Protein AF-A0A225B120-F1 (afdb_monomer)

Nearest PDB structures (foldseek):
  5og1-assembly1_A  TM=7.139E-01  e=1.860E-59  Escherichia coli K-12
  8xoo-assembly1_S  TM=7.677E-01  e=6.630E-49  Streptomyces hawaiiensis
  5wbw-assembly1_A  TM=6.117E-01  e=3.444E-29  Saccharomyces cerevisiae
  5wbw-assembly3_D  TM=5.210E-01  e=9.408E-29  Saccharomyces cerevisiae
  2p65-assembly1_A  TM=9.330E-01  e=2.669E-18  Plasmodium falciparum

Mean predicted aligned error: 21.47 Å

Foldseek 3Di:
DPPDAFAFPVLVLLVVQLQVLCQVLLAQARALLSSVLCQQPNPPDPDDDPDDDPDDPDDDPDGRPLCQLCVQLVFDSVLLNVLSVVVVNPGDHDPPRDPGHHHDPNNVQLVVQLRVVLVVLVAPHRYPLSSSLSSCPDPSSCVSSVSRVNNDSVSSVVSSCVVCPNDGHHDSCSPDPDQPPLLVQFKDFLLVCLLQVVQADQAPCVVLLVVLLVLCPDPWQNAEEEADDPALCSVSSLSVNSNCLLVVVGPPLSVQETEIEGHPVSLPPPDPDLVSSLVSVVSNLVSLLPDPHHYEYEYEACLLCQFDPPDDDDGSPVVVVVLVCLVVVSYHYYYYHYPVSCVVGQVVDPSNVRRHDYRYRYFDDLVRLLVVCVSCQLVLCLVLLFHADSQLSSLLSVLCVPQVVVHTPPRSSVVLSNVLSNVQSVQLVDDQPVLVVLVVLLVVLVVLLVVLVVDDDPVSVVVNVVSVVVSVVSVVVNVVSVVVSVVLVVLSVVLSVLSVVLSSLVSVLSSCVSVVVPPSNCCSVPPVNVVSVVVNVVSVVVSVVVLVVVDVVQPPPDDDSGDRYRHSQSSLVVSCVVRVPDSVVSPDDPVVLLVCQLVQLCLQQFPQSVQSVLVSVQVVCVVVVVDDLQAAAFEEEEAFAANCQVVSQLSVCCSPVVDSVLEDEDEQLCALDPVCVCQAQNAAPPDPRNVPGHPPQVSCQVRLQGEYEYEANLSHDPVVLVQVLVCRPRQWGQGNHRDIRGNSNYHYYYYHHFLNVLQLDCPDPSQDDDPVSVVSSVVRCCVRDPPSSVVSHNDYGYGTADDLVRLLVVLVVLLVVVVVVCVVVVFQEAEDEDPVRSSVLSVVCADSRNGNVSSVVVCCVQPVVQVVVLVVQVLAGGNYYWYWYDDPNGIHTDGPDDHDDDDDDDDDDPDDDPDDDDDDDDDDDDDDDDDDDDDDDDDDDDPAAEEEEEPCLDQLNVLLVLVCVVVPHQYEYEDQDPVSVVLSCLDVSSVVCVVVNSYHYDHDNDLLDPVVLVSCPRHAEYEYPDAQALDDDPDLCVRHQCCLQSSLVSVVVSLLVYPNYAEYEYEAALLLVDQPLDDDDDGSVSSNSSSRNNNVVSVVVCCVPVVGNHFYEYEYFAQEFADRPSLVSDLPHALVNLLDGSNVQQCCQQQHQDDHRPDAGDWAHFYSNVSSLCSSLCSDCVQAPGPYYAYGHADDPFTDLRLVVLVVLCCVPVVVCVVVSVRVRHHHHHHDDDDDDRPVVCVRSVDHTDDPSVRSVRSVVNSSVRNVSPDD

Structure (mmCIF, N/CA/C/O backbone):
data_AF-A0A225B120-F1
#
_entry.id   AF-A0A225B120-F1
#
loop_
_atom_site.group_PDB
_atom_site.id
_atom_site.type_symbol
_atom_site.label_atom_id
_atom_site.label_alt_id
_atom_site.label_comp_id
_atom_site.label_asym_id
_atom_site.label_entity_id
_atom_site.label_seq_id
_atom_site.pdbx_PDB_ins_code
_atom_site.Cartn_x
_atom_site.Cartn_y
_atom_site.Cartn_z
_atom_site.occupancy
_atom_site.B_iso_or_equiv
_atom_site.auth_seq_id
_atom_site.auth_comp_id
_atom_site.auth_asym_id
_atom_site.auth_atom_id
_atom_site.pdbx_PDB_model_num
ATOM 1 N N . MET A 1 1 ? -42.690 25.949 25.745 1.00 43.59 1 MET A N 1
ATOM 2 C CA . MET A 1 1 ? -41.476 26.321 26.508 1.00 43.59 1 MET A CA 1
ATOM 3 C C . MET A 1 1 ? -40.733 27.385 25.709 1.00 43.59 1 MET A C 1
ATOM 5 O O . MET A 1 1 ? -40.813 27.330 24.489 1.00 43.59 1 MET A O 1
ATOM 9 N N . ASN A 1 2 ? -40.087 28.374 26.338 1.00 36.16 2 ASN A N 1
ATOM 10 C CA . ASN A 1 2 ? -39.270 29.346 25.594 1.00 36.16 2 ASN A CA 1
ATOM 11 C C . ASN A 1 2 ? -38.156 28.595 24.850 1.00 36.16 2 ASN A C 1
ATOM 13 O O . ASN A 1 2 ? -37.475 27.773 25.453 1.00 36.16 2 ASN A O 1
ATOM 17 N N . SER A 1 3 ? -37.956 28.888 23.568 1.00 44.22 3 SER A N 1
ATOM 18 C CA . SER A 1 3 ? -37.056 28.168 22.654 1.00 44.22 3 SER A CA 1
ATOM 19 C C . SER A 1 3 ? -35.552 28.373 22.914 1.00 44.22 3 SER A C 1
ATOM 21 O O . SER A 1 3 ? -34.753 28.113 22.025 1.00 44.22 3 SER A O 1
ATOM 23 N N . ASN A 1 4 ? -35.155 28.866 24.095 1.00 57.62 4 ASN A N 1
ATOM 24 C CA . ASN A 1 4 ? -33.793 29.350 24.362 1.00 57.62 4 ASN A CA 1
ATOM 25 C C . ASN A 1 4 ? -33.161 28.843 25.677 1.00 57.62 4 ASN A C 1
ATOM 27 O O . ASN A 1 4 ? -32.098 29.328 26.058 1.00 57.62 4 ASN A O 1
ATOM 31 N N . THR A 1 5 ? -33.789 27.906 26.398 1.00 74.94 5 THR A N 1
ATOM 32 C CA . THR A 1 5 ? -33.199 27.310 27.615 1.00 74.94 5 THR A CA 1
ATOM 33 C C . THR A 1 5 ? -32.486 26.003 27.265 1.00 74.94 5 THR A C 1
ATOM 35 O O . THR A 1 5 ? -33.111 25.106 26.706 1.00 74.94 5 THR A O 1
ATOM 38 N N . GLN A 1 6 ? -31.198 25.889 27.600 1.00 85.06 6 GLN A N 1
ATOM 39 C CA . GLN A 1 6 ? -30.400 24.676 27.385 1.00 85.06 6 GLN A CA 1
ATOM 40 C C . GLN A 1 6 ? -30.319 23.850 28.680 1.00 85.06 6 GLN A C 1
ATOM 42 O O . GLN A 1 6 ? -29.990 24.383 29.742 1.00 85.06 6 GLN A O 1
ATOM 47 N N . PHE A 1 7 ? -30.629 22.556 28.590 1.00 87.62 7 PHE A N 1
ATOM 48 C CA . PHE A 1 7 ? -30.597 21.590 29.696 1.00 87.62 7 PHE A CA 1
ATOM 49 C C . PHE A 1 7 ? -29.433 20.609 29.511 1.00 87.62 7 PHE A C 1
ATOM 51 O O . PHE A 1 7 ? -28.989 20.403 28.379 1.00 87.62 7 PHE A O 1
ATOM 58 N N . THR A 1 8 ? -28.957 20.002 30.600 1.00 87.25 8 THR A N 1
ATOM 59 C CA . THR A 1 8 ? -28.105 18.803 30.512 1.00 87.25 8 THR A CA 1
ATOM 60 C C . THR A 1 8 ? -28.913 17.613 29.995 1.00 87.25 8 THR A C 1
ATOM 62 O O . THR A 1 8 ? -30.147 17.614 30.065 1.00 87.25 8 THR A O 1
ATOM 65 N N . ASP A 1 9 ? -28.240 16.579 29.490 1.00 80.94 9 ASP A N 1
ATOM 66 C CA . ASP A 1 9 ? -28.917 15.424 28.889 1.00 80.94 9 ASP A CA 1
ATOM 67 C C . ASP A 1 9 ? -29.799 14.691 29.912 1.00 80.94 9 ASP A C 1
ATOM 69 O O . ASP A 1 9 ? -30.935 14.324 29.605 1.00 80.94 9 ASP A O 1
ATOM 73 N N . ARG A 1 10 ? -29.346 14.573 31.168 1.00 80.75 10 ARG A N 1
ATOM 74 C CA . ARG A 1 10 ? -30.150 13.982 32.247 1.00 80.75 10 ARG A CA 1
ATOM 75 C C . ARG A 1 10 ? -31.300 14.883 32.708 1.00 80.75 10 ARG A C 1
ATOM 77 O O . ARG A 1 10 ? -32.381 14.370 32.985 1.00 80.75 10 ARG A O 1
ATOM 84 N N . ALA A 1 11 ? -31.113 16.204 32.774 1.00 86.19 11 ALA A N 1
ATOM 85 C CA . ALA A 1 11 ? -32.199 17.130 33.108 1.00 86.19 11 ALA A CA 1
ATOM 86 C C . ALA A 1 11 ? -33.284 17.147 32.019 1.00 86.19 11 ALA A C 1
ATOM 88 O O . ALA A 1 11 ? -34.475 17.194 32.330 1.00 86.19 11 ALA A O 1
ATOM 89 N N . ASN A 1 12 ? -32.879 17.059 30.750 1.00 88.50 12 ASN A N 1
ATOM 90 C CA . ASN A 1 12 ? -33.796 16.936 29.623 1.00 88.50 12 ASN A CA 1
ATOM 91 C C . ASN A 1 12 ? -34.538 15.591 29.655 1.00 88.50 12 ASN A C 1
ATOM 93 O O . ASN A 1 12 ? -35.760 15.563 29.531 1.00 88.50 12 ASN A O 1
ATOM 97 N N . LYS A 1 13 ? -33.819 14.491 29.916 1.00 85.00 13 LYS A N 1
ATOM 98 C CA . LYS A 1 13 ? -34.416 13.162 30.094 1.00 85.00 13 LYS A CA 1
ATOM 99 C C . LYS A 1 13 ? -35.437 13.144 31.234 1.00 85.00 13 LYS A C 1
ATOM 101 O O . LYS A 1 13 ? -36.561 12.726 31.016 1.00 85.00 13 LYS A O 1
ATOM 106 N N . ALA A 1 14 ? -35.122 13.716 32.396 1.00 87.00 14 ALA A N 1
ATOM 107 C CA . ALA A 1 14 ? -36.058 13.783 33.522 1.00 87.00 14 ALA A CA 1
ATOM 108 C C . ALA A 1 14 ? -37.351 14.565 33.208 1.00 87.00 14 ALA A C 1
ATOM 110 O O . ALA A 1 14 ? -38.410 14.260 33.764 1.00 87.00 14 ALA A O 1
ATOM 111 N N . LEU A 1 15 ? -37.276 15.575 32.330 1.00 89.69 15 LEU A N 1
ATOM 112 C CA . LEU A 1 15 ? -38.445 16.309 31.836 1.00 89.69 15 LEU A CA 1
ATOM 113 C C . LEU A 1 15 ? -39.268 15.474 30.845 1.00 89.69 15 LEU A C 1
ATOM 115 O O . LEU A 1 15 ? -40.495 15.504 30.936 1.00 89.69 15 LEU A O 1
ATOM 119 N N . LEU A 1 16 ? -38.622 14.717 29.953 1.00 88.88 16 LEU A N 1
ATOM 120 C CA . LEU A 1 16 ? -39.295 13.765 29.061 1.00 88.88 16 LEU A CA 1
ATOM 121 C C . LEU A 1 16 ? -39.974 12.647 29.859 1.00 88.88 16 LEU A C 1
ATOM 123 O O . LEU A 1 16 ? -41.176 12.460 29.725 1.00 88.88 16 LEU A O 1
ATOM 127 N N . ASP A 1 17 ? -39.263 12.034 30.804 1.00 87.94 17 ASP A N 1
ATOM 128 C CA . ASP A 1 17 ? -39.808 11.005 31.693 1.00 87.94 17 ASP A CA 1
ATOM 129 C C . ASP A 1 17 ? -41.018 11.536 32.487 1.00 87.94 17 ASP A C 1
ATOM 131 O O . ASP A 1 17 ? -41.975 10.814 32.753 1.00 87.94 17 ASP A O 1
ATOM 135 N N . SER A 1 18 ? -41.016 12.825 32.858 1.00 90.56 18 SER A N 1
ATOM 136 C CA . SER A 1 18 ? -42.164 13.451 33.529 1.00 90.56 18 SER A CA 1
ATOM 137 C C . SER A 1 18 ? -43.382 13.633 32.614 1.00 90.56 18 SER A C 1
ATOM 139 O O . SER A 1 18 ? -44.512 13.622 33.107 1.00 90.56 18 SER A O 1
ATOM 141 N N . ASN A 1 19 ? -43.164 13.798 31.304 1.00 89.25 19 ASN A N 1
ATOM 142 C CA . ASN A 1 19 ? -44.228 13.817 30.303 1.00 89.25 19 ASN A CA 1
ATOM 143 C C . ASN A 1 19 ? -44.813 12.414 30.129 1.00 89.25 19 ASN A C 1
ATOM 145 O O . ASN A 1 19 ? -46.023 12.246 30.259 1.00 89.25 19 ASN A O 1
ATOM 149 N N . ASP A 1 20 ? -43.950 11.414 29.961 1.00 87.12 20 ASP A N 1
ATOM 150 C CA . ASP A 1 20 ? -44.355 10.016 29.807 1.00 87.12 20 ASP A CA 1
ATOM 151 C C . ASP A 1 20 ? -45.149 9.542 31.032 1.00 87.12 20 ASP A C 1
ATOM 153 O O . ASP A 1 20 ? -46.180 8.884 30.910 1.00 87.12 20 ASP A O 1
ATOM 157 N N . LEU A 1 21 ? -44.739 9.953 32.236 1.00 88.88 21 LEU A N 1
ATOM 158 C CA . LEU A 1 21 ? -45.455 9.631 33.469 1.00 88.88 21 LEU A CA 1
ATOM 159 C C . LEU A 1 21 ? -46.815 10.347 33.561 1.00 88.88 21 LEU A C 1
ATOM 161 O O . LEU A 1 21 ? -47.761 9.803 34.124 1.00 88.88 21 LEU A O 1
ATOM 165 N N . ALA A 1 22 ? -46.960 11.549 32.999 1.00 88.81 22 ALA A N 1
ATOM 166 C CA . ALA A 1 22 ? -48.261 12.216 32.921 1.00 88.81 22 ALA A CA 1
ATOM 167 C C . ALA A 1 22 ? -49.204 11.529 31.914 1.00 88.81 22 ALA A C 1
ATOM 169 O O . ALA A 1 22 ? -50.404 11.424 32.182 1.00 88.81 22 ALA A O 1
ATOM 170 N N . GLU A 1 23 ? -48.664 11.021 30.802 1.00 86.38 23 GLU A N 1
ATOM 171 C CA . GLU A 1 23 ? -49.398 10.236 29.802 1.00 86.38 23 GLU A CA 1
ATOM 172 C C . GLU A 1 23 ? -49.841 8.877 30.360 1.00 86.38 23 GLU A C 1
ATOM 174 O O . GLU A 1 23 ? -51.016 8.525 30.250 1.00 86.38 23 GLU A O 1
ATOM 179 N N . GLN A 1 24 ? -48.947 8.154 31.045 1.00 86.81 24 GLN A N 1
ATOM 180 C CA . GLN A 1 24 ? -49.232 6.846 31.654 1.00 86.81 24 GLN A CA 1
ATOM 181 C C . GLN A 1 24 ? -50.372 6.893 32.679 1.00 86.81 24 GLN A C 1
ATOM 183 O O . GLN A 1 24 ? -51.196 5.982 32.732 1.00 86.81 24 GLN A O 1
ATOM 188 N N . TYR A 1 25 ? -50.443 7.955 33.487 1.00 88.81 25 TYR A N 1
ATOM 189 C CA . TYR A 1 25 ? -51.522 8.154 34.464 1.00 88.81 25 TYR A CA 1
ATOM 190 C C . TYR A 1 25 ? -52.733 8.912 33.888 1.00 88.81 25 TYR A C 1
ATOM 192 O O . TYR A 1 25 ? -53.681 9.215 34.615 1.00 88.81 25 TYR A O 1
ATOM 200 N N . ALA A 1 26 ? -52.718 9.209 32.584 1.00 88.31 26 ALA A N 1
ATOM 201 C CA . ALA A 1 26 ? -53.760 9.928 31.861 1.00 88.31 26 ALA A CA 1
ATOM 202 C C . ALA A 1 26 ? -54.160 11.264 32.518 1.00 88.31 26 ALA A C 1
ATOM 204 O O . ALA A 1 26 ? -55.336 11.637 32.561 1.00 88.31 26 ALA A O 1
ATOM 205 N N . HIS A 1 27 ? -53.184 12.001 33.050 1.00 91.44 27 HIS A N 1
ATOM 206 C CA . HIS A 1 27 ? -53.409 13.315 33.645 1.00 91.44 27 HIS A CA 1
ATOM 207 C C . HIS A 1 27 ? -53.504 14.403 32.566 1.00 91.44 27 HIS A C 1
ATOM 209 O O . HIS A 1 27 ? -52.834 14.362 31.538 1.00 91.44 27 HIS A O 1
ATOM 215 N N . SER A 1 28 ? -54.320 15.434 32.803 1.00 87.88 28 SER A N 1
ATOM 216 C CA . SER A 1 28 ? -54.565 16.492 31.808 1.00 87.88 28 SER A CA 1
ATOM 217 C C . SER A 1 28 ? -53.396 17.471 31.615 1.00 87.88 28 SER A C 1
ATOM 219 O O . SER A 1 28 ? -53.385 18.236 30.651 1.00 87.88 28 SER A O 1
ATOM 221 N N . GLN A 1 29 ? -52.443 17.510 32.553 1.00 90.81 29 GLN A N 1
ATOM 222 C CA . GLN A 1 29 ? -51.300 18.427 32.537 1.00 90.81 29 GLN A CA 1
ATOM 223 C C . GLN A 1 29 ? -50.088 17.859 33.289 1.00 90.81 29 GLN A C 1
ATOM 225 O O . GLN A 1 29 ? -50.238 17.172 34.302 1.00 90.81 29 GLN A O 1
ATOM 230 N N . ILE A 1 30 ? -48.880 18.244 32.869 1.00 91.94 30 ILE A N 1
ATOM 231 C CA . ILE A 1 30 ? -47.634 17.884 33.553 1.00 91.94 30 ILE A CA 1
ATOM 232 C C . ILE A 1 30 ? -47.472 18.775 34.792 1.00 91.94 30 ILE A C 1
ATOM 234 O O . ILE A 1 30 ? -47.202 19.979 34.708 1.00 91.94 30 ILE A O 1
ATOM 238 N N . LEU A 1 31 ? -47.684 18.183 35.963 1.00 92.94 31 LEU A N 1
ATOM 239 C CA . LEU A 1 31 ? -47.506 18.796 37.287 1.00 92.94 31 LEU A CA 1
ATOM 240 C C . LEU A 1 31 ? -46.079 18.611 37.838 1.00 92.94 31 LEU A C 1
ATOM 242 O O . LEU A 1 31 ? -45.438 17.621 37.487 1.00 92.94 31 LEU A O 1
ATOM 246 N N . PRO A 1 32 ? -45.623 19.467 38.779 1.00 93.38 32 PRO A N 1
ATOM 247 C CA . PRO A 1 32 ? -44.362 19.278 39.510 1.00 93.38 32 PRO A CA 1
ATOM 248 C C . PRO A 1 32 ? -44.205 17.890 40.149 1.00 93.38 32 PRO A C 1
ATOM 250 O O . PRO A 1 32 ? -43.095 17.381 40.234 1.00 93.38 32 PRO A O 1
ATOM 253 N N . LEU A 1 33 ? -45.310 17.245 40.541 1.00 91.88 33 LEU A N 1
ATOM 254 C CA . LEU A 1 33 ? -45.301 15.884 41.085 1.00 91.88 33 LEU A CA 1
ATOM 255 C C . LEU A 1 33 ? -44.723 14.846 40.110 1.00 91.88 33 LEU A C 1
ATOM 257 O O . LEU A 1 33 ? -44.005 13.957 40.553 1.00 91.88 33 LEU A O 1
ATOM 261 N N . HIS A 1 34 ? -44.979 14.971 38.803 1.00 92.31 34 HIS A N 1
ATOM 262 C CA . HIS A 1 34 ? -44.431 14.044 37.804 1.00 92.31 34 HIS A CA 1
ATOM 263 C C . HIS A 1 34 ? -42.915 14.189 37.696 1.00 92.31 34 HIS A C 1
ATOM 265 O O . HIS A 1 34 ? -42.206 13.190 37.671 1.00 92.31 34 HIS A O 1
ATOM 271 N N . LEU A 1 35 ? -42.419 15.432 37.720 1.00 92.44 35 LEU A N 1
ATOM 272 C CA . LEU A 1 35 ? -40.984 15.714 37.733 1.00 92.44 35 LEU A CA 1
ATOM 273 C C . LEU A 1 35 ? -40.325 15.242 39.040 1.00 92.44 35 LEU A C 1
ATOM 275 O O . LEU A 1 35 ? -39.208 14.744 39.029 1.00 92.44 35 LEU A O 1
ATOM 279 N N . ALA A 1 36 ? -41.013 15.367 40.179 1.00 91.00 36 ALA A N 1
ATOM 280 C CA . ALA A 1 36 ? -40.512 14.871 41.461 1.00 91.00 36 ALA A CA 1
ATOM 281 C C . ALA A 1 36 ? -40.344 13.351 41.475 1.00 91.00 36 ALA A C 1
ATOM 283 O O . ALA A 1 36 ? -39.361 12.847 42.014 1.00 91.00 36 ALA A O 1
ATOM 284 N N . VAL A 1 37 ? -41.296 12.634 40.876 1.00 90.75 37 VAL A N 1
ATOM 285 C CA . VAL A 1 37 ? -41.242 11.177 40.757 1.00 90.75 37 VAL A CA 1
ATOM 286 C C . VAL A 1 37 ? -40.169 10.751 39.756 1.00 90.75 37 VAL A C 1
ATOM 288 O O . VAL A 1 37 ? -39.358 9.902 40.114 1.00 90.75 37 VAL A O 1
ATOM 291 N N . SER A 1 38 ? -40.085 11.376 38.575 1.00 89.69 38 SER A N 1
ATOM 292 C CA . SER A 1 38 ? -39.057 11.031 37.579 1.00 89.69 38 SER A CA 1
ATOM 293 C C . SER A 1 38 ? -37.633 11.284 38.087 1.00 89.69 38 SER A C 1
ATOM 295 O O . SER A 1 38 ? -36.729 10.501 37.816 1.00 89.69 38 SER A O 1
ATOM 297 N N . LEU A 1 39 ? -37.425 12.329 38.894 1.00 88.38 39 LEU A N 1
ATOM 298 C CA . LEU A 1 39 ? -36.129 12.608 39.521 1.00 88.38 39 LEU A CA 1
ATOM 299 C C . LEU A 1 39 ? -35.772 11.639 40.659 1.00 88.38 39 LEU A C 1
ATOM 301 O O . LEU A 1 39 ? -34.587 11.408 40.910 1.00 88.38 39 LEU A O 1
ATOM 305 N N . LEU A 1 40 ? -36.769 11.109 41.378 1.00 86.94 40 LEU A N 1
ATOM 306 C CA . LEU A 1 40 ? -36.554 10.205 42.514 1.00 86.94 40 LEU A CA 1
ATOM 307 C C . LEU A 1 40 ? -36.369 8.752 42.065 1.00 86.94 40 LEU A C 1
ATOM 309 O O . LEU A 1 40 ? -35.544 8.039 42.637 1.00 86.94 40 LEU A O 1
ATOM 313 N N . ASN A 1 41 ? -37.143 8.336 41.064 1.00 83.06 41 ASN A N 1
ATOM 314 C CA . ASN A 1 41 ? -37.165 6.988 40.520 1.00 83.06 41 ASN A CA 1
ATOM 315 C C . ASN A 1 41 ? -37.386 7.061 38.994 1.00 83.06 41 ASN A C 1
ATOM 317 O O . ASN A 1 41 ? -38.525 6.954 38.531 1.00 83.06 41 ASN A O 1
ATOM 321 N N . PRO A 1 42 ? -36.325 7.336 38.213 1.00 74.38 42 PRO A N 1
ATOM 322 C CA . PRO A 1 42 ? -36.437 7.409 36.764 1.00 74.38 42 PRO A CA 1
ATOM 323 C C . PRO A 1 42 ? -36.848 6.035 36.209 1.00 74.38 42 PRO A C 1
ATOM 325 O O . PRO A 1 42 ? -36.328 5.018 36.678 1.00 74.38 42 PRO A O 1
ATOM 328 N N . PRO A 1 43 ? -37.770 5.970 35.231 1.00 64.25 43 PRO A N 1
ATOM 329 C CA . PRO A 1 43 ? -38.131 4.708 34.596 1.00 64.25 43 PRO A CA 1
ATOM 330 C C . PRO A 1 43 ? -36.883 4.053 33.984 1.00 64.25 43 PRO A C 1
ATOM 332 O O . PRO A 1 43 ? -36.027 4.740 33.421 1.00 64.25 43 PRO A O 1
ATOM 335 N N . ALA A 1 44 ? -36.758 2.727 34.115 1.00 54.62 44 ALA A N 1
ATOM 336 C CA . ALA A 1 44 ? -35.662 1.972 33.511 1.00 54.62 44 ALA A CA 1
ATOM 337 C C . ALA A 1 44 ? -35.707 2.189 31.991 1.00 54.62 44 ALA A C 1
ATOM 339 O O . ALA A 1 44 ? -36.621 1.725 31.312 1.00 54.62 44 ALA A O 1
ATOM 340 N N . GLY A 1 45 ? -34.784 3.000 31.475 1.00 40.78 45 GLY A N 1
ATOM 341 C CA . GLY A 1 45 ? -34.766 3.367 30.065 1.00 40.78 45 GLY A CA 1
ATOM 342 C C . GLY A 1 45 ? -34.455 2.145 29.209 1.00 40.78 45 GLY A C 1
ATOM 343 O O . GLY A 1 45 ? -33.464 1.466 29.455 1.00 40.78 45 GLY A O 1
ATOM 344 N N . GLY A 1 46 ? -35.288 1.891 28.201 1.00 35.50 46 GLY A N 1
ATOM 345 C CA . GLY A 1 46 ? -35.068 0.859 27.193 1.00 35.50 46 GLY A CA 1
ATOM 346 C C . GLY A 1 46 ? -33.864 1.172 26.307 1.00 35.50 46 GLY A C 1
ATOM 347 O O . GLY A 1 46 ? -34.026 1.729 25.228 1.00 35.50 46 GLY A O 1
ATOM 348 N N . THR A 1 47 ? -32.678 0.799 26.778 1.00 34.97 47 THR A N 1
ATOM 349 C CA . THR A 1 47 ? -31.479 0.477 25.995 1.00 34.97 47 THR A CA 1
ATOM 350 C C . THR A 1 47 ? -30.669 -0.532 26.818 1.00 34.97 47 THR A C 1
ATOM 352 O O . THR A 1 47 ? -30.137 -0.176 27.864 1.00 34.97 47 THR A O 1
ATOM 355 N N . ASP A 1 48 ? -30.637 -1.780 26.346 1.00 34.59 48 ASP A N 1
ATOM 356 C CA . ASP A 1 48 ? -29.652 -2.839 26.630 1.00 34.59 48 ASP A CA 1
ATOM 357 C C . ASP A 1 48 ? -29.481 -3.428 28.050 1.00 34.59 48 ASP A C 1
ATOM 359 O O . ASP A 1 48 ? -28.469 -4.072 28.302 1.00 34.59 48 ASP A O 1
ATOM 363 N N . ASP A 1 49 ? -30.477 -3.348 28.940 1.00 35.22 49 ASP A N 1
ATOM 364 C CA . ASP A 1 49 ? -30.420 -4.006 30.271 1.00 35.22 49 ASP A CA 1
ATOM 365 C C . ASP A 1 49 ? -31.528 -5.059 30.524 1.00 35.22 49 ASP A C 1
ATOM 367 O O . ASP A 1 49 ? -31.786 -5.459 31.658 1.00 35.22 49 ASP A O 1
ATOM 371 N N . GLU A 1 50 ? -32.188 -5.576 29.480 1.00 28.72 50 GLU A N 1
ATOM 372 C CA . GLU A 1 50 ? -33.241 -6.608 29.625 1.00 28.72 50 GLU A CA 1
ATOM 373 C C . GLU A 1 50 ? -32.729 -8.059 29.723 1.00 28.72 50 GLU A C 1
ATOM 375 O O . GLU A 1 50 ? -33.526 -8.994 29.784 1.00 28.72 50 GLU A O 1
ATOM 380 N N . ASN A 1 51 ? -31.415 -8.287 29.807 1.00 31.97 51 ASN A N 1
ATOM 381 C CA . ASN A 1 51 ? -30.851 -9.634 29.948 1.00 31.97 51 ASN A CA 1
ATOM 382 C C . ASN A 1 51 ? -29.914 -9.755 31.161 1.00 31.97 51 ASN A C 1
ATOM 384 O O . ASN A 1 51 ? -28.720 -10.013 31.030 1.00 31.97 51 ASN A O 1
ATOM 388 N N . GLN A 1 52 ? -30.474 -9.643 32.367 1.00 29.73 52 GLN A N 1
ATOM 389 C CA . GLN A 1 52 ? -29.863 -10.224 33.566 1.00 29.73 52 GLN A CA 1
ATOM 390 C C . GLN A 1 52 ? -30.857 -11.155 34.275 1.00 29.73 52 GLN A C 1
ATOM 392 O O . GLN A 1 52 ? -32.001 -10.767 34.526 1.00 29.73 52 GLN A O 1
ATOM 397 N N . PRO A 1 53 ? -30.461 -12.397 34.607 1.00 30.58 53 PRO A N 1
ATOM 398 C CA . PRO A 1 53 ? -31.326 -13.312 35.330 1.00 30.58 53 PRO A CA 1
ATOM 399 C C . PRO A 1 53 ? -31.516 -12.829 36.772 1.00 30.58 53 PRO A C 1
ATOM 401 O O . PRO A 1 53 ? -30.573 -12.434 37.458 1.00 30.58 53 PRO A O 1
ATOM 404 N N . ALA A 1 54 ? -32.759 -12.898 37.244 1.00 31.06 54 ALA A N 1
ATOM 405 C CA . ALA A 1 54 ? -33.144 -12.575 38.610 1.00 31.06 54 ALA A CA 1
ATOM 406 C C . ALA A 1 54 ? -32.443 -13.514 39.609 1.00 31.06 54 ALA A C 1
ATOM 408 O O . ALA A 1 54 ? -32.901 -14.630 39.851 1.00 31.06 54 ALA A O 1
ATOM 409 N N . GLY A 1 55 ? -31.324 -13.069 40.185 1.00 30.69 55 GLY A N 1
ATOM 410 C CA . GLY A 1 55 ? -30.611 -13.868 41.180 1.00 30.69 55 GLY A CA 1
ATOM 411 C C . GLY A 1 55 ? -29.165 -13.484 41.467 1.00 30.69 55 GLY A C 1
ATOM 412 O O . GLY A 1 55 ? -28.383 -14.383 41.745 1.00 30.69 55 GLY A O 1
ATOM 413 N N . VAL A 1 56 ? -28.783 -12.204 41.437 1.00 29.23 56 VAL A N 1
ATOM 414 C CA . VAL A 1 56 ? -27.504 -11.758 42.018 1.00 29.23 56 VAL A CA 1
ATOM 415 C C . VAL A 1 56 ? -27.734 -10.464 42.790 1.00 29.23 56 VAL A C 1
ATOM 417 O O . VAL A 1 56 ? -27.970 -9.398 42.234 1.00 29.23 56 VAL A O 1
ATOM 420 N N . SER A 1 57 ? -27.716 -10.573 44.114 1.00 35.25 57 SER A N 1
ATOM 421 C CA . SER A 1 57 ? -27.676 -9.434 45.020 1.00 35.25 57 SER A CA 1
ATOM 422 C C . SER A 1 57 ? -26.261 -8.858 45.038 1.00 35.25 57 SER A C 1
ATOM 424 O O . SER A 1 57 ? -25.384 -9.426 45.689 1.00 35.25 57 SER A O 1
ATOM 426 N N . GLY A 1 58 ? -26.071 -7.726 44.364 1.00 33.97 58 GLY A N 1
ATOM 427 C CA . GLY A 1 58 ? -24.893 -6.876 44.515 1.00 33.97 58 GLY A CA 1
ATOM 428 C C . GLY A 1 58 ? -24.215 -6.530 43.199 1.00 33.97 58 GLY A C 1
ATOM 429 O O . GLY A 1 58 ? -23.219 -7.150 42.864 1.00 33.97 58 GLY A O 1
ATOM 430 N N . ASP A 1 59 ? -24.709 -5.494 42.522 1.00 26.67 59 ASP A N 1
ATOM 431 C CA . ASP A 1 59 ? -23.823 -4.520 41.887 1.00 26.67 59 ASP A CA 1
ATOM 432 C C . ASP A 1 59 ? -24.510 -3.150 41.835 1.00 26.67 59 ASP A C 1
ATOM 434 O O . ASP A 1 59 ? -25.701 -3.015 41.549 1.00 26.67 59 ASP A O 1
ATOM 438 N N . SER A 1 60 ? -23.781 -2.128 42.268 1.00 34.66 60 SER A N 1
ATOM 439 C CA . SER A 1 60 ? -24.290 -0.795 42.570 1.00 34.66 60 SER A CA 1
ATOM 440 C C . SER A 1 60 ? -24.518 0.033 41.306 1.00 34.66 60 SER A C 1
ATOM 442 O O . SER A 1 60 ? -23.651 0.808 40.909 1.00 34.66 60 SER A O 1
ATOM 444 N N . SER A 1 61 ? -25.716 -0.040 40.723 1.00 40.12 61 SER A N 1
ATOM 445 C CA . SER A 1 61 ? -26.225 1.062 39.899 1.00 40.12 61 SER A CA 1
ATOM 446 C C . SER A 1 61 ? -26.369 2.297 40.801 1.00 40.12 61 SER A C 1
ATOM 448 O O . SER A 1 61 ? -27.111 2.254 41.789 1.00 40.12 61 SER A O 1
ATOM 450 N N . SER A 1 62 ? -25.639 3.379 40.518 1.00 54.06 62 SER A N 1
ATOM 451 C CA . SER A 1 62 ? -25.637 4.603 41.331 1.00 54.06 62 SER A CA 1
ATOM 452 C C . SER A 1 62 ? -27.068 5.080 41.622 1.00 54.06 62 SER A C 1
ATOM 454 O O . SER A 1 62 ? -27.840 5.318 40.692 1.00 54.06 62 SER A O 1
ATOM 456 N N . ALA A 1 63 ? -27.432 5.234 42.899 1.00 65.81 63 ALA A N 1
ATOM 457 C CA . ALA A 1 63 ? -28.749 5.741 43.287 1.00 65.81 63 ALA A CA 1
ATOM 458 C C . ALA A 1 63 ? -29.028 7.114 42.627 1.00 65.81 63 ALA A C 1
ATOM 460 O O . ALA A 1 63 ? -28.101 7.925 42.558 1.00 65.81 63 ALA A O 1
ATOM 461 N N . PRO A 1 64 ? -30.265 7.421 42.179 1.00 81.81 64 PRO A N 1
ATOM 462 C CA . PRO A 1 64 ? -30.599 8.708 41.560 1.00 81.81 64 PRO A CA 1
ATOM 463 C C . PRO A 1 64 ? -30.186 9.905 42.428 1.00 81.81 64 PRO A C 1
ATOM 465 O O . PRO A 1 64 ? -30.314 9.856 43.653 1.00 81.81 64 PRO A O 1
ATOM 468 N N . LEU A 1 65 ? -29.734 11.007 41.813 1.00 83.56 65 LEU A N 1
ATOM 469 C CA . LEU A 1 65 ? -29.205 12.173 42.540 1.00 83.56 65 LEU A CA 1
ATOM 470 C C . LEU A 1 65 ? -30.195 12.711 43.586 1.00 83.56 65 LEU A C 1
ATOM 472 O O . LEU A 1 65 ? -29.799 13.045 44.701 1.00 83.56 65 LEU A O 1
ATOM 476 N N . PHE A 1 66 ? -31.495 12.740 43.275 1.00 87.81 66 PHE A N 1
ATOM 477 C CA . PHE A 1 66 ? -32.505 13.207 44.226 1.00 87.81 66 PHE A CA 1
ATOM 478 C C . PHE A 1 66 ? -32.631 12.287 45.450 1.00 87.81 66 PHE A C 1
ATOM 480 O O . PHE A 1 66 ? -32.787 12.771 46.569 1.00 87.81 66 PHE A O 1
ATOM 487 N N . LYS A 1 67 ? -32.460 10.972 45.269 1.00 87.75 67 LYS A N 1
ATOM 488 C CA . LYS A 1 67 ? -32.425 9.993 46.363 1.00 87.75 67 LYS A CA 1
ATOM 489 C C . LYS A 1 67 ? -31.216 10.221 47.273 1.00 87.75 67 LYS A C 1
ATOM 491 O O . LYS A 1 67 ? -31.381 10.311 48.487 1.00 87.75 67 LYS A O 1
ATOM 496 N N . GLN A 1 68 ? -30.036 10.429 46.688 1.00 85.56 68 GLN A N 1
ATOM 497 C CA . GLN A 1 68 ? -28.813 10.744 47.437 1.00 85.56 68 GLN A CA 1
ATOM 498 C C . GLN A 1 68 ? -28.941 12.054 48.233 1.00 85.56 68 GLN A C 1
ATOM 500 O O . GLN A 1 68 ? -28.524 12.139 49.389 1.00 85.56 68 GLN A O 1
ATOM 505 N N . VAL A 1 69 ? -29.555 13.081 47.635 1.00 86.38 69 VAL A N 1
ATOM 506 C CA . VAL A 1 69 ? -29.824 14.371 48.287 1.00 86.38 69 VAL A CA 1
ATOM 507 C C . VAL A 1 69 ? -30.760 14.202 49.488 1.00 86.38 69 VAL A C 1
ATOM 509 O O . VAL A 1 69 ? -30.499 14.773 50.547 1.00 86.38 69 VAL A O 1
ATOM 512 N N . VAL A 1 70 ? -31.820 13.401 49.353 1.00 87.81 70 VAL A N 1
ATOM 513 C CA . VAL A 1 70 ? -32.787 13.127 50.430 1.00 87.81 70 VAL A CA 1
ATOM 514 C C . VAL A 1 70 ? -32.135 12.353 51.579 1.00 87.81 70 VAL A C 1
ATOM 516 O O . VAL A 1 70 ? -32.285 12.755 52.734 1.00 87.81 70 VAL A O 1
ATOM 519 N N . GLU A 1 71 ? -31.346 11.316 51.281 1.00 87.62 71 GLU A N 1
ATOM 520 C CA . GLU A 1 71 ? -30.585 10.559 52.290 1.00 87.62 71 GLU A CA 1
ATOM 521 C C . GLU A 1 71 ? -29.609 11.470 53.045 1.00 87.62 71 GLU A C 1
ATOM 523 O O . GLU A 1 71 ? -29.524 11.446 54.277 1.00 87.62 71 GLU A O 1
ATOM 528 N N . ARG A 1 72 ? -28.919 12.358 52.321 1.00 85.56 72 ARG A N 1
ATOM 529 C CA . ARG A 1 72 ? -27.966 13.307 52.908 1.00 85.56 72 ARG A CA 1
ATOM 530 C C . ARG A 1 72 ? -28.644 14.412 53.722 1.00 85.56 72 ARG A C 1
ATOM 532 O O . ARG A 1 72 ? -28.079 14.871 54.716 1.00 85.56 72 ARG A O 1
ATOM 539 N N . ALA A 1 73 ? -29.874 14.782 53.369 1.00 86.94 73 ALA A N 1
ATOM 540 C CA . ALA A 1 73 ? -30.741 15.650 54.164 1.00 86.94 73 ALA A CA 1
ATOM 541 C C . ALA A 1 73 ? -31.370 14.939 55.384 1.00 86.94 73 ALA A C 1
A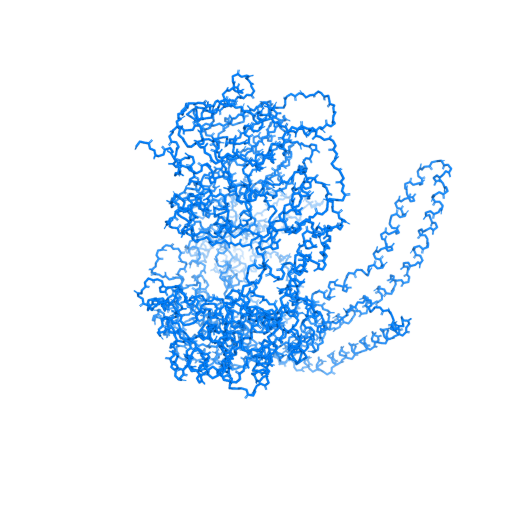TOM 543 O O . ALA A 1 73 ? -32.130 15.568 56.122 1.00 86.94 73 ALA A O 1
ATOM 544 N N . ARG A 1 74 ? -31.016 13.665 55.636 1.00 85.25 74 ARG A N 1
ATOM 545 C CA . ARG A 1 74 ? -31.551 12.786 56.695 1.00 85.25 74 ARG A CA 1
ATOM 546 C C . ARG A 1 74 ? -33.041 12.450 56.548 1.00 85.25 74 ARG A C 1
ATOM 548 O O . ARG A 1 74 ? -33.686 12.110 57.540 1.00 85.25 74 ARG A O 1
ATOM 555 N N . GLY A 1 75 ? -33.584 12.548 55.337 1.00 86.31 75 GLY A N 1
ATOM 556 C CA . GLY A 1 75 ? -34.920 12.050 55.015 1.00 86.31 75 GLY A CA 1
ATOM 557 C C . GLY A 1 75 ? -34.907 10.578 54.616 1.00 86.31 75 GLY A C 1
ATOM 558 O O . GLY A 1 75 ? -33.857 10.013 54.317 1.00 86.31 75 GLY A O 1
ATOM 559 N N . ASP A 1 76 ? -36.092 9.970 54.590 1.00 87.75 76 ASP A N 1
ATOM 560 C CA . ASP A 1 76 ? -36.294 8.608 54.083 1.00 87.75 76 ASP A CA 1
ATOM 561 C C . ASP A 1 76 ? -36.835 8.661 52.638 1.00 87.75 76 ASP A C 1
ATOM 563 O O . ASP A 1 76 ? -37.986 9.073 52.432 1.00 87.75 76 ASP A O 1
ATOM 567 N N . PRO A 1 77 ? -36.047 8.246 51.624 1.00 86.12 77 PRO A N 1
ATOM 568 C CA . PRO A 1 77 ? -36.481 8.285 50.231 1.00 86.12 77 PRO A CA 1
ATOM 569 C C . PRO A 1 77 ? -37.680 7.389 49.922 1.00 86.12 77 PRO A C 1
ATOM 571 O O . PRO A 1 77 ? -38.480 7.738 49.057 1.00 86.12 77 PRO A O 1
ATOM 574 N N . GLN A 1 78 ? -37.841 6.261 50.623 1.00 86.75 78 GLN A N 1
ATOM 575 C CA . GLN A 1 78 ? -38.969 5.353 50.391 1.00 86.75 78 GLN A CA 1
ATOM 576 C C . GLN A 1 78 ? -40.279 5.963 50.898 1.00 86.75 78 GLN A C 1
ATOM 578 O O . GLN A 1 78 ? -41.338 5.790 50.288 1.00 86.75 78 GLN A O 1
ATOM 583 N N . LEU A 1 79 ? -40.227 6.699 52.015 1.00 88.38 79 LEU A N 1
ATOM 584 C CA . LEU A 1 79 ? -41.384 7.448 52.510 1.00 88.38 79 LEU A CA 1
ATOM 585 C C . LEU A 1 79 ? -41.734 8.615 51.584 1.00 88.38 79 LEU A C 1
ATOM 587 O O . LEU A 1 79 ? -42.917 8.828 51.312 1.00 88.38 79 LEU A O 1
ATOM 591 N N . LEU A 1 80 ? -40.726 9.318 51.058 1.00 88.44 80 LEU A N 1
ATOM 592 C CA . LEU A 1 80 ? -40.929 10.390 50.084 1.00 88.44 80 LEU A CA 1
ATOM 593 C C . LEU A 1 80 ? -41.590 9.870 48.802 1.00 88.44 80 LEU A C 1
ATOM 595 O O . LEU A 1 80 ? -42.579 10.442 48.348 1.00 88.44 80 LEU A O 1
ATOM 599 N N . GLU A 1 81 ? -41.096 8.759 48.254 1.00 89.19 81 GLU A N 1
ATOM 600 C CA . GLU A 1 81 ? -41.663 8.121 47.063 1.00 89.19 81 GLU A CA 1
ATOM 601 C C . GLU A 1 81 ? -43.135 7.753 47.276 1.00 89.19 81 GLU A C 1
ATOM 603 O O . GLU A 1 81 ? -43.999 8.121 46.480 1.00 89.19 81 GLU A O 1
ATOM 608 N N . ARG A 1 82 ? -43.457 7.105 48.403 1.00 87.75 82 ARG A N 1
ATOM 609 C CA . ARG A 1 82 ? -44.842 6.759 48.759 1.00 87.75 82 ARG A CA 1
ATOM 610 C C . ARG A 1 82 ? -45.737 7.990 48.893 1.00 87.75 82 ARG A C 1
ATOM 612 O O . ARG A 1 82 ? -46.893 7.950 48.465 1.00 87.75 82 ARG A O 1
ATOM 619 N N . ALA A 1 83 ? -45.236 9.073 49.488 1.00 89.12 83 ALA A N 1
ATOM 620 C CA . ALA A 1 83 ? -45.983 10.318 49.642 1.00 89.12 83 ALA A CA 1
ATOM 621 C C . ALA A 1 83 ? -46.255 10.990 48.286 1.00 89.12 83 ALA A C 1
ATOM 623 O O . ALA A 1 83 ? -47.392 11.393 48.022 1.00 89.12 83 ALA A O 1
ATOM 624 N N . LEU A 1 84 ? -45.250 11.047 47.406 1.00 90.00 84 LEU A N 1
ATOM 625 C CA . LEU A 1 84 ? -45.375 11.590 46.052 1.00 90.00 84 LEU A CA 1
ATOM 626 C C . LEU A 1 84 ? -46.333 10.756 45.195 1.00 90.00 84 LEU A C 1
ATOM 628 O O . LEU A 1 84 ? -47.265 11.317 44.623 1.00 90.00 84 LEU A O 1
ATOM 632 N N . MET A 1 85 ? -46.195 9.427 45.187 1.00 88.62 85 MET A N 1
ATOM 633 C CA . MET A 1 85 ? -47.095 8.528 44.451 1.00 88.62 85 MET A CA 1
ATOM 634 C C . MET A 1 85 ? -48.544 8.640 44.932 1.00 88.62 85 MET A C 1
ATOM 636 O O . MET A 1 85 ? -49.473 8.693 44.129 1.00 88.62 85 MET A O 1
ATOM 640 N N . LYS A 1 86 ? -48.769 8.765 46.246 1.00 89.69 86 LYS A N 1
ATOM 641 C CA . LYS A 1 86 ? -50.113 8.979 46.806 1.00 89.69 86 LYS A CA 1
ATOM 642 C C . LYS A 1 86 ? -50.740 10.295 46.340 1.00 89.69 86 LYS A C 1
ATOM 644 O O . LYS A 1 86 ? -51.958 10.356 46.168 1.00 89.69 86 LYS A O 1
ATOM 649 N N . LEU A 1 87 ? -49.947 11.357 46.189 1.00 89.19 87 LEU A N 1
ATOM 650 C CA . LEU A 1 87 ? -50.416 12.641 45.657 1.00 89.19 87 LEU A CA 1
ATOM 651 C C . LEU A 1 87 ? -50.635 12.591 44.143 1.00 89.19 87 LEU A C 1
ATOM 653 O O . LEU A 1 87 ? -51.543 13.263 43.656 1.00 89.19 87 LEU A O 1
ATOM 657 N N . LEU A 1 88 ? -49.835 11.791 43.436 1.00 89.31 88 LEU A N 1
ATOM 658 C CA . LEU A 1 88 ? -49.906 11.596 41.994 1.00 89.31 88 LEU A CA 1
ATOM 659 C C . LEU A 1 88 ? -51.168 10.821 41.592 1.00 89.31 88 LEU A C 1
ATOM 661 O O . LEU A 1 88 ? -51.950 11.330 40.805 1.00 89.31 88 LEU A O 1
ATOM 665 N N . VAL A 1 89 ? -51.452 9.680 42.230 1.00 89.56 89 VAL A N 1
ATOM 666 C CA . VAL A 1 89 ? -52.668 8.867 41.983 1.00 89.56 89 VAL A CA 1
ATOM 667 C C . VAL A 1 89 ? -53.966 9.612 42.332 1.00 89.56 89 VAL A C 1
ATOM 669 O O . VAL A 1 89 ? -55.038 9.284 41.836 1.00 89.56 89 VAL A O 1
ATOM 672 N N . ARG A 1 90 ? -53.901 10.619 43.211 1.00 89.62 90 ARG A N 1
ATOM 673 C CA . ARG A 1 90 ? -55.063 11.446 43.579 1.00 89.62 90 ARG A CA 1
ATOM 674 C C . ARG A 1 90 ? -55.401 12.521 42.549 1.00 89.62 90 ARG A C 1
ATOM 676 O O . ARG A 1 90 ? -56.419 13.192 42.726 1.00 89.62 90 ARG A O 1
ATOM 683 N N . GLN A 1 91 ? -54.550 12.741 41.549 1.00 90.31 91 GLN A N 1
ATOM 684 C CA . GLN A 1 91 ? -54.843 13.720 40.513 1.00 90.31 91 GLN A CA 1
ATOM 685 C C . GLN A 1 91 ? -55.978 13.216 39.606 1.00 90.31 91 GLN A C 1
ATOM 687 O O . GLN A 1 91 ? -56.135 12.009 39.426 1.00 90.31 91 GLN A O 1
ATOM 692 N N . PRO A 1 92 ? -56.804 14.118 39.053 1.00 87.81 92 PRO A N 1
ATOM 693 C CA . PRO A 1 92 ? -57.835 13.734 38.097 1.00 87.81 92 PRO A CA 1
ATOM 694 C C . PRO A 1 92 ? -57.223 13.137 36.821 1.00 87.81 92 PRO A C 1
ATOM 696 O O . PRO A 1 92 ? -56.351 13.761 36.211 1.00 87.81 92 PRO A O 1
ATOM 699 N N . SER A 1 93 ? -57.718 11.972 36.403 1.00 87.75 93 SER A N 1
ATOM 700 C CA . SER A 1 93 ? -57.389 11.328 35.128 1.00 87.75 93 SER A CA 1
ATOM 701 C C . SER A 1 93 ? -58.546 11.440 34.124 1.00 87.75 93 SER A C 1
ATOM 703 O O . SER A 1 93 ? -59.697 11.668 34.508 1.00 87.75 93 SER A O 1
ATOM 705 N N . GLN A 1 94 ? -58.239 11.314 32.832 1.00 85.50 94 GLN A N 1
ATOM 706 C CA . GLN A 1 94 ? -59.207 11.340 31.726 1.00 85.50 94 GLN A CA 1
ATOM 707 C C . GLN A 1 94 ? -59.069 10.100 30.827 1.00 85.50 94 GLN A C 1
ATOM 709 O O . GLN A 1 94 ? -57.989 9.527 30.743 1.00 85.50 94 GLN A O 1
ATOM 714 N N . ASP A 1 95 ? -60.151 9.690 30.158 1.00 82.19 95 ASP A N 1
ATOM 715 C CA . ASP A 1 95 ? -60.185 8.540 29.240 1.00 82.19 95 ASP A CA 1
ATOM 716 C C . ASP A 1 95 ? -60.907 8.940 27.933 1.00 82.19 95 ASP A C 1
ATOM 718 O O . ASP A 1 95 ? -62.055 9.399 28.011 1.00 82.19 95 ASP A O 1
ATOM 722 N N . PRO A 1 96 ? -60.276 8.828 26.744 1.00 79.12 96 PRO A N 1
ATOM 723 C CA . PRO A 1 96 ? -58.908 8.354 26.492 1.00 79.12 96 PRO A CA 1
ATOM 724 C C . PRO A 1 96 ? -57.814 9.330 26.973 1.00 79.12 96 PRO A C 1
ATOM 726 O O . PRO A 1 96 ? -58.085 10.527 27.133 1.00 79.12 96 PRO A O 1
ATOM 729 N N . PRO A 1 97 ? -56.569 8.851 27.188 1.00 77.44 97 PRO A N 1
ATOM 730 C CA . PRO A 1 97 ? -55.428 9.710 27.498 1.00 77.44 97 PRO A CA 1
ATOM 731 C C . PRO A 1 97 ? -55.233 10.804 26.432 1.00 77.44 97 PRO A C 1
ATOM 733 O O . PRO A 1 97 ? -55.479 10.565 25.247 1.00 77.44 97 PRO A O 1
ATOM 736 N N . PRO A 1 98 ? -54.799 12.015 26.819 1.00 76.88 98 PRO A N 1
ATOM 737 C CA . PRO A 1 98 ? -54.607 13.112 25.875 1.00 76.88 98 PRO A CA 1
ATOM 738 C C . PRO A 1 98 ? -53.444 12.822 24.919 1.00 76.88 98 PRO A C 1
ATOM 740 O O . PRO A 1 98 ? -52.361 12.469 25.365 1.00 76.88 98 PRO A O 1
ATOM 743 N N . GLU A 1 99 ? -53.620 13.087 23.620 1.00 75.06 99 GLU A N 1
ATOM 744 C CA . GLU A 1 99 ? -52.531 12.968 22.627 1.00 75.06 99 GLU A CA 1
ATOM 745 C C . GLU A 1 99 ? -51.358 13.929 22.889 1.00 75.06 99 GLU A C 1
ATOM 747 O O . GLU A 1 99 ? -50.256 13.723 22.387 1.00 75.06 99 GLU A O 1
ATOM 752 N N . ARG A 1 100 ? -51.595 15.023 23.626 1.00 77.38 100 ARG A N 1
ATOM 753 C CA . ARG A 1 100 ? -50.562 15.972 24.058 1.00 77.38 100 ARG A CA 1
ATOM 754 C C . ARG A 1 100 ? -50.873 16.483 25.456 1.00 77.38 100 ARG A C 1
ATOM 756 O O . ARG A 1 100 ? -51.904 17.128 25.662 1.00 77.38 100 ARG A O 1
ATOM 763 N N . VAL A 1 101 ? -49.959 16.268 26.398 1.00 84.25 101 VAL A N 1
ATOM 764 C CA . VAL A 1 101 ? -50.078 16.793 27.762 1.00 84.25 101 VAL A CA 1
ATOM 765 C C . VAL A 1 101 ? -49.479 18.201 27.829 1.00 84.25 101 VAL A C 1
ATOM 767 O O . VAL A 1 101 ? -48.318 18.434 27.497 1.00 84.25 101 VAL A O 1
ATOM 770 N N . ALA A 1 102 ? -50.267 19.186 28.264 1.00 87.25 102 ALA A N 1
ATOM 771 C CA . ALA A 1 102 ? -49.769 20.549 28.431 1.00 87.25 102 ALA A CA 1
ATOM 772 C C . ALA A 1 102 ? -48.941 20.695 29.723 1.00 87.25 102 ALA A C 1
ATOM 774 O O . ALA A 1 102 ? -49.264 20.119 30.761 1.00 87.25 102 ALA A O 1
ATOM 775 N N . VAL A 1 103 ? -47.899 21.530 29.702 1.00 89.19 103 VAL A N 1
ATOM 776 C CA . VAL A 1 103 ? -47.122 21.875 30.908 1.00 89.19 103 VAL A CA 1
ATOM 777 C C . VAL A 1 103 ? -47.969 22.754 31.832 1.00 89.19 103 VAL A C 1
ATOM 779 O O . VAL A 1 103 ? -48.431 23.820 31.419 1.00 89.19 103 VAL A O 1
ATOM 782 N N . SER A 1 104 ? -48.136 22.355 33.097 1.00 91.88 104 SER A N 1
ATOM 783 C CA . SER A 1 104 ? -48.890 23.160 34.066 1.00 91.88 104 SER A CA 1
ATOM 784 C C . SER A 1 104 ? -48.193 24.498 34.379 1.00 91.88 104 SER A C 1
ATOM 786 O O . SER A 1 104 ? -46.957 24.574 34.385 1.00 91.88 104 SER A O 1
ATOM 788 N N . PRO A 1 105 ? -48.938 25.562 34.740 1.00 90.69 105 PRO A N 1
ATOM 789 C CA . PRO A 1 105 ? -48.341 26.830 35.172 1.00 90.69 105 PRO A CA 1
ATOM 790 C C . PRO A 1 105 ? -47.384 26.685 36.367 1.00 90.69 105 PRO A C 1
ATOM 792 O O . PRO A 1 105 ? -46.412 27.438 36.475 1.00 90.69 105 PRO A O 1
ATOM 795 N N . ALA A 1 106 ? -47.639 25.707 37.246 1.00 89.56 106 ALA A N 1
ATOM 796 C CA . ALA A 1 106 ? -46.788 25.386 38.389 1.00 89.56 106 ALA A CA 1
ATOM 797 C C . ALA A 1 106 ? -45.436 24.805 37.944 1.00 89.56 106 ALA A C 1
ATOM 799 O O . ALA A 1 106 ? -44.390 25.304 38.357 1.00 89.56 106 ALA A O 1
ATOM 800 N N . LEU A 1 107 ? -45.431 23.834 37.025 1.00 90.94 107 LEU A N 1
ATOM 801 C CA . LEU A 1 107 ? -44.192 23.274 36.477 1.00 90.94 107 LEU A CA 1
ATOM 802 C C . LEU A 1 107 ? -43.407 24.315 35.661 1.00 90.94 107 LEU A C 1
ATOM 804 O O . LEU A 1 107 ? -42.191 24.436 35.801 1.00 90.94 107 LEU A O 1
ATOM 808 N N . ALA A 1 108 ? -44.097 25.159 34.890 1.00 90.44 108 ALA A N 1
ATOM 809 C CA . ALA A 1 108 ? -43.466 26.272 34.179 1.00 90.44 108 ALA A CA 1
ATOM 810 C C . ALA A 1 108 ? -42.829 27.311 35.126 1.00 90.44 108 ALA A C 1
ATOM 812 O O . ALA A 1 108 ? -41.902 28.025 34.736 1.00 90.44 108 ALA A O 1
ATOM 813 N N . LYS A 1 109 ? -43.318 27.439 36.368 1.00 92.19 109 LYS A N 1
ATOM 814 C CA . LYS A 1 109 ? -42.687 28.264 37.409 1.00 92.19 109 LYS A CA 1
ATOM 815 C C . LYS A 1 109 ? -41.408 27.606 37.941 1.00 92.19 109 LYS A C 1
ATOM 817 O O . LYS A 1 109 ? -40.407 28.303 38.063 1.00 92.19 109 LYS A O 1
ATOM 822 N N . VAL A 1 110 ? -41.421 26.291 38.178 1.00 92.62 110 VAL A N 1
ATOM 823 C CA . VAL A 1 110 ? -40.239 25.518 38.614 1.00 92.62 110 VAL A CA 1
ATOM 824 C C . VAL A 1 110 ? -39.111 25.594 37.581 1.00 92.62 110 VAL A C 1
ATOM 826 O O . VAL A 1 110 ? -37.984 25.922 37.934 1.00 92.62 110 VAL A O 1
ATOM 829 N N . ILE A 1 111 ? -39.414 25.389 36.295 1.00 92.19 111 ILE A N 1
ATOM 830 C CA . ILE A 1 111 ? -38.409 25.447 35.217 1.00 92.19 111 ILE A CA 1
ATOM 831 C C . ILE A 1 111 ? -37.795 26.853 35.095 1.00 92.19 111 ILE A C 1
ATOM 833 O O . ILE A 1 111 ? -36.586 26.997 34.902 1.00 92.19 111 ILE A O 1
ATOM 837 N N . ARG A 1 112 ? -38.608 27.910 35.240 1.00 91.56 112 ARG A N 1
ATOM 838 C CA . ARG A 1 112 ? -38.109 29.296 35.243 1.00 91.56 112 ARG A CA 1
ATOM 839 C C . ARG A 1 112 ? -37.189 29.567 36.431 1.00 91.56 112 ARG A C 1
ATOM 841 O O . ARG A 1 112 ? -36.116 30.120 36.221 1.00 91.56 112 ARG A O 1
ATOM 848 N N . ALA A 1 113 ? -37.564 29.120 37.630 1.00 91.62 113 ALA A N 1
ATOM 849 C CA . ALA A 1 113 ? -36.722 29.241 38.818 1.00 91.62 113 ALA A CA 1
ATOM 850 C C . ALA A 1 113 ? -35.388 28.488 38.654 1.00 91.62 113 ALA A C 1
ATOM 852 O O . ALA A 1 113 ? -34.338 29.047 38.956 1.00 91.62 113 ALA A O 1
ATOM 853 N N . ALA A 1 114 ? -35.402 27.286 38.068 1.00 92.56 114 ALA A N 1
ATOM 854 C CA . ALA A 1 114 ? -34.182 26.527 37.779 1.00 92.56 114 ALA A CA 1
ATOM 855 C C . ALA A 1 114 ? -33.273 27.247 36.766 1.00 92.56 114 ALA A C 1
ATOM 857 O O . ALA A 1 114 ? -32.052 27.241 36.907 1.00 92.56 114 ALA A O 1
ATOM 858 N N . THR A 1 115 ? -33.868 27.931 35.783 1.00 91.56 115 THR A N 1
ATOM 859 C CA . THR A 1 115 ? -33.138 28.745 34.792 1.00 91.56 115 THR A CA 1
ATOM 860 C C . THR A 1 115 ? -32.533 30.017 35.407 1.00 91.56 115 THR A C 1
ATOM 862 O O . THR A 1 115 ? -31.484 30.490 34.976 1.00 91.56 115 THR A O 1
ATOM 865 N N . GLU A 1 116 ? -33.190 30.622 36.396 1.00 91.38 116 GLU A N 1
ATOM 866 C CA . GLU A 1 116 ? -32.649 31.770 37.140 1.00 91.38 116 GLU A CA 1
ATOM 867 C C . GLU A 1 116 ? -31.542 31.347 38.116 1.00 91.38 116 GLU A C 1
ATOM 869 O O . GLU A 1 116 ? -30.556 32.070 38.296 1.00 91.38 116 GLU A O 1
ATOM 874 N N . LEU A 1 117 ? -31.675 30.158 38.709 1.00 89.62 117 LEU A N 1
ATOM 875 C CA . LEU A 1 117 ? -30.678 29.580 39.603 1.00 89.62 117 LEU A CA 1
ATOM 876 C C . LEU A 1 117 ? -29.372 29.269 38.860 1.00 89.62 117 LEU A C 1
ATOM 878 O O . LEU A 1 117 ? -28.317 29.704 39.322 1.00 89.62 117 LEU A O 1
ATOM 882 N N . SER A 1 118 ? -29.442 28.650 37.674 1.00 90.31 118 SER A N 1
ATOM 883 C CA . SER A 1 118 ? -28.252 28.382 36.851 1.00 90.31 118 SER A CA 1
ATOM 884 C C . SER A 1 118 ? -27.513 29.671 36.466 1.00 90.31 118 SER A C 1
ATOM 886 O O . SER A 1 118 ? -26.290 29.752 36.557 1.00 90.31 118 SER A O 1
ATOM 888 N N . LYS A 1 119 ? -28.245 30.747 36.140 1.00 88.25 119 LYS A N 1
ATOM 889 C CA . LYS A 1 119 ? -27.650 32.067 35.855 1.00 88.25 119 LYS A CA 1
ATOM 890 C C . LYS A 1 119 ? -26.957 32.675 37.072 1.00 88.25 119 LYS A C 1
ATOM 892 O O . LYS A 1 119 ? -25.911 33.306 36.933 1.00 88.25 119 LYS A O 1
ATOM 897 N N . THR A 1 120 ? -27.533 32.488 38.258 1.00 89.06 120 THR A N 1
ATOM 898 C CA . THR A 1 120 ? -26.974 32.987 39.522 1.00 89.06 120 THR A CA 1
ATOM 899 C C . THR A 1 120 ? -25.698 32.227 39.895 1.00 89.06 120 THR A C 1
ATOM 901 O O . THR A 1 120 ? -24.728 32.834 40.350 1.00 89.06 120 THR A O 1
ATOM 904 N N . GLN A 1 121 ? -25.676 30.915 39.655 1.00 86.12 121 GLN A N 1
ATOM 905 C CA . GLN A 1 121 ? -24.524 30.036 39.880 1.00 86.12 121 GLN A CA 1
ATOM 906 C C . GLN A 1 121 ? -23.484 30.084 38.745 1.00 86.12 121 GLN A C 1
ATOM 908 O O . GLN A 1 121 ? -22.369 29.594 38.920 1.00 86.12 121 GLN A O 1
ATOM 913 N N . ARG A 1 122 ? -23.789 30.814 37.660 1.00 86.44 122 ARG A N 1
ATOM 914 C CA . ARG A 1 122 ? -22.951 31.009 36.464 1.00 86.44 122 ARG A CA 1
ATOM 915 C C . ARG A 1 122 ? -22.679 29.715 35.694 1.00 86.44 122 ARG A C 1
ATOM 917 O O . ARG A 1 122 ? -21.571 29.540 35.193 1.00 86.44 122 ARG A O 1
ATOM 924 N N . ASP A 1 123 ? -23.678 28.849 35.590 1.00 87.50 123 ASP A N 1
ATOM 925 C CA . ASP A 1 123 ? -23.606 27.647 34.760 1.00 87.50 123 ASP A CA 1
ATOM 926 C C . ASP A 1 123 ? -24.162 27.885 33.363 1.00 87.50 123 ASP A C 1
ATOM 928 O O . ASP A 1 123 ? -25.105 28.660 33.162 1.00 87.50 123 ASP A O 1
ATOM 932 N N . SER A 1 124 ? -23.596 27.157 32.405 1.00 84.12 124 SER A N 1
ATOM 933 C CA . SER A 1 124 ? -23.980 27.233 30.997 1.00 84.12 124 SER A CA 1
ATOM 934 C C . SER A 1 124 ? -25.259 26.434 30.696 1.00 84.12 124 SER A C 1
ATOM 936 O O . SER A 1 124 ? -26.014 26.806 29.798 1.00 84.12 124 SER A O 1
ATOM 938 N N . PHE A 1 125 ? -25.547 25.384 31.478 1.00 85.75 125 PHE A N 1
ATOM 939 C CA . PHE A 1 125 ? -26.711 24.501 31.312 1.00 85.75 125 PHE A CA 1
ATOM 940 C C . PHE A 1 125 ? -27.557 24.389 32.591 1.00 85.75 125 PHE A C 1
ATOM 942 O O . PHE A 1 125 ? -27.060 24.492 33.714 1.00 85.75 125 PHE A O 1
ATOM 949 N N . VAL A 1 126 ? -28.861 24.136 32.436 1.00 91.00 126 VAL A N 1
ATOM 950 C CA . VAL A 1 126 ? -29.741 23.771 33.558 1.00 91.00 126 VAL A CA 1
ATOM 951 C C . VAL A 1 126 ? -29.577 22.275 33.863 1.00 91.00 126 VAL A C 1
ATOM 953 O O . VAL A 1 126 ? -30.083 21.443 33.113 1.00 91.00 126 VAL A O 1
ATOM 956 N N . ALA A 1 127 ? -28.871 21.947 34.950 1.00 89.75 127 ALA A N 1
ATOM 957 C CA . ALA A 1 127 ? -28.670 20.586 35.453 1.00 89.75 127 ALA A CA 1
ATOM 958 C C . ALA A 1 127 ? -29.780 20.094 36.405 1.00 89.75 127 ALA A C 1
ATOM 960 O O . ALA A 1 127 ? -30.669 20.847 36.819 1.00 89.75 127 ALA A O 1
ATOM 961 N N . ILE A 1 128 ? -29.725 18.799 36.750 1.00 89.25 128 ILE A N 1
ATOM 962 C CA . ILE A 1 128 ? -30.687 18.141 37.648 1.00 89.25 128 ILE A CA 1
ATOM 963 C C . ILE A 1 128 ? -30.742 18.807 39.030 1.00 89.25 128 ILE A C 1
ATOM 965 O O . ILE A 1 128 ? -31.817 18.952 39.608 1.00 89.25 128 ILE A O 1
ATOM 969 N N . ASP A 1 129 ? -29.604 19.223 39.573 1.00 89.44 129 ASP A N 1
ATOM 970 C CA . ASP A 1 129 ? -29.524 19.879 40.877 1.00 89.44 129 ASP A CA 1
ATOM 971 C C . ASP A 1 129 ? -30.315 21.200 40.912 1.00 89.44 129 ASP A C 1
ATOM 973 O O . ASP A 1 129 ? -31.042 21.458 41.876 1.00 89.44 129 ASP A O 1
ATOM 977 N N . HIS A 1 130 ? -30.279 21.985 39.829 1.00 91.75 130 HIS A N 1
ATOM 978 C CA . HIS A 1 130 ? -31.092 23.194 39.684 1.00 91.75 130 HIS A CA 1
ATOM 979 C C . HIS A 1 130 ? -32.594 22.888 39.688 1.00 91.75 130 HIS A C 1
ATOM 981 O O . HIS A 1 130 ? -33.384 23.633 40.286 1.00 91.75 130 HIS A O 1
ATOM 987 N N . LEU A 1 131 ? -32.993 21.792 39.031 1.00 91.38 131 LEU A N 1
ATOM 988 C CA . LEU A 1 131 ? -34.377 21.320 39.023 1.00 91.38 131 LEU A CA 1
ATOM 989 C C . LEU A 1 131 ? -34.808 20.864 40.418 1.00 91.38 131 LEU A C 1
ATOM 991 O O . LEU A 1 131 ? -35.874 21.279 40.863 1.00 91.38 131 LEU A O 1
ATOM 995 N N . ILE A 1 132 ? -33.979 20.099 41.136 1.00 91.19 132 ILE A N 1
ATOM 996 C CA . ILE A 1 132 ? -34.268 19.624 42.500 1.00 91.19 132 ILE A CA 1
ATOM 997 C C . ILE A 1 132 ? -34.485 20.805 43.454 1.00 91.19 132 ILE A C 1
ATOM 999 O O . ILE A 1 132 ? -35.522 20.874 44.114 1.00 91.19 132 ILE A O 1
ATOM 1003 N N . VAL A 1 133 ? -33.555 21.765 43.499 1.00 91.31 133 VAL A N 1
ATOM 1004 C CA . VAL A 1 133 ? -33.646 22.933 44.400 1.00 91.31 133 VAL A CA 1
ATOM 1005 C C . VAL A 1 133 ? -34.904 23.757 44.117 1.00 91.31 133 VAL A C 1
ATOM 1007 O O . VAL A 1 133 ? -35.593 24.199 45.037 1.00 91.31 133 VAL A O 1
ATOM 1010 N N . SER A 1 134 ? -35.249 23.924 42.840 1.00 91.94 134 SER A N 1
ATOM 1011 C CA . SER A 1 134 ? -36.423 24.701 42.427 1.00 91.94 134 SER A CA 1
ATOM 1012 C C . SER A 1 134 ? -37.739 23.961 42.671 1.00 91.94 134 SER A C 1
ATOM 1014 O O . SER A 1 134 ? -38.743 24.574 43.034 1.00 91.94 134 SER A O 1
ATOM 1016 N N . LEU A 1 135 ? -37.744 22.642 42.485 1.00 92.31 135 LEU A N 1
ATOM 1017 C CA . LEU A 1 135 ? -38.907 21.775 42.648 1.00 92.31 135 LEU A CA 1
ATOM 1018 C C . LEU A 1 135 ? -39.342 21.672 44.112 1.00 92.31 135 LEU A C 1
ATOM 1020 O O . LEU A 1 135 ? -40.533 21.682 44.412 1.00 92.31 135 LEU A O 1
ATOM 1024 N N . VAL A 1 136 ? -38.380 21.621 45.029 1.00 90.12 136 VAL A N 1
ATOM 1025 C CA . VAL A 1 136 ? -38.617 21.511 46.475 1.00 90.12 136 VAL A CA 1
ATOM 1026 C C . VAL A 1 136 ? -39.289 22.773 47.050 1.00 90.12 136 VAL A C 1
ATOM 1028 O O . VAL A 1 136 ? -39.828 22.752 48.154 1.00 90.12 136 VAL A O 1
ATOM 1031 N N . GLN A 1 137 ? -39.333 23.876 46.297 1.00 88.31 137 GLN A N 1
ATOM 1032 C CA . GLN A 1 137 ? -40.096 25.074 46.663 1.00 88.31 137 GLN A CA 1
ATOM 1033 C C . GLN A 1 137 ? -41.605 24.952 46.369 1.00 88.31 137 GLN A C 1
ATOM 1035 O O . GLN A 1 137 ? -42.381 25.817 46.780 1.00 88.31 137 GLN A O 1
ATOM 1040 N N . ASP A 1 138 ? -42.045 23.906 45.661 1.00 90.88 138 ASP A N 1
ATOM 1041 C CA . ASP A 1 138 ? -43.462 23.672 45.384 1.00 90.88 138 ASP A CA 1
ATOM 1042 C C . ASP A 1 138 ? -44.216 23.170 46.628 1.00 90.88 138 ASP A C 1
ATOM 1044 O O . ASP A 1 138 ? -43.787 22.247 47.318 1.00 90.88 138 ASP A O 1
ATOM 1048 N N . SER A 1 139 ? -45.390 23.749 46.895 1.00 87.81 139 SER A N 1
ATOM 1049 C CA . SER A 1 139 ? -46.190 23.460 48.096 1.00 87.81 139 SER A CA 1
ATOM 1050 C C . SER A 1 139 ? -46.607 21.990 48.258 1.00 87.81 139 SER A C 1
ATOM 1052 O O . SER A 1 139 ? -46.736 21.514 49.388 1.00 87.81 139 SER A O 1
ATOM 1054 N N . GLN A 1 140 ? -46.820 21.254 47.160 1.00 87.50 140 GLN A N 1
ATOM 1055 C CA . GLN A 1 140 ? -47.200 19.841 47.220 1.00 87.50 140 GLN A CA 1
ATOM 1056 C C . GLN A 1 140 ? -45.984 18.958 47.512 1.00 87.50 140 GLN A C 1
ATOM 1058 O O . GLN A 1 140 ? -46.082 18.024 48.309 1.00 87.50 140 GLN A O 1
ATOM 1063 N N . VAL A 1 141 ? -44.828 19.298 46.935 1.00 88.38 141 VAL A N 1
ATOM 1064 C CA . VAL A 1 141 ? -43.555 18.600 47.169 1.00 88.38 141 VAL A CA 1
ATOM 1065 C C . VAL A 1 141 ? -43.042 18.863 48.588 1.00 88.38 141 VAL A C 1
ATOM 1067 O O . VAL A 1 141 ? -42.609 17.930 49.258 1.00 88.38 141 VAL A O 1
ATOM 1070 N N . GLN A 1 142 ? -43.184 20.087 49.110 1.00 89.12 142 GLN A N 1
ATOM 1071 C CA . GLN A 1 142 ? -42.849 20.419 50.504 1.00 89.12 142 GLN A CA 1
ATOM 1072 C C . GLN A 1 142 ? -43.635 19.584 51.510 1.00 89.12 142 GLN A C 1
ATOM 1074 O O . GLN A 1 142 ? -43.078 19.128 52.505 1.00 89.12 142 GLN A O 1
ATOM 1079 N N . LYS A 1 143 ? -44.923 19.354 51.238 1.00 87.25 143 LYS A N 1
ATOM 1080 C CA . LYS A 1 143 ? -45.761 18.508 52.087 1.00 87.25 143 LYS A CA 1
ATOM 1081 C C . LYS A 1 143 ? -45.294 17.048 52.067 1.00 87.25 143 LYS A C 1
ATOM 1083 O O . LYS A 1 143 ? -45.208 16.422 53.119 1.00 87.25 143 LYS A O 1
ATOM 1088 N N . ALA A 1 144 ? -44.946 16.525 50.891 1.00 87.62 144 ALA A N 1
ATOM 1089 C CA . ALA A 1 144 ? -44.394 15.176 50.766 1.00 87.62 144 ALA A CA 1
ATOM 1090 C C . ALA A 1 144 ? -43.041 15.033 51.491 1.00 87.62 144 ALA A C 1
ATOM 1092 O O . ALA A 1 144 ? -42.791 14.016 52.129 1.00 87.62 144 ALA A O 1
ATOM 1093 N N . LEU A 1 145 ? -42.208 16.077 51.461 1.00 87.44 145 LEU A N 1
ATOM 1094 C CA . LEU A 1 145 ? -40.929 16.125 52.172 1.00 87.44 145 LEU A CA 1
ATOM 1095 C C . LEU A 1 145 ? -41.084 16.224 53.691 1.00 87.44 145 LEU A C 1
ATOM 1097 O O . LEU A 1 145 ? -40.344 15.571 54.428 1.00 87.44 145 LEU A O 1
ATOM 1101 N N . SER A 1 146 ? -42.067 16.985 54.183 1.00 86.38 146 SER A N 1
ATOM 1102 C CA . SER A 1 146 ? -42.366 17.016 55.618 1.00 86.38 146 SER A CA 1
ATOM 1103 C C . SER A 1 146 ? -42.838 15.656 56.130 1.00 86.38 146 SER A C 1
ATOM 1105 O O . SER A 1 146 ? -42.439 15.251 57.221 1.00 86.38 146 SER A O 1
ATOM 1107 N N . ASP A 1 147 ? -43.610 14.926 55.317 1.00 86.06 147 ASP A N 1
ATOM 1108 C CA . ASP A 1 147 ? -44.057 13.561 55.619 1.00 86.06 147 ASP A CA 1
ATOM 1109 C C . ASP A 1 147 ? -42.888 12.545 55.584 1.00 86.06 147 ASP A C 1
ATOM 1111 O O . ASP A 1 147 ? -42.993 11.469 56.171 1.00 86.06 147 ASP A O 1
ATOM 1115 N N . SER A 1 148 ? -41.755 12.891 54.953 1.00 85.56 148 SER A N 1
ATOM 1116 C CA . SER A 1 148 ? -40.540 12.067 54.838 1.00 85.56 148 SER A CA 1
ATOM 1117 C C . SER A 1 148 ? -39.380 12.524 55.742 1.00 85.56 148 SER A C 1
ATOM 1119 O O . SER A 1 148 ? -38.214 12.293 55.414 1.00 85.56 148 SER A O 1
ATOM 1121 N N . ASN A 1 149 ? -39.680 13.178 56.872 1.00 86.44 149 ASN A N 1
ATOM 1122 C CA . ASN A 1 149 ? -38.718 13.708 57.856 1.00 86.44 149 ASN A CA 1
ATOM 1123 C C . ASN A 1 149 ? -37.832 14.882 57.388 1.00 86.44 149 ASN A C 1
ATOM 1125 O O . ASN A 1 149 ? -36.817 15.175 58.020 1.00 86.44 149 ASN A O 1
ATOM 1129 N N . ILE A 1 150 ? -38.231 15.623 56.349 1.00 87.06 150 ILE A N 1
ATOM 1130 C CA . ILE A 1 150 ? -37.555 16.857 55.912 1.00 87.06 150 ILE A CA 1
ATOM 1131 C C . ILE A 1 150 ? -38.527 18.047 56.042 1.00 87.06 150 ILE A C 1
ATOM 1133 O O . ILE A 1 150 ? -39.113 18.495 55.058 1.00 87.06 150 ILE A O 1
ATOM 1137 N N . PRO A 1 151 ? -38.720 18.606 57.256 1.00 78.62 151 PRO A N 1
ATOM 1138 C CA . PRO A 1 151 ? -39.641 19.726 57.477 1.00 78.62 151 PRO A CA 1
ATOM 1139 C C . PRO A 1 151 ? -39.089 21.080 57.000 1.00 78.62 151 PRO A C 1
ATOM 1141 O O . PRO A 1 151 ? -39.838 22.049 56.906 1.00 78.62 151 PRO A O 1
ATOM 1144 N N . ASN A 1 152 ? -37.781 21.179 56.732 1.00 85.44 152 ASN A N 1
ATOM 1145 C CA . ASN A 1 152 ? -37.127 22.410 56.294 1.00 85.44 152 ASN A CA 1
ATOM 1146 C C . ASN A 1 152 ? -36.393 22.196 54.968 1.00 85.44 152 ASN A C 1
ATOM 1148 O O . ASN A 1 152 ? -35.393 21.482 54.909 1.00 85.44 152 ASN A O 1
ATOM 1152 N N . VAL A 1 153 ? -36.851 22.900 53.935 1.00 84.38 153 VAL A N 1
ATOM 1153 C CA . VAL A 1 153 ? -36.299 22.878 52.574 1.00 84.38 153 VAL A CA 1
ATOM 1154 C C . VAL A 1 153 ? -34.811 23.237 52.523 1.00 84.38 153 VAL A C 1
ATOM 1156 O O . VAL A 1 153 ? -34.071 22.655 51.735 1.00 84.38 153 VAL A O 1
ATOM 1159 N N . LYS A 1 154 ? -34.328 24.098 53.431 1.00 85.44 154 LYS A N 1
ATOM 1160 C CA . LYS A 1 154 ? -32.908 24.494 53.481 1.00 85.44 154 LYS A CA 1
ATOM 1161 C C . LYS A 1 154 ? -31.951 23.314 53.693 1.00 85.44 154 LYS A C 1
ATOM 1163 O O . LYS A 1 154 ? -30.767 23.425 53.391 1.00 85.44 154 LYS A O 1
ATOM 1168 N N . LEU A 1 155 ? -32.432 22.193 54.238 1.00 87.00 155 LEU A N 1
ATOM 1169 C CA . LEU A 1 155 ? -31.627 20.977 54.387 1.00 87.00 155 LEU A CA 1
ATOM 1170 C C . LEU A 1 155 ? -31.281 20.357 53.030 1.00 87.00 155 LEU A C 1
ATOM 1172 O O . LEU A 1 155 ? -30.161 19.880 52.860 1.00 87.00 155 LEU A O 1
ATOM 1176 N N . ILE A 1 156 ? -32.203 20.422 52.066 1.00 87.12 156 ILE A N 1
ATOM 1177 C CA . ILE A 1 156 ? -31.962 19.972 50.695 1.00 87.12 156 ILE A CA 1
ATOM 1178 C C . ILE A 1 156 ? -31.009 20.929 49.980 1.00 87.12 156 ILE A C 1
ATOM 1180 O O . ILE A 1 156 ? -30.045 20.460 49.383 1.00 87.12 156 ILE A O 1
ATOM 1184 N N . ASP A 1 157 ? -31.187 22.246 50.124 1.00 85.56 157 ASP A N 1
ATOM 1185 C CA . ASP A 1 157 ? -30.270 23.236 49.534 1.00 85.56 157 ASP A CA 1
ATOM 1186 C C . ASP A 1 157 ? -28.819 23.013 50.004 1.00 85.56 157 ASP A C 1
ATOM 1188 O O . ASP A 1 157 ? -27.873 23.033 49.209 1.00 85.56 157 ASP A O 1
ATOM 1192 N N . ASN A 1 158 ? -28.639 22.727 51.298 1.00 86.38 158 ASN A N 1
ATOM 1193 C CA . ASN A 1 158 ? -27.338 22.397 51.878 1.00 86.38 158 ASN A CA 1
ATOM 1194 C C . ASN A 1 158 ? -26.791 21.056 51.361 1.00 86.38 158 ASN A C 1
ATOM 1196 O O . ASN A 1 158 ? -25.599 20.960 51.075 1.00 86.38 158 ASN A O 1
ATOM 1200 N N . ALA A 1 159 ? -27.633 20.023 51.241 1.00 86.44 159 ALA A N 1
ATOM 1201 C CA . ALA A 1 159 ? -27.226 18.710 50.739 1.00 86.44 159 ALA A CA 1
ATOM 1202 C C . ALA A 1 159 ? -26.786 18.773 49.268 1.00 86.44 159 ALA A C 1
ATOM 1204 O O . ALA A 1 159 ? -25.734 18.237 48.923 1.00 86.44 159 ALA A O 1
ATOM 1205 N N . VAL A 1 160 ? -27.534 19.497 48.431 1.00 86.06 160 VAL A N 1
ATOM 1206 C CA . VAL A 1 160 ? -27.185 19.757 47.029 1.00 86.06 160 VAL A CA 1
ATOM 1207 C C . VAL A 1 160 ? -25.872 20.535 46.938 1.00 86.06 160 VAL A C 1
ATOM 1209 O O . VAL A 1 160 ? -24.972 20.127 46.210 1.00 86.06 160 VAL A O 1
ATOM 1212 N N . SER A 1 161 ? -25.707 21.593 47.741 1.00 84.75 161 SER A N 1
ATOM 1213 C CA . SER A 1 161 ? -24.465 22.383 47.768 1.00 84.75 161 SER A CA 1
ATOM 1214 C C . SER A 1 161 ? -23.241 21.545 48.170 1.00 84.75 161 SER A C 1
ATOM 1216 O O . SER A 1 161 ? -22.148 21.754 47.647 1.00 84.75 161 SER A O 1
ATOM 1218 N N . GLN A 1 162 ? -23.407 20.572 49.072 1.00 81.06 162 GLN A N 1
ATOM 1219 C CA . GLN A 1 162 ? -22.329 19.662 49.476 1.00 81.06 162 GLN A CA 1
ATOM 1220 C C . GLN A 1 162 ? -21.958 18.638 48.401 1.00 81.06 162 GLN A C 1
ATOM 1222 O O . GLN A 1 162 ? -20.776 18.339 48.260 1.00 81.06 162 GLN A O 1
ATOM 1227 N N . ILE A 1 163 ? -22.944 18.081 47.689 1.00 80.31 163 ILE A N 1
ATOM 1228 C CA . ILE A 1 163 ? -22.704 17.100 46.617 1.00 80.31 163 ILE A CA 1
ATOM 1229 C C . ILE A 1 163 ? -22.058 17.792 45.414 1.00 80.31 163 ILE A C 1
ATOM 1231 O O . ILE A 1 163 ? -21.088 17.293 44.851 1.00 80.31 163 ILE A O 1
ATOM 1235 N N . ARG A 1 164 ? -22.542 18.988 45.072 1.00 78.25 164 ARG A N 1
ATOM 1236 C CA . ARG A 1 164 ? -22.018 19.782 43.962 1.00 78.25 164 ARG A CA 1
ATOM 1237 C C . ARG A 1 164 ? -20.608 20.326 44.212 1.00 78.25 164 ARG A C 1
ATOM 1239 O O . ARG A 1 164 ? -19.777 20.353 43.303 1.00 78.25 164 ARG A O 1
ATOM 1246 N N . GLY A 1 165 ? -20.325 20.791 45.430 1.00 76.25 165 GLY A N 1
ATOM 1247 C CA . GLY A 1 165 ? -19.056 21.445 45.754 1.00 76.25 165 GLY A CA 1
ATOM 1248 C C . GLY A 1 165 ? -18.785 22.665 44.860 1.00 76.25 165 GLY A C 1
ATOM 1249 O O . GLY A 1 165 ? -19.666 23.494 44.650 1.00 76.25 165 GLY A O 1
ATOM 1250 N N . ASN A 1 166 ? -17.565 22.767 44.319 1.00 73.19 166 ASN A N 1
ATOM 1251 C CA . ASN A 1 166 ? -17.148 23.852 43.414 1.00 73.19 166 ASN A CA 1
ATOM 1252 C C . ASN A 1 166 ? -17.270 23.493 41.914 1.00 73.19 166 ASN A C 1
ATOM 1254 O O . ASN A 1 166 ? -16.714 24.209 41.079 1.00 73.19 166 ASN A O 1
ATOM 1258 N N . LYS A 1 167 ? -17.936 22.384 41.554 1.00 70.81 167 LYS A N 1
ATOM 1259 C CA . LYS A 1 167 ? -18.093 21.964 40.150 1.00 70.81 167 LYS A CA 1
ATOM 1260 C C . LYS A 1 167 ? -19.069 22.901 39.416 1.00 70.81 167 LYS A C 1
ATOM 1262 O O . LYS A 1 167 ? -20.156 23.190 39.925 1.00 70.81 167 LYS A O 1
ATOM 1267 N N . ARG A 1 168 ? -18.678 23.364 38.223 1.00 76.81 168 ARG A N 1
ATOM 1268 C CA . ARG A 1 168 ? -19.533 24.125 37.294 1.00 76.81 168 ARG A CA 1
ATOM 1269 C C . ARG A 1 168 ? -20.126 23.212 36.230 1.00 76.81 168 ARG A C 1
ATOM 1271 O O . ARG A 1 168 ? -19.473 22.258 35.813 1.00 76.81 168 ARG A O 1
ATOM 1278 N N . VAL A 1 169 ? -21.339 23.526 35.785 1.00 78.25 169 VAL A N 1
ATOM 1279 C CA . VAL A 1 169 ? -22.043 22.778 34.735 1.00 78.25 169 VAL A CA 1
ATOM 1280 C C . VAL A 1 169 ? -21.876 23.507 33.399 1.00 78.25 169 VAL A C 1
ATOM 1282 O O . VAL A 1 169 ? -22.738 24.277 32.966 1.00 78.25 169 VAL A O 1
ATOM 1285 N N . ASP A 1 170 ? -20.733 23.265 32.754 1.00 77.50 170 ASP A N 1
ATOM 1286 C CA . ASP A 1 170 ? -20.341 23.921 31.497 1.00 77.50 170 ASP A CA 1
ATOM 1287 C C . ASP A 1 170 ? -20.490 23.025 30.250 1.00 77.50 170 ASP A C 1
ATOM 1289 O O . ASP A 1 170 ? -20.285 23.489 29.130 1.00 77.50 170 ASP A O 1
ATOM 1293 N N . SER A 1 171 ? -20.905 21.762 30.409 1.00 74.81 171 SER A N 1
ATOM 1294 C CA . SER A 1 171 ? -21.178 20.828 29.306 1.00 74.81 171 SER A CA 1
ATOM 1295 C C . SER A 1 171 ? -22.514 20.095 29.491 1.00 74.81 171 SER A C 1
ATOM 1297 O O . SER A 1 171 ? -23.044 20.010 30.600 1.00 74.81 171 SER A O 1
ATOM 1299 N N . LYS A 1 172 ? -23.057 19.534 28.399 1.00 72.81 172 LYS A N 1
ATOM 1300 C CA . LYS A 1 172 ? -24.325 18.776 28.403 1.00 72.81 172 LYS A CA 1
ATOM 1301 C C . LYS A 1 172 ? -24.291 17.500 29.253 1.00 72.81 172 LYS A C 1
ATOM 1303 O O . LYS A 1 172 ? -25.348 17.059 29.693 1.00 72.81 172 LYS A O 1
ATOM 1308 N N . THR A 1 173 ? -23.099 16.957 29.505 1.00 64.88 173 THR A N 1
ATOM 1309 C CA . THR A 1 173 ? -22.862 15.717 30.261 1.00 64.88 173 THR A CA 1
ATOM 1310 C C . THR A 1 173 ? -22.219 15.963 31.629 1.00 64.88 173 THR A C 1
ATOM 1312 O O . THR A 1 173 ? -21.839 15.023 32.310 1.00 64.88 173 THR A O 1
ATOM 1315 N N . ALA A 1 174 ? -22.076 17.215 32.075 1.00 60.19 174 ALA A N 1
ATOM 1316 C CA . ALA A 1 174 ? -21.367 17.529 33.322 1.00 60.19 174 ALA A CA 1
ATOM 1317 C C . ALA A 1 174 ? -22.011 16.930 34.596 1.00 60.19 174 ALA A C 1
ATOM 1319 O O . ALA A 1 174 ? -21.376 16.914 35.650 1.00 60.19 174 ALA A O 1
ATOM 1320 N N . ASP A 1 175 ? -23.255 16.445 34.519 1.00 64.88 175 ASP A N 1
ATOM 1321 C CA . ASP A 1 175 ? -24.001 15.798 35.604 1.00 64.88 175 ASP A CA 1
ATOM 1322 C C . ASP A 1 175 ? -24.064 14.253 35.502 1.00 64.88 175 ASP A C 1
ATOM 1324 O O . ASP A 1 175 ? -24.781 13.604 36.281 1.00 64.88 175 ASP A O 1
ATOM 1328 N N . SER A 1 176 ? -23.301 13.637 34.585 1.00 57.38 176 SER A N 1
ATOM 1329 C CA . SER A 1 176 ? -23.062 12.188 34.561 1.00 57.38 176 SER A CA 1
ATOM 1330 C C . SER A 1 176 ? -21.826 11.822 35.388 1.00 57.38 176 SER A C 1
ATOM 1332 O O . SER A 1 176 ? -20.699 11.954 34.930 1.00 57.38 176 SER A O 1
ATOM 1334 N N . GLU A 1 177 ? -22.024 11.339 36.615 1.00 52.16 177 GLU A N 1
ATOM 1335 C CA . GLU A 1 177 ? -20.980 10.613 37.352 1.00 52.16 177 GLU A CA 1
ATOM 1336 C C . GLU A 1 177 ? -21.048 9.124 36.968 1.00 52.16 177 GLU A C 1
ATOM 1338 O O . GLU A 1 177 ? -21.724 8.342 37.632 1.00 52.16 177 GLU A O 1
ATOM 1343 N N . GLU A 1 178 ? -20.396 8.736 35.866 1.00 53.78 178 GLU A N 1
ATOM 1344 C CA . GLU A 1 178 ? -19.968 7.344 35.658 1.00 53.78 178 GLU A CA 1
ATOM 1345 C C . GLU A 1 178 ? -18.514 7.208 36.136 1.00 53.78 178 GLU A C 1
ATOM 1347 O O . GLU A 1 178 ? -17.653 8.002 35.757 1.00 53.78 178 GLU A O 1
ATOM 1352 N N . GLU A 1 179 ? -18.219 6.224 36.993 1.00 52.50 179 GLU A N 1
ATOM 1353 C CA . GLU A 1 179 ? -16.834 5.924 37.376 1.00 52.50 179 GLU A CA 1
ATOM 1354 C C . GLU A 1 179 ? -16.012 5.541 36.126 1.00 52.50 179 GLU A C 1
ATOM 1356 O O . GLU A 1 179 ? -16.432 4.701 35.325 1.00 52.50 179 GLU A O 1
ATOM 1361 N N . HIS A 1 180 ? -14.822 6.139 35.980 1.00 59.16 180 HIS A N 1
ATOM 1362 C CA . HIS A 1 180 ? -13.843 5.857 34.916 1.00 59.16 180 HIS A CA 1
ATOM 1363 C C . HIS A 1 180 ? -14.292 6.168 33.473 1.00 59.16 180 HIS A C 1
ATOM 1365 O O . HIS A 1 180 ? -13.988 5.425 32.534 1.00 59.16 180 HIS A O 1
ATOM 1371 N N . GLU A 1 181 ? -15.012 7.274 33.279 1.00 73.62 181 GLU A N 1
ATOM 1372 C CA . GLU A 1 181 ? -15.454 7.738 31.959 1.00 73.62 181 GLU A CA 1
ATOM 1373 C C . GLU A 1 181 ? -14.280 7.960 30.984 1.00 73.62 181 GLU A C 1
ATOM 1375 O O . GLU A 1 181 ? -14.365 7.557 29.820 1.00 73.62 181 GLU A O 1
ATOM 1380 N N . ASN A 1 182 ? -13.166 8.556 31.435 1.00 81.62 182 ASN A N 1
ATOM 1381 C CA . ASN A 1 182 ? -12.047 8.853 30.537 1.00 81.62 182 ASN A CA 1
ATOM 1382 C C . ASN A 1 182 ? -11.310 7.579 30.115 1.00 81.62 182 ASN A C 1
ATOM 1384 O O . ASN A 1 182 ? -10.961 7.439 28.943 1.00 81.62 182 ASN A O 1
ATOM 1388 N N . LEU A 1 183 ? -11.107 6.626 31.030 1.00 85.19 183 LEU A N 1
ATOM 1389 C CA . LEU A 1 183 ? -10.509 5.338 30.679 1.00 85.19 183 LEU A CA 1
ATOM 1390 C C . LEU A 1 183 ? -11.363 4.571 29.666 1.00 85.19 183 LEU A C 1
ATOM 1392 O O . LEU A 1 183 ? -10.817 4.086 28.681 1.00 85.19 183 LEU A O 1
ATOM 1396 N N . LYS A 1 184 ? -12.689 4.507 29.833 1.00 84.19 184 LYS A N 1
ATOM 1397 C CA . LYS A 1 184 ? -13.561 3.831 28.853 1.00 84.19 184 LYS A CA 1
ATOM 1398 C C . LYS A 1 184 ? -13.551 4.502 27.476 1.00 84.19 184 LYS A C 1
ATOM 1400 O O . LYS A 1 184 ? -13.639 3.810 26.470 1.00 84.19 184 LYS A O 1
ATOM 1405 N N . LYS A 1 185 ? -13.465 5.836 27.423 1.00 83.12 185 LYS A N 1
ATOM 1406 C CA . LYS A 1 185 ? -13.479 6.597 26.162 1.00 83.12 185 LYS A CA 1
ATOM 1407 C C . LYS A 1 185 ? -12.161 6.535 25.397 1.00 83.12 185 LYS A C 1
ATOM 1409 O O . LYS A 1 185 ? -12.181 6.492 24.174 1.00 83.12 185 LYS A O 1
ATOM 1414 N N . PHE A 1 186 ? -11.033 6.581 26.105 1.00 88.62 186 PHE A N 1
ATOM 1415 C CA . PHE A 1 186 ? -9.710 6.757 25.494 1.00 88.62 186 PHE A CA 1
ATOM 1416 C C . PHE A 1 186 ? -8.817 5.516 25.582 1.00 88.62 186 PHE A C 1
ATOM 1418 O O . PHE A 1 186 ? -7.666 5.558 25.141 1.00 88.62 186 PHE A O 1
ATOM 1425 N N . THR A 1 187 ? -9.306 4.417 26.164 1.00 91.56 187 THR A N 1
ATOM 1426 C CA . THR A 1 187 ? -8.556 3.162 26.237 1.00 91.56 187 THR A CA 1
ATOM 1427 C C . THR A 1 187 ? -9.388 1.952 25.836 1.00 91.56 187 THR A C 1
ATOM 1429 O O . THR A 1 187 ? -10.606 1.931 25.985 1.00 91.56 187 THR A O 1
ATOM 1432 N N . ILE A 1 188 ? -8.701 0.918 25.355 1.00 91.75 188 ILE A N 1
ATOM 1433 C CA . ILE A 1 188 ? -9.265 -0.394 25.041 1.00 91.75 188 ILE A CA 1
ATOM 1434 C C . ILE A 1 188 ? -8.781 -1.389 26.099 1.00 91.75 188 ILE A C 1
ATOM 1436 O O . ILE A 1 188 ? -7.574 -1.542 26.305 1.00 91.75 188 ILE A O 1
ATOM 1440 N N . ASP A 1 189 ? -9.702 -2.092 26.763 1.00 93.44 189 ASP A N 1
ATOM 1441 C CA . ASP A 1 189 ? -9.347 -3.119 27.749 1.00 93.44 189 ASP A CA 1
ATOM 1442 C C . ASP A 1 189 ? -8.937 -4.432 27.063 1.00 93.44 189 ASP A C 1
ATOM 1444 O O . ASP A 1 189 ? -9.761 -5.269 26.687 1.00 93.44 189 ASP A O 1
ATOM 1448 N N . MET A 1 190 ? -7.624 -4.641 26.950 1.00 93.50 190 MET A N 1
ATOM 1449 C CA . MET A 1 190 ? -7.040 -5.842 26.350 1.00 93.50 190 MET A CA 1
ATOM 1450 C C . MET A 1 190 ? -7.280 -7.088 27.213 1.00 93.50 190 MET A C 1
ATOM 1452 O O . MET A 1 190 ? -7.361 -8.200 26.691 1.00 93.50 190 MET A O 1
ATOM 1456 N N . THR A 1 191 ? -7.413 -6.938 28.537 1.00 92.19 191 THR A N 1
ATOM 1457 C CA . THR A 1 191 ? -7.768 -8.069 29.411 1.00 92.19 191 THR A CA 1
ATOM 1458 C C . THR A 1 191 ? -9.224 -8.488 29.242 1.00 92.19 191 THR A C 1
ATOM 1460 O O . THR A 1 191 ? -9.503 -9.685 29.270 1.00 92.19 191 THR A O 1
ATOM 1463 N N . ALA A 1 192 ? -10.141 -7.547 29.007 1.00 90.81 192 ALA A N 1
ATOM 1464 C CA . ALA A 1 192 ? -11.526 -7.861 28.662 1.00 90.81 192 ALA A CA 1
ATOM 1465 C C . ALA A 1 192 ? -11.609 -8.595 27.314 1.00 90.81 192 ALA A C 1
ATOM 1467 O O . ALA A 1 192 ? -12.182 -9.681 27.249 1.00 90.81 192 ALA A O 1
ATOM 1468 N N . LEU A 1 193 ? -10.917 -8.100 26.279 1.00 90.56 193 LEU A N 1
ATOM 1469 C CA . LEU A 1 193 ? -10.846 -8.772 24.974 1.00 90.56 193 LEU A CA 1
ATOM 1470 C C . LEU A 1 193 ? -10.255 -10.193 25.067 1.00 90.56 193 LEU A C 1
ATOM 1472 O O . LEU A 1 193 ? -10.725 -11.113 24.393 1.00 90.56 193 LEU A O 1
ATOM 1476 N N . ALA A 1 194 ? -9.253 -10.405 25.930 1.00 89.56 194 ALA A N 1
ATOM 1477 C CA . ALA A 1 194 ? -8.716 -11.736 26.220 1.00 89.56 194 ALA A CA 1
ATOM 1478 C C . ALA A 1 194 ? -9.717 -12.649 26.954 1.00 89.56 194 ALA A C 1
ATOM 1480 O O . ALA A 1 194 ? -9.716 -13.859 26.713 1.00 89.56 194 ALA A O 1
ATOM 1481 N N . ARG A 1 195 ? -10.560 -12.113 27.851 1.00 86.38 195 ARG A N 1
ATOM 1482 C CA . ARG A 1 195 ? -11.618 -12.891 28.527 1.00 86.38 195 ARG A CA 1
ATOM 1483 C C . ARG A 1 195 ? -12.674 -13.357 27.535 1.00 86.38 195 ARG A C 1
ATOM 1485 O O . ARG A 1 195 ? -12.995 -14.541 27.548 1.00 86.38 195 ARG A O 1
ATOM 1492 N N . GLU A 1 196 ? -13.102 -12.456 26.653 1.00 85.44 196 GLU A N 1
ATOM 1493 C CA . GLU A 1 196 ? -14.080 -12.700 25.584 1.00 85.44 196 GLU A CA 1
ATOM 1494 C C . GLU A 1 196 ? -13.549 -13.603 24.458 1.00 85.44 196 GLU A C 1
ATOM 1496 O O . GLU A 1 196 ? -14.304 -14.003 23.575 1.00 85.44 196 GLU A O 1
ATOM 1501 N N . GLY A 1 197 ? -12.250 -13.919 24.452 1.00 83.69 197 GLY A N 1
ATOM 1502 C CA . GLY A 1 197 ? -11.641 -14.754 23.420 1.00 83.69 197 GLY A CA 1
ATOM 1503 C C . GLY A 1 197 ? -11.510 -14.063 22.060 1.00 83.69 197 GLY A C 1
ATOM 1504 O O . GLY A 1 197 ? -11.373 -14.755 21.055 1.00 83.69 197 GLY A O 1
ATOM 1505 N N . LYS A 1 198 ? -11.524 -12.724 22.014 1.00 86.19 198 LYS A N 1
ATOM 1506 C CA . LYS A 1 198 ? -11.354 -11.922 20.785 1.00 86.19 198 LYS A CA 1
ATOM 1507 C C . LYS A 1 198 ? -9.893 -11.682 20.395 1.00 86.19 198 LYS A C 1
ATOM 1509 O O . LYS A 1 198 ? -9.631 -11.213 19.298 1.00 86.19 198 LYS A O 1
ATOM 1514 N N . ILE A 1 199 ? -8.949 -11.993 21.284 1.00 88.00 199 ILE A N 1
ATOM 1515 C CA . ILE A 1 199 ? -7.511 -11.905 21.001 1.00 88.00 199 ILE A CA 1
ATOM 1516 C C . ILE A 1 199 ? -7.024 -13.199 20.342 1.00 88.00 199 ILE A C 1
ATOM 1518 O O . ILE A 1 199 ? -7.355 -14.307 20.781 1.00 88.00 199 ILE A O 1
ATOM 1522 N N . ASP A 1 200 ? -6.201 -13.054 19.309 1.00 86.88 200 ASP A N 1
ATOM 1523 C CA . ASP A 1 200 ? -5.626 -14.171 18.572 1.00 86.88 200 ASP A CA 1
ATOM 1524 C C . ASP A 1 200 ? -4.591 -14.979 19.369 1.00 86.88 200 ASP A C 1
ATOM 1526 O O . ASP A 1 200 ? -4.003 -14.517 20.360 1.00 86.88 200 ASP A O 1
ATOM 1530 N N . PRO A 1 201 ? -4.358 -16.244 18.975 1.00 87.25 201 PRO A N 1
ATOM 1531 C CA . PRO A 1 201 ? -3.343 -17.052 19.612 1.00 87.25 201 PRO A CA 1
ATOM 1532 C C . PRO A 1 201 ? -1.938 -16.509 19.329 1.00 87.25 201 PRO A C 1
ATOM 1534 O O . PRO A 1 201 ? -1.444 -16.529 18.208 1.00 87.25 201 PRO A O 1
ATOM 1537 N N . VAL A 1 202 ? -1.261 -16.081 20.391 1.00 90.88 202 VAL A N 1
ATOM 1538 C CA . VAL A 1 202 ? 0.135 -15.637 20.333 1.00 90.88 202 VAL A CA 1
ATOM 1539 C C . VAL A 1 202 ? 1.078 -16.837 20.354 1.00 90.88 202 VAL A C 1
ATOM 1541 O O . VAL A 1 202 ? 1.055 -17.619 21.305 1.00 90.88 202 VAL A O 1
ATOM 1544 N N . ILE A 1 203 ? 1.905 -16.969 19.314 1.00 90.00 203 ILE A N 1
ATOM 1545 C CA . ILE A 1 203 ? 2.804 -18.111 19.080 1.00 90.00 203 ILE A CA 1
ATOM 1546 C C . ILE A 1 203 ? 4.236 -17.604 18.893 1.00 90.00 203 ILE A C 1
ATOM 1548 O O . ILE A 1 203 ? 4.466 -16.666 18.130 1.00 90.00 203 ILE A O 1
ATOM 1552 N N . GLY A 1 204 ? 5.211 -18.232 19.556 1.00 86.12 204 GLY A N 1
ATOM 1553 C CA . GLY A 1 204 ? 6.636 -17.969 19.314 1.00 86.12 204 GLY A CA 1
ATOM 1554 C C . GLY A 1 204 ? 7.133 -16.629 19.867 1.00 86.12 204 GLY A C 1
ATOM 1555 O O . GLY A 1 204 ? 8.116 -16.076 19.372 1.00 86.12 204 GLY A O 1
ATOM 1556 N N . ARG A 1 205 ? 6.434 -16.082 20.870 1.00 93.94 205 ARG A N 1
ATOM 1557 C CA . ARG A 1 205 ? 6.765 -14.817 21.560 1.00 93.94 205 ARG A CA 1
ATOM 1558 C C . ARG A 1 205 ? 6.888 -14.978 23.078 1.00 93.94 205 ARG A C 1
ATOM 1560 O O . ARG A 1 205 ? 6.785 -14.019 23.843 1.00 93.94 205 ARG A O 1
ATOM 1567 N N . GLU A 1 206 ? 7.075 -16.206 23.557 1.00 91.06 206 GLU A N 1
ATOM 1568 C CA . GLU A 1 206 ? 7.035 -16.530 24.985 1.00 91.06 206 GLU A CA 1
ATOM 1569 C C . GLU A 1 206 ? 8.202 -15.909 25.764 1.00 91.06 206 GLU A C 1
ATOM 1571 O O . GLU A 1 206 ? 8.032 -15.554 26.933 1.00 91.06 206 GLU A O 1
ATOM 1576 N N . GLU A 1 207 ? 9.378 -15.769 25.147 1.00 92.38 207 GLU A N 1
ATOM 1577 C CA . GLU A 1 207 ? 10.558 -15.170 25.781 1.00 92.38 207 GLU A CA 1
ATOM 1578 C C . GLU A 1 207 ? 10.404 -13.654 25.956 1.00 92.38 207 GLU A C 1
ATOM 1580 O O . GLU A 1 207 ? 10.731 -13.114 27.021 1.00 92.38 207 GLU A O 1
ATOM 1585 N N . GLU A 1 208 ? 9.857 -12.967 24.950 1.00 95.12 208 GLU A N 1
ATOM 1586 C CA . GLU A 1 208 ? 9.529 -11.545 24.995 1.00 95.12 208 GLU A CA 1
ATOM 1587 C C . GLU A 1 208 ? 8.464 -11.271 26.060 1.00 95.12 208 GLU A C 1
ATOM 1589 O O . GLU A 1 208 ? 8.674 -10.411 26.918 1.00 95.12 208 GLU A O 1
ATOM 1594 N N . ILE A 1 209 ? 7.380 -12.058 26.089 1.00 95.25 209 ILE A N 1
ATOM 1595 C CA . ILE A 1 209 ? 6.317 -11.931 27.100 1.00 95.25 209 ILE A CA 1
ATOM 1596 C C . ILE A 1 209 ? 6.882 -12.166 28.509 1.00 95.25 209 ILE A C 1
ATOM 1598 O O . ILE A 1 209 ? 6.689 -11.344 29.409 1.00 95.25 209 ILE A O 1
ATOM 1602 N N . ARG A 1 210 ? 7.666 -13.236 28.719 1.00 94.31 210 ARG A N 1
ATOM 1603 C CA . ARG A 1 210 ? 8.325 -13.495 30.015 1.00 94.31 210 ARG A CA 1
ATOM 1604 C C . ARG A 1 210 ? 9.295 -12.381 30.403 1.00 94.31 210 ARG A C 1
ATOM 1606 O O . ARG A 1 210 ? 9.490 -12.109 31.589 1.00 94.31 210 ARG A O 1
ATOM 1613 N N . ARG A 1 211 ? 9.952 -11.735 29.439 1.00 95.25 211 ARG A N 1
ATOM 1614 C CA . ARG A 1 211 ? 10.817 -10.576 29.695 1.00 95.25 211 ARG A CA 1
ATOM 1615 C C . ARG A 1 211 ? 10.007 -9.348 30.113 1.00 95.25 211 ARG A C 1
ATOM 1617 O O . ARG A 1 211 ? 10.414 -8.693 31.068 1.00 95.25 211 ARG A O 1
ATOM 1624 N N . VAL A 1 212 ? 8.873 -9.077 29.472 1.00 95.81 212 VAL A N 1
ATOM 1625 C CA . VAL A 1 212 ? 7.944 -7.997 29.848 1.00 95.81 212 VAL A CA 1
ATOM 1626 C C . VAL A 1 212 ? 7.427 -8.192 31.277 1.00 95.81 212 VAL A C 1
ATOM 1628 O O . VAL A 1 212 ? 7.569 -7.284 32.093 1.00 95.81 212 VAL A O 1
ATOM 1631 N N . ILE A 1 213 ? 6.959 -9.398 31.627 1.00 94.19 213 ILE A N 1
ATOM 1632 C CA . ILE A 1 213 ? 6.517 -9.747 32.993 1.00 94.19 213 ILE A CA 1
ATOM 1633 C C . ILE A 1 213 ? 7.636 -9.487 34.010 1.00 94.19 213 ILE A C 1
ATOM 1635 O O . ILE A 1 213 ? 7.433 -8.803 35.015 1.00 94.19 213 ILE A O 1
ATOM 1639 N N . ARG A 1 214 ? 8.852 -9.984 33.733 1.00 92.81 214 ARG A N 1
ATOM 1640 C CA . ARG A 1 214 ? 10.015 -9.757 34.605 1.00 92.81 214 ARG A CA 1
ATOM 1641 C C . ARG A 1 214 ? 10.288 -8.273 34.808 1.00 92.81 214 ARG A C 1
ATOM 1643 O O . ARG A 1 214 ? 10.596 -7.885 35.926 1.00 92.81 214 ARG A O 1
ATOM 1650 N N . ILE A 1 215 ? 10.175 -7.453 33.763 1.00 93.56 215 ILE A N 1
ATOM 1651 C CA . ILE A 1 215 ? 10.400 -6.007 33.850 1.00 93.56 215 ILE A CA 1
ATOM 1652 C C . ILE A 1 215 ? 9.329 -5.336 34.712 1.00 93.56 215 ILE A C 1
ATOM 1654 O O . ILE A 1 215 ? 9.706 -4.624 35.639 1.00 93.56 215 ILE A O 1
ATOM 1658 N N . LEU A 1 216 ? 8.043 -5.612 34.480 1.00 91.94 216 LEU A N 1
ATOM 1659 C CA . LEU A 1 216 ? 6.931 -5.019 35.239 1.00 91.94 216 LEU A CA 1
ATOM 1660 C C . LEU A 1 216 ? 7.025 -5.295 36.748 1.00 91.94 216 LEU A C 1
ATOM 1662 O O . LEU A 1 216 ? 6.662 -4.451 37.558 1.00 91.94 216 LEU A O 1
ATOM 1666 N N . THR A 1 217 ? 7.584 -6.444 37.141 1.00 89.38 217 THR A N 1
ATOM 1667 C CA . THR A 1 217 ? 7.789 -6.802 38.560 1.00 89.38 217 THR A CA 1
ATOM 1668 C C . THR A 1 217 ? 9.028 -6.182 39.221 1.00 89.38 217 THR A C 1
ATOM 1670 O O . THR A 1 217 ? 9.268 -6.401 40.411 1.00 89.38 217 THR A O 1
ATOM 1673 N N . ARG A 1 218 ? 9.853 -5.421 38.489 1.00 88.38 218 ARG A N 1
ATOM 1674 C CA . ARG A 1 218 ? 11.052 -4.787 39.062 1.00 88.38 218 ARG A CA 1
ATOM 1675 C C . ARG A 1 218 ? 10.679 -3.615 39.965 1.00 88.38 218 ARG A C 1
ATOM 1677 O O . ARG A 1 218 ? 9.694 -2.925 39.759 1.00 88.38 218 ARG A O 1
ATOM 1684 N N . ARG A 1 219 ? 11.564 -3.311 40.916 1.00 82.38 219 ARG A N 1
ATOM 1685 C CA . ARG A 1 219 ? 11.457 -2.110 41.762 1.00 82.38 219 ARG A CA 1
ATOM 1686 C C . ARG A 1 219 ? 11.830 -0.813 41.028 1.00 82.38 219 ARG A C 1
ATOM 1688 O O . ARG A 1 219 ? 11.322 0.249 41.359 1.00 82.38 219 ARG A O 1
ATOM 1695 N N . THR A 1 220 ? 12.763 -0.880 40.079 1.00 80.44 220 THR A N 1
ATOM 1696 C CA . THR A 1 220 ? 13.219 0.255 39.259 1.00 80.44 220 THR A CA 1
ATOM 1697 C C . THR A 1 220 ? 13.404 -0.197 37.814 1.00 80.44 220 THR A C 1
ATOM 1699 O O . THR A 1 220 ? 13.692 -1.372 37.568 1.00 80.44 220 THR A O 1
ATOM 1702 N N . LYS A 1 221 ? 13.255 0.735 36.859 1.00 82.75 221 LYS A N 1
ATOM 1703 C CA . LYS A 1 221 ? 13.200 0.427 35.416 1.00 82.75 221 LYS A CA 1
ATOM 1704 C C . LYS A 1 221 ? 12.154 -0.651 35.115 1.00 82.75 221 LYS A C 1
ATOM 1706 O O . LYS A 1 221 ? 12.455 -1.665 34.486 1.00 82.75 221 LYS A O 1
ATOM 1711 N N . ASN A 1 222 ? 10.959 -0.443 35.658 1.00 88.62 222 ASN A N 1
ATOM 1712 C CA . ASN A 1 222 ? 9.838 -1.375 35.621 1.00 88.62 222 ASN A CA 1
ATOM 1713 C C . ASN A 1 222 ? 8.884 -1.141 34.446 1.00 88.62 222 ASN A C 1
ATOM 1715 O O . ASN A 1 222 ? 7.890 -1.842 34.329 1.00 88.62 222 ASN A O 1
ATOM 1719 N N . ASN A 1 223 ? 9.203 -0.204 33.553 1.00 92.94 223 ASN A N 1
ATOM 1720 C CA . ASN A 1 223 ? 8.421 0.056 32.350 1.00 92.94 223 ASN A CA 1
ATOM 1721 C C . ASN A 1 223 ? 9.144 -0.551 31.138 1.00 92.94 223 ASN A C 1
ATOM 1723 O O . ASN A 1 223 ? 10.262 -0.128 30.829 1.00 92.94 223 ASN A O 1
ATOM 1727 N N . PRO A 1 224 ? 8.604 -1.578 30.471 1.00 95.50 224 PRO A N 1
ATOM 1728 C CA . PRO A 1 224 ? 9.213 -2.127 29.264 1.00 95.50 224 PRO A CA 1
ATOM 1729 C C . PRO A 1 224 ? 8.920 -1.255 28.035 1.00 95.50 224 PRO A C 1
ATOM 1731 O O . PRO A 1 224 ? 7.841 -0.685 27.905 1.00 95.50 224 PRO A O 1
ATOM 1734 N N . VAL A 1 225 ? 9.875 -1.193 27.105 1.00 95.12 225 VAL A N 1
ATOM 1735 C CA . VAL A 1 225 ? 9.658 -0.658 25.751 1.00 95.12 225 VAL A CA 1
ATOM 1736 C C . VAL A 1 225 ? 9.985 -1.748 24.747 1.00 95.12 225 VAL A C 1
ATOM 1738 O O . VAL A 1 225 ? 11.129 -2.207 24.678 1.00 95.12 225 VAL A O 1
ATOM 1741 N N . LEU A 1 226 ? 8.976 -2.161 23.988 1.00 96.69 226 LEU A N 1
ATOM 1742 C CA . LEU A 1 226 ? 9.083 -3.070 22.860 1.00 96.69 226 LEU A CA 1
ATOM 1743 C C . LEU A 1 226 ? 9.689 -2.316 21.675 1.00 96.69 226 LEU A C 1
ATOM 1745 O O . LEU A 1 226 ? 9.104 -1.365 21.162 1.00 96.69 226 LEU A O 1
ATOM 1749 N N . ILE A 1 227 ? 10.876 -2.739 21.254 1.00 93.81 227 ILE A N 1
ATOM 1750 C CA . ILE A 1 227 ? 11.633 -2.112 20.173 1.00 93.81 227 ILE A CA 1
ATOM 1751 C C . ILE A 1 227 ? 11.757 -3.107 19.032 1.00 93.81 227 ILE A C 1
ATOM 1753 O O . ILE A 1 227 ? 12.353 -4.173 19.194 1.00 93.81 227 ILE A O 1
ATOM 1757 N N . GLY A 1 228 ? 11.226 -2.740 17.874 1.00 91.25 228 GLY A N 1
ATOM 1758 C CA . GLY A 1 228 ? 11.278 -3.553 16.665 1.00 91.25 228 GLY A CA 1
ATOM 1759 C C . GLY A 1 228 ? 10.745 -2.781 15.467 1.00 91.25 228 GLY A C 1
ATOM 1760 O O . GLY A 1 228 ? 10.077 -1.758 15.630 1.00 91.25 228 GLY A O 1
ATOM 1761 N N . GLU A 1 229 ? 11.033 -3.269 14.266 1.00 88.19 229 GLU A N 1
ATOM 1762 C CA . GLU A 1 229 ? 10.469 -2.718 13.030 1.00 88.19 229 GLU A CA 1
ATOM 1763 C C . GLU A 1 229 ? 8.924 -2.834 13.027 1.00 88.19 229 GLU A C 1
ATOM 1765 O O . GLU A 1 229 ? 8.347 -3.576 13.834 1.00 88.19 229 GLU A O 1
ATOM 1770 N N . PRO A 1 230 ? 8.202 -2.079 12.188 1.00 88.31 230 PRO A N 1
ATOM 1771 C CA . PRO A 1 230 ? 6.769 -2.294 11.974 1.00 88.31 230 PRO A CA 1
ATOM 1772 C C . PRO A 1 230 ? 6.488 -3.718 11.458 1.00 88.31 230 PRO A C 1
ATOM 1774 O O . PRO A 1 230 ? 7.308 -4.294 10.745 1.00 88.31 230 PRO A O 1
ATOM 1777 N N . GLY A 1 231 ? 5.362 -4.312 11.862 1.00 88.19 231 GLY A N 1
ATOM 1778 C CA . GLY A 1 231 ? 4.937 -5.643 11.399 1.00 88.19 231 GLY A CA 1
ATOM 1779 C C . GLY A 1 231 ? 5.584 -6.858 12.088 1.00 88.19 231 GLY A C 1
ATOM 1780 O O . GLY A 1 231 ? 5.147 -7.981 11.875 1.00 88.19 231 GLY A O 1
ATOM 1781 N N . VAL A 1 232 ? 6.571 -6.693 12.982 1.00 92.06 232 VAL A N 1
ATOM 1782 C CA . VAL A 1 232 ? 7.214 -7.848 13.665 1.00 92.06 232 VAL A CA 1
ATOM 1783 C C . VAL A 1 232 ? 6.381 -8.468 14.804 1.00 92.06 232 VAL A C 1
ATOM 1785 O O . VAL A 1 232 ? 6.809 -9.451 15.417 1.00 92.06 232 VAL A O 1
ATOM 1788 N N . GLY A 1 233 ? 5.214 -7.897 15.119 1.00 92.00 233 GLY A N 1
ATOM 1789 C CA . GLY A 1 233 ? 4.321 -8.357 16.193 1.00 92.00 233 GLY A CA 1
ATOM 1790 C C . GLY A 1 233 ? 4.610 -7.753 17.574 1.00 92.00 233 GLY A C 1
ATOM 1791 O O . GLY A 1 233 ? 4.641 -8.478 18.567 1.00 92.00 233 GLY A O 1
ATOM 1792 N N . LYS A 1 234 ? 4.851 -6.432 17.664 1.00 94.25 234 LYS A N 1
ATOM 1793 C CA . LYS A 1 234 ? 5.022 -5.729 18.956 1.00 94.25 234 LYS A CA 1
ATOM 1794 C C . LYS A 1 234 ? 3.734 -5.787 19.790 1.00 94.25 234 LYS A C 1
ATOM 1796 O O . LYS A 1 234 ? 3.773 -6.226 20.936 1.00 94.25 234 LYS A O 1
ATOM 1801 N N . THR A 1 235 ? 2.599 -5.441 19.191 1.00 93.25 235 THR A N 1
ATOM 1802 C CA . THR A 1 235 ? 1.268 -5.502 19.820 1.00 93.25 235 THR A CA 1
ATOM 1803 C C . THR A 1 235 ? 0.893 -6.929 20.219 1.00 93.25 235 THR A C 1
ATOM 1805 O O . THR A 1 235 ? 0.413 -7.154 21.326 1.00 93.25 235 THR A O 1
ATOM 1808 N N . THR A 1 236 ? 1.278 -7.922 19.413 1.00 93.25 236 THR A N 1
ATOM 1809 C CA . THR A 1 236 ? 1.079 -9.350 19.706 1.00 93.25 236 THR A CA 1
ATOM 1810 C C . THR A 1 236 ? 1.749 -9.796 21.015 1.00 93.25 236 THR A C 1
ATOM 1812 O O . THR A 1 236 ? 1.230 -10.650 21.732 1.00 93.25 236 THR A O 1
ATOM 1815 N N . VAL A 1 237 ? 2.889 -9.207 21.400 1.00 95.00 237 VAL A N 1
ATOM 1816 C CA . VAL A 1 237 ? 3.517 -9.485 22.711 1.00 95.00 237 VAL A CA 1
ATOM 1817 C C . VAL A 1 237 ? 2.633 -8.980 23.859 1.00 95.00 237 VAL A C 1
ATOM 1819 O O . VAL A 1 237 ? 2.542 -9.624 24.905 1.00 95.00 237 VAL A O 1
ATOM 1822 N N . VAL A 1 238 ? 1.965 -7.843 23.673 1.00 95.44 238 VAL A N 1
ATOM 1823 C CA . VAL A 1 238 ? 1.081 -7.219 24.670 1.00 95.44 238 VAL A CA 1
ATOM 1824 C C . VAL A 1 238 ? -0.242 -7.974 24.780 1.00 95.44 238 VAL A C 1
ATOM 1826 O O . VAL A 1 238 ? -0.690 -8.276 25.882 1.00 95.44 238 VAL A O 1
ATOM 1829 N N . GLU A 1 239 ? -0.815 -8.384 23.656 1.00 94.25 239 GLU A N 1
ATOM 1830 C CA . GLU A 1 239 ? -1.951 -9.309 23.591 1.00 94.25 239 GLU A CA 1
ATOM 1831 C C . GLU A 1 239 ? -1.653 -10.641 24.292 1.00 94.25 239 GLU A C 1
ATOM 1833 O O . GLU A 1 239 ? -2.458 -11.158 25.072 1.00 94.25 239 GLU A O 1
ATOM 1838 N N . GLY A 1 240 ? -0.447 -11.177 24.086 1.00 93.50 240 GLY A N 1
ATOM 1839 C CA . GLY A 1 240 ? 0.016 -12.393 24.749 1.00 93.50 240 GLY A CA 1
ATOM 1840 C C . GLY A 1 240 ? 0.160 -12.215 26.260 1.00 93.50 240 GLY A C 1
ATOM 1841 O O . GLY A 1 240 ? -0.168 -13.125 27.025 1.00 93.50 240 GLY A O 1
ATOM 1842 N N . LEU A 1 241 ? 0.594 -11.031 26.704 1.00 95.12 241 LEU A N 1
ATOM 1843 C CA . LEU A 1 241 ? 0.581 -10.659 28.117 1.00 95.12 241 LEU A CA 1
ATOM 1844 C C . LEU A 1 241 ? -0.854 -10.600 28.663 1.00 95.12 241 LEU A C 1
ATOM 1846 O O . LEU A 1 241 ? -1.094 -11.161 29.730 1.00 95.12 241 LEU A O 1
ATOM 1850 N N . ALA A 1 242 ? -1.801 -9.996 27.936 1.00 94.62 242 ALA A N 1
ATOM 1851 C CA . ALA A 1 242 ? -3.211 -9.934 28.332 1.00 94.62 242 ALA A CA 1
ATOM 1852 C C . ALA A 1 242 ? -3.784 -11.336 28.582 1.00 94.62 242 ALA A C 1
ATOM 1854 O O . ALA A 1 242 ? -4.362 -11.599 29.637 1.00 94.62 242 ALA A O 1
ATOM 1855 N N . ARG A 1 243 ? -3.538 -12.275 27.657 1.00 91.56 243 ARG A N 1
ATOM 1856 C CA . ARG A 1 243 ? -3.959 -13.678 27.809 1.00 91.56 243 ARG A CA 1
ATOM 1857 C C . ARG A 1 243 ? -3.332 -14.340 29.035 1.00 91.56 243 ARG A C 1
ATOM 1859 O O . ARG A 1 243 ? -4.029 -15.043 29.761 1.00 91.56 243 ARG A O 1
ATOM 1866 N N . ARG A 1 244 ? -2.043 -14.107 29.307 1.00 91.69 244 ARG A N 1
ATOM 1867 C CA . ARG A 1 244 ? -1.383 -14.656 30.507 1.00 91.69 244 ARG A CA 1
ATOM 1868 C C . ARG A 1 244 ? -1.935 -14.080 31.806 1.00 91.69 244 ARG A C 1
ATOM 1870 O O . ARG A 1 244 ? -2.095 -14.838 32.756 1.00 91.69 244 ARG A O 1
ATOM 1877 N N . ILE A 1 245 ? -2.249 -12.784 31.840 1.00 91.69 245 ILE A N 1
ATOM 1878 C CA . ILE A 1 245 ? -2.893 -12.143 32.996 1.00 91.69 245 ILE A CA 1
ATOM 1879 C C . ILE A 1 245 ? -4.240 -12.815 33.271 1.00 91.69 245 ILE A C 1
ATOM 1881 O O . ILE A 1 245 ? -4.485 -13.263 34.387 1.00 91.69 245 ILE A O 1
ATOM 1885 N N . VAL A 1 246 ? -5.077 -12.964 32.240 1.00 89.94 246 VAL A N 1
ATOM 1886 C CA . VAL A 1 246 ? -6.403 -13.583 32.377 1.00 89.94 246 VAL A CA 1
ATOM 1887 C C . VAL A 1 246 ? -6.317 -15.062 32.777 1.00 89.94 246 VAL A C 1
ATOM 1889 O O . VAL A 1 246 ? -7.153 -15.542 33.536 1.00 89.94 246 VAL A O 1
ATOM 1892 N N . ASN A 1 247 ? -5.296 -15.781 32.312 1.00 85.81 247 ASN A N 1
ATOM 1893 C CA . ASN A 1 247 ? -5.067 -17.184 32.668 1.00 85.81 247 ASN A CA 1
ATOM 1894 C C . ASN A 1 247 ? -4.348 -17.368 34.017 1.00 85.81 247 ASN A C 1
ATOM 1896 O O . ASN A 1 247 ? -3.994 -18.494 34.357 1.00 85.81 247 ASN A O 1
ATOM 1900 N N . ALA A 1 248 ? -4.092 -16.285 34.759 1.00 85.50 248 ALA A N 1
ATOM 1901 C CA . ALA A 1 248 ? -3.299 -16.284 35.988 1.00 85.50 248 ALA A CA 1
ATOM 1902 C C . ALA A 1 248 ? -1.887 -16.904 35.835 1.00 85.50 248 ALA A C 1
ATOM 1904 O O . ALA A 1 248 ? -1.269 -17.306 36.819 1.00 85.50 248 ALA A O 1
ATOM 1905 N N . ASP A 1 249 ? -1.333 -16.920 34.615 1.00 88.25 249 ASP A N 1
ATOM 1906 C CA . ASP A 1 249 ? 0.049 -17.331 34.306 1.00 88.25 249 ASP A CA 1
ATOM 1907 C C . ASP A 1 249 ? 1.016 -16.139 34.442 1.00 88.25 249 ASP A C 1
ATOM 1909 O O . ASP A 1 249 ? 1.826 -15.817 33.564 1.00 88.25 249 ASP A O 1
ATOM 1913 N N . VAL A 1 250 ? 0.878 -15.414 35.551 1.00 91.94 250 VAL A N 1
ATOM 1914 C CA . VAL A 1 250 ? 1.692 -14.254 35.920 1.00 91.94 250 VAL A CA 1
ATOM 1915 C C . VAL A 1 250 ? 1.902 -14.235 37.440 1.00 91.94 250 VAL A C 1
ATOM 1917 O O . VAL A 1 250 ? 1.114 -14.817 38.185 1.00 91.94 250 VAL A O 1
ATOM 1920 N N . PRO A 1 251 ? 2.950 -13.565 37.950 1.00 90.75 251 PRO A N 1
ATOM 1921 C CA . PRO A 1 251 ? 3.136 -13.386 39.389 1.00 90.75 251 PRO A CA 1
ATOM 1922 C C . PRO A 1 251 ? 1.918 -12.725 40.049 1.00 90.75 251 PRO A C 1
ATOM 1924 O O . PRO A 1 251 ? 1.276 -11.879 39.432 1.00 90.75 251 PRO A O 1
ATOM 1927 N N . ALA A 1 252 ? 1.654 -13.037 41.324 1.00 85.44 252 ALA A N 1
ATOM 1928 C CA . ALA A 1 252 ? 0.463 -12.580 42.058 1.00 85.44 252 ALA A CA 1
ATOM 1929 C C . ALA A 1 252 ? 0.211 -11.059 41.975 1.00 85.44 252 ALA A C 1
ATOM 1931 O O . ALA A 1 252 ? -0.931 -10.626 41.873 1.00 85.44 252 ALA A O 1
ATOM 1932 N N . ASN A 1 253 ? 1.277 -10.253 41.929 1.00 84.31 253 ASN A N 1
ATOM 1933 C CA . ASN A 1 253 ? 1.189 -8.793 41.799 1.00 84.31 253 ASN A CA 1
ATOM 1934 C C . ASN A 1 253 ? 0.552 -8.325 40.475 1.00 84.31 253 ASN A C 1
ATOM 1936 O O . ASN A 1 253 ? 0.051 -7.211 40.404 1.00 84.31 253 ASN A O 1
ATOM 1940 N N . LEU A 1 254 ? 0.605 -9.149 39.426 1.00 87.06 254 LEU A N 1
ATOM 1941 C CA . LEU A 1 254 ? 0.055 -8.866 38.097 1.00 87.06 254 LEU A CA 1
ATOM 1942 C C . LEU A 1 254 ? -1.210 -9.684 37.796 1.00 87.06 254 LEU A C 1
ATOM 1944 O O . LEU A 1 254 ? -1.863 -9.426 36.792 1.00 87.06 254 LEU A O 1
ATOM 1948 N N . ALA A 1 255 ? -1.583 -10.651 38.639 1.00 83.75 255 ALA A N 1
ATOM 1949 C CA . ALA A 1 255 ? -2.742 -11.516 38.396 1.00 83.75 255 ALA A CA 1
ATOM 1950 C C . ALA A 1 255 ? -4.074 -10.742 38.376 1.00 83.75 255 ALA A C 1
ATOM 1952 O O . ALA A 1 255 ? -4.998 -11.117 37.664 1.00 83.75 255 ALA A O 1
ATOM 1953 N N . HIS A 1 256 ? -4.150 -9.632 39.116 1.00 81.44 256 HIS A N 1
ATOM 1954 C CA . HIS A 1 256 ? -5.332 -8.768 39.199 1.00 81.44 256 HIS A CA 1
ATOM 1955 C C . HIS A 1 256 ? -5.143 -7.420 38.486 1.00 81.44 256 HIS A C 1
ATOM 1957 O O . HIS A 1 256 ? -5.834 -6.457 38.809 1.00 81.44 256 HIS A O 1
ATOM 1963 N N . CYS A 1 257 ? -4.183 -7.316 37.559 1.00 88.62 257 CYS A N 1
ATOM 1964 C CA . CYS A 1 257 ? -3.967 -6.070 36.825 1.00 88.62 257 CYS A CA 1
ATOM 1965 C C . CYS A 1 257 ? -4.870 -5.964 35.587 1.00 88.62 257 CYS A C 1
ATOM 1967 O O . CYS A 1 257 ? -5.159 -6.966 34.931 1.00 88.62 257 CYS A O 1
ATOM 1969 N N . LYS A 1 258 ? -5.296 -4.741 35.256 1.00 91.38 258 LYS A N 1
ATOM 1970 C CA . LYS A 1 258 ? -5.956 -4.426 33.979 1.00 91.38 258 LYS A CA 1
ATOM 1971 C C . LYS A 1 258 ? -4.916 -3.922 32.988 1.00 91.38 258 LYS A C 1
ATOM 1973 O O . LYS A 1 258 ? -4.108 -3.062 33.337 1.00 91.38 258 LYS A O 1
ATOM 1978 N N . LEU A 1 259 ? -4.939 -4.448 31.766 1.00 94.62 259 LEU A N 1
ATOM 1979 C CA . LEU A 1 259 ? -4.075 -3.994 30.675 1.00 94.62 259 LEU A CA 1
ATOM 1980 C C . LEU A 1 259 ? -4.906 -3.155 29.708 1.00 94.62 259 LEU A C 1
ATOM 1982 O O . LEU A 1 259 ? -5.740 -3.696 28.984 1.00 94.62 259 LEU A O 1
ATOM 1986 N N . LEU A 1 260 ? -4.673 -1.847 29.714 1.00 95.00 260 LEU A N 1
ATOM 1987 C CA . LEU A 1 260 ? -5.428 -0.884 28.917 1.00 95.00 260 LEU A CA 1
ATOM 1988 C C . LEU A 1 260 ? -4.541 -0.341 27.799 1.00 95.00 260 LEU A C 1
ATOM 1990 O O . LEU A 1 260 ? -3.461 0.174 28.074 1.00 95.00 260 LEU A O 1
ATOM 1994 N N . SER A 1 261 ? -4.979 -0.454 26.549 1.00 95.00 261 SER A N 1
ATOM 1995 C CA . SER A 1 261 ? -4.310 0.155 25.397 1.00 95.00 261 SER A CA 1
ATOM 1996 C C . SER A 1 261 ? -4.803 1.581 25.217 1.00 95.00 261 SER A C 1
ATOM 1998 O O . SER A 1 261 ? -6.002 1.787 25.069 1.00 95.00 261 SER A O 1
ATOM 2000 N N . LEU A 1 262 ? -3.901 2.557 25.230 1.00 92.12 262 LEU A N 1
ATOM 2001 C CA . LEU A 1 262 ? -4.224 3.959 24.992 1.00 92.12 262 LEU A CA 1
ATOM 2002 C C . LEU A 1 262 ? -4.426 4.204 23.497 1.00 92.12 262 LEU A C 1
ATOM 2004 O O . LEU A 1 262 ? -3.517 3.949 22.708 1.00 92.12 262 LEU A O 1
ATOM 2008 N N . ASP A 1 263 ? -5.575 4.760 23.126 1.00 88.62 263 ASP A N 1
ATOM 2009 C CA . ASP A 1 263 ? -5.806 5.232 21.765 1.00 88.62 263 ASP A CA 1
ATOM 2010 C C . ASP A 1 263 ? -5.425 6.714 21.653 1.00 88.62 263 ASP A C 1
ATOM 2012 O O . ASP A 1 263 ? -6.176 7.621 22.030 1.00 88.62 263 ASP A O 1
ATOM 2016 N N . VAL A 1 264 ? -4.219 6.958 21.135 1.00 83.00 264 VAL A N 1
ATOM 2017 C CA . VAL A 1 264 ? -3.716 8.317 20.894 1.00 83.00 264 VAL A CA 1
ATOM 2018 C C . VAL A 1 264 ? -4.588 9.046 19.865 1.00 83.00 264 VAL A C 1
ATOM 2020 O O . VAL A 1 264 ? -4.796 10.249 20.006 1.00 83.00 264 VAL A O 1
ATOM 2023 N N . GLY A 1 265 ? -5.167 8.337 18.891 1.00 79.19 265 GLY A N 1
ATOM 2024 C CA . GLY A 1 265 ? -6.068 8.912 17.893 1.00 79.19 265 GLY A CA 1
ATOM 2025 C C . GLY A 1 265 ? -7.321 9.502 18.535 1.00 79.19 265 GLY A C 1
ATOM 2026 O O . GLY A 1 265 ? -7.619 10.676 18.325 1.00 79.19 265 GLY A O 1
ATOM 2027 N N . SER A 1 266 ? -7.996 8.743 19.404 1.00 83.00 266 SER A N 1
ATOM 2028 C CA . SER A 1 266 ? -9.186 9.213 20.138 1.00 83.00 266 SER A CA 1
ATOM 2029 C C . SER A 1 266 ? -8.907 10.397 21.072 1.00 83.00 266 SER A C 1
ATOM 2031 O O . SER A 1 266 ? -9.769 11.252 21.278 1.00 83.00 266 SER A O 1
ATOM 2033 N N . LEU A 1 267 ? -7.698 10.490 21.630 1.00 77.12 267 LEU A N 1
ATOM 2034 C CA . LEU A 1 267 ? -7.304 11.631 22.462 1.00 77.12 267 LEU A CA 1
ATOM 2035 C C . LEU A 1 267 ? -7.147 12.921 21.652 1.00 77.12 267 LEU A C 1
ATOM 2037 O O . LEU A 1 267 ? -7.502 13.998 22.143 1.00 77.12 267 LEU A O 1
ATOM 2041 N N . VAL A 1 268 ? -6.621 12.807 20.430 1.00 73.00 268 VAL A N 1
ATOM 2042 C CA . VAL A 1 268 ? -6.394 13.924 19.501 1.00 73.00 268 VAL A CA 1
ATOM 2043 C C . VAL A 1 268 ? -7.690 14.316 18.780 1.00 73.00 268 VAL A C 1
ATOM 2045 O O . VAL A 1 268 ? -7.952 15.509 18.603 1.00 73.00 268 VAL A O 1
ATOM 2048 N N . ALA A 1 269 ? -8.533 13.339 18.436 1.00 68.00 269 ALA A N 1
ATOM 2049 C CA . ALA A 1 269 ? -9.785 13.529 17.712 1.00 68.00 269 ALA A CA 1
ATOM 2050 C C . ALA A 1 269 ? -10.706 14.536 18.419 1.00 68.00 269 ALA A C 1
ATOM 2052 O O . ALA A 1 269 ? -11.020 14.428 19.608 1.00 68.00 269 ALA A O 1
ATOM 2053 N N . GLY A 1 270 ? -11.123 15.572 17.689 1.00 57.84 270 GLY A N 1
ATOM 2054 C CA . GLY A 1 270 ? -11.991 16.623 18.217 1.00 57.84 270 GLY A CA 1
ATOM 2055 C C . GLY A 1 270 ? -11.352 17.516 19.286 1.00 57.84 270 GLY A C 1
ATOM 2056 O O . GLY A 1 270 ? -12.093 18.154 20.033 1.00 57.84 270 GLY A O 1
ATOM 2057 N N . SER A 1 271 ? -10.019 17.548 19.420 1.00 64.38 271 SER A N 1
ATOM 2058 C CA . SER A 1 271 ? -9.336 18.597 20.188 1.00 64.38 271 SER A CA 1
ATOM 2059 C C . SER A 1 271 ? -9.036 19.786 19.270 1.00 64.38 271 SER A C 1
ATOM 2061 O O . SER A 1 271 ? -8.295 19.663 18.301 1.00 64.38 271 SER A O 1
ATOM 2063 N N . LYS A 1 272 ? -9.651 20.945 19.534 1.00 54.53 272 LYS A N 1
ATOM 2064 C CA . LYS A 1 272 ? -9.387 22.184 18.769 1.00 54.53 272 LYS A CA 1
ATOM 2065 C C . LYS A 1 272 ? -8.147 22.913 19.280 1.00 54.53 272 LYS A C 1
ATOM 2067 O O . LYS A 1 272 ? -7.557 23.717 18.564 1.00 54.53 272 LYS A O 1
ATOM 2072 N N . TYR A 1 273 ? -7.760 22.634 20.524 1.00 59.62 273 TYR A N 1
ATOM 2073 C CA . TYR A 1 273 ? -6.652 23.281 21.214 1.00 59.62 273 TYR A CA 1
ATOM 2074 C C . TYR A 1 273 ? -5.777 22.250 21.934 1.00 59.62 273 TYR A C 1
ATOM 2076 O O . TYR A 1 273 ? -6.279 21.324 22.567 1.00 59.62 273 TYR A O 1
ATOM 2084 N N . ARG A 1 274 ? -4.455 22.469 21.944 1.00 67.50 274 ARG A N 1
ATOM 2085 C CA . ARG A 1 274 ? -3.470 21.640 22.675 1.00 67.50 274 ARG A CA 1
ATOM 2086 C C . ARG A 1 274 ? -3.833 21.423 24.152 1.00 67.50 274 ARG A C 1
ATOM 2088 O O . ARG A 1 274 ? -3.581 20.353 24.699 1.00 67.50 274 ARG A O 1
ATOM 2095 N N . GLY A 1 275 ? -4.429 22.435 24.788 1.00 71.88 275 GLY A N 1
ATOM 2096 C CA . GLY A 1 275 ? -4.862 22.362 26.184 1.00 71.88 275 GLY A CA 1
ATOM 2097 C C . GLY A 1 275 ? -5.910 21.276 26.436 1.00 71.88 275 GLY A C 1
ATOM 2098 O O . GLY A 1 275 ? -5.846 20.621 27.469 1.00 71.88 275 GLY A O 1
ATOM 2099 N N . GLU A 1 276 ? -6.805 21.024 25.476 1.00 77.94 276 GLU A N 1
ATOM 2100 C CA . GLU A 1 276 ? -7.850 19.998 25.593 1.00 77.94 276 GLU A CA 1
ATOM 2101 C C . GLU A 1 276 ? -7.249 18.589 25.562 1.00 77.94 276 GLU A C 1
ATOM 2103 O O . GLU A 1 276 ? -7.646 17.730 26.344 1.00 77.94 276 GLU A O 1
ATOM 2108 N N . PHE A 1 277 ? -6.243 18.352 24.714 1.00 79.19 277 PHE A N 1
ATOM 2109 C CA . PHE A 1 277 ? -5.499 17.091 24.709 1.00 79.19 277 PHE A CA 1
ATOM 2110 C C . PHE A 1 277 ? -4.776 16.860 26.044 1.00 79.19 277 PHE A C 1
ATOM 2112 O O . PHE A 1 277 ? -4.875 15.783 26.633 1.00 79.19 277 PHE A O 1
ATOM 2119 N N . GLU A 1 278 ? -4.079 17.878 26.560 1.00 80.25 278 GLU A N 1
ATOM 2120 C CA . GLU A 1 278 ? -3.412 17.783 27.862 1.00 80.25 278 GLU A CA 1
ATOM 2121 C C . GLU A 1 278 ? -4.412 17.569 29.008 1.00 80.25 278 GLU A C 1
ATOM 2123 O O . GLU A 1 278 ? -4.099 16.857 29.961 1.00 80.25 278 GLU A O 1
ATOM 2128 N N . GLU A 1 279 ? -5.605 18.161 28.934 1.00 81.88 279 GLU A N 1
ATOM 2129 C CA . GLU A 1 279 ? -6.679 17.976 29.911 1.00 81.88 279 GLU A CA 1
ATOM 2130 C C . GLU A 1 279 ? -7.255 16.556 29.867 1.00 81.88 279 GLU A C 1
ATOM 2132 O O . GLU A 1 279 ? -7.346 15.915 30.915 1.00 81.88 279 GLU A O 1
ATOM 2137 N N . ARG A 1 280 ? -7.533 16.015 28.672 1.00 84.00 280 ARG A N 1
ATOM 2138 C CA . ARG A 1 280 ? -7.961 14.616 28.482 1.00 84.00 280 ARG A CA 1
ATOM 2139 C C . ARG A 1 280 ? -6.914 13.639 29.012 1.00 84.00 280 ARG A C 1
ATOM 2141 O O . ARG A 1 280 ? -7.240 12.742 29.787 1.00 84.00 280 ARG A O 1
ATOM 2148 N N . MET A 1 281 ? -5.640 13.863 28.682 1.00 84.88 281 MET A N 1
ATOM 2149 C CA . MET A 1 281 ? -4.529 13.056 29.193 1.00 84.88 281 MET A CA 1
ATOM 2150 C C . MET A 1 281 ? -4.385 13.151 30.711 1.00 84.88 281 MET A C 1
ATOM 2152 O O . MET A 1 281 ? -4.165 12.138 31.371 1.00 84.88 281 MET A O 1
ATOM 2156 N N . LYS A 1 282 ? -4.538 14.344 31.298 1.00 85.44 282 LYS A N 1
ATOM 2157 C CA . LYS A 1 282 ? -4.560 14.506 32.759 1.00 85.44 282 LYS A CA 1
ATOM 2158 C C . LYS A 1 282 ? -5.740 13.772 33.390 1.00 85.44 282 LYS A C 1
ATOM 2160 O O . LYS A 1 282 ? -5.551 13.186 34.450 1.00 85.44 282 LYS A O 1
ATOM 2165 N N . GLY A 1 283 ? -6.912 13.780 32.754 1.00 85.50 283 GLY A N 1
ATOM 2166 C CA . GLY A 1 283 ? -8.085 13.017 33.184 1.00 85.50 283 GLY A CA 1
ATOM 2167 C C . GLY A 1 283 ? -7.792 11.519 33.257 1.00 85.50 283 GLY A C 1
ATOM 2168 O O . GLY A 1 283 ? -7.924 10.925 34.324 1.00 85.50 283 GLY A O 1
ATOM 2169 N N . VAL A 1 284 ? -7.276 10.944 32.164 1.00 88.31 284 VAL A N 1
ATOM 2170 C CA . VAL A 1 284 ? -6.863 9.530 32.096 1.00 88.31 284 VAL A CA 1
ATOM 2171 C C . VAL A 1 284 ? -5.816 9.197 33.163 1.00 88.31 284 VAL A C 1
ATOM 2173 O O . VAL A 1 284 ? -5.963 8.230 33.905 1.00 88.31 284 VAL A O 1
ATOM 2176 N N . LEU A 1 285 ? -4.763 10.010 33.288 1.00 88.38 285 LEU A N 1
ATOM 2177 C CA . LEU A 1 285 ? -3.692 9.776 34.260 1.00 88.38 285 LEU A CA 1
ATOM 2178 C C . LEU A 1 285 ? -4.172 9.878 35.712 1.00 88.38 285 LEU A C 1
ATOM 2180 O O . LEU A 1 285 ? -3.730 9.100 36.555 1.00 88.38 285 LEU A O 1
ATOM 2184 N N . LYS A 1 286 ? -5.086 10.806 36.002 1.00 86.31 286 LYS A N 1
ATOM 2185 C CA . LYS A 1 286 ? -5.672 10.961 37.333 1.00 86.31 286 LYS A CA 1
ATOM 2186 C C . LYS A 1 286 ? -6.576 9.781 37.691 1.00 86.31 286 LYS A C 1
ATOM 2188 O O . LYS A 1 286 ? -6.475 9.273 38.799 1.00 86.31 286 LYS A O 1
ATOM 2193 N N . GLU A 1 287 ? -7.382 9.290 36.750 1.00 87.81 287 GLU A N 1
ATOM 2194 C CA . GLU A 1 287 ? -8.183 8.074 36.956 1.00 87.81 287 GLU A CA 1
ATOM 2195 C C . GLU A 1 287 ? -7.312 6.833 37.203 1.00 87.81 287 GLU A C 1
ATOM 2197 O O . GLU A 1 287 ? -7.704 5.959 37.974 1.00 87.81 287 GLU A O 1
ATOM 2202 N N . ILE A 1 288 ? -6.120 6.764 36.598 1.00 88.75 288 ILE A N 1
ATOM 2203 C CA . ILE A 1 288 ? -5.138 5.705 36.882 1.00 88.75 288 ILE A CA 1
ATOM 2204 C C . ILE A 1 288 ? -4.547 5.858 38.290 1.00 88.75 288 ILE A C 1
ATOM 2206 O O . ILE A 1 288 ? -4.369 4.855 38.976 1.00 88.75 288 ILE A O 1
ATOM 2210 N N . GLU A 1 289 ? -4.244 7.085 38.729 1.00 84.75 289 GLU A N 1
ATOM 2211 C CA . GLU A 1 289 ? -3.706 7.355 40.072 1.00 84.75 289 GLU A CA 1
ATOM 2212 C C . GLU A 1 289 ? -4.719 7.058 41.186 1.00 84.75 289 GLU A C 1
ATOM 2214 O O . GLU A 1 289 ? -4.345 6.507 42.221 1.00 84.75 289 GLU A O 1
ATOM 2219 N N . ASP A 1 290 ? -5.988 7.408 40.965 1.00 83.50 290 ASP A N 1
ATOM 2220 C CA . ASP A 1 290 ? -7.075 7.245 41.936 1.00 83.50 290 ASP A CA 1
ATOM 2221 C C . ASP A 1 290 ? -7.612 5.796 41.987 1.00 83.50 290 ASP A C 1
ATOM 2223 O O . ASP A 1 290 ? -8.307 5.418 42.938 1.00 83.50 290 ASP A O 1
ATOM 2227 N N . SER A 1 291 ? -7.284 4.963 40.990 1.00 82.19 291 SER A N 1
ATOM 2228 C CA . SER A 1 291 ? -7.724 3.568 40.940 1.00 82.19 291 SER A CA 1
ATOM 2229 C C . SER A 1 291 ? -7.083 2.722 42.041 1.00 82.19 291 SER A C 1
ATOM 2231 O O . SER A 1 291 ? -5.878 2.764 42.294 1.00 82.19 291 SER A O 1
ATOM 2233 N N . ARG A 1 292 ? -7.904 1.889 42.693 1.00 75.88 292 ARG A N 1
ATOM 2234 C CA . ARG A 1 292 ? -7.435 0.893 43.673 1.00 75.88 292 ARG A CA 1
ATOM 2235 C C . ARG A 1 292 ? -6.814 -0.334 43.007 1.00 75.88 292 ARG A C 1
ATOM 2237 O O . ARG A 1 292 ? -6.090 -1.082 43.662 1.00 75.88 292 ARG A O 1
ATOM 2244 N N . GLU A 1 293 ? -7.126 -0.560 41.734 1.00 80.75 293 GLU A N 1
ATOM 2245 C CA . GLU A 1 293 ? -6.607 -1.672 40.945 1.00 80.75 293 GLU A CA 1
ATOM 2246 C C . GLU A 1 293 ? -5.298 -1.275 40.258 1.00 80.75 293 GLU A C 1
ATOM 2248 O O . GLU A 1 293 ? -5.092 -0.126 39.875 1.00 80.75 293 GLU A O 1
ATOM 2253 N N . THR A 1 294 ? -4.395 -2.238 40.064 1.00 84.50 294 THR A N 1
ATOM 2254 C CA . THR A 1 294 ? -3.167 -1.973 39.305 1.00 84.50 294 THR A CA 1
ATOM 2255 C C . THR A 1 294 ? -3.495 -1.921 37.817 1.00 84.50 294 THR A C 1
ATOM 2257 O O . THR A 1 294 ? -3.846 -2.938 37.220 1.00 84.50 294 THR A O 1
ATOM 2260 N N . ILE A 1 295 ? -3.355 -0.745 37.211 1.00 91.19 295 ILE A N 1
ATOM 2261 C CA . ILE A 1 295 ? -3.548 -0.545 35.773 1.00 91.19 295 ILE A CA 1
ATOM 2262 C C . ILE A 1 295 ? -2.181 -0.486 35.087 1.00 91.19 295 ILE A C 1
ATOM 2264 O O . ILE A 1 295 ? -1.299 0.279 35.483 1.00 91.19 295 ILE A O 1
ATOM 2268 N N . VAL A 1 296 ? -2.010 -1.300 34.047 1.00 93.31 296 VAL A N 1
ATOM 2269 C CA . VAL A 1 296 ? -0.870 -1.247 33.131 1.00 93.31 296 VAL A CA 1
ATOM 2270 C C . VAL A 1 296 ? -1.341 -0.599 31.838 1.00 93.31 296 VAL A C 1
ATOM 2272 O O . VAL A 1 296 ? -2.236 -1.114 31.171 1.00 93.31 296 VAL A O 1
ATOM 2275 N N . LEU A 1 297 ? -0.732 0.528 31.484 1.00 94.25 297 LEU A N 1
ATOM 2276 C CA . LEU A 1 297 ? -1.049 1.261 30.265 1.00 94.25 297 LEU A CA 1
ATOM 2277 C C . LEU A 1 297 ? -0.139 0.797 29.124 1.00 94.25 297 LEU A C 1
ATOM 2279 O O . LEU A 1 297 ? 1.082 0.871 29.240 1.00 94.25 297 LEU A O 1
ATOM 2283 N N . PHE A 1 298 ? -0.706 0.333 28.020 1.00 96.06 298 PHE A N 1
ATOM 2284 C CA . PHE A 1 298 ? 0.018 0.106 26.777 1.00 96.06 298 PHE A CA 1
ATOM 2285 C C . PHE A 1 298 ? -0.116 1.334 25.878 1.00 96.06 298 PHE A C 1
ATOM 2287 O O . PHE A 1 298 ? -1.217 1.829 25.662 1.00 96.06 298 PHE A O 1
ATOM 2294 N N . VAL A 1 299 ? 1.009 1.831 25.374 1.00 92.56 299 VAL A N 1
ATOM 2295 C CA . VAL A 1 299 ? 1.060 2.944 24.425 1.00 92.56 299 VAL A CA 1
ATOM 2296 C C . VAL A 1 299 ? 1.796 2.464 23.185 1.00 92.56 299 VAL A C 1
ATOM 2298 O O . VAL A 1 299 ? 3.024 2.290 23.214 1.00 92.56 299 VAL A O 1
ATOM 2301 N N . ASP A 1 300 ? 1.043 2.241 22.110 1.00 90.56 300 ASP A N 1
ATOM 2302 C CA . ASP A 1 300 ? 1.649 2.028 20.802 1.00 90.56 300 ASP A CA 1
ATOM 2303 C C . ASP A 1 300 ? 2.231 3.343 20.281 1.00 90.56 300 ASP A C 1
ATOM 2305 O O . ASP A 1 300 ? 1.754 4.426 20.623 1.00 90.56 300 ASP A O 1
ATOM 2309 N N . GLU A 1 301 ? 3.325 3.244 19.534 1.00 88.31 301 GLU A N 1
ATOM 2310 C CA . GLU A 1 301 ? 4.069 4.402 19.029 1.00 88.31 301 GLU A CA 1
ATOM 2311 C C . GLU A 1 301 ? 4.346 5.467 20.109 1.00 88.31 301 GLU A C 1
ATOM 2313 O O . GLU A 1 301 ? 4.153 6.666 19.918 1.00 88.31 301 GLU A O 1
ATOM 2318 N N . ILE A 1 302 ? 4.857 5.039 21.272 1.00 88.25 302 ILE A N 1
ATOM 2319 C CA . ILE A 1 302 ? 5.077 5.906 22.449 1.00 88.25 302 ILE A CA 1
ATOM 2320 C C . ILE A 1 302 ? 5.894 7.176 22.145 1.00 88.25 302 ILE A C 1
ATOM 2322 O O . ILE A 1 302 ? 5.800 8.171 22.862 1.00 88.25 302 ILE A O 1
ATOM 2326 N N . HIS A 1 303 ? 6.688 7.168 21.072 1.00 85.31 303 HIS A N 1
ATOM 2327 C CA . HIS A 1 303 ? 7.447 8.327 20.618 1.00 85.31 303 HIS A CA 1
ATOM 2328 C C . HIS A 1 303 ? 6.554 9.508 20.182 1.00 85.31 303 HIS A C 1
ATOM 2330 O O . HIS A 1 303 ? 7.005 10.648 20.290 1.00 85.31 303 HIS A O 1
ATOM 2336 N N . LEU A 1 304 ? 5.300 9.272 19.768 1.00 83.06 304 LEU A N 1
ATOM 2337 C CA . LEU A 1 304 ? 4.323 10.319 19.439 1.00 83.06 304 LEU A CA 1
ATOM 2338 C C . LEU A 1 304 ? 3.997 11.204 20.648 1.00 83.06 304 LEU A C 1
ATOM 2340 O O . LEU A 1 304 ? 3.824 12.411 20.507 1.00 83.06 304 LEU A O 1
ATOM 2344 N N . LEU A 1 305 ? 4.004 10.630 21.855 1.00 78.69 305 LEU A N 1
ATOM 2345 C CA . LEU A 1 305 ? 3.804 11.368 23.108 1.00 78.69 305 LEU A CA 1
ATOM 2346 C C . LEU A 1 305 ? 5.061 12.125 23.571 1.00 78.69 305 LEU A C 1
ATOM 2348 O O . LEU A 1 305 ? 4.999 12.897 24.531 1.00 78.69 305 LEU A O 1
ATOM 2352 N N . MET A 1 306 ? 6.207 11.881 22.927 1.00 75.38 306 MET A N 1
ATOM 2353 C CA . MET A 1 306 ? 7.533 12.361 23.332 1.00 75.38 306 MET A CA 1
ATOM 2354 C C . MET A 1 306 ? 8.094 13.442 22.398 1.00 75.38 306 MET A C 1
ATOM 2356 O O . MET A 1 306 ? 9.312 13.633 22.340 1.00 75.38 306 MET A O 1
ATOM 2360 N N . GLY A 1 307 ? 7.217 14.140 21.665 1.00 59.88 307 GLY A N 1
ATOM 2361 C CA . GLY A 1 307 ? 7.560 15.175 20.688 1.00 59.88 307 GLY A CA 1
ATOM 2362 C C . GLY A 1 307 ? 8.671 16.117 21.169 1.00 59.88 307 GLY A C 1
ATOM 2363 O O . GLY A 1 307 ? 8.532 16.817 22.167 1.00 59.88 307 GLY A O 1
ATOM 2364 N N . ALA A 1 308 ? 9.796 16.095 20.451 1.00 42.09 308 ALA A N 1
ATOM 2365 C CA . ALA A 1 308 ? 11.075 16.694 20.819 1.00 42.09 308 ALA A CA 1
ATOM 2366 C C . ALA A 1 308 ? 10.987 18.188 21.190 1.00 42.09 308 ALA A C 1
ATOM 2368 O O . ALA A 1 308 ? 10.875 19.055 20.326 1.00 42.09 308 ALA A O 1
ATOM 2369 N N . GLY A 1 309 ? 11.157 18.500 22.474 1.00 41.59 309 GLY A N 1
ATOM 2370 C CA . GLY A 1 309 ? 11.262 19.865 22.996 1.00 41.59 309 GLY A CA 1
ATOM 2371 C C . GLY A 1 309 ? 12.563 20.599 22.637 1.00 41.59 309 GLY A C 1
ATOM 2372 O O . GLY A 1 309 ? 13.213 21.142 23.526 1.00 41.59 309 GLY A O 1
ATOM 2373 N N . SER A 1 310 ? 13.020 20.599 21.378 1.00 39.22 310 SER A N 1
ATOM 2374 C CA . SER A 1 310 ? 14.281 21.287 21.017 1.00 39.22 310 SER A CA 1
ATOM 2375 C C . SER A 1 310 ? 14.383 21.852 19.597 1.00 39.22 310 SER A C 1
ATOM 2377 O O . SER A 1 310 ? 15.461 22.305 19.215 1.00 39.22 310 SER A O 1
ATOM 2379 N N . SER A 1 311 ? 13.326 21.856 18.781 1.00 35.66 311 SER A N 1
ATOM 2380 C CA . SER A 1 311 ? 13.377 22.523 17.467 1.00 35.66 311 SER A CA 1
ATOM 2381 C C . SER A 1 311 ? 11.980 22.974 17.041 1.00 35.66 311 SER A C 1
ATOM 2383 O O . SER A 1 311 ? 11.239 22.156 16.523 1.00 35.66 311 SER A O 1
ATOM 2385 N N . GLY A 1 312 ? 11.639 24.241 17.309 1.00 36.81 312 GLY A N 1
ATOM 2386 C CA . GLY A 1 312 ? 10.560 25.014 16.663 1.00 36.81 312 GLY A CA 1
ATOM 2387 C C . GLY A 1 312 ? 9.146 24.410 16.625 1.00 36.81 312 GLY A C 1
ATOM 2388 O O . GLY A 1 312 ? 8.879 23.525 15.830 1.00 36.81 312 GLY A O 1
ATOM 2389 N N . GLU A 1 313 ? 8.248 24.947 17.461 1.00 38.44 313 GLU A N 1
ATOM 2390 C CA . GLU A 1 313 ? 6.783 25.054 17.262 1.00 38.44 313 GLU A CA 1
ATOM 2391 C C . GLU A 1 313 ? 6.042 23.877 16.576 1.00 38.44 313 GLU A C 1
ATOM 2393 O O . GLU A 1 313 ? 5.848 23.879 15.367 1.00 38.44 313 GLU A O 1
ATOM 2398 N N . GLY A 1 314 ? 5.517 22.906 17.350 1.00 44.62 314 GLY A N 1
ATOM 2399 C CA . GLY A 1 314 ? 4.414 22.057 16.844 1.00 44.62 314 GLY A CA 1
ATOM 2400 C C . GLY A 1 314 ? 4.188 20.671 17.465 1.00 44.62 314 GLY A C 1
ATOM 2401 O O . GLY A 1 314 ? 3.102 20.121 17.323 1.00 44.62 314 GLY A O 1
ATOM 2402 N N . GLY A 1 315 ? 5.149 20.082 18.184 1.00 47.97 315 GLY A N 1
ATOM 2403 C CA . GLY A 1 315 ? 4.969 18.742 18.771 1.00 47.97 315 GLY A CA 1
ATOM 2404 C C . GLY A 1 315 ? 4.082 18.724 20.029 1.00 47.97 315 GLY A C 1
ATOM 2405 O O . GLY A 1 315 ? 4.293 19.519 20.954 1.00 47.97 315 GLY A O 1
ATOM 2406 N N . MET A 1 316 ? 3.119 17.796 20.096 1.00 59.88 316 MET A N 1
ATOM 2407 C CA . MET A 1 316 ? 2.381 17.447 21.319 1.00 59.88 316 MET A CA 1
ATOM 2408 C C . MET A 1 316 ? 3.344 16.807 22.338 1.00 59.88 316 MET A C 1
ATOM 2410 O O . MET A 1 316 ? 3.716 15.646 22.209 1.00 59.88 316 MET A O 1
ATOM 2414 N N . ASP A 1 317 ? 3.783 17.566 23.346 1.00 67.44 317 ASP A N 1
ATOM 2415 C CA . ASP A 1 317 ? 4.720 17.076 24.371 1.00 67.44 317 ASP A CA 1
ATOM 2416 C C . ASP A 1 317 ? 3.963 16.661 25.644 1.00 67.44 317 ASP A C 1
ATOM 2418 O O . ASP A 1 317 ? 3.857 17.420 26.611 1.00 67.44 317 ASP A O 1
ATOM 2422 N N . ALA A 1 318 ? 3.418 15.440 25.637 1.00 71.19 318 ALA A N 1
ATOM 2423 C CA . ALA A 1 318 ? 2.816 14.809 26.817 1.00 71.19 318 ALA A CA 1
ATOM 2424 C C . ALA A 1 318 ? 3.874 14.230 27.774 1.00 71.19 318 ALA A C 1
ATOM 2426 O O . ALA A 1 318 ? 3.556 13.779 28.880 1.00 71.19 318 ALA A O 1
ATOM 2427 N N . ALA A 1 319 ? 5.148 14.245 27.381 1.00 75.62 319 ALA A N 1
ATOM 2428 C CA . ALA A 1 319 ? 6.221 13.595 28.110 1.00 75.62 319 ALA A CA 1
ATOM 2429 C C . ALA A 1 319 ? 6.412 14.219 29.506 1.00 75.62 319 ALA A C 1
ATOM 2431 O O . ALA A 1 319 ? 6.691 13.512 30.479 1.00 75.62 319 ALA A O 1
ATOM 2432 N N . ASN A 1 320 ? 6.169 15.526 29.642 1.00 78.94 320 ASN A N 1
ATOM 2433 C CA . ASN A 1 320 ? 6.213 16.228 30.929 1.00 78.94 320 ASN A CA 1
ATOM 2434 C C . ASN A 1 320 ? 5.095 15.811 31.901 1.00 78.94 320 ASN A C 1
ATOM 2436 O O . ASN A 1 320 ? 5.296 15.896 33.112 1.00 78.94 320 ASN A O 1
ATOM 2440 N N . LEU A 1 321 ? 3.957 15.310 31.404 1.00 83.31 321 LEU A N 1
ATOM 2441 C CA . LEU A 1 321 ? 2.869 14.786 32.240 1.00 83.31 321 LEU A CA 1
ATOM 2442 C C . LEU A 1 321 ? 3.189 13.381 32.770 1.00 83.31 321 LEU A C 1
ATOM 2444 O O . LEU A 1 321 ? 2.883 13.062 33.917 1.00 83.31 321 LEU A O 1
ATOM 2448 N N . LEU A 1 322 ? 3.867 12.559 31.963 1.00 85.25 322 LEU A N 1
ATOM 2449 C CA . LEU A 1 322 ? 4.200 11.172 32.307 1.00 85.25 322 LEU A CA 1
ATOM 2450 C C . LEU A 1 322 ? 5.398 11.065 33.265 1.00 85.25 322 LEU A C 1
ATOM 2452 O O . LEU A 1 322 ? 5.409 10.216 34.162 1.00 85.25 322 LEU A O 1
ATOM 2456 N N . LYS A 1 323 ? 6.411 11.933 33.110 1.00 85.38 323 LYS A N 1
ATOM 2457 C CA . LYS A 1 323 ? 7.670 11.895 33.888 1.00 85.38 323 LYS A CA 1
ATOM 2458 C C . LYS A 1 323 ? 7.462 11.810 35.411 1.00 85.38 323 LYS A C 1
ATOM 2460 O O . LYS A 1 323 ? 8.093 10.943 36.028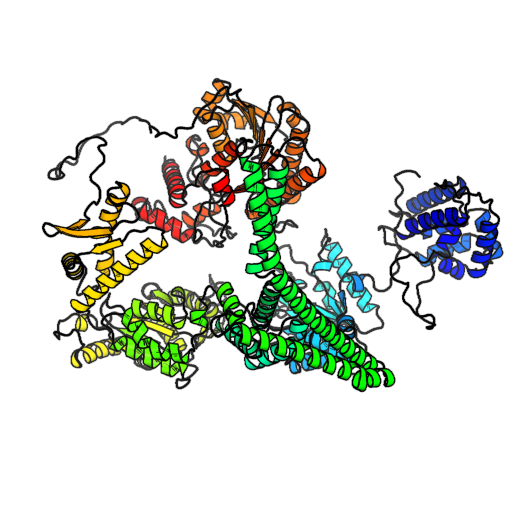 1.00 85.38 323 LYS A O 1
ATOM 2465 N N . PRO A 1 324 ? 6.617 12.646 36.052 1.00 85.12 324 PRO A N 1
ATOM 2466 C CA . PRO A 1 324 ? 6.435 12.607 37.501 1.00 85.12 324 PRO A CA 1
ATOM 2467 C C . PRO A 1 324 ? 5.830 11.285 37.986 1.00 85.12 324 PRO A C 1
ATOM 2469 O O . PRO A 1 324 ? 6.306 10.724 38.973 1.00 85.12 324 PRO A O 1
ATOM 2472 N N . MET A 1 325 ? 4.828 10.756 37.281 1.00 85.12 325 MET A N 1
ATOM 2473 C CA . MET A 1 325 ? 4.138 9.522 37.676 1.00 85.12 325 MET A CA 1
ATOM 2474 C C . MET A 1 325 ? 5.011 8.283 37.480 1.00 85.12 325 MET A C 1
ATOM 2476 O O . MET A 1 325 ? 5.083 7.429 38.366 1.00 85.12 325 MET A O 1
ATOM 2480 N N . LEU A 1 326 ? 5.759 8.230 36.372 1.00 85.31 326 LEU A N 1
ATOM 2481 C CA . LEU A 1 326 ? 6.752 7.182 36.116 1.00 85.31 326 LEU A CA 1
ATOM 2482 C C . LEU A 1 326 ? 7.889 7.217 37.148 1.00 85.31 326 LEU A C 1
ATOM 2484 O O . LEU A 1 326 ? 8.426 6.178 37.523 1.00 85.31 326 LEU A O 1
ATOM 2488 N N . ALA A 1 327 ? 8.273 8.405 37.629 1.00 80.31 327 ALA A N 1
ATOM 2489 C CA . ALA A 1 327 ? 9.294 8.542 38.664 1.00 80.31 327 ALA A CA 1
ATOM 2490 C C . ALA A 1 327 ? 8.819 8.116 40.055 1.00 80.31 327 ALA A C 1
ATOM 2492 O O . ALA A 1 327 ? 9.621 7.562 40.806 1.00 80.31 327 ALA A O 1
ATOM 2493 N N . ARG A 1 328 ? 7.544 8.348 40.383 1.00 80.88 328 ARG A N 1
ATOM 2494 C CA . ARG A 1 328 ? 6.933 7.900 41.643 1.00 80.88 328 ARG A CA 1
ATOM 2495 C C . ARG A 1 328 ? 6.517 6.426 41.625 1.00 80.88 328 ARG A C 1
ATOM 2497 O O . ARG A 1 328 ? 6.215 5.887 42.682 1.00 80.88 328 ARG A O 1
ATOM 2504 N N . GLY A 1 329 ? 6.524 5.779 40.456 1.00 78.38 329 GLY A N 1
ATOM 2505 C CA . GLY A 1 329 ? 6.068 4.396 40.292 1.00 78.38 329 GLY A CA 1
ATOM 2506 C C . GLY A 1 329 ? 4.548 4.240 40.401 1.00 78.38 329 GLY A C 1
ATOM 2507 O O . GLY A 1 329 ? 4.074 3.135 40.630 1.00 78.38 329 GLY A O 1
ATOM 2508 N N . GLN A 1 330 ? 3.799 5.339 40.259 1.00 82.50 330 GLN A N 1
ATOM 2509 C CA . GLN A 1 330 ? 2.331 5.339 40.266 1.00 82.50 330 GLN A CA 1
ATOM 2510 C C . GLN A 1 330 ? 1.753 4.851 38.931 1.00 82.50 330 GLN A C 1
ATOM 2512 O O . GLN A 1 330 ? 0.659 4.309 38.902 1.00 82.50 330 GLN A O 1
ATOM 2517 N N . LEU A 1 331 ? 2.498 5.024 37.834 1.00 87.62 331 LEU A N 1
ATOM 2518 C CA . LEU A 1 331 ? 2.110 4.576 36.499 1.00 87.62 331 LEU A CA 1
ATOM 2519 C C . LEU A 1 331 ? 3.006 3.417 36.051 1.00 87.62 331 LEU A C 1
ATOM 2521 O O . LEU A 1 331 ? 4.231 3.563 36.027 1.00 87.62 331 LEU A O 1
ATOM 2525 N N . HIS A 1 332 ? 2.387 2.307 35.649 1.00 90.12 332 HIS A N 1
ATOM 2526 C CA . HIS A 1 332 ? 3.045 1.217 34.929 1.00 90.12 332 HIS A CA 1
ATOM 2527 C C . HIS A 1 332 ? 2.706 1.335 33.446 1.00 90.12 332 HIS A C 1
ATOM 2529 O O . HIS A 1 332 ? 1.533 1.379 33.082 1.00 90.12 332 HIS A O 1
ATOM 2535 N N . CYS A 1 333 ? 3.727 1.398 32.595 1.00 92.19 333 CYS A N 1
ATOM 2536 C CA . CYS A 1 333 ? 3.559 1.615 31.164 1.00 92.19 333 CYS A CA 1
ATOM 2537 C C . CYS A 1 333 ? 4.384 0.623 30.337 1.00 92.19 333 CYS A C 1
ATOM 2539 O O . CYS A 1 333 ? 5.554 0.373 30.637 1.00 92.19 333 CYS A O 1
ATOM 2541 N N . ILE A 1 334 ? 3.776 0.088 29.280 1.00 95.75 334 ILE A N 1
ATOM 2542 C CA . ILE A 1 334 ? 4.426 -0.661 28.206 1.00 95.75 334 ILE A CA 1
ATOM 2543 C C . ILE A 1 334 ? 4.421 0.239 26.970 1.00 95.75 334 ILE A C 1
ATOM 2545 O O . ILE A 1 334 ? 3.358 0.572 26.460 1.00 95.75 334 ILE A O 1
ATOM 2549 N N . GLY A 1 335 ? 5.595 0.628 26.480 1.00 94.19 335 GLY A N 1
ATOM 2550 C CA . GLY A 1 335 ? 5.711 1.370 25.221 1.00 94.19 335 GLY A CA 1
ATOM 2551 C C . GLY A 1 335 ? 6.046 0.453 24.048 1.00 94.19 335 GLY A C 1
ATOM 2552 O O . GLY A 1 335 ? 6.757 -0.535 24.235 1.00 94.19 335 GLY A O 1
ATOM 2553 N N . ALA A 1 336 ? 5.622 0.797 22.835 1.00 94.94 336 ALA A N 1
ATOM 2554 C CA . ALA A 1 336 ? 6.138 0.207 21.598 1.00 94.94 336 ALA A CA 1
ATOM 2555 C C . ALA A 1 336 ? 6.676 1.293 20.655 1.00 94.94 336 ALA A C 1
ATOM 2557 O O . ALA A 1 336 ? 6.131 2.389 20.578 1.00 94.94 336 ALA A O 1
ATOM 2558 N N . THR A 1 337 ? 7.805 1.031 19.990 1.00 92.88 337 THR A N 1
ATOM 2559 C CA . THR A 1 337 ? 8.447 1.989 19.069 1.00 92.88 337 THR A CA 1
ATOM 2560 C C . THR A 1 337 ? 9.465 1.295 18.153 1.00 92.88 337 THR A C 1
ATOM 2562 O O . THR A 1 337 ? 9.800 0.122 18.359 1.00 92.88 337 THR A O 1
ATOM 2565 N N . THR A 1 338 ? 9.985 1.993 17.142 1.00 90.88 338 THR A N 1
ATOM 2566 C CA . THR A 1 338 ? 11.107 1.499 16.327 1.00 90.88 338 THR A CA 1
ATOM 2567 C C . THR A 1 338 ? 12.465 1.831 16.955 1.00 90.88 338 THR A C 1
ATOM 2569 O O . THR A 1 338 ? 12.592 2.684 17.836 1.00 90.88 338 THR A O 1
ATOM 2572 N N . LEU A 1 339 ? 13.534 1.162 16.505 1.00 85.25 339 LEU A N 1
ATOM 2573 C CA . LEU A 1 339 ? 14.887 1.421 17.020 1.00 85.25 339 LEU A CA 1
ATOM 2574 C C . LEU A 1 339 ? 15.365 2.851 16.709 1.00 85.25 339 LEU A C 1
ATOM 2576 O O . LEU A 1 339 ? 16.059 3.462 17.525 1.00 85.25 339 LEU A O 1
ATOM 2580 N N . GLY A 1 340 ? 15.001 3.383 15.538 1.00 80.69 340 GLY A N 1
ATOM 2581 C CA . GLY A 1 340 ? 15.351 4.743 15.127 1.00 80.69 340 GLY A CA 1
ATOM 2582 C C . GLY A 1 340 ? 14.693 5.799 16.015 1.00 80.69 340 GLY A C 1
ATOM 2583 O O . GLY A 1 340 ? 15.371 6.692 16.525 1.00 80.69 340 GLY A O 1
ATOM 2584 N N . GLU A 1 341 ? 13.392 5.655 16.264 1.00 85.56 341 GLU A N 1
ATOM 2585 C CA . GLU A 1 341 ? 12.631 6.545 17.148 1.00 85.56 341 GLU A CA 1
ATOM 2586 C C . GLU A 1 341 ? 13.072 6.424 18.603 1.00 85.56 341 GLU A C 1
ATOM 2588 O O . GLU A 1 341 ? 13.242 7.442 19.272 1.00 85.56 341 GLU A O 1
ATOM 2593 N N . TYR A 1 342 ? 13.331 5.207 19.090 1.00 86.94 342 TYR A N 1
ATOM 2594 C CA . TYR A 1 342 ? 13.845 5.005 20.443 1.00 86.94 342 TYR A CA 1
ATOM 2595 C C . TYR A 1 342 ? 15.125 5.821 20.676 1.00 86.94 342 TYR A C 1
ATOM 2597 O O . TYR A 1 342 ? 15.215 6.571 21.650 1.00 86.94 342 TYR A O 1
ATOM 2605 N N . ARG A 1 343 ? 16.091 5.730 19.750 1.00 83.75 343 ARG A N 1
ATOM 2606 C CA . ARG A 1 343 ? 17.351 6.491 19.812 1.00 83.75 343 ARG A CA 1
ATOM 2607 C C . ARG A 1 343 ? 17.125 7.997 19.749 1.00 83.75 343 ARG A C 1
ATOM 2609 O O . ARG A 1 343 ? 17.839 8.758 20.395 1.00 83.75 343 ARG A O 1
ATOM 2616 N N . LYS A 1 344 ? 16.155 8.441 18.948 1.00 82.38 344 LYS A N 1
ATOM 2617 C CA . LYS A 1 344 ? 15.882 9.864 18.726 1.00 82.38 344 LYS A CA 1
ATOM 2618 C C . LYS A 1 344 ? 15.151 10.517 19.902 1.00 82.38 344 LYS A C 1
ATOM 2620 O O . LYS A 1 344 ? 15.517 11.636 20.252 1.00 82.38 344 LYS A O 1
ATOM 2625 N N . TYR A 1 345 ? 14.166 9.842 20.494 1.00 81.50 345 TYR A N 1
ATOM 2626 C CA . TYR A 1 345 ? 13.224 10.444 21.447 1.00 81.50 345 TYR A CA 1
ATOM 2627 C C . TYR A 1 345 ? 13.377 9.934 22.888 1.00 81.50 345 TYR A C 1
ATOM 2629 O O . TYR A 1 345 ? 13.247 10.721 23.819 1.00 81.50 345 TYR A O 1
ATOM 2637 N N . ILE A 1 346 ? 13.693 8.650 23.100 1.00 83.00 346 ILE A N 1
ATOM 2638 C CA . ILE A 1 346 ? 13.761 8.054 24.450 1.00 83.00 346 ILE A CA 1
ATOM 2639 C C . ILE A 1 346 ? 15.191 8.054 24.992 1.00 83.00 346 ILE A C 1
ATOM 2641 O O . ILE A 1 346 ? 15.413 8.437 26.135 1.00 83.00 346 ILE A O 1
ATOM 2645 N N . GLU A 1 347 ? 16.168 7.640 24.182 1.00 83.88 347 GLU A N 1
ATOM 2646 C CA . GLU A 1 347 ? 17.569 7.500 24.611 1.00 83.88 347 GLU A CA 1
ATOM 2647 C C . GLU A 1 347 ? 18.244 8.851 24.881 1.00 83.88 347 GLU A C 1
ATOM 2649 O O . GLU A 1 347 ? 19.095 8.956 25.760 1.00 83.88 347 GLU A O 1
ATOM 2654 N N . LYS A 1 348 ? 17.832 9.910 24.171 1.00 83.00 348 LYS A N 1
ATOM 2655 C CA . LYS A 1 348 ? 18.330 11.272 24.411 1.00 83.00 348 LYS A CA 1
ATOM 2656 C C . LYS A 1 348 ? 17.824 11.878 25.724 1.00 83.00 348 LYS A C 1
ATOM 2658 O O . LYS A 1 348 ? 18.500 12.741 26.284 1.00 83.00 348 LYS A O 1
ATOM 2663 N N . ASP A 1 349 ? 16.662 11.451 26.224 1.00 82.69 349 ASP A N 1
ATOM 2664 C CA . ASP A 1 349 ? 16.095 11.957 27.475 1.00 82.69 349 ASP A CA 1
ATOM 2665 C C . ASP A 1 349 ? 16.504 11.066 28.660 1.00 82.69 349 ASP A C 1
ATOM 2667 O O . ASP A 1 349 ? 15.929 10.002 28.914 1.00 82.69 349 ASP A O 1
ATOM 2671 N N . GLN A 1 350 ? 17.472 11.545 29.451 1.00 81.62 350 GLN A N 1
ATOM 2672 C CA . GLN A 1 350 ? 17.968 10.841 30.640 1.00 81.62 350 GLN A CA 1
ATOM 2673 C C . GLN A 1 350 ? 16.869 10.495 31.658 1.00 81.62 350 GLN A C 1
ATOM 2675 O O . GLN A 1 350 ? 17.040 9.558 32.444 1.00 81.62 350 GLN A O 1
ATOM 2680 N N . ALA A 1 351 ? 15.766 11.250 31.719 1.00 80.25 351 ALA A N 1
ATOM 2681 C CA . ALA A 1 351 ? 14.677 10.946 32.640 1.00 80.25 351 ALA A CA 1
ATOM 2682 C C . ALA A 1 351 ? 13.943 9.672 32.205 1.00 80.25 351 ALA A C 1
ATOM 2684 O O . ALA A 1 351 ? 13.709 8.797 33.039 1.00 80.25 351 ALA A O 1
ATOM 2685 N N . PHE A 1 352 ? 13.643 9.532 30.914 1.00 83.12 352 PHE A N 1
ATOM 2686 C CA . PHE A 1 352 ? 12.939 8.371 30.370 1.00 83.12 352 PHE A CA 1
ATOM 2687 C C . PHE A 1 352 ? 13.822 7.136 30.238 1.00 83.12 352 PHE A C 1
ATOM 2689 O O . PHE A 1 352 ? 13.402 6.050 30.640 1.00 83.12 352 PHE A O 1
ATOM 2696 N N . GLU A 1 353 ? 15.069 7.291 29.792 1.00 82.75 353 GLU A N 1
ATOM 2697 C CA . GLU A 1 353 ? 16.043 6.195 29.701 1.00 82.75 353 GLU A CA 1
ATOM 2698 C C . GLU A 1 353 ? 16.250 5.488 31.062 1.00 82.75 353 GLU A C 1
ATOM 2700 O O . GLU A 1 353 ? 16.478 4.278 31.161 1.00 82.75 353 GLU A O 1
ATOM 2705 N N . ARG A 1 354 ? 16.110 6.234 32.166 1.00 84.19 354 ARG A N 1
ATOM 2706 C CA . ARG A 1 354 ? 16.200 5.697 33.533 1.00 84.19 354 ARG A CA 1
ATOM 2707 C C . ARG A 1 354 ? 14.913 5.046 34.042 1.00 84.19 354 ARG A C 1
ATOM 2709 O O . ARG A 1 354 ? 14.943 4.493 35.144 1.00 84.19 354 ARG A O 1
ATOM 2716 N N . ARG A 1 355 ? 13.790 5.147 33.331 1.00 87.50 355 ARG A N 1
ATOM 2717 C CA . ARG A 1 355 ? 12.486 4.572 33.725 1.00 87.50 355 ARG A CA 1
ATOM 2718 C C . ARG A 1 355 ? 12.058 3.423 32.831 1.00 87.50 355 ARG A C 1
ATOM 2720 O O . ARG A 1 355 ? 11.377 2.521 33.320 1.00 87.50 355 ARG A O 1
ATOM 2727 N N . PHE A 1 356 ? 12.513 3.434 31.586 1.00 90.94 356 PHE A N 1
ATOM 2728 C CA . PHE A 1 356 ? 12.224 2.412 30.604 1.00 90.94 356 PHE A CA 1
ATOM 2729 C C . PHE A 1 356 ? 13.332 1.356 30.495 1.00 90.94 356 PHE A C 1
ATOM 2731 O O . PHE A 1 356 ? 14.511 1.611 30.743 1.00 90.94 356 PHE A O 1
ATOM 2738 N N . GLN A 1 357 ? 12.941 0.138 30.130 1.00 92.38 357 GLN A N 1
ATOM 2739 C CA . GLN A 1 357 ? 13.831 -0.983 29.867 1.00 92.38 357 GLN A CA 1
ATOM 2740 C C . GLN A 1 357 ? 13.547 -1.547 28.477 1.00 92.38 357 GLN A C 1
ATOM 2742 O O . GLN A 1 357 ? 12.434 -1.966 28.175 1.00 92.38 357 GLN A O 1
ATOM 2747 N N . GLN A 1 358 ? 14.586 -1.621 27.652 1.00 92.38 358 GLN A N 1
ATOM 2748 C CA . GLN A 1 358 ? 14.476 -2.115 26.282 1.00 92.38 358 GLN A CA 1
ATOM 2749 C C . GLN A 1 358 ? 14.161 -3.619 26.229 1.00 92.38 358 GLN A C 1
ATOM 2751 O O . GLN A 1 358 ? 14.808 -4.432 26.912 1.00 92.38 358 GLN A O 1
ATOM 2756 N N . VAL A 1 359 ? 13.221 -3.983 25.361 1.00 95.31 359 VAL A N 1
ATOM 2757 C CA . VAL A 1 359 ? 12.867 -5.348 24.959 1.00 95.31 359 VAL A CA 1
ATOM 2758 C C . VAL A 1 359 ? 12.903 -5.397 23.434 1.00 95.31 359 VAL A C 1
ATOM 2760 O O . VAL A 1 359 ? 12.052 -4.820 22.771 1.00 95.31 359 VAL A O 1
ATOM 2763 N N . LEU A 1 360 ? 13.918 -6.054 22.874 1.00 91.69 360 LEU A N 1
ATOM 2764 C CA . LEU A 1 360 ? 14.066 -6.182 21.425 1.00 91.69 360 LEU A CA 1
ATOM 2765 C C . LEU A 1 360 ? 13.119 -7.267 20.908 1.00 91.69 360 LEU A C 1
ATOM 2767 O O . LEU A 1 360 ? 13.243 -8.415 21.331 1.00 91.69 360 LEU A O 1
ATOM 2771 N N . VAL A 1 361 ? 12.227 -6.902 19.991 1.00 94.00 361 VAL A N 1
ATOM 2772 C CA . VAL A 1 361 ? 11.335 -7.819 19.275 1.00 94.00 361 VAL A CA 1
ATOM 2773 C C . VAL A 1 361 ? 11.890 -7.992 17.868 1.00 94.00 361 VAL A C 1
ATOM 2775 O O . VAL A 1 361 ? 11.941 -7.041 17.088 1.00 94.00 361 VAL A O 1
ATOM 2778 N N . LYS A 1 362 ? 12.374 -9.198 17.567 1.00 89.50 362 LYS A N 1
ATOM 2779 C CA . LYS A 1 362 ? 12.992 -9.509 16.275 1.00 89.50 362 LYS A CA 1
ATOM 2780 C C . LYS A 1 362 ? 11.960 -10.048 15.290 1.00 89.50 362 LYS A C 1
ATOM 2782 O O . LYS A 1 362 ? 10.994 -10.708 15.678 1.00 89.50 362 LYS A O 1
ATOM 2787 N N . GLU A 1 363 ? 12.214 -9.801 14.012 1.00 90.06 363 GLU A N 1
ATOM 2788 C CA . GLU A 1 363 ? 11.528 -10.491 12.921 1.00 90.06 363 GLU A CA 1
ATOM 2789 C C . GLU A 1 363 ? 11.702 -12.017 13.091 1.00 90.06 363 GLU A C 1
ATOM 2791 O O . GLU A 1 363 ? 12.826 -12.463 13.351 1.00 90.06 363 GLU A O 1
ATOM 2796 N N . PRO A 1 364 ? 10.616 -12.812 13.033 1.00 92.94 364 PRO A N 1
ATOM 2797 C CA . PRO A 1 364 ? 10.702 -14.261 13.107 1.00 92.94 364 PRO A CA 1
ATOM 2798 C C . PRO A 1 364 ? 11.330 -14.825 11.830 1.00 92.94 364 PRO A C 1
ATOM 2800 O O . PRO A 1 364 ? 11.193 -14.276 10.737 1.00 92.94 364 PRO A O 1
ATOM 2803 N N . SER A 1 365 ? 12.013 -15.953 11.969 1.00 91.06 365 SER A N 1
ATOM 2804 C CA . SER A 1 365 ? 12.516 -16.724 10.835 1.00 91.06 365 SER A CA 1
ATOM 2805 C C . SER A 1 365 ? 11.373 -17.382 10.054 1.00 91.06 365 SER A C 1
ATOM 2807 O O . SER A 1 365 ? 10.299 -17.622 10.596 1.00 91.06 365 SER A O 1
ATOM 2809 N N . VAL A 1 366 ? 11.611 -17.760 8.793 1.00 91.12 366 VAL A N 1
ATOM 2810 C CA . VAL A 1 366 ? 10.593 -18.430 7.956 1.00 91.12 366 VAL A CA 1
ATOM 2811 C C . VAL A 1 366 ? 9.956 -19.656 8.647 1.00 91.12 366 VAL A C 1
ATOM 2813 O O . VAL A 1 366 ? 8.728 -19.753 8.636 1.00 91.12 366 VAL A O 1
ATOM 2816 N N . PRO A 1 367 ? 10.705 -20.569 9.308 1.00 94.12 367 PRO A N 1
ATOM 2817 C CA . PRO A 1 367 ? 10.100 -21.683 10.051 1.00 94.12 367 PRO A CA 1
ATOM 2818 C C . PRO A 1 367 ? 9.227 -21.247 11.239 1.00 94.12 367 PRO A C 1
ATOM 2820 O O . PRO A 1 367 ? 8.196 -21.867 11.516 1.00 94.12 367 PRO A O 1
ATOM 2823 N N . GLU A 1 368 ? 9.616 -20.178 11.937 1.00 93.19 368 GLU A N 1
ATOM 2824 C CA . GLU A 1 368 ? 8.820 -19.597 13.024 1.00 93.19 368 GLU A CA 1
ATOM 2825 C C . GLU A 1 368 ? 7.549 -18.946 12.469 1.00 93.19 368 GLU A C 1
ATOM 2827 O O . GLU A 1 368 ? 6.470 -19.190 12.998 1.00 93.19 368 GLU A O 1
ATOM 2832 N N . THR A 1 369 ? 7.632 -18.218 11.350 1.00 95.06 369 THR A N 1
ATOM 2833 C CA . THR A 1 369 ? 6.462 -17.658 10.658 1.00 95.06 369 THR A CA 1
ATOM 2834 C C . THR A 1 369 ? 5.493 -18.742 10.206 1.00 95.06 369 THR A C 1
ATOM 2836 O O . THR A 1 369 ? 4.293 -18.593 10.403 1.00 95.06 369 THR A O 1
ATOM 2839 N N . ILE A 1 370 ? 5.981 -19.865 9.668 1.00 95.81 370 ILE A N 1
ATOM 2840 C CA . ILE A 1 370 ? 5.129 -21.018 9.329 1.00 95.81 370 ILE A CA 1
ATOM 2841 C C . ILE A 1 370 ? 4.396 -21.528 10.577 1.00 95.81 370 ILE A C 1
ATOM 2843 O O . ILE A 1 370 ? 3.213 -21.853 10.511 1.00 95.81 370 ILE A O 1
ATOM 2847 N N . SER A 1 371 ? 5.077 -21.578 11.724 1.00 95.75 371 SER A N 1
ATOM 2848 C CA . SER A 1 371 ? 4.470 -22.007 12.990 1.00 95.75 371 SER A CA 1
ATOM 2849 C C . SER A 1 371 ? 3.409 -21.017 13.487 1.00 95.75 371 SER A C 1
ATOM 2851 O O . SER A 1 371 ? 2.352 -21.445 13.944 1.00 95.75 371 SER A O 1
ATOM 2853 N N . ILE A 1 372 ? 3.654 -19.710 13.331 1.00 94.38 372 ILE A N 1
ATOM 2854 C CA . ILE A 1 372 ? 2.687 -18.642 13.626 1.00 94.38 372 ILE A CA 1
ATOM 2855 C C . ILE A 1 372 ? 1.447 -18.790 12.734 1.00 94.38 372 ILE A C 1
ATOM 2857 O O . ILE A 1 372 ? 0.336 -18.908 13.241 1.00 94.38 372 ILE A O 1
ATOM 2861 N N . LEU A 1 373 ? 1.631 -18.875 11.413 1.00 95.06 373 LEU A N 1
ATOM 2862 C CA . LEU A 1 373 ? 0.534 -19.025 10.453 1.00 95.06 373 LEU A CA 1
ATOM 2863 C C . LEU A 1 373 ? -0.282 -20.301 10.689 1.00 95.06 373 LEU A C 1
ATOM 2865 O O . LEU A 1 373 ? -1.501 -20.276 10.575 1.00 95.06 373 LEU A O 1
ATOM 2869 N N . ARG A 1 374 ? 0.359 -21.413 11.070 1.00 94.81 374 ARG A N 1
ATOM 2870 C CA . ARG A 1 374 ? -0.347 -22.654 11.433 1.00 94.81 374 ARG A CA 1
ATOM 2871 C C . ARG A 1 374 ? -1.243 -22.493 12.652 1.00 94.81 374 ARG A C 1
ATOM 2873 O O . ARG A 1 374 ? -2.307 -23.100 12.681 1.00 94.81 374 ARG A O 1
ATOM 2880 N N . GLY A 1 375 ? -0.833 -21.706 13.644 1.00 91.38 375 GLY A N 1
ATOM 2881 C CA . GLY A 1 375 ? -1.682 -21.449 14.805 1.00 91.38 375 GLY A CA 1
ATOM 2882 C C . GLY A 1 375 ? -2.758 -20.387 14.555 1.00 91.38 375 GLY A C 1
ATOM 2883 O O . GLY A 1 375 ? -3.802 -20.444 15.194 1.00 91.38 375 GLY A O 1
ATOM 2884 N N . LEU A 1 376 ? -2.557 -19.481 13.592 1.00 92.06 376 LEU A N 1
ATOM 2885 C CA . LEU A 1 376 ? -3.590 -18.541 13.128 1.00 92.06 376 LEU A CA 1
ATOM 2886 C C . LEU A 1 376 ? -4.567 -19.167 12.121 1.00 92.06 376 LEU A C 1
ATOM 2888 O O . LEU A 1 376 ? -5.671 -18.660 11.941 1.00 92.06 376 LEU A O 1
ATOM 2892 N N . LYS A 1 377 ? -4.186 -20.283 11.490 1.00 92.38 377 LYS A N 1
ATOM 2893 C CA . LYS A 1 377 ? -4.950 -20.968 10.442 1.00 92.38 377 LYS A CA 1
ATOM 2894 C C . LYS A 1 377 ? -6.434 -21.114 10.792 1.00 92.38 377 LYS A C 1
ATOM 2896 O O . LYS A 1 377 ? -7.275 -20.674 10.019 1.00 92.38 377 LYS A O 1
ATOM 2901 N N . GLU A 1 378 ? -6.752 -21.697 11.951 1.00 87.56 378 GLU A N 1
ATOM 2902 C CA . GLU A 1 378 ? -8.142 -21.981 12.349 1.00 87.56 378 GLU A CA 1
ATOM 2903 C C . GLU A 1 378 ? -8.991 -20.698 12.426 1.00 87.56 378 GLU A C 1
ATOM 2905 O O . GLU A 1 378 ? -10.139 -20.696 11.988 1.00 87.56 378 GLU A O 1
ATOM 2910 N N . ARG A 1 379 ? -8.416 -19.580 12.894 1.00 88.06 379 ARG A N 1
ATOM 2911 C CA . ARG A 1 379 ? -9.108 -18.283 12.980 1.00 88.06 379 ARG A CA 1
ATOM 2912 C C . ARG A 1 379 ? -9.447 -17.722 11.602 1.00 88.06 379 ARG A C 1
ATOM 2914 O O . ARG A 1 379 ? -10.597 -17.355 11.370 1.00 88.06 379 ARG A O 1
ATOM 2921 N N . TYR A 1 380 ? -8.484 -17.710 10.679 1.00 90.94 380 TYR A N 1
ATOM 2922 C CA . TYR A 1 380 ? -8.707 -17.220 9.314 1.00 90.94 380 TYR A CA 1
ATOM 2923 C C . TYR A 1 380 ? -9.670 -18.113 8.525 1.00 90.94 380 TYR A C 1
ATOM 2925 O O . TYR A 1 380 ? -10.503 -17.603 7.775 1.00 90.94 380 TYR A O 1
ATOM 2933 N N . GLU A 1 381 ? -9.618 -19.433 8.728 1.00 88.62 381 GLU A N 1
ATOM 2934 C CA . GLU A 1 381 ? -10.580 -20.360 8.124 1.00 88.62 381 GLU A CA 1
ATOM 2935 C C . GLU A 1 381 ? -12.012 -20.092 8.594 1.00 88.62 381 GLU A C 1
ATOM 2937 O O . GLU A 1 381 ? -12.935 -20.104 7.783 1.00 88.62 381 GLU A O 1
ATOM 2942 N N . VAL A 1 382 ? -12.213 -19.827 9.890 1.00 85.62 382 VAL A N 1
ATOM 2943 C CA . VAL A 1 382 ? -13.535 -19.491 10.440 1.00 85.62 382 VAL A CA 1
ATOM 2944 C C . VAL A 1 382 ? -14.003 -18.117 9.954 1.00 85.62 382 VAL A C 1
ATOM 2946 O O . VAL A 1 382 ? -15.153 -17.985 9.534 1.00 85.62 382 VAL A O 1
ATOM 2949 N N . HIS A 1 383 ? -13.119 -17.116 9.962 1.00 86.88 383 HIS A N 1
ATOM 2950 C CA . HIS A 1 383 ? -13.432 -15.741 9.563 1.00 86.88 383 HIS A CA 1
ATOM 2951 C C . HIS A 1 383 ? -13.854 -15.632 8.089 1.00 86.88 383 HIS A C 1
ATOM 2953 O O . HIS A 1 383 ? -14.878 -15.027 7.764 1.00 86.88 383 HIS A O 1
ATOM 2959 N N . HIS A 1 384 ? -13.092 -16.255 7.187 1.00 88.38 384 HIS A N 1
ATOM 2960 C CA . HIS A 1 384 ? -13.376 -16.232 5.747 1.00 88.38 384 HIS A CA 1
ATOM 2961 C C . HIS A 1 384 ? -14.284 -17.368 5.285 1.00 88.38 384 HIS A C 1
ATOM 2963 O O . HIS A 1 384 ? -14.815 -17.334 4.176 1.00 88.38 384 HIS A O 1
ATOM 2969 N N . GLY A 1 385 ? -14.471 -18.387 6.120 1.00 82.44 385 GLY A N 1
ATOM 2970 C CA . GLY A 1 385 ? -15.218 -19.590 5.777 1.00 82.44 385 GLY A CA 1
ATOM 2971 C C . GLY A 1 385 ? -14.525 -20.466 4.730 1.00 82.44 385 GLY A C 1
ATOM 2972 O O . GLY A 1 385 ? -15.206 -21.269 4.102 1.00 82.44 385 GLY A O 1
ATOM 2973 N N . VAL A 1 386 ? -13.217 -20.323 4.501 1.00 86.75 386 VAL A N 1
ATOM 2974 C CA . VAL A 1 386 ? -12.444 -21.088 3.498 1.00 86.75 386 VAL A CA 1
ATOM 2975 C C . VAL A 1 386 ? -11.486 -22.069 4.174 1.00 86.75 386 VAL A C 1
ATOM 2977 O O . VAL A 1 386 ? -11.192 -21.930 5.355 1.00 86.75 386 VAL A O 1
ATOM 2980 N N . ASN A 1 387 ? -10.988 -23.069 3.444 1.00 86.81 387 ASN A N 1
ATOM 2981 C CA . ASN A 1 387 ? -9.956 -23.987 3.944 1.00 86.81 387 ASN A CA 1
ATOM 2982 C C . ASN A 1 387 ? -8.568 -23.522 3.484 1.00 86.81 387 ASN A C 1
ATOM 2984 O O . ASN A 1 387 ? -8.388 -23.201 2.310 1.00 86.81 387 ASN A O 1
ATOM 2988 N N . ILE A 1 388 ? -7.576 -23.510 4.372 1.00 91.94 388 ILE A N 1
ATOM 2989 C CA . ILE A 1 388 ? -6.211 -23.066 4.066 1.00 91.94 388 ILE A CA 1
ATOM 2990 C C . ILE A 1 388 ? -5.274 -24.275 4.082 1.00 91.94 388 ILE A C 1
ATOM 2992 O O . ILE A 1 388 ? -5.037 -24.916 5.111 1.00 91.94 388 ILE A O 1
ATOM 2996 N N . LEU A 1 389 ? -4.693 -24.609 2.930 1.00 92.38 389 LEU A N 1
ATOM 2997 C CA . LEU A 1 389 ? -3.780 -25.746 2.821 1.00 92.38 389 LEU A CA 1
ATOM 2998 C C . LEU A 1 389 ? -2.423 -25.429 3.461 1.00 92.38 389 LEU A C 1
ATOM 3000 O O . LEU A 1 389 ? -1.910 -24.318 3.349 1.00 92.38 389 LEU A O 1
ATOM 3004 N N . ASP A 1 390 ? -1.772 -26.432 4.061 1.00 93.12 390 ASP A N 1
ATOM 3005 C CA . ASP A 1 390 ? -0.436 -26.237 4.657 1.00 93.12 390 ASP A CA 1
ATOM 3006 C C . ASP A 1 390 ? 0.602 -25.805 3.605 1.00 93.12 390 ASP A C 1
ATOM 3008 O O . ASP A 1 390 ? 1.472 -24.980 3.873 1.00 93.12 390 ASP A O 1
ATOM 3012 N N . GLY A 1 391 ? 0.451 -26.277 2.362 1.00 92.56 391 GLY A N 1
ATOM 3013 C CA . GLY A 1 391 ? 1.271 -25.821 1.239 1.00 92.56 391 GLY A CA 1
ATOM 3014 C C . GLY A 1 391 ? 1.142 -24.318 0.964 1.00 92.56 391 GLY A C 1
ATOM 3015 O O . GLY A 1 391 ? 2.136 -23.688 0.609 1.00 92.56 391 GLY A O 1
ATOM 3016 N N . ALA A 1 392 ? -0.043 -23.728 1.166 1.00 94.06 392 ALA A N 1
ATOM 3017 C CA . ALA A 1 392 ? -0.245 -22.287 1.025 1.00 94.06 392 ALA A CA 1
ATOM 3018 C C . ALA A 1 392 ? 0.480 -21.514 2.130 1.00 94.06 392 ALA A C 1
ATOM 3020 O O . ALA A 1 392 ? 1.145 -20.529 1.835 1.00 94.06 392 ALA A O 1
ATOM 3021 N N . ILE A 1 393 ? 0.445 -22.010 3.372 1.00 95.56 393 ILE A N 1
ATOM 3022 C CA . ILE A 1 393 ? 1.162 -21.419 4.513 1.00 95.56 393 ILE A CA 1
ATOM 3023 C C . ILE A 1 393 ? 2.674 -21.376 4.255 1.00 95.56 393 ILE A C 1
ATOM 3025 O O . ILE A 1 393 ? 3.317 -20.338 4.430 1.00 95.56 393 ILE A O 1
ATOM 3029 N N . VAL A 1 394 ? 3.248 -22.495 3.803 1.00 94.75 394 VAL A N 1
ATOM 3030 C CA . VAL A 1 394 ? 4.681 -22.572 3.476 1.00 94.75 394 VAL A CA 1
ATOM 3031 C C . VAL A 1 394 ? 5.023 -21.625 2.325 1.00 94.75 394 VAL A C 1
ATOM 3033 O O . VAL A 1 394 ? 6.033 -20.918 2.389 1.00 94.75 394 VAL A O 1
ATOM 3036 N N . SER A 1 395 ? 4.175 -21.577 1.292 1.00 91.38 395 SER A N 1
ATOM 3037 C CA . SER A 1 395 ? 4.349 -20.679 0.149 1.00 91.38 395 SER A CA 1
ATOM 3038 C C . SER A 1 395 ? 4.280 -19.209 0.567 1.00 91.38 395 SER A C 1
ATOM 3040 O O . SER A 1 395 ? 5.166 -18.443 0.203 1.00 91.38 395 SER A O 1
ATOM 3042 N N . ALA A 1 396 ? 3.301 -18.823 1.388 1.00 95.06 396 ALA A N 1
ATOM 3043 C CA . ALA A 1 396 ? 3.122 -17.458 1.875 1.00 95.06 396 ALA A CA 1
ATOM 3044 C C . ALA A 1 396 ? 4.350 -16.977 2.653 1.00 95.06 396 ALA A C 1
ATOM 3046 O O . ALA A 1 396 ? 4.925 -15.950 2.305 1.00 95.06 396 ALA A O 1
ATOM 3047 N N . ALA A 1 397 ? 4.832 -17.757 3.627 1.00 94.06 397 ALA A N 1
ATOM 3048 C CA . ALA A 1 397 ? 6.021 -17.396 4.399 1.00 94.06 397 ALA A CA 1
ATOM 3049 C C . ALA A 1 397 ? 7.288 -17.303 3.526 1.00 94.06 397 ALA A C 1
ATOM 3051 O O . ALA A 1 397 ? 8.087 -16.380 3.679 1.00 94.06 397 ALA A O 1
ATOM 3052 N N . THR A 1 398 ? 7.469 -18.238 2.587 1.00 87.88 398 THR A N 1
ATOM 3053 C CA . THR A 1 398 ? 8.665 -18.284 1.727 1.00 87.88 398 THR A CA 1
ATOM 3054 C C . THR A 1 398 ? 8.674 -17.153 0.696 1.00 87.88 398 THR A C 1
ATOM 3056 O O . THR A 1 398 ? 9.708 -16.521 0.475 1.00 87.88 398 THR A O 1
ATOM 3059 N N . LEU A 1 399 ? 7.532 -16.886 0.057 1.00 85.50 399 LEU A N 1
ATOM 3060 C CA . LEU A 1 399 ? 7.398 -15.844 -0.959 1.00 85.50 399 LEU A CA 1
ATOM 3061 C C . LEU A 1 399 ? 7.393 -14.450 -0.336 1.00 85.50 399 LEU A C 1
ATOM 3063 O O . LEU A 1 399 ? 8.053 -13.568 -0.882 1.00 85.50 399 LEU A O 1
ATOM 3067 N N . ALA A 1 400 ? 6.743 -14.260 0.818 1.00 88.25 400 ALA A N 1
ATOM 3068 C CA . ALA A 1 400 ? 6.789 -12.998 1.551 1.00 88.25 400 ALA A CA 1
ATOM 3069 C C . ALA A 1 400 ? 8.228 -12.622 1.917 1.00 88.25 400 ALA A C 1
ATOM 3071 O O . ALA A 1 400 ? 8.686 -11.534 1.574 1.00 88.25 400 ALA A O 1
ATOM 3072 N N . ALA A 1 401 ? 8.981 -13.555 2.511 1.00 81.81 401 ALA A N 1
ATOM 3073 C CA . ALA A 1 401 ? 10.380 -13.335 2.879 1.00 81.81 401 ALA A CA 1
ATOM 3074 C C . ALA A 1 401 ? 11.270 -12.972 1.677 1.00 81.81 401 ALA A C 1
ATOM 3076 O O . ALA A 1 401 ? 12.256 -12.249 1.816 1.00 81.81 401 ALA A O 1
ATOM 3077 N N . ARG A 1 402 ? 10.944 -13.506 0.495 1.00 73.50 402 ARG A N 1
ATOM 3078 C CA . ARG A 1 402 ? 11.760 -13.364 -0.712 1.00 73.50 402 ARG A CA 1
ATOM 3079 C C . ARG A 1 402 ? 11.422 -12.122 -1.530 1.00 73.50 402 ARG A C 1
ATOM 3081 O O . ARG A 1 402 ? 12.334 -11.446 -1.995 1.00 73.50 402 ARG A O 1
ATOM 3088 N N . TYR A 1 403 ? 10.138 -11.875 -1.761 1.00 74.00 403 TYR A N 1
ATOM 3089 C CA . TYR A 1 403 ? 9.665 -10.885 -2.727 1.00 74.00 403 TYR A CA 1
ATOM 3090 C C . TYR A 1 403 ? 9.096 -9.623 -2.066 1.00 74.00 403 TYR A C 1
ATOM 3092 O O . TYR A 1 403 ? 9.109 -8.566 -2.689 1.00 74.00 403 TYR A O 1
ATOM 3100 N N . LEU A 1 404 ? 8.659 -9.691 -0.802 1.00 77.38 404 LEU A N 1
ATOM 3101 C CA . LEU A 1 404 ? 8.054 -8.564 -0.080 1.00 77.38 404 LEU A CA 1
ATOM 3102 C C . LEU A 1 404 ? 9.037 -7.914 0.902 1.00 77.38 404 LEU A C 1
ATOM 3104 O O . LEU A 1 404 ? 8.732 -7.726 2.074 1.00 77.38 404 LEU A O 1
ATOM 3108 N N . THR A 1 405 ? 10.224 -7.536 0.423 1.00 68.94 405 THR A N 1
ATOM 3109 C CA . THR A 1 405 ? 11.343 -7.066 1.268 1.00 68.94 405 THR A CA 1
ATOM 3110 C C . THR A 1 405 ? 11.097 -5.745 2.005 1.00 68.94 405 THR A C 1
ATOM 3112 O O . THR A 1 405 ? 11.812 -5.438 2.962 1.00 68.94 405 THR A O 1
ATOM 3115 N N . ALA A 1 406 ? 10.117 -4.951 1.561 1.00 69.69 406 ALA A N 1
ATOM 3116 C CA . ALA A 1 406 ? 9.722 -3.701 2.210 1.00 69.69 406 ALA A CA 1
ATOM 3117 C C . ALA A 1 406 ? 8.879 -3.926 3.476 1.00 69.69 406 ALA A C 1
ATOM 3119 O O . ALA A 1 406 ? 8.839 -3.056 4.344 1.00 69.69 406 ALA A O 1
ATOM 3120 N N . ARG A 1 407 ? 8.222 -5.085 3.587 1.00 80.25 407 ARG A N 1
ATOM 3121 C CA . ARG A 1 407 ? 7.415 -5.485 4.743 1.00 80.25 407 ARG A CA 1
ATOM 3122 C C . ARG A 1 407 ? 8.156 -6.566 5.532 1.00 80.25 407 ARG A C 1
ATOM 3124 O O . ARG A 1 407 ? 9.057 -7.219 5.012 1.00 80.25 407 ARG A O 1
ATOM 3131 N N . ARG A 1 408 ? 7.811 -6.734 6.807 1.00 85.75 408 ARG A N 1
ATOM 3132 C CA . ARG A 1 408 ? 8.482 -7.684 7.708 1.00 85.75 408 ARG A CA 1
ATOM 3133 C C . ARG A 1 408 ? 7.592 -8.882 7.994 1.00 85.75 408 ARG A C 1
ATOM 3135 O O . ARG A 1 408 ? 6.370 -8.767 8.003 1.00 85.75 408 ARG A O 1
ATOM 3142 N N . LEU A 1 409 ? 8.214 -10.022 8.264 1.00 90.25 409 LEU A N 1
ATOM 3143 C CA . LEU A 1 409 ? 7.525 -11.165 8.843 1.00 90.25 409 LEU A CA 1
ATOM 3144 C C . LEU A 1 409 ? 7.165 -10.862 10.315 1.00 90.25 409 LEU A C 1
ATOM 3146 O O . LEU A 1 409 ? 7.902 -10.149 11.005 1.00 90.25 409 LEU A O 1
ATOM 3150 N N . PRO A 1 410 ? 6.069 -11.431 10.846 1.00 94.38 410 PRO A N 1
ATOM 3151 C CA . PRO A 1 410 ? 5.109 -12.304 10.167 1.00 94.38 410 PRO A CA 1
ATOM 3152 C C . PRO A 1 410 ? 4.017 -11.555 9.380 1.00 94.38 410 PRO A C 1
ATOM 3154 O O . PRO A 1 410 ? 3.324 -12.203 8.602 1.00 94.38 410 PRO A O 1
ATOM 3157 N N . ASP A 1 411 ? 3.883 -10.237 9.551 1.00 94.56 411 ASP A N 1
ATOM 3158 C CA . ASP A 1 411 ? 2.807 -9.403 8.988 1.00 94.56 411 ASP A CA 1
ATOM 3159 C C . ASP A 1 411 ? 2.605 -9.601 7.480 1.00 94.56 411 ASP A C 1
ATOM 3161 O O . ASP A 1 411 ? 1.517 -9.960 7.040 1.00 94.56 411 ASP A O 1
ATOM 3165 N N . SER A 1 412 ? 3.679 -9.523 6.690 1.00 93.00 412 SER A N 1
ATOM 3166 C CA . SER A 1 412 ? 3.592 -9.709 5.236 1.00 93.00 412 SER A CA 1
ATOM 3167 C C . SER A 1 412 ? 3.084 -11.087 4.807 1.00 93.00 412 SER A C 1
ATOM 3169 O O . SER A 1 412 ? 2.478 -11.210 3.747 1.00 93.00 412 SER A O 1
ATOM 3171 N N . ALA A 1 413 ? 3.327 -12.131 5.601 1.00 95.50 413 ALA A N 1
ATOM 3172 C CA . ALA A 1 413 ? 2.863 -13.480 5.298 1.00 95.50 413 ALA A CA 1
ATOM 3173 C C . ALA A 1 413 ? 1.424 -13.720 5.780 1.00 95.50 413 ALA A C 1
ATOM 3175 O O . ALA A 1 413 ? 0.697 -14.485 5.149 1.00 95.50 413 ALA A O 1
ATOM 3176 N N . VAL A 1 414 ? 1.022 -13.071 6.878 1.00 94.88 414 VAL A N 1
ATOM 3177 C CA . VAL A 1 414 ? -0.363 -13.068 7.367 1.00 94.88 414 VAL A CA 1
ATOM 3178 C C . VAL A 1 414 ? -1.267 -12.360 6.359 1.00 94.88 414 VAL A C 1
ATOM 3180 O O . VAL A 1 414 ? -2.267 -12.939 5.950 1.00 94.88 414 VAL A O 1
ATOM 3183 N N . ASP A 1 415 ? -0.856 -11.189 5.872 1.00 95.12 415 ASP A N 1
ATOM 3184 C CA . ASP A 1 415 ? -1.601 -10.394 4.887 1.00 95.12 415 ASP A CA 1
ATOM 3185 C C . ASP A 1 415 ? -1.790 -11.150 3.555 1.00 95.12 415 ASP A C 1
ATOM 3187 O O . ASP A 1 415 ? -2.873 -11.161 2.976 1.00 95.12 415 ASP A O 1
ATOM 3191 N N . LEU A 1 416 ? -0.775 -11.906 3.106 1.00 94.25 416 LEU A N 1
ATOM 3192 C CA . LEU A 1 416 ? -0.913 -12.784 1.933 1.00 94.25 416 LEU A CA 1
ATOM 3193 C C . LEU A 1 416 ? -1.957 -13.892 2.128 1.00 94.25 416 LEU A C 1
ATOM 3195 O O . LEU A 1 416 ? -2.662 -14.240 1.181 1.00 94.25 416 LEU A O 1
ATOM 3199 N N . ILE A 1 417 ? -2.019 -14.492 3.320 1.00 95.94 417 ILE A N 1
ATOM 3200 C CA . ILE A 1 417 ? -3.013 -15.527 3.632 1.00 95.94 417 ILE A CA 1
ATOM 3201 C C . ILE A 1 417 ? -4.407 -14.906 3.715 1.00 95.94 417 ILE A C 1
ATOM 3203 O O . ILE A 1 417 ? -5.355 -15.503 3.209 1.00 95.94 417 ILE A O 1
ATOM 3207 N N . ASP A 1 418 ? -4.514 -13.717 4.305 1.00 95.38 418 ASP A N 1
ATOM 3208 C CA . ASP A 1 418 ? -5.764 -12.984 4.466 1.00 95.38 418 ASP A CA 1
ATOM 3209 C C . ASP A 1 418 ? -6.359 -12.567 3.111 1.00 95.38 418 ASP A C 1
ATOM 3211 O O . ASP A 1 418 ? -7.493 -12.935 2.797 1.00 95.38 418 ASP A O 1
ATOM 3215 N N . GLU A 1 419 ? -5.573 -11.916 2.242 1.00 94.19 419 GLU A N 1
ATOM 3216 C CA . GLU A 1 419 ? -6.033 -11.523 0.902 1.00 94.19 419 GLU A CA 1
ATOM 3217 C C . GLU A 1 419 ? -6.357 -12.748 0.036 1.00 94.19 419 GLU A C 1
ATOM 3219 O O . GLU A 1 419 ? -7.366 -12.757 -0.673 1.00 94.19 419 GLU A O 1
ATOM 3224 N N . ALA A 1 420 ? -5.555 -13.817 0.106 1.00 93.62 420 ALA A N 1
ATOM 3225 C CA . ALA A 1 420 ? -5.845 -15.038 -0.642 1.00 93.62 420 ALA A CA 1
ATOM 3226 C C . ALA A 1 420 ? -7.126 -15.730 -0.146 1.00 93.62 420 ALA A C 1
ATOM 3228 O O . ALA A 1 420 ? -7.909 -16.226 -0.958 1.00 93.62 420 ALA A O 1
ATOM 3229 N N . ALA A 1 421 ? -7.373 -15.741 1.167 1.00 92.88 421 ALA A N 1
ATOM 3230 C CA . ALA A 1 421 ? -8.603 -16.270 1.746 1.00 92.88 421 ALA A CA 1
ATOM 3231 C C . ALA A 1 421 ? -9.827 -15.430 1.354 1.00 92.88 421 ALA A C 1
ATOM 3233 O O . ALA A 1 421 ? -10.848 -15.993 0.949 1.00 92.88 421 ALA A O 1
ATOM 3234 N N . ALA A 1 422 ? -9.705 -14.101 1.387 1.00 91.06 422 ALA A N 1
ATOM 3235 C CA . ALA A 1 422 ? -10.744 -13.183 0.938 1.00 91.06 422 ALA A CA 1
ATOM 3236 C C . ALA A 1 422 ? -11.046 -13.351 -0.561 1.00 91.06 422 ALA A C 1
ATOM 3238 O O . ALA A 1 422 ? -12.209 -13.444 -0.947 1.00 91.06 422 ALA A O 1
ATOM 3239 N N . ALA A 1 423 ? -10.020 -13.473 -1.409 1.00 87.00 423 ALA A N 1
ATOM 3240 C CA . ALA A 1 423 ? -10.188 -13.684 -2.847 1.00 87.00 423 ALA A CA 1
ATOM 3241 C C . ALA A 1 423 ? -10.922 -15.000 -3.159 1.00 87.00 423 ALA A C 1
ATOM 3243 O O . ALA A 1 423 ? -11.846 -15.024 -3.978 1.00 87.00 423 ALA A O 1
ATOM 3244 N N . VAL A 1 424 ? -10.567 -16.090 -2.468 1.00 87.25 424 VAL A N 1
ATOM 3245 C CA . VAL A 1 424 ? -11.266 -17.380 -2.598 1.00 87.25 424 VAL A CA 1
ATOM 3246 C C . VAL A 1 424 ? -12.712 -17.269 -2.117 1.00 87.25 424 VAL A C 1
ATOM 3248 O O . VAL A 1 424 ? -13.619 -17.765 -2.785 1.00 87.25 424 VAL A O 1
ATOM 3251 N N . ARG A 1 425 ? -12.958 -16.572 -1.001 1.00 85.25 425 ARG A N 1
ATOM 3252 C CA . ARG A 1 425 ? -14.314 -16.335 -0.491 1.00 85.25 425 ARG A CA 1
ATOM 3253 C C . ARG A 1 425 ? -15.173 -15.565 -1.491 1.00 85.25 425 ARG A C 1
ATOM 3255 O O . ARG A 1 425 ? -16.293 -15.991 -1.755 1.00 85.25 425 ARG A O 1
ATOM 3262 N N . VAL A 1 426 ? -14.656 -14.471 -2.054 1.00 83.69 426 VAL A N 1
ATOM 3263 C CA . VAL A 1 426 ? -15.363 -13.667 -3.066 1.00 83.69 426 VAL A CA 1
ATOM 3264 C C . VAL A 1 426 ? -15.678 -14.516 -4.291 1.00 83.69 426 VAL A C 1
ATOM 3266 O O . VAL A 1 426 ? -16.803 -14.484 -4.782 1.00 83.69 426 VAL A O 1
ATOM 3269 N N . THR A 1 427 ? -14.721 -15.333 -4.737 1.00 77.69 427 THR A N 1
ATOM 3270 C CA . THR A 1 427 ? -14.926 -16.249 -5.868 1.00 77.69 427 THR A CA 1
ATOM 3271 C C . THR A 1 427 ? -16.049 -17.241 -5.566 1.00 77.69 427 THR A C 1
ATOM 3273 O O . THR A 1 427 ? -16.934 -17.411 -6.392 1.00 77.69 427 THR A O 1
ATOM 3276 N N . ARG A 1 428 ? -16.075 -17.820 -4.357 1.00 73.00 428 ARG A N 1
ATOM 3277 C CA . ARG A 1 428 ? -17.110 -18.767 -3.909 1.00 73.00 428 ARG A CA 1
ATOM 3278 C C . ARG A 1 428 ? -18.497 -18.135 -3.753 1.00 73.00 428 ARG A C 1
ATOM 3280 O O . ARG A 1 428 ? -19.507 -18.787 -4.004 1.00 73.00 428 ARG A O 1
ATOM 3287 N N . GLU A 1 429 ? -18.566 -16.906 -3.248 1.00 71.31 429 GLU A N 1
ATOM 3288 C CA . GLU A 1 429 ? -19.834 -16.186 -3.078 1.00 71.31 429 GLU A CA 1
ATOM 3289 C C . GLU A 1 429 ? -20.372 -15.629 -4.402 1.00 71.31 429 GLU A C 1
ATOM 3291 O O . GLU A 1 429 ? -21.576 -15.394 -4.507 1.00 71.31 429 GLU A O 1
ATOM 3296 N N . SER A 1 430 ? -19.510 -15.474 -5.409 1.00 74.38 430 SER A N 1
ATOM 3297 C CA . SER A 1 430 ? -19.913 -15.085 -6.757 1.00 74.38 430 SER A CA 1
ATOM 3298 C C . SER A 1 430 ? -20.676 -16.215 -7.445 1.00 74.38 430 SER A C 1
ATOM 3300 O O . SER A 1 430 ? -20.392 -17.401 -7.267 1.00 74.38 430 SER A O 1
ATOM 3302 N N . GLU A 1 431 ? -21.675 -15.846 -8.237 1.00 73.88 431 GLU A N 1
ATOM 3303 C CA . GLU A 1 431 ? -22.381 -16.810 -9.073 1.00 73.88 431 GLU A CA 1
ATOM 3304 C C . GLU A 1 431 ? -21.438 -17.313 -10.178 1.00 73.88 431 GLU A C 1
ATOM 3306 O O . GLU A 1 431 ? -20.704 -16.510 -10.763 1.00 73.88 431 GLU A O 1
ATOM 3311 N N . PRO A 1 432 ? -21.420 -18.626 -10.478 1.00 76.06 432 PRO A N 1
ATOM 3312 C CA . PRO A 1 432 ? -20.638 -19.149 -11.588 1.00 76.06 432 PRO A CA 1
ATOM 3313 C C . PRO A 1 432 ? -20.992 -18.423 -12.886 1.00 76.06 432 PRO A C 1
ATOM 3315 O O . PRO A 1 432 ? -22.168 -18.199 -13.169 1.00 76.06 432 PRO A O 1
ATOM 3318 N N . GLU A 1 433 ? -19.993 -18.123 -13.715 1.00 73.81 433 GLU A N 1
ATOM 3319 C CA . GLU A 1 433 ? -20.184 -17.351 -14.952 1.00 73.81 433 GLU A CA 1
ATOM 3320 C C . GLU A 1 433 ? -21.229 -17.988 -15.885 1.00 73.81 433 GLU A C 1
ATOM 3322 O O . GLU A 1 433 ? -22.038 -17.300 -16.504 1.00 73.81 433 GLU A O 1
ATOM 3327 N N . ALA A 1 434 ? -21.278 -19.323 -15.932 1.00 78.56 434 ALA A N 1
ATOM 3328 C CA . ALA A 1 434 ? -22.295 -20.059 -16.678 1.00 78.56 434 ALA A CA 1
ATOM 3329 C C . ALA A 1 434 ? -23.728 -19.768 -16.188 1.00 78.56 434 ALA A C 1
ATOM 3331 O O . ALA A 1 434 ? -24.647 -19.692 -17.002 1.00 78.56 434 ALA A O 1
ATOM 3332 N N . LEU A 1 435 ? -23.919 -19.589 -14.877 1.00 83.94 435 LEU A N 1
ATOM 3333 C CA . LEU A 1 435 ? -25.212 -19.282 -14.269 1.00 83.94 435 LEU A CA 1
ATOM 3334 C C . LEU A 1 435 ? -25.593 -17.819 -14.528 1.00 83.94 435 LEU A C 1
ATOM 3336 O O . LEU A 1 435 ? -26.677 -17.578 -15.053 1.00 83.94 435 LEU A O 1
ATOM 3340 N N . ASP A 1 436 ? -24.684 -16.868 -14.284 1.00 83.44 436 ASP A N 1
ATOM 3341 C CA . ASP A 1 436 ? -24.914 -15.437 -14.558 1.00 83.44 436 ASP A CA 1
ATOM 3342 C C . ASP A 1 436 ? -25.230 -15.191 -16.047 1.00 83.44 436 ASP A C 1
ATOM 3344 O O . ASP A 1 436 ? -26.188 -14.494 -16.388 1.00 83.44 436 ASP A O 1
ATOM 3348 N N . ASN A 1 437 ? -24.510 -15.846 -16.966 1.00 86.38 437 ASN A N 1
ATOM 3349 C CA . ASN A 1 437 ? -24.772 -15.747 -18.405 1.00 86.38 437 ASN A CA 1
ATOM 3350 C C . ASN A 1 437 ? -26.175 -16.245 -18.789 1.00 86.38 437 ASN A C 1
ATOM 3352 O O . ASN A 1 437 ? -26.876 -15.587 -19.568 1.00 86.38 437 ASN A O 1
ATOM 3356 N N . LEU A 1 438 ? -26.610 -17.386 -18.243 1.00 88.12 438 LEU A N 1
ATOM 3357 C CA . LEU A 1 438 ? -27.952 -17.922 -18.486 1.00 88.12 438 LEU A CA 1
ATOM 3358 C C . LEU A 1 438 ? -29.039 -17.048 -17.843 1.00 88.12 438 LEU A C 1
ATOM 3360 O O . LEU A 1 438 ? -30.063 -16.798 -18.481 1.00 88.12 438 LEU A O 1
ATOM 3364 N N . GLU A 1 439 ? -28.819 -16.517 -16.636 1.00 89.56 439 GLU A N 1
ATOM 3365 C CA . GLU A 1 439 ? -29.766 -15.612 -15.974 1.00 89.56 439 GLU A CA 1
ATOM 3366 C C . GLU A 1 439 ? -29.917 -14.282 -16.715 1.00 89.56 439 GLU A C 1
ATOM 3368 O O . GLU A 1 439 ? -31.040 -13.808 -16.924 1.00 89.56 439 GLU A O 1
ATOM 3373 N N . ARG A 1 440 ? -28.810 -13.688 -17.176 1.00 90.19 440 ARG A N 1
ATOM 3374 C CA . ARG A 1 440 ? -28.835 -12.478 -18.011 1.00 90.19 440 ARG A CA 1
ATOM 3375 C C . ARG A 1 440 ? -29.587 -12.723 -19.308 1.00 90.19 440 ARG A C 1
ATOM 3377 O O . ARG A 1 440 ? -30.439 -11.912 -19.674 1.00 90.19 440 ARG A O 1
ATOM 3384 N N . ARG A 1 441 ? -29.320 -13.848 -19.977 1.00 90.31 441 ARG A N 1
ATOM 3385 C CA . ARG A 1 441 ? -30.013 -14.229 -21.212 1.00 90.31 441 ARG A CA 1
ATOM 3386 C C . ARG A 1 441 ? -31.509 -14.433 -20.979 1.00 90.31 441 ARG A C 1
ATOM 3388 O O . ARG A 1 441 ? -32.318 -13.927 -21.755 1.00 90.31 441 ARG A O 1
ATOM 3395 N N . LEU A 1 442 ? -31.889 -15.107 -19.893 1.00 93.88 442 LEU A N 1
ATOM 3396 C CA . LEU A 1 442 ? -33.289 -15.285 -19.511 1.00 93.88 442 LEU A CA 1
ATOM 3397 C C . LEU A 1 442 ? -33.972 -13.935 -19.258 1.00 93.88 442 LEU A C 1
ATOM 3399 O O . LEU A 1 442 ? -35.075 -13.703 -19.748 1.00 93.88 442 LEU A O 1
ATOM 3403 N N . ARG A 1 443 ? -33.302 -13.018 -18.549 1.00 93.56 443 ARG A N 1
ATOM 3404 C CA . ARG A 1 443 ? -33.812 -11.670 -18.262 1.00 93.56 443 ARG A CA 1
ATOM 3405 C C . ARG A 1 443 ? -34.004 -10.848 -19.538 1.00 93.56 443 ARG A C 1
ATOM 3407 O O . ARG A 1 443 ? -35.031 -10.192 -19.684 1.00 93.56 443 ARG A O 1
ATOM 3414 N N . GLN A 1 444 ? -33.058 -10.908 -20.477 1.00 92.81 444 GLN A N 1
ATOM 3415 C CA . GLN A 1 444 ? -33.180 -10.255 -21.786 1.00 92.81 444 GLN A CA 1
ATOM 3416 C C . GLN A 1 444 ? -34.385 -10.786 -22.571 1.00 92.81 444 GLN A C 1
ATOM 3418 O O . GLN A 1 444 ? -35.200 -9.993 -23.040 1.00 92.81 444 GLN A O 1
ATOM 3423 N N . LEU A 1 445 ? -34.548 -12.111 -22.639 1.00 94.12 445 LEU A N 1
ATOM 3424 C CA . LEU A 1 445 ? -35.689 -12.744 -23.306 1.00 94.12 445 LEU A CA 1
ATOM 3425 C C . LEU A 1 445 ? -37.021 -12.380 -22.633 1.00 94.12 445 LEU A C 1
ATOM 3427 O O . LEU A 1 445 ? -38.008 -12.145 -23.319 1.00 94.12 445 LEU A O 1
ATOM 3431 N N . GLN A 1 446 ? -37.065 -12.269 -21.303 1.00 93.31 446 GLN A N 1
ATOM 3432 C CA . GLN A 1 446 ? -38.262 -11.827 -20.575 1.00 93.31 446 GLN A CA 1
ATOM 3433 C C . GLN A 1 446 ? -38.639 -10.370 -20.883 1.00 93.31 446 GLN A C 1
ATOM 3435 O O . GLN A 1 446 ? -39.821 -10.068 -21.058 1.00 93.31 446 GLN A O 1
ATOM 3440 N N . ILE A 1 447 ? -37.652 -9.473 -20.979 1.00 93.12 447 ILE A N 1
ATOM 3441 C CA . ILE A 1 447 ? -37.872 -8.075 -21.381 1.00 93.12 447 ILE A CA 1
ATOM 3442 C C . ILE A 1 447 ? -38.392 -8.021 -22.822 1.00 93.12 447 ILE A C 1
ATOM 3444 O O . ILE A 1 447 ? -39.361 -7.311 -23.097 1.00 93.12 447 ILE A O 1
ATOM 3448 N N . GLU A 1 448 ? -37.795 -8.806 -23.723 1.00 91.75 448 GLU A N 1
ATOM 3449 C CA . GLU A 1 448 ? -38.225 -8.916 -25.118 1.00 91.75 448 GLU A CA 1
ATOM 3450 C C . GLU A 1 448 ? -39.669 -9.435 -25.221 1.00 91.75 448 GLU A C 1
ATOM 3452 O O . GLU A 1 448 ? -40.489 -8.833 -25.912 1.00 91.75 448 GLU A O 1
ATOM 3457 N N . ILE A 1 449 ? -40.022 -10.482 -24.466 1.00 93.56 449 ILE A N 1
ATOM 3458 C CA . ILE A 1 449 ? -41.392 -11.005 -24.374 1.00 93.56 449 ILE A CA 1
ATOM 3459 C C . ILE A 1 449 ? -42.360 -9.904 -23.924 1.00 93.56 449 ILE A C 1
ATOM 3461 O O . ILE A 1 449 ? -43.393 -9.705 -24.560 1.00 93.56 449 ILE A O 1
ATOM 3465 N N . HIS A 1 450 ? -42.029 -9.154 -22.868 1.00 92.06 450 HIS A N 1
ATOM 3466 C CA . HIS A 1 450 ? -42.915 -8.112 -22.342 1.00 92.06 450 HIS A CA 1
ATOM 3467 C C . HIS A 1 450 ? -43.100 -6.930 -23.309 1.00 92.06 450 HIS A C 1
ATOM 3469 O O . HIS A 1 450 ? -44.175 -6.326 -23.354 1.00 92.06 450 HIS A O 1
ATOM 3475 N N . ALA A 1 451 ? -42.069 -6.603 -24.094 1.00 89.69 451 ALA A N 1
ATOM 3476 C CA . ALA A 1 451 ? -42.157 -5.599 -25.149 1.00 89.69 451 ALA A CA 1
ATOM 3477 C C . ALA A 1 451 ? -43.047 -6.085 -26.309 1.00 89.69 451 ALA A C 1
ATOM 3479 O O . ALA A 1 451 ? -43.975 -5.382 -26.710 1.00 89.69 451 ALA A O 1
ATOM 3480 N N . LEU A 1 452 ? -42.820 -7.313 -26.789 1.00 90.81 452 LEU A N 1
ATOM 3481 C CA . LEU A 1 452 ? -43.543 -7.905 -27.920 1.00 90.81 452 LEU A CA 1
ATOM 3482 C C . LEU A 1 452 ? -45.010 -8.240 -27.606 1.00 90.81 452 LEU A C 1
ATOM 3484 O O . LEU A 1 452 ? -45.833 -8.279 -28.517 1.00 90.81 452 LEU A O 1
ATOM 3488 N N . GLU A 1 453 ? -45.381 -8.433 -26.336 1.00 90.50 453 GLU A N 1
ATOM 3489 C CA . GLU A 1 453 ? -46.778 -8.650 -25.920 1.00 90.50 453 GLU A CA 1
ATOM 3490 C C . GLU A 1 453 ? -47.701 -7.454 -26.201 1.00 90.50 453 GLU A C 1
ATOM 3492 O O . GLU A 1 453 ? -48.921 -7.621 -26.287 1.00 90.50 453 GLU A O 1
ATOM 3497 N N . ARG A 1 454 ? -47.139 -6.249 -26.355 1.00 87.50 454 ARG A N 1
ATOM 3498 C CA . ARG A 1 454 ? -47.898 -5.023 -26.648 1.00 87.50 454 ARG A CA 1
ATOM 3499 C C . ARG A 1 454 ? -48.082 -4.778 -28.148 1.00 87.50 454 ARG A C 1
ATOM 3501 O O . ARG A 1 454 ? -48.950 -3.988 -28.526 1.00 87.50 454 ARG A O 1
ATOM 3508 N N . GLU A 1 455 ? -47.318 -5.475 -28.985 1.00 85.88 455 GLU A N 1
ATOM 3509 C CA . GLU A 1 455 ? -47.318 -5.314 -30.437 1.00 85.88 455 GLU A CA 1
ATOM 3510 C C . GLU A 1 455 ? -48.375 -6.199 -31.119 1.00 85.88 455 GLU A C 1
ATOM 3512 O O . GLU A 1 455 ? -48.715 -7.294 -30.663 1.00 85.88 455 GLU A O 1
ATOM 3517 N N . LYS A 1 456 ? -48.964 -5.704 -32.216 1.00 83.56 456 LYS A N 1
ATOM 3518 C CA . LYS A 1 456 ? -50.140 -6.331 -32.862 1.00 83.56 456 LYS A CA 1
ATOM 3519 C C . LYS A 1 456 ? -49.860 -6.956 -34.227 1.00 83.56 456 LYS A C 1
ATOM 3521 O O . LYS A 1 456 ? -50.738 -7.648 -34.751 1.00 83.56 456 LYS A O 1
ATOM 3526 N N . ASP A 1 457 ? -48.693 -6.716 -34.811 1.00 87.38 457 ASP A N 1
ATOM 3527 C CA . ASP A 1 457 ? -48.328 -7.213 -36.134 1.00 87.38 457 ASP A CA 1
ATOM 3528 C C . ASP A 1 457 ? -47.981 -8.717 -36.127 1.00 87.38 457 ASP A C 1
ATOM 3530 O O . ASP A 1 457 ? -47.681 -9.327 -35.098 1.00 87.38 457 ASP A O 1
ATOM 3534 N N . ALA A 1 458 ? -48.076 -9.349 -37.299 1.00 81.69 458 ALA A N 1
ATOM 3535 C CA . ALA A 1 458 ? -47.891 -10.794 -37.439 1.00 81.69 458 ALA A CA 1
ATOM 3536 C C . ALA A 1 458 ? -46.433 -11.246 -37.214 1.00 81.69 458 ALA A C 1
ATOM 3538 O O . ALA A 1 458 ? -46.206 -12.364 -36.743 1.00 81.69 458 ALA A O 1
ATOM 3539 N N . ALA A 1 459 ? -45.453 -10.388 -37.516 1.00 81.44 459 ALA A N 1
ATOM 3540 C CA . ALA A 1 459 ? -44.041 -10.695 -37.311 1.00 81.44 459 ALA A CA 1
ATOM 3541 C C . ALA A 1 459 ? -43.695 -10.699 -35.812 1.00 81.44 459 ALA A C 1
ATOM 3543 O O . ALA A 1 459 ? -43.096 -11.663 -35.332 1.00 81.44 459 ALA A O 1
ATOM 3544 N N . SER A 1 460 ? -44.178 -9.708 -35.055 1.00 80.25 460 SER A N 1
ATOM 3545 C CA . SER A 1 460 ? -44.003 -9.626 -33.600 1.00 80.25 460 SER A CA 1
ATOM 3546 C C . SER A 1 460 ? -44.642 -10.797 -32.859 1.00 80.25 460 SER A C 1
ATOM 3548 O O . SER A 1 460 ? -44.032 -11.336 -31.940 1.00 80.25 460 SER A O 1
ATOM 3550 N N . LYS A 1 461 ? -45.819 -11.277 -33.289 1.00 87.12 461 LYS A N 1
ATOM 3551 C CA . LYS A 1 461 ? -46.440 -12.484 -32.703 1.00 87.12 461 LYS A CA 1
ATOM 3552 C C . LYS A 1 461 ? -45.604 -13.746 -32.914 1.00 87.12 461 LYS A C 1
ATOM 3554 O O . LYS A 1 461 ? -45.495 -14.560 -32.003 1.00 87.12 461 LYS A O 1
ATOM 3559 N N . THR A 1 462 ? -44.992 -13.886 -34.088 1.00 86.75 462 THR A N 1
ATOM 3560 C CA . THR A 1 462 ? -44.123 -15.032 -34.399 1.00 86.75 462 THR A CA 1
ATOM 3561 C C . THR A 1 462 ? -42.830 -14.970 -33.579 1.00 86.75 462 THR A C 1
ATOM 3563 O O . THR A 1 462 ? -42.410 -15.973 -33.003 1.00 86.75 462 THR A O 1
ATOM 3566 N N . ARG A 1 463 ? -42.219 -13.780 -33.454 1.00 90.69 463 ARG A N 1
ATOM 3567 C CA . ARG A 1 463 ? -41.028 -13.587 -32.612 1.00 90.69 463 ARG A CA 1
ATOM 3568 C C . ARG A 1 463 ? -41.334 -13.789 -31.128 1.00 90.69 463 ARG A C 1
ATOM 3570 O O . ARG A 1 463 ? -40.519 -14.391 -30.440 1.00 90.69 463 ARG A O 1
ATOM 3577 N N . LEU A 1 464 ? -42.505 -13.365 -30.654 1.00 91.06 464 LEU A N 1
ATOM 3578 C CA . LEU A 1 464 ? -42.963 -13.590 -29.282 1.00 91.06 464 LEU A CA 1
ATOM 3579 C C . LEU A 1 464 ? -43.022 -15.085 -28.941 1.00 91.06 464 LEU A C 1
ATOM 3581 O O . LEU A 1 464 ? -42.606 -15.488 -27.857 1.00 91.06 464 LEU A O 1
ATOM 3585 N N . GLU A 1 465 ? -43.528 -15.911 -29.857 1.00 92.00 465 GLU A N 1
ATOM 3586 C CA . GLU A 1 465 ? -43.642 -17.358 -29.656 1.00 92.00 465 GLU A CA 1
ATOM 3587 C C . GLU A 1 465 ? -42.260 -18.033 -29.614 1.00 92.00 465 GLU A C 1
ATOM 3589 O O . GLU A 1 465 ? -42.003 -18.854 -28.733 1.00 92.00 465 GLU A O 1
ATOM 3594 N N . LEU A 1 466 ? -41.332 -17.605 -30.480 1.00 90.56 466 LEU A N 1
ATOM 3595 C CA . LEU A 1 466 ? -39.930 -18.041 -30.457 1.00 90.56 466 LEU A CA 1
ATOM 3596 C C . LEU A 1 466 ? -39.201 -17.598 -29.180 1.00 90.56 466 LEU A C 1
ATOM 3598 O O . LEU A 1 466 ? -38.550 -18.418 -28.541 1.00 90.56 466 LEU A O 1
ATOM 3602 N N . ALA A 1 467 ? -39.351 -16.338 -28.761 1.00 89.44 467 ALA A N 1
ATOM 3603 C CA . ALA A 1 467 ? -38.736 -15.821 -27.538 1.00 89.44 467 ALA A CA 1
ATOM 3604 C C . ALA A 1 467 ? -39.256 -16.557 -26.287 1.00 89.44 467 ALA A C 1
ATOM 3606 O O . ALA A 1 467 ? -38.481 -16.851 -25.378 1.00 89.44 467 ALA A O 1
ATOM 3607 N N . LYS A 1 468 ? -40.547 -16.933 -26.256 1.00 92.62 468 LYS A N 1
ATOM 3608 C CA . LYS A 1 468 ? -41.127 -17.777 -25.192 1.00 92.62 468 LYS A CA 1
ATOM 3609 C C . LYS A 1 468 ? -40.522 -19.182 -25.166 1.00 92.62 468 LYS A C 1
ATOM 3611 O O . LYS A 1 468 ? -40.254 -19.695 -24.081 1.00 92.62 468 LYS A O 1
ATOM 3616 N N . GLN A 1 469 ? -40.279 -19.793 -26.327 1.00 93.56 469 GLN A N 1
ATOM 3617 C CA . GLN A 1 469 ? -39.606 -21.095 -26.416 1.00 93.56 469 GLN A CA 1
ATOM 3618 C C . GLN A 1 469 ? -38.136 -21.011 -25.981 1.00 93.56 469 GLN A C 1
ATOM 3620 O O . GLN A 1 469 ? -37.684 -21.839 -25.195 1.00 93.56 469 GLN A O 1
ATOM 3625 N N . GLU A 1 470 ? -37.401 -19.989 -26.428 1.00 91.69 470 GLU A N 1
ATOM 3626 C CA . GLU A 1 470 ? -36.011 -19.744 -26.022 1.00 91.69 470 GLU A CA 1
ATOM 3627 C C . GLU A 1 470 ? -35.902 -19.522 -24.509 1.00 91.69 470 GLU A C 1
ATOM 3629 O O . GLU A 1 470 ? -35.042 -20.119 -23.864 1.00 91.69 470 GLU A O 1
ATOM 3634 N N . ALA A 1 471 ? -36.809 -18.734 -23.924 1.00 93.56 471 ALA A N 1
ATOM 3635 C CA . ALA A 1 471 ? -36.852 -18.512 -22.482 1.00 93.56 471 ALA A CA 1
ATOM 3636 C C . ALA A 1 471 ? -37.143 -19.808 -21.707 1.00 93.56 471 ALA A C 1
ATOM 3638 O O . ALA A 1 471 ? -36.527 -20.045 -20.670 1.00 93.56 471 ALA A O 1
ATOM 3639 N N . ALA A 1 472 ? -38.040 -20.664 -22.209 1.00 93.88 472 ALA A N 1
ATOM 3640 C CA . ALA A 1 472 ? -38.335 -21.957 -21.591 1.00 93.88 472 ALA A CA 1
ATOM 3641 C C . ALA A 1 472 ? -37.129 -22.911 -21.635 1.00 93.88 472 ALA A C 1
ATOM 3643 O O . ALA A 1 472 ? -36.832 -23.562 -20.635 1.00 93.88 472 ALA A O 1
ATOM 3644 N N . ASN A 1 473 ? -36.402 -22.947 -22.755 1.00 92.88 473 ASN A N 1
ATOM 3645 C CA . ASN A 1 473 ? -35.191 -23.759 -22.890 1.00 92.88 473 ASN A CA 1
ATOM 3646 C C . ASN A 1 473 ? -34.090 -23.282 -21.933 1.00 92.88 473 ASN A C 1
ATOM 3648 O O . ASN A 1 473 ? -33.543 -24.086 -21.183 1.00 92.88 473 ASN A O 1
ATOM 3652 N N . VAL A 1 474 ? -33.822 -21.970 -21.898 1.00 91.62 474 VAL A N 1
ATOM 3653 C CA . VAL A 1 474 ? -32.843 -21.380 -20.967 1.00 91.62 474 VAL A CA 1
ATOM 3654 C C . VAL A 1 474 ? -33.250 -21.640 -19.512 1.00 91.62 474 VAL A C 1
ATOM 3656 O O . VAL A 1 474 ? -32.391 -21.922 -18.684 1.00 91.62 474 VAL A O 1
ATOM 3659 N N . ALA A 1 475 ? -34.545 -21.603 -19.182 1.00 91.88 475 ALA A N 1
ATOM 3660 C CA . ALA A 1 475 ? -35.029 -21.903 -17.834 1.00 91.88 475 ALA A CA 1
ATOM 3661 C C . ALA A 1 475 ? -34.846 -23.382 -17.433 1.00 91.88 475 ALA A C 1
ATOM 3663 O O . ALA A 1 475 ? -34.482 -23.654 -16.287 1.00 91.88 475 ALA A O 1
ATOM 3664 N N . GLU A 1 476 ? -35.063 -24.336 -18.347 1.00 92.81 476 GLU A N 1
ATOM 3665 C CA . GLU A 1 476 ? -34.787 -25.762 -18.092 1.00 92.81 476 GLU A CA 1
ATOM 3666 C C . GLU A 1 476 ? -33.282 -26.048 -17.961 1.00 92.81 476 GLU A C 1
ATOM 3668 O O . GLU A 1 476 ? -32.903 -26.888 -17.147 1.00 92.81 476 GLU A O 1
ATOM 3673 N N . GLU A 1 477 ? -32.420 -25.326 -18.686 1.00 88.50 477 GLU A N 1
ATOM 3674 C CA . GLU A 1 477 ? -30.958 -25.394 -18.512 1.00 88.50 477 GLU A CA 1
ATOM 3675 C C . GLU A 1 477 ? -30.497 -24.768 -17.183 1.00 88.50 477 GLU A C 1
ATOM 3677 O O . GLU A 1 477 ? -29.608 -25.301 -16.515 1.00 88.50 477 GLU A O 1
ATOM 3682 N N . LEU A 1 478 ? -31.126 -23.664 -16.762 1.00 90.31 478 LEU A N 1
ATOM 3683 C CA . LEU A 1 478 ? -30.798 -22.951 -15.526 1.00 90.31 478 LEU A CA 1
ATOM 3684 C C . LEU A 1 478 ? -31.155 -23.762 -14.269 1.00 90.31 478 LEU A C 1
ATOM 3686 O O . LEU A 1 478 ? -30.385 -23.773 -13.307 1.00 90.31 478 LEU A O 1
ATOM 3690 N N . ARG A 1 479 ? -32.314 -24.439 -14.257 1.00 88.75 479 ARG A N 1
ATOM 3691 C CA . ARG A 1 479 ? -32.846 -25.133 -13.066 1.00 88.75 479 ARG A CA 1
ATOM 3692 C C . ARG A 1 479 ? -31.840 -26.092 -12.401 1.00 88.75 479 ARG A C 1
ATOM 3694 O O . ARG A 1 479 ? -31.587 -25.909 -11.210 1.00 88.75 479 ARG A O 1
ATOM 3701 N N . PRO A 1 480 ? -31.229 -27.071 -13.102 1.00 88.94 480 PRO A N 1
ATOM 3702 C CA . PRO A 1 480 ? -30.295 -28.005 -12.471 1.00 88.94 480 PRO A CA 1
ATOM 3703 C C . PRO A 1 480 ? -29.010 -27.326 -11.976 1.00 88.94 480 PRO A C 1
ATOM 3705 O O . PRO A 1 480 ? -28.479 -27.716 -10.937 1.00 88.94 480 PRO A O 1
ATOM 3708 N N . LEU A 1 481 ? -28.513 -26.306 -12.687 1.00 83.31 481 LEU A N 1
ATOM 3709 C CA . LEU A 1 481 ? -27.316 -25.558 -12.286 1.00 83.31 481 LEU A CA 1
ATOM 3710 C C . LEU A 1 481 ? -27.567 -24.747 -11.012 1.00 83.31 481 LEU A C 1
ATOM 3712 O O . LEU A 1 481 ? -26.745 -24.758 -10.096 1.00 83.31 481 LEU A O 1
ATOM 3716 N N . ARG A 1 482 ? -28.732 -24.101 -10.929 1.00 85.69 482 ARG A N 1
ATOM 3717 C CA . ARG A 1 482 ? -29.147 -23.323 -9.762 1.00 85.69 482 ARG A CA 1
ATOM 3718 C C . ARG A 1 482 ? -29.389 -24.199 -8.539 1.00 85.69 482 ARG A C 1
ATOM 3720 O O . ARG A 1 482 ? -28.874 -23.892 -7.469 1.00 85.69 482 ARG A O 1
ATOM 3727 N N . GLU A 1 483 ? -30.109 -25.310 -8.697 1.00 87.25 483 GLU A N 1
ATOM 3728 C CA . GLU A 1 483 ? -30.326 -26.271 -7.608 1.00 87.25 483 GLU A CA 1
ATOM 3729 C C . GLU A 1 483 ? -28.999 -26.816 -7.066 1.00 87.25 483 GLU A C 1
ATOM 3731 O O . GLU A 1 483 ? -28.832 -26.942 -5.851 1.00 87.25 483 GLU A O 1
ATOM 3736 N N . LYS A 1 484 ? -28.033 -27.101 -7.950 1.00 81.81 484 LYS A N 1
ATOM 3737 C CA . LYS A 1 484 ? -26.697 -27.548 -7.548 1.00 81.81 484 LYS A CA 1
ATOM 3738 C C . LYS A 1 484 ? -25.950 -26.469 -6.756 1.00 81.81 484 LYS A C 1
ATOM 3740 O O . LYS A 1 484 ? -25.472 -26.754 -5.659 1.00 81.81 484 LYS A O 1
ATOM 3745 N N . TYR A 1 485 ? -25.912 -25.236 -7.262 1.00 82.81 485 TYR A N 1
ATOM 3746 C CA . TYR A 1 485 ? -25.271 -24.105 -6.583 1.00 82.81 485 TYR A CA 1
ATOM 3747 C C . TYR A 1 485 ? -25.894 -23.824 -5.203 1.00 82.81 485 TYR A C 1
ATOM 3749 O O . TYR A 1 485 ? -25.181 -23.665 -4.211 1.00 82.81 485 TYR A O 1
ATOM 3757 N N . GLU A 1 486 ? -27.227 -23.836 -5.093 1.00 84.00 486 GLU A N 1
ATOM 3758 C CA . GLU A 1 486 ? -27.931 -23.638 -3.819 1.00 84.00 486 GLU A CA 1
ATOM 3759 C C . GLU A 1 486 ? -27.616 -24.756 -2.803 1.00 84.00 486 GLU A C 1
ATOM 3761 O O . GLU A 1 486 ? -27.433 -24.479 -1.612 1.00 84.00 486 GLU A O 1
ATOM 3766 N N . GLN A 1 487 ? -27.489 -26.010 -3.255 1.00 83.94 487 GLN A N 1
ATOM 3767 C CA . GLN A 1 487 ? -27.080 -27.134 -2.403 1.00 83.94 487 GLN A CA 1
ATOM 3768 C C . GLN A 1 487 ? -25.629 -27.007 -1.917 1.00 83.94 487 GLN A C 1
ATOM 3770 O O . GLN A 1 487 ? -25.365 -27.229 -0.731 1.00 83.94 487 GLN A O 1
ATOM 3775 N N . GLU A 1 488 ? -24.691 -26.634 -2.791 1.00 78.50 488 GLU A N 1
ATOM 3776 C CA . GLU A 1 488 ? -23.280 -26.413 -2.435 1.00 78.50 488 GLU A CA 1
ATOM 3777 C C . GLU A 1 488 ? -23.116 -25.259 -1.436 1.00 78.50 488 GLU A C 1
ATOM 3779 O O . GLU A 1 488 ? -22.413 -25.388 -0.423 1.00 78.50 488 GLU A O 1
ATOM 3784 N N . LYS A 1 489 ? -23.841 -24.158 -1.662 1.00 81.69 489 LYS A N 1
ATOM 3785 C CA . LYS A 1 489 ? -23.877 -23.002 -0.760 1.00 81.69 489 LYS A CA 1
ATOM 3786 C C . LYS A 1 489 ? -24.417 -23.379 0.616 1.00 81.69 489 LYS A C 1
ATOM 3788 O O . LYS A 1 489 ? -23.840 -22.988 1.631 1.00 81.69 489 LYS A O 1
ATOM 3793 N N . LYS A 1 490 ? -25.489 -24.179 0.664 1.00 86.06 490 LYS A N 1
ATOM 3794 C CA . LYS A 1 490 ? -26.074 -24.658 1.923 1.00 86.06 490 LYS A CA 1
ATOM 3795 C C . LYS A 1 490 ? -25.100 -25.539 2.708 1.00 86.06 490 LYS A C 1
ATOM 3797 O O . LYS A 1 490 ? -24.869 -25.267 3.880 1.00 86.06 490 LYS A O 1
ATOM 3802 N N . ARG A 1 491 ? -24.467 -26.527 2.062 1.00 83.31 491 ARG A N 1
ATOM 3803 C CA . ARG A 1 491 ? -23.465 -27.399 2.712 1.00 83.31 491 ARG A CA 1
ATOM 3804 C C . ARG A 1 491 ? -22.304 -26.600 3.299 1.00 83.31 491 ARG A C 1
ATOM 3806 O O . ARG A 1 491 ? -21.883 -26.857 4.423 1.00 83.31 491 ARG A O 1
ATOM 3813 N N . SER A 1 492 ? -21.804 -25.619 2.548 1.00 79.75 492 SER A N 1
ATOM 3814 C CA . SER A 1 492 ? -20.712 -24.752 3.002 1.00 79.75 492 SER A CA 1
ATOM 3815 C C . SER A 1 492 ? -21.113 -23.926 4.226 1.00 79.75 492 SER A C 1
ATOM 3817 O O . SER A 1 492 ? -20.340 -23.829 5.179 1.00 79.75 492 SER A O 1
ATOM 3819 N N . LYS A 1 493 ? -22.339 -23.386 4.226 1.00 84.38 493 LYS A N 1
ATOM 3820 C CA . LYS A 1 493 ? -22.889 -22.630 5.355 1.00 84.38 493 LYS A CA 1
ATOM 3821 C C . LYS A 1 493 ? -23.054 -23.497 6.605 1.00 84.38 493 LYS A C 1
ATOM 3823 O O . LYS A 1 493 ? -22.612 -23.090 7.673 1.00 84.38 493 LYS A O 1
ATOM 3828 N N . ASP A 1 494 ? -23.596 -24.706 6.467 1.00 88.12 494 ASP A N 1
ATOM 3829 C CA . ASP A 1 494 ? -23.791 -25.626 7.596 1.00 88.12 494 ASP A CA 1
ATOM 3830 C C . ASP A 1 494 ? -22.448 -25.997 8.267 1.00 88.12 494 ASP A C 1
ATOM 3832 O O . ASP A 1 494 ? -22.352 -26.062 9.495 1.00 88.12 494 ASP A O 1
ATOM 3836 N N . ILE A 1 495 ? -21.379 -26.182 7.475 1.00 85.88 495 ILE A N 1
ATOM 3837 C CA . ILE A 1 495 ? -20.015 -26.407 7.991 1.00 85.88 495 ILE A CA 1
ATOM 3838 C C . ILE A 1 495 ? -19.493 -25.164 8.722 1.00 85.88 495 ILE A C 1
ATOM 3840 O O . ILE A 1 495 ? -18.908 -25.288 9.800 1.00 85.88 495 ILE A O 1
ATOM 3844 N N . GLN A 1 496 ? -19.685 -23.973 8.148 1.00 83.44 496 GLN A N 1
ATOM 3845 C CA . GLN A 1 496 ? -19.233 -22.716 8.746 1.00 83.44 496 GLN A CA 1
ATOM 3846 C C . GLN A 1 496 ? -19.924 -22.451 10.090 1.00 83.44 496 GLN A C 1
ATOM 3848 O O . GLN A 1 496 ? -19.240 -22.202 11.083 1.00 83.44 496 GLN A O 1
ATOM 3853 N N . ASP A 1 497 ? -21.248 -22.595 10.150 1.00 88.19 497 ASP A N 1
ATOM 3854 C CA . ASP A 1 497 ? -22.039 -22.410 11.370 1.00 88.19 497 ASP A CA 1
ATOM 3855 C C . ASP A 1 497 ? -21.603 -23.404 12.466 1.00 88.19 497 ASP A C 1
ATOM 3857 O O . ASP A 1 497 ? -21.458 -23.038 13.637 1.00 88.19 497 ASP A O 1
ATOM 3861 N N . ALA A 1 498 ? -21.306 -24.657 12.094 1.00 89.44 498 ALA A N 1
ATOM 3862 C CA . ALA A 1 498 ? -20.778 -25.656 13.021 1.00 89.44 498 ALA A CA 1
ATOM 3863 C C . ALA A 1 498 ? -19.370 -25.301 13.543 1.00 89.44 498 ALA A C 1
ATOM 3865 O O . ALA A 1 498 ? -19.107 -25.463 14.738 1.00 89.44 498 ALA A O 1
ATOM 3866 N N . LYS A 1 499 ? -18.477 -24.776 12.688 1.00 85.94 499 LYS A N 1
ATOM 3867 C CA . LYS A 1 499 ? -17.134 -24.314 13.092 1.00 85.94 499 LYS A CA 1
ATOM 3868 C C . LYS A 1 499 ? -17.195 -23.090 14.014 1.00 85.94 499 LYS A C 1
ATOM 3870 O O . LYS A 1 499 ? -16.514 -23.077 15.037 1.00 85.94 499 LYS A O 1
ATOM 3875 N N . MET A 1 500 ? -18.055 -22.111 13.723 1.00 86.81 500 MET A N 1
ATOM 3876 C CA . MET A 1 500 ? -18.284 -20.953 14.604 1.00 86.81 500 MET A CA 1
ATOM 3877 C C . MET A 1 500 ? -18.827 -21.386 15.970 1.00 86.81 500 MET A C 1
ATOM 3879 O O . MET A 1 500 ? -18.372 -20.910 17.014 1.00 86.81 500 MET A O 1
ATOM 3883 N N . LYS A 1 501 ? -19.765 -22.343 15.984 1.00 90.31 501 LYS A N 1
ATOM 3884 C CA . LYS A 1 501 ? -20.283 -22.919 17.228 1.00 90.31 501 LYS A CA 1
ATOM 3885 C C . LYS A 1 501 ? -19.176 -23.604 18.029 1.00 90.31 501 LYS A C 1
ATOM 3887 O O . LYS A 1 501 ? -19.095 -23.377 19.234 1.00 90.31 501 LYS A O 1
ATOM 3892 N N . LEU A 1 502 ? -18.309 -24.385 17.382 1.00 90.00 502 LEU A N 1
ATOM 3893 C CA . LEU A 1 502 ? -17.173 -25.038 18.035 1.00 90.00 502 LEU A CA 1
ATOM 3894 C C . LEU A 1 502 ? -16.238 -24.024 18.715 1.00 90.00 502 LEU A C 1
ATOM 3896 O O . LEU A 1 502 ? -15.864 -24.241 19.866 1.00 90.00 502 LEU A O 1
ATOM 3900 N N . ASP A 1 503 ? -15.900 -22.920 18.044 1.00 85.50 503 ASP A N 1
ATOM 3901 C CA . ASP A 1 503 ? -15.034 -21.878 18.616 1.00 85.50 503 ASP A CA 1
ATOM 3902 C C . ASP A 1 503 ? -15.685 -21.227 19.849 1.00 85.50 503 ASP A C 1
ATOM 3904 O O . ASP A 1 503 ? -15.074 -21.134 20.914 1.00 85.50 503 ASP A O 1
ATOM 3908 N N . SER A 1 504 ? -16.985 -20.913 19.772 1.00 87.81 504 SER A N 1
ATOM 3909 C CA . SER A 1 504 ? -17.731 -20.373 20.919 1.00 87.81 504 SER A CA 1
ATOM 3910 C C . SER A 1 504 ? -17.776 -21.332 22.120 1.00 87.81 504 SER A C 1
ATOM 3912 O O . SER A 1 504 ? -17.702 -20.895 23.270 1.00 87.81 504 SER A O 1
ATOM 3914 N N . LEU A 1 505 ? -17.865 -22.646 21.875 1.00 91.81 505 LEU A N 1
ATOM 3915 C CA . LEU A 1 505 ? -17.859 -23.666 22.926 1.00 91.81 505 LEU A CA 1
ATOM 3916 C C . LEU A 1 505 ? -16.473 -23.800 23.569 1.00 91.81 505 LEU A C 1
ATOM 3918 O O . LEU A 1 505 ? -16.392 -23.947 24.788 1.00 91.81 505 LEU A O 1
ATOM 3922 N N . LYS A 1 506 ? -15.391 -23.697 22.783 1.00 89.00 506 LYS A N 1
ATOM 3923 C CA . LYS A 1 506 ? -14.011 -23.679 23.299 1.00 89.00 506 LYS A CA 1
ATOM 3924 C C . LYS A 1 506 ? -13.775 -22.472 24.213 1.00 89.00 506 LYS A C 1
ATOM 3926 O O . LYS A 1 506 ? -13.248 -22.646 25.308 1.00 89.00 506 LYS A O 1
ATOM 3931 N N . VAL A 1 507 ? -14.223 -21.279 23.807 1.00 86.12 507 VAL A N 1
ATOM 3932 C CA . VAL A 1 507 ? -14.111 -20.058 24.628 1.00 86.12 507 VAL A CA 1
ATOM 3933 C C . VAL A 1 507 ? -14.875 -20.210 25.945 1.00 86.12 507 VAL A C 1
ATOM 3935 O O . VAL A 1 507 ? -14.307 -19.966 27.010 1.00 86.12 507 VAL A O 1
ATOM 3938 N N . LYS A 1 508 ? -16.125 -20.692 25.896 1.00 87.75 508 LYS A N 1
ATOM 3939 C CA . LYS A 1 508 ? -16.932 -20.948 27.103 1.00 87.75 508 LYS A CA 1
ATOM 3940 C C . LYS A 1 508 ? -16.299 -21.985 28.022 1.00 87.75 508 LYS A C 1
ATOM 3942 O O . LYS A 1 508 ? -16.304 -21.806 29.232 1.00 87.75 508 LYS A O 1
ATOM 3947 N N . ARG A 1 509 ? -15.712 -23.048 27.470 1.00 91.88 509 ARG A N 1
ATOM 3948 C CA . ARG A 1 509 ? -14.995 -24.055 28.261 1.00 91.88 509 ARG A CA 1
ATOM 3949 C C . ARG A 1 509 ? -13.816 -23.428 29.005 1.00 91.88 509 ARG A C 1
ATOM 3951 O O . ARG A 1 509 ? -13.637 -23.691 30.192 1.00 91.88 509 ARG A O 1
ATOM 3958 N N . ASP A 1 510 ? -13.027 -22.601 28.326 1.00 84.25 510 ASP A N 1
ATOM 3959 C CA . ASP A 1 510 ? -11.877 -21.932 28.938 1.00 84.25 510 ASP A CA 1
ATOM 3960 C C . ASP A 1 510 ? -12.325 -20.925 30.014 1.00 84.25 510 ASP A C 1
ATOM 3962 O O . ASP A 1 510 ? -11.677 -20.774 31.048 1.00 84.25 510 ASP A O 1
ATOM 3966 N N . GLU A 1 511 ? -13.466 -20.264 29.826 1.00 83.56 511 GLU A N 1
ATOM 3967 C CA . GLU A 1 511 ? -14.109 -19.430 30.845 1.00 83.56 511 GLU A CA 1
ATOM 3968 C C . GLU A 1 511 ? -14.606 -20.230 32.062 1.00 83.56 511 GLU A C 1
ATOM 3970 O O . GLU A 1 511 ? -14.282 -19.869 33.196 1.00 83.56 511 GLU A O 1
ATOM 3975 N N . SER A 1 512 ? -15.312 -21.345 31.855 1.00 86.00 512 SER A N 1
ATOM 3976 C CA . SER A 1 512 ? -15.773 -22.239 32.927 1.00 86.00 512 SER A CA 1
ATOM 3977 C C . SER A 1 512 ? -14.609 -22.826 33.730 1.00 86.00 512 SER A C 1
ATOM 3979 O O . SER A 1 512 ? -14.639 -22.837 34.960 1.00 86.00 512 SER A O 1
ATOM 3981 N N . MET A 1 513 ? -13.527 -23.241 33.058 1.00 83.00 513 MET A N 1
ATOM 3982 C CA . MET A 1 513 ? -12.315 -23.708 33.742 1.00 83.00 513 MET A CA 1
ATOM 3983 C C . MET A 1 513 ? -11.677 -22.611 34.604 1.00 83.00 513 MET A C 1
ATOM 3985 O O . MET A 1 513 ? -11.216 -22.899 35.708 1.00 83.00 513 MET A O 1
ATOM 3989 N N . ARG A 1 514 ? -11.669 -21.356 34.132 1.00 77.88 514 ARG A N 1
ATOM 3990 C CA . ARG A 1 514 ? -11.111 -20.210 34.873 1.00 77.88 514 ARG A CA 1
ATOM 3991 C C . ARG A 1 514 ? -11.970 -19.799 36.069 1.00 77.88 514 ARG A C 1
ATOM 3993 O O . ARG A 1 514 ? -11.424 -19.493 37.124 1.00 77.88 514 ARG A O 1
ATOM 4000 N N . SER A 1 515 ? -13.293 -19.794 35.917 1.00 79.44 515 SER A N 1
ATOM 4001 C CA . SER A 1 515 ? -14.240 -19.452 36.992 1.00 79.44 515 SER A CA 1
ATOM 4002 C C . SER A 1 515 ? -14.375 -20.550 38.055 1.00 79.44 515 SER A C 1
ATOM 4004 O O . SER A 1 515 ? -14.951 -20.312 39.116 1.00 79.44 515 SER A O 1
ATOM 4006 N N . GLY A 1 516 ? -13.808 -21.736 37.806 1.00 83.75 516 GLY A N 1
ATOM 4007 C CA . GLY A 1 516 ? -13.878 -22.883 38.709 1.00 83.75 516 GLY A CA 1
ATOM 4008 C C . GLY A 1 516 ? -15.176 -23.684 38.585 1.00 83.75 516 GLY A C 1
ATOM 4009 O O . GLY A 1 516 ? -15.403 -24.595 39.385 1.00 83.75 516 GLY A O 1
ATOM 4010 N N . ASP A 1 517 ? -16.010 -23.396 37.582 1.00 89.19 517 ASP A N 1
ATOM 4011 C CA . ASP A 1 517 ? -17.195 -24.187 37.257 1.00 89.19 517 ASP A CA 1
ATOM 4012 C C . ASP A 1 517 ? -16.795 -25.476 36.525 1.00 89.19 517 ASP A C 1
ATOM 4014 O O . ASP A 1 517 ? -16.858 -25.625 35.302 1.00 89.19 517 ASP A O 1
ATOM 4018 N N . THR A 1 518 ? -16.329 -26.431 37.325 1.00 91.00 518 THR A N 1
ATOM 4019 C CA . THR A 1 518 ? -15.877 -27.743 36.847 1.00 91.00 518 THR A CA 1
ATOM 4020 C C . THR A 1 518 ? -16.986 -28.568 36.195 1.00 91.00 518 THR A C 1
ATOM 4022 O O . THR A 1 518 ? -16.675 -29.428 35.372 1.00 91.00 518 THR A O 1
ATOM 4025 N N . ALA A 1 519 ? -18.259 -28.310 36.521 1.00 90.88 519 ALA A N 1
ATOM 4026 C CA . ALA A 1 519 ? -19.387 -29.043 35.958 1.00 90.88 519 ALA A CA 1
ATOM 4027 C C . ALA A 1 519 ? -19.619 -28.642 34.498 1.00 90.88 519 ALA A C 1
ATOM 4029 O O . ALA A 1 519 ? -19.548 -29.494 33.613 1.00 90.88 519 ALA A O 1
ATOM 4030 N N . THR A 1 520 ? -19.791 -27.343 34.223 1.00 88.62 520 THR A N 1
ATOM 4031 C CA . THR A 1 520 ? -19.981 -26.877 32.840 1.00 88.62 520 THR A CA 1
ATOM 4032 C C . THR A 1 520 ? -18.737 -27.099 31.984 1.00 88.62 520 THR A C 1
ATOM 4034 O O . THR A 1 520 ? -18.860 -27.470 30.818 1.00 88.62 520 THR A O 1
ATOM 4037 N N . ALA A 1 521 ? -17.532 -26.966 32.551 1.00 89.56 521 ALA A N 1
ATOM 4038 C CA . ALA A 1 521 ? -16.295 -27.287 31.842 1.00 89.56 521 ALA A CA 1
ATOM 4039 C C . ALA A 1 521 ? -16.234 -28.764 31.406 1.00 89.56 521 ALA A C 1
ATOM 4041 O O . ALA A 1 521 ? -15.846 -29.048 30.272 1.00 89.56 521 ALA A O 1
ATOM 4042 N N . ALA A 1 522 ? -16.640 -29.698 32.276 1.00 91.69 522 ALA A N 1
ATOM 4043 C CA . ALA A 1 522 ? -16.693 -31.120 31.945 1.00 91.69 522 ALA A CA 1
ATOM 4044 C C . ALA A 1 522 ? -17.758 -31.416 30.879 1.00 91.69 522 ALA A C 1
ATOM 4046 O O . ALA A 1 522 ? -17.478 -32.151 29.932 1.00 91.69 522 ALA A O 1
ATOM 4047 N N . ASP A 1 523 ? -18.943 -30.810 30.986 1.00 92.62 523 ASP A N 1
ATOM 4048 C CA . ASP A 1 523 ? -20.008 -31.001 29.999 1.00 92.62 523 ASP A CA 1
ATOM 4049 C C . ASP A 1 523 ? -19.586 -30.520 28.600 1.00 92.62 523 ASP A C 1
ATOM 4051 O O . ASP A 1 523 ? -19.841 -31.181 27.587 1.00 92.62 523 ASP A O 1
ATOM 4055 N N . LEU A 1 524 ? -18.887 -29.384 28.541 1.00 92.56 524 LEU A N 1
ATOM 4056 C CA . LEU A 1 524 ? -18.361 -28.832 27.298 1.00 92.56 524 LEU A CA 1
ATOM 4057 C C . LEU A 1 524 ? -17.234 -29.694 26.714 1.00 92.56 524 LEU A C 1
ATOM 4059 O O . LEU A 1 524 ? -17.276 -29.997 25.522 1.00 92.56 524 LEU A O 1
ATOM 4063 N N . GLU A 1 525 ? -16.257 -30.106 27.527 1.00 91.50 525 GLU A N 1
ATOM 4064 C CA . GLU A 1 525 ? -15.076 -30.863 27.081 1.00 91.50 525 GLU A CA 1
ATOM 4065 C C . GLU A 1 525 ? -15.413 -32.302 26.658 1.00 91.50 525 GLU A C 1
ATOM 4067 O O . GLU A 1 525 ? -14.887 -32.780 25.654 1.00 91.50 525 GLU A O 1
ATOM 4072 N N . TYR A 1 526 ? -16.298 -32.995 27.386 1.00 91.25 526 TYR A N 1
ATOM 4073 C CA . TYR A 1 526 ? -16.583 -34.416 27.143 1.00 91.25 526 TYR A CA 1
ATOM 4074 C C . TYR A 1 526 ? -17.807 -34.680 26.256 1.00 91.25 526 TYR A C 1
ATOM 4076 O O . TYR A 1 526 ? -17.873 -35.757 25.661 1.00 91.25 526 TYR A O 1
ATOM 4084 N N . TYR A 1 527 ? -18.748 -33.734 26.129 1.00 93.50 527 TYR A N 1
ATOM 4085 C CA . TYR A 1 527 ? -19.951 -33.914 25.302 1.00 93.50 527 TYR A CA 1
ATOM 4086 C C . TYR A 1 527 ? -20.046 -32.886 24.172 1.00 93.50 527 TYR A C 1
ATOM 4088 O O . TYR A 1 527 ? -19.873 -33.240 23.006 1.00 93.50 527 TYR A O 1
ATOM 4096 N N . ALA A 1 528 ? -20.279 -31.607 24.485 1.00 91.94 528 ALA A N 1
ATOM 4097 C CA . ALA A 1 528 ? -20.676 -30.624 23.471 1.00 91.94 528 ALA A CA 1
ATOM 4098 C C . ALA A 1 528 ? -19.602 -30.381 22.389 1.00 91.94 528 ALA A C 1
ATOM 4100 O O . ALA A 1 528 ? -19.927 -30.277 21.200 1.00 91.94 528 ALA A O 1
ATOM 4101 N N . ILE A 1 529 ? -18.324 -30.294 22.780 1.00 93.25 529 ILE A N 1
ATOM 4102 C CA . ILE A 1 529 ? -17.199 -30.113 21.850 1.00 93.25 529 ILE A CA 1
ATOM 4103 C C . ILE A 1 529 ? -17.003 -31.371 20.977 1.00 93.25 529 ILE A C 1
ATOM 4105 O O . ILE A 1 529 ? -17.044 -31.220 19.751 1.00 93.25 529 ILE A O 1
ATOM 4109 N N . PRO A 1 530 ? -16.865 -32.597 21.532 1.00 95.06 530 PRO A N 1
ATOM 4110 C CA . PRO A 1 530 ? -16.770 -33.824 20.735 1.00 95.06 530 PRO A CA 1
ATOM 4111 C C . PRO A 1 530 ? -17.954 -34.057 19.789 1.00 95.06 530 PRO A C 1
ATOM 4113 O O . PRO A 1 530 ? -17.750 -34.446 18.638 1.00 95.06 530 PRO A O 1
ATOM 4116 N N . GLU A 1 531 ? -19.188 -33.785 20.225 1.00 94.00 531 GLU A N 1
ATOM 4117 C CA . GLU A 1 531 ? -20.384 -33.900 19.379 1.00 94.00 531 GLU A CA 1
ATOM 4118 C C . GLU A 1 531 ? -20.333 -32.938 18.187 1.00 94.00 531 GLU A C 1
ATOM 4120 O O . GLU A 1 531 ? -20.608 -33.330 17.050 1.00 94.00 531 GLU A O 1
ATOM 4125 N N . THR A 1 532 ? -19.928 -31.688 18.428 1.00 92.25 532 THR A N 1
ATOM 4126 C CA . THR A 1 532 ? -19.801 -30.675 17.370 1.00 92.25 532 THR A CA 1
ATOM 4127 C C . THR A 1 532 ? -18.655 -31.015 16.410 1.00 92.25 532 THR A C 1
ATOM 4129 O O . THR A 1 532 ? -18.808 -30.877 15.198 1.00 92.25 532 THR A O 1
ATOM 4132 N N . GLN A 1 533 ? -17.530 -31.537 16.909 1.00 91.81 533 GLN A N 1
ATOM 4133 C CA . GLN A 1 533 ? -16.429 -32.029 16.069 1.00 91.81 533 GLN A CA 1
ATOM 4134 C C . GLN A 1 533 ? -16.855 -33.215 15.195 1.00 91.81 533 GLN A C 1
ATOM 4136 O O . GLN A 1 533 ? -16.540 -33.246 14.004 1.00 91.81 533 GLN A O 1
ATOM 4141 N N . ALA A 1 534 ? -17.606 -34.167 15.755 1.00 93.00 534 ALA A N 1
ATOM 4142 C CA . ALA A 1 534 ? -18.147 -35.293 15.001 1.00 93.00 534 ALA A CA 1
ATOM 4143 C C . ALA A 1 534 ? -19.138 -34.831 13.919 1.00 93.00 534 ALA A C 1
ATOM 4145 O O . ALA A 1 534 ? -19.155 -35.395 12.824 1.00 93.00 534 ALA A O 1
ATOM 4146 N N . LEU A 1 535 ? -19.938 -33.795 14.193 1.00 92.12 535 LEU A N 1
ATOM 4147 C CA . LEU A 1 535 ? -20.818 -33.175 13.202 1.00 92.12 535 LEU A CA 1
ATOM 4148 C C . LEU A 1 535 ? -20.022 -32.538 12.054 1.00 92.12 535 LEU A C 1
ATOM 4150 O O . LEU A 1 535 ? -20.324 -32.818 10.896 1.00 92.12 535 LEU A O 1
ATOM 4154 N N . ILE A 1 536 ? -18.989 -31.743 12.358 1.00 89.38 536 ILE A N 1
ATOM 4155 C CA . ILE A 1 536 ? -18.121 -31.120 11.342 1.00 89.38 536 ILE A CA 1
ATOM 4156 C C . ILE A 1 536 ? -17.490 -32.196 10.453 1.00 89.38 536 ILE A C 1
ATOM 4158 O O . ILE A 1 536 ? -17.583 -32.104 9.233 1.00 89.38 536 ILE A O 1
ATOM 4162 N N . GLN A 1 537 ? -16.934 -33.259 11.046 1.00 90.31 537 GLN A N 1
ATOM 4163 C CA . GLN A 1 537 ? -16.355 -34.369 10.283 1.00 90.31 537 GLN A CA 1
ATOM 4164 C C . GLN A 1 537 ? -17.384 -35.047 9.371 1.00 90.31 537 GLN A C 1
ATOM 4166 O O . GLN A 1 537 ? -17.076 -35.345 8.219 1.00 90.31 537 GLN A O 1
ATOM 4171 N N . ARG A 1 538 ? -18.616 -35.276 9.847 1.00 92.38 538 ARG A N 1
ATOM 4172 C CA . ARG A 1 538 ? -19.688 -35.839 9.009 1.00 92.38 538 ARG A CA 1
ATOM 4173 C C . ARG A 1 538 ? -19.987 -34.934 7.815 1.00 92.38 538 ARG A C 1
ATOM 4175 O O . ARG A 1 538 ? -19.927 -35.418 6.687 1.00 92.38 538 ARG A O 1
ATOM 4182 N N . LEU A 1 539 ? -20.216 -33.641 8.045 1.00 89.25 539 LEU A N 1
ATOM 4183 C CA . LEU A 1 539 ? -20.506 -32.671 6.982 1.00 89.25 539 LEU A CA 1
ATOM 4184 C C . LEU A 1 539 ? -19.350 -32.553 5.972 1.00 89.25 539 LEU A C 1
ATOM 4186 O O . LEU A 1 539 ? -19.583 -32.538 4.764 1.00 89.25 539 LEU A O 1
ATOM 4190 N N . GLU A 1 540 ? -18.098 -32.544 6.439 1.00 85.31 540 GLU A N 1
ATOM 4191 C CA . GLU A 1 540 ? -16.913 -32.537 5.571 1.00 85.31 540 GLU A CA 1
ATOM 4192 C C . GLU A 1 540 ? -16.807 -33.826 4.736 1.00 85.31 540 GLU A C 1
ATOM 4194 O O . GLU A 1 540 ? -16.485 -33.763 3.548 1.00 85.31 540 GLU A O 1
ATOM 4199 N N . THR A 1 541 ? -17.136 -34.996 5.302 1.00 87.38 541 THR A N 1
ATOM 4200 C CA . THR A 1 541 ? -17.160 -36.254 4.531 1.00 87.38 541 THR A CA 1
ATOM 4201 C C . THR A 1 541 ? -18.294 -36.315 3.509 1.00 87.38 541 THR A C 1
ATOM 4203 O O . THR A 1 541 ? -18.102 -36.872 2.429 1.00 87.38 541 THR A O 1
ATOM 4206 N N . GLU A 1 542 ? -19.467 -35.758 3.818 1.00 86.12 542 GLU A N 1
ATOM 4207 C CA . GLU A 1 542 ? -20.593 -35.665 2.881 1.00 86.12 542 GLU A CA 1
ATOM 4208 C C . GLU A 1 542 ? -20.261 -34.744 1.707 1.00 86.12 542 GLU A C 1
ATOM 4210 O O . GLU A 1 542 ? -20.493 -35.112 0.554 1.00 86.12 542 GLU A O 1
ATOM 4215 N N . ARG A 1 543 ? -19.635 -33.596 1.991 1.00 82.06 543 ARG A N 1
ATOM 4216 C CA . ARG A 1 543 ? -19.108 -32.682 0.974 1.00 82.06 543 ARG A CA 1
ATOM 4217 C C . ARG A 1 543 ? -18.074 -33.371 0.084 1.00 82.06 543 ARG A C 1
ATOM 4219 O O . ARG A 1 543 ? -18.252 -33.413 -1.126 1.00 82.06 543 ARG A O 1
ATOM 4226 N N . ALA A 1 544 ? -17.055 -33.997 0.675 1.00 79.62 544 ALA A N 1
ATOM 4227 C CA . ALA A 1 544 ? -15.990 -34.655 -0.084 1.00 79.62 544 ALA A CA 1
ATOM 4228 C C . ALA A 1 544 ? -16.504 -35.790 -0.990 1.00 79.62 544 ALA A C 1
ATOM 4230 O O . ALA A 1 544 ? -15.976 -35.995 -2.083 1.00 79.62 544 ALA A O 1
ATOM 4231 N N . LYS A 1 545 ? -17.536 -36.531 -0.556 1.00 83.44 545 LYS A N 1
ATOM 4232 C CA . LYS A 1 545 ? -18.200 -37.543 -1.393 1.00 83.44 545 LYS A CA 1
ATOM 4233 C C . LYS A 1 545 ? -18.903 -36.911 -2.591 1.00 83.44 545 LYS A C 1
ATOM 4235 O O . LYS A 1 545 ? -18.721 -37.397 -3.703 1.00 83.44 545 LYS A O 1
ATOM 4240 N N . ALA A 1 546 ? -19.654 -35.833 -2.376 1.00 77.50 546 ALA A N 1
ATOM 4241 C CA . ALA A 1 546 ? -20.329 -35.129 -3.459 1.00 77.50 546 ALA A CA 1
ATOM 4242 C C . ALA A 1 546 ? -19.335 -34.532 -4.470 1.00 77.50 546 ALA A C 1
ATOM 4244 O O . ALA A 1 546 ? -19.490 -34.750 -5.669 1.00 77.50 546 ALA A O 1
ATOM 4245 N N . ASP A 1 547 ? -18.257 -33.899 -3.997 1.00 72.31 547 ASP A N 1
ATOM 4246 C CA . ASP A 1 547 ? -17.210 -33.340 -4.862 1.00 72.31 547 ASP A CA 1
ATOM 4247 C C . ASP A 1 547 ? -16.520 -34.432 -5.700 1.00 72.31 547 ASP A C 1
ATOM 4249 O O . ASP A 1 547 ? -16.168 -34.225 -6.865 1.00 72.31 547 ASP A O 1
ATOM 4253 N N . ALA A 1 548 ? -16.316 -35.621 -5.120 1.00 74.19 548 ALA A N 1
ATOM 4254 C CA . ALA A 1 548 ? -15.742 -36.766 -5.821 1.00 74.19 548 ALA A CA 1
ATOM 4255 C C . ALA A 1 548 ? -16.698 -37.341 -6.881 1.00 74.19 548 ALA A C 1
ATOM 4257 O O . ALA A 1 548 ? -16.252 -37.682 -7.978 1.00 74.19 548 ALA A O 1
ATOM 4258 N N . GLU A 1 549 ? -17.997 -37.427 -6.581 1.00 75.94 549 GLU A N 1
ATOM 4259 C CA . GLU A 1 549 ? -19.029 -37.829 -7.544 1.00 75.94 549 GLU A CA 1
ATOM 4260 C C . GLU A 1 549 ? -19.129 -36.838 -8.712 1.00 75.94 549 GLU A C 1
ATOM 4262 O O . GLU A 1 549 ? -19.233 -37.253 -9.869 1.00 75.94 549 GLU A O 1
ATOM 4267 N N . ASP A 1 550 ? -19.022 -35.540 -8.432 1.00 66.56 550 ASP A N 1
ATOM 4268 C CA . ASP A 1 550 ? -19.033 -34.489 -9.447 1.00 66.56 550 ASP A CA 1
ATOM 4269 C C . ASP A 1 550 ? -17.785 -34.520 -10.338 1.00 66.56 550 ASP A C 1
ATOM 4271 O O . ASP A 1 550 ? -17.900 -34.462 -11.566 1.00 66.56 550 ASP A O 1
ATOM 4275 N N . ARG A 1 551 ? -16.593 -34.718 -9.759 1.00 65.56 551 ARG A N 1
ATOM 4276 C CA . ARG A 1 551 ? -15.353 -34.922 -10.533 1.00 65.56 551 ARG A CA 1
ATOM 4277 C C . ARG A 1 551 ? -15.411 -36.180 -11.397 1.00 65.56 551 ARG A C 1
ATOM 4279 O O . ARG A 1 551 ? -14.933 -36.168 -12.529 1.00 65.56 551 ARG A O 1
ATOM 4286 N N . ALA A 1 552 ? -16.013 -37.258 -10.892 1.00 67.25 552 ALA A N 1
ATOM 4287 C CA . ALA A 1 552 ? -16.182 -38.495 -11.650 1.00 67.25 552 ALA A CA 1
ATOM 4288 C C . ALA A 1 552 ? -17.141 -38.327 -12.843 1.00 67.25 552 ALA A C 1
ATOM 4290 O O . ALA A 1 552 ? -16.944 -38.968 -13.875 1.00 67.25 552 ALA A O 1
ATOM 4291 N N . ARG A 1 553 ? -18.151 -37.450 -12.732 1.00 64.50 553 ARG A N 1
ATOM 4292 C CA . ARG A 1 553 ? -19.085 -37.125 -13.825 1.00 64.50 553 ARG A CA 1
ATOM 4293 C C . ARG A 1 553 ? -18.491 -36.184 -14.881 1.00 64.50 553 ARG A C 1
ATOM 4295 O O . ARG A 1 553 ? -18.894 -36.276 -16.035 1.00 64.50 553 ARG A O 1
ATOM 4302 N N . ALA A 1 554 ? -17.550 -35.311 -14.512 1.00 57.06 554 ALA A N 1
ATOM 4303 C CA . ALA A 1 554 ? -17.001 -34.277 -15.400 1.00 57.06 554 ALA A CA 1
ATOM 4304 C C . ALA A 1 554 ? -15.861 -34.744 -16.337 1.00 57.06 554 ALA A C 1
ATOM 4306 O O . ALA A 1 554 ? -15.573 -34.081 -17.333 1.00 57.06 554 ALA A O 1
ATOM 4307 N N . GLY A 1 555 ? -15.221 -35.889 -16.072 1.00 48.44 555 GLY A N 1
ATOM 4308 C CA . GLY A 1 555 ? -14.089 -36.384 -16.871 1.00 48.44 555 GLY A CA 1
ATOM 4309 C C . GLY A 1 555 ? -12.819 -35.511 -16.781 1.00 48.44 555 GLY A C 1
ATOM 4310 O O . GLY A 1 555 ? -12.811 -34.437 -16.190 1.00 48.44 555 GLY A O 1
ATOM 4311 N N . ASN A 1 556 ? -11.715 -35.971 -17.387 1.00 42.09 556 ASN A N 1
ATOM 4312 C CA . ASN A 1 556 ? -10.370 -35.361 -17.289 1.00 42.09 556 ASN A CA 1
ATOM 4313 C C . ASN A 1 556 ? -10.216 -33.951 -17.917 1.00 42.09 556 ASN A C 1
ATOM 4315 O O . ASN A 1 556 ? -9.101 -33.434 -17.948 1.00 42.09 556 ASN A O 1
ATOM 4319 N N . GLN A 1 557 ? -11.282 -33.353 -18.460 1.00 39.16 557 GLN A N 1
ATOM 4320 C CA . GLN A 1 557 ? -11.258 -32.054 -19.155 1.00 39.16 557 GLN A CA 1
ATOM 4321 C C . GLN A 1 557 ? -12.180 -30.992 -18.535 1.00 39.16 557 GLN A C 1
ATOM 4323 O O . GLN A 1 557 ? -12.200 -29.866 -19.023 1.00 39.16 557 GLN A O 1
ATOM 4328 N N . GLY A 1 558 ? -12.924 -31.310 -17.472 1.00 39.97 558 GLY A N 1
ATOM 4329 C CA . GLY A 1 558 ? -13.686 -30.300 -16.742 1.00 39.97 558 GLY A CA 1
ATOM 4330 C C . GLY A 1 558 ? -12.770 -29.516 -15.808 1.00 39.97 558 GLY A C 1
ATOM 4331 O O . GLY A 1 558 ? -12.302 -30.073 -14.814 1.00 39.97 558 GLY A O 1
ATOM 4332 N N . GLU A 1 559 ? -12.511 -28.242 -16.113 1.00 42.94 559 GLU A N 1
ATOM 4333 C CA . GLU A 1 559 ? -11.960 -27.303 -15.134 1.00 42.94 559 GLU A CA 1
ATOM 4334 C C . GLU A 1 559 ? -12.813 -27.362 -13.860 1.00 42.94 559 GLU A C 1
ATOM 4336 O O . GLU A 1 559 ? -14.043 -27.293 -13.901 1.00 42.94 559 GLU A O 1
ATOM 4341 N N . THR A 1 560 ? -12.158 -27.568 -12.716 1.00 47.00 560 THR A N 1
ATOM 4342 C CA . THR A 1 560 ? -12.800 -27.528 -11.399 1.00 47.00 560 THR A CA 1
ATOM 4343 C C . THR A 1 560 ? -13.549 -26.212 -11.255 1.00 47.00 560 THR A C 1
ATOM 4345 O O . THR A 1 560 ? -12.921 -25.158 -11.272 1.00 47.00 560 THR A O 1
ATOM 4348 N N . LEU A 1 561 ? -14.872 -26.295 -11.099 1.00 53.25 561 LEU A N 1
ATOM 4349 C CA . LEU A 1 561 ? -15.776 -25.149 -11.180 1.00 53.25 561 LEU A CA 1
ATOM 4350 C C . LEU A 1 561 ? -15.428 -23.998 -10.229 1.00 53.25 561 LEU A C 1
ATOM 4352 O O . LEU A 1 561 ? -15.687 -22.871 -10.614 1.00 53.25 561 LEU A O 1
ATOM 4356 N N . MET A 1 562 ? -14.788 -24.231 -9.074 1.00 55.66 562 MET A N 1
ATOM 4357 C CA . MET A 1 562 ? -14.146 -23.189 -8.253 1.00 55.66 562 MET A CA 1
ATOM 4358 C C . MET A 1 562 ? -13.058 -23.800 -7.345 1.00 55.66 562 MET A C 1
ATOM 4360 O O . MET A 1 562 ? -13.261 -24.897 -6.811 1.00 55.66 562 MET A O 1
ATOM 4364 N N . PRO A 1 563 ? -11.908 -23.134 -7.120 1.00 60.09 563 PRO A N 1
ATOM 4365 C CA . PRO A 1 563 ? -10.987 -23.512 -6.056 1.00 60.09 563 PRO A CA 1
ATOM 4366 C C . PRO A 1 563 ? -11.605 -23.154 -4.698 1.00 60.09 563 PRO A C 1
ATOM 4368 O O . PRO A 1 563 ? -11.834 -21.996 -4.379 1.00 60.09 563 PRO A O 1
ATOM 4371 N N . ASP A 1 564 ? -11.870 -24.175 -3.895 1.00 67.81 564 ASP A N 1
ATOM 4372 C CA . ASP A 1 564 ? -12.553 -24.082 -2.597 1.00 67.81 564 ASP A CA 1
ATOM 4373 C C . ASP A 1 564 ? -11.583 -23.942 -1.404 1.00 67.81 564 ASP A C 1
ATOM 4375 O O . ASP A 1 564 ? -11.961 -23.806 -0.239 1.00 67.81 564 ASP A O 1
ATOM 4379 N N . ALA A 1 565 ? -10.285 -24.012 -1.692 1.00 83.69 565 ALA A N 1
ATOM 4380 C CA . ALA A 1 565 ? -9.229 -23.937 -0.702 1.00 83.69 565 ALA A CA 1
ATOM 4381 C C . ALA A 1 565 ? -8.127 -22.991 -1.168 1.00 83.69 565 ALA A C 1
ATOM 4383 O O . ALA A 1 565 ? -7.777 -22.948 -2.348 1.00 83.69 565 ALA A O 1
ATOM 4384 N N . VAL A 1 566 ? -7.538 -22.280 -0.212 1.00 90.88 566 VAL A N 1
ATOM 4385 C CA . VAL A 1 566 ? -6.342 -21.478 -0.436 1.00 90.88 566 VAL A CA 1
ATOM 4386 C C . VAL A 1 566 ? -5.162 -22.433 -0.575 1.00 90.88 566 VAL A C 1
ATOM 4388 O O . VAL A 1 566 ? -4.733 -23.069 0.394 1.00 90.88 566 VAL A O 1
ATOM 4391 N N . GLY A 1 567 ? -4.665 -22.568 -1.801 1.00 91.19 567 GLY A N 1
ATOM 4392 C CA . GLY A 1 567 ? -3.476 -23.328 -2.153 1.00 91.19 567 GLY A CA 1
ATOM 4393 C C . GLY A 1 567 ? -2.278 -22.431 -2.490 1.00 91.19 567 GLY A C 1
ATOM 4394 O O . GLY A 1 567 ? -2.377 -21.204 -2.476 1.00 91.19 567 GLY A O 1
ATOM 4395 N N . PRO A 1 568 ? -1.122 -23.034 -2.827 1.00 89.88 568 PRO A N 1
ATOM 4396 C CA . PRO A 1 568 ? 0.050 -22.288 -3.287 1.00 89.88 568 PRO A CA 1
ATOM 4397 C C . PRO A 1 568 ? -0.229 -21.426 -4.526 1.00 89.88 568 PRO A C 1
ATOM 4399 O O . PRO A 1 568 ? 0.391 -20.382 -4.692 1.00 89.88 568 PRO A O 1
ATOM 4402 N N . ASP A 1 569 ? -1.154 -21.850 -5.390 1.00 88.06 569 ASP A N 1
ATOM 4403 C CA . ASP A 1 569 ? -1.511 -21.130 -6.615 1.00 88.06 569 ASP A CA 1
ATOM 4404 C C . ASP A 1 569 ? -2.160 -19.777 -6.317 1.00 88.06 569 ASP A C 1
ATOM 4406 O O . ASP A 1 569 ? -1.702 -18.769 -6.848 1.00 88.06 569 ASP A O 1
ATOM 4410 N N . GLN A 1 570 ? -3.117 -19.735 -5.385 1.00 90.75 570 GLN A N 1
ATOM 4411 C CA . GLN A 1 570 ? -3.758 -18.490 -4.953 1.00 90.75 570 GLN A CA 1
ATOM 4412 C C . GLN A 1 570 ? -2.730 -17.534 -4.338 1.00 90.75 570 GLN A C 1
ATOM 4414 O O . GLN A 1 570 ? -2.703 -16.355 -4.671 1.00 90.75 570 GLN A O 1
ATOM 4419 N N . ILE A 1 571 ? -1.808 -18.045 -3.513 1.00 92.56 571 ILE A N 1
ATOM 4420 C CA . ILE A 1 571 ? -0.719 -17.225 -2.960 1.00 92.56 571 ILE A CA 1
ATOM 4421 C C . ILE A 1 571 ? 0.169 -16.659 -4.075 1.00 92.56 571 ILE A C 1
ATOM 4423 O O . ILE A 1 571 ? 0.526 -15.483 -4.038 1.00 92.56 571 ILE A O 1
ATOM 4427 N N . ASN A 1 572 ? 0.519 -17.467 -5.080 1.00 86.44 572 ASN A N 1
ATOM 4428 C CA . ASN A 1 572 ? 1.316 -16.999 -6.213 1.00 86.44 572 ASN A CA 1
ATOM 4429 C C . ASN A 1 572 ? 0.596 -15.907 -7.015 1.00 86.44 572 ASN A C 1
ATOM 4431 O O . ASN A 1 572 ? 1.255 -14.978 -7.467 1.00 86.44 572 ASN A O 1
ATOM 4435 N N . GLU A 1 573 ? -0.723 -15.999 -7.195 1.00 86.62 573 GLU A N 1
ATOM 4436 C CA . GLU A 1 573 ? -1.524 -14.978 -7.885 1.00 86.62 573 GLU A CA 1
ATOM 4437 C C . GLU A 1 573 ? -1.531 -13.643 -7.135 1.00 86.62 573 GLU A C 1
ATOM 4439 O O . GLU A 1 573 ? -1.312 -12.598 -7.752 1.00 86.62 573 GLU A O 1
ATOM 4444 N N . ILE A 1 574 ? -1.707 -13.666 -5.809 1.00 89.06 574 ILE A N 1
ATOM 4445 C CA . ILE A 1 574 ? -1.645 -12.452 -4.982 1.00 89.06 574 ILE A CA 1
ATOM 4446 C C . ILE A 1 574 ? -0.239 -11.842 -5.026 1.00 89.06 574 ILE A C 1
ATOM 4448 O O . ILE A 1 574 ? -0.083 -10.658 -5.321 1.00 89.06 574 ILE A O 1
ATOM 4452 N N . VAL A 1 575 ? 0.808 -12.654 -4.831 1.00 80.88 575 VAL A N 1
ATOM 4453 C CA . VAL A 1 575 ? 2.201 -12.182 -4.909 1.00 80.88 575 VAL A CA 1
ATOM 4454 C C . VAL A 1 575 ? 2.508 -11.618 -6.297 1.00 80.88 575 VAL A C 1
ATOM 4456 O O . VAL A 1 575 ? 3.150 -10.573 -6.401 1.00 80.88 575 VAL A O 1
ATOM 4459 N N . ALA A 1 576 ? 2.033 -12.258 -7.367 1.00 75.38 576 ALA A N 1
ATOM 4460 C CA . ALA A 1 576 ? 2.183 -11.762 -8.731 1.00 75.38 576 ALA A CA 1
ATOM 4461 C C . ALA A 1 576 ? 1.518 -10.395 -8.914 1.00 75.38 576 ALA A C 1
ATOM 4463 O O . ALA A 1 576 ? 2.122 -9.502 -9.502 1.00 75.38 576 ALA A O 1
ATOM 4464 N N . ARG A 1 577 ? 0.315 -10.200 -8.363 1.00 77.56 577 ARG A N 1
ATOM 4465 C CA . ARG A 1 577 ? -0.399 -8.918 -8.406 1.00 77.56 577 ARG A CA 1
ATOM 4466 C C . ARG A 1 577 ? 0.344 -7.824 -7.641 1.00 77.56 577 ARG A C 1
ATOM 4468 O O . ARG A 1 577 ? 0.493 -6.722 -8.156 1.00 77.56 577 ARG A O 1
ATOM 4475 N N . TRP A 1 578 ? 0.846 -8.132 -6.446 1.00 78.25 578 TRP A N 1
ATOM 4476 C CA . TRP A 1 578 ? 1.568 -7.170 -5.607 1.00 78.25 578 TRP A CA 1
ATOM 4477 C C . TRP A 1 578 ? 2.933 -6.777 -6.181 1.00 78.25 578 TRP A C 1
ATOM 4479 O O . TRP A 1 578 ? 3.389 -5.653 -5.986 1.00 78.25 578 TRP A O 1
ATOM 4489 N N . THR A 1 579 ? 3.607 -7.706 -6.862 1.00 64.00 579 THR A N 1
ATOM 4490 C CA . THR A 1 579 ? 4.998 -7.528 -7.315 1.00 64.00 579 THR A CA 1
ATOM 4491 C C . THR A 1 579 ? 5.136 -7.271 -8.814 1.00 64.00 579 THR A C 1
ATOM 4493 O O . THR A 1 579 ? 6.192 -6.828 -9.257 1.00 64.00 579 THR A O 1
ATOM 4496 N N . GLY A 1 580 ? 4.104 -7.568 -9.608 1.00 55.94 580 GLY A N 1
ATOM 4497 C CA . GLY A 1 580 ? 4.154 -7.580 -11.072 1.00 55.94 580 GLY A CA 1
ATOM 4498 C C . GLY A 1 580 ? 4.881 -8.794 -11.673 1.00 55.94 580 GLY A C 1
ATOM 4499 O O . GLY A 1 580 ? 5.057 -8.857 -12.890 1.00 55.94 580 GLY A O 1
ATOM 4500 N N . ILE A 1 581 ? 5.325 -9.763 -10.859 1.00 65.25 581 ILE A N 1
ATOM 4501 C CA . ILE A 1 581 ? 6.070 -10.942 -11.328 1.00 65.25 581 ILE A CA 1
ATOM 4502 C C . ILE A 1 581 ? 5.087 -12.012 -11.840 1.00 65.25 581 ILE A C 1
ATOM 4504 O O . ILE A 1 581 ? 4.238 -12.459 -11.074 1.00 65.25 581 ILE A O 1
ATOM 4508 N N . PRO A 1 582 ? 5.210 -12.514 -13.084 1.00 59.50 582 PRO A N 1
ATOM 4509 C CA . PRO A 1 582 ? 4.289 -13.520 -13.619 1.00 59.50 582 PRO A CA 1
ATOM 4510 C C . PRO A 1 582 ? 4.242 -14.819 -12.795 1.00 59.50 582 PRO A C 1
ATOM 4512 O O . PRO A 1 582 ? 5.284 -15.377 -12.440 1.00 59.50 582 PRO A O 1
ATOM 4515 N N . VAL A 1 583 ? 3.042 -15.380 -12.597 1.00 68.94 583 VAL A N 1
ATOM 4516 C CA . VAL A 1 583 ? 2.803 -16.620 -11.820 1.00 68.94 583 VAL A CA 1
ATOM 4517 C C . VAL A 1 583 ? 3.646 -17.800 -12.317 1.00 68.94 583 VAL A C 1
ATOM 4519 O O . VAL A 1 583 ? 4.203 -18.556 -11.521 1.00 68.94 583 VAL A O 1
ATOM 4522 N N . THR A 1 584 ? 3.815 -17.942 -13.636 1.00 68.00 584 THR A N 1
ATOM 4523 C CA . THR A 1 584 ? 4.650 -19.001 -14.233 1.00 68.00 584 THR A CA 1
ATOM 4524 C C . THR A 1 584 ? 6.092 -18.954 -13.732 1.00 68.00 584 THR A C 1
ATOM 4526 O O . THR A 1 584 ? 6.712 -19.999 -13.532 1.00 68.00 584 THR A O 1
ATOM 4529 N N . ARG A 1 585 ? 6.614 -17.753 -13.457 1.00 63.47 585 ARG A N 1
ATOM 4530 C CA . ARG A 1 585 ? 7.968 -17.552 -12.937 1.00 63.47 585 ARG A CA 1
ATOM 4531 C C . ARG A 1 585 ? 8.072 -17.827 -11.439 1.00 63.47 585 ARG A C 1
ATOM 4533 O O . ARG A 1 585 ? 9.151 -18.251 -11.012 1.00 63.47 585 ARG A O 1
ATOM 4540 N N . LEU A 1 586 ? 6.993 -17.631 -10.677 1.00 63.75 586 LEU A N 1
ATOM 4541 C CA . LEU A 1 586 ? 6.911 -17.936 -9.241 1.00 63.75 586 LEU A CA 1
ATOM 4542 C C . LEU A 1 586 ? 6.843 -19.451 -8.971 1.00 63.75 586 LEU A C 1
ATOM 4544 O O . LEU A 1 586 ? 7.414 -19.918 -7.989 1.00 63.75 586 LEU A O 1
ATOM 4548 N N . LYS A 1 587 ? 6.238 -20.232 -9.882 1.00 65.00 587 LYS A N 1
ATOM 4549 C CA . LYS A 1 587 ? 6.129 -21.703 -9.768 1.00 65.00 587 LYS A CA 1
ATOM 4550 C C . LYS A 1 587 ? 7.451 -22.456 -9.976 1.00 65.00 587 LYS A C 1
ATOM 4552 O O . LYS A 1 587 ? 7.638 -23.539 -9.427 1.00 65.00 587 LYS A O 1
ATOM 4557 N N . THR A 1 588 ? 8.366 -21.925 -10.789 1.00 64.88 588 THR A N 1
ATOM 4558 C CA . THR A 1 588 ? 9.649 -22.593 -11.089 1.00 64.88 588 THR A CA 1
ATOM 4559 C C . THR A 1 588 ? 10.540 -22.731 -9.855 1.00 64.88 588 THR A C 1
ATOM 4561 O O . THR A 1 588 ? 10.860 -21.733 -9.205 1.00 64.88 588 THR A O 1
ATOM 4564 N N . THR A 1 589 ? 11.040 -23.943 -9.588 1.00 67.94 589 THR A N 1
ATOM 4565 C CA . THR A 1 589 ? 11.995 -24.156 -8.494 1.00 67.94 589 THR A CA 1
ATOM 4566 C C . THR A 1 589 ? 13.319 -23.436 -8.776 1.00 67.94 589 THR A C 1
ATOM 4568 O O . THR A 1 589 ? 13.784 -23.361 -9.917 1.00 67.94 589 THR A O 1
ATOM 4571 N N . GLU A 1 590 ? 13.962 -22.901 -7.732 1.00 68.69 590 GLU A N 1
ATOM 4572 C CA . GLU A 1 590 ? 15.255 -22.209 -7.866 1.00 68.69 590 GLU A CA 1
ATOM 4573 C C . GLU A 1 590 ? 16.322 -23.126 -8.485 1.00 68.69 590 GLU A C 1
ATOM 4575 O O . GLU A 1 590 ? 17.120 -22.688 -9.311 1.00 68.69 590 GLU A O 1
ATOM 4580 N N . LYS A 1 591 ? 16.276 -24.426 -8.166 1.00 73.50 591 LYS A N 1
ATOM 4581 C CA . LYS A 1 591 ? 17.181 -25.436 -8.727 1.00 73.50 591 LYS A CA 1
ATOM 4582 C C . LYS A 1 591 ? 17.076 -25.511 -10.251 1.00 73.50 591 LYS A C 1
ATOM 4584 O O . LYS A 1 591 ? 18.101 -25.435 -10.928 1.00 73.50 591 LYS A O 1
ATOM 4589 N N . ASP A 1 592 ? 15.862 -25.602 -10.790 1.00 79.31 592 ASP A N 1
ATOM 4590 C CA . ASP A 1 592 ? 15.654 -25.718 -12.238 1.00 79.31 592 ASP A CA 1
ATOM 4591 C C . ASP A 1 592 ? 16.068 -24.442 -12.976 1.00 79.31 592 ASP A C 1
ATOM 4593 O O . ASP A 1 592 ? 16.727 -24.522 -14.019 1.00 79.31 592 ASP A O 1
ATOM 4597 N N . LYS A 1 593 ? 15.779 -23.263 -12.399 1.00 79.88 593 LYS A N 1
ATOM 4598 C CA . LYS A 1 593 ? 16.273 -21.982 -12.931 1.00 79.88 593 LYS A CA 1
ATOM 4599 C C . LYS A 1 593 ? 17.806 -21.989 -13.006 1.00 79.88 593 LYS A C 1
ATOM 4601 O O . LYS A 1 593 ? 18.375 -21.782 -14.075 1.00 79.88 593 LYS A O 1
ATOM 4606 N N . LEU A 1 594 ? 18.502 -22.307 -11.914 1.00 83.12 594 LEU A N 1
ATOM 4607 C CA . LEU A 1 594 ? 19.972 -22.284 -11.872 1.00 83.12 594 LEU A CA 1
ATOM 4608 C C . LEU A 1 594 ? 20.634 -23.296 -12.831 1.00 83.12 594 LEU A C 1
ATOM 4610 O O . LEU A 1 594 ? 21.711 -23.027 -13.378 1.00 83.12 594 LEU A O 1
ATOM 4614 N N . LEU A 1 595 ? 20.000 -24.446 -13.079 1.00 84.94 595 LEU A N 1
ATOM 4615 C CA . LEU A 1 595 ? 20.490 -25.433 -14.047 1.00 84.94 595 LEU A CA 1
ATOM 4616 C C . LEU A 1 595 ? 20.393 -24.920 -15.491 1.00 84.94 595 LEU A C 1
ATOM 4618 O O . LEU A 1 595 ? 21.329 -25.118 -16.268 1.00 84.94 595 LEU A O 1
ATOM 4622 N N . GLN A 1 596 ? 19.322 -24.203 -15.841 1.00 86.31 596 GLN A N 1
ATOM 4623 C CA . GLN A 1 596 ? 19.113 -23.656 -17.191 1.00 86.31 596 GLN A CA 1
ATOM 4624 C C . GLN A 1 596 ? 19.784 -22.288 -17.428 1.00 86.31 596 GLN A C 1
ATOM 4626 O O . GLN A 1 596 ? 19.792 -21.814 -18.566 1.00 86.31 596 GLN A O 1
ATOM 4631 N N . MET A 1 597 ? 20.382 -21.673 -16.399 1.00 87.88 597 MET A N 1
ATOM 4632 C CA . MET A 1 597 ? 21.000 -20.337 -16.458 1.00 87.88 597 MET A CA 1
ATOM 4633 C C . MET A 1 597 ? 21.942 -20.151 -17.652 1.00 87.88 597 MET A C 1
ATOM 4635 O O . MET A 1 597 ? 21.783 -19.209 -18.422 1.00 87.88 597 MET A O 1
ATOM 4639 N N . GLU A 1 598 ? 22.886 -21.074 -17.850 1.00 90.06 598 GLU A N 1
ATOM 4640 C CA . GLU A 1 598 ? 23.886 -20.981 -18.921 1.00 90.06 598 GLU A CA 1
ATOM 4641 C C . GLU A 1 598 ? 23.234 -20.920 -20.310 1.00 90.06 598 GLU A C 1
ATOM 4643 O O . GLU A 1 598 ? 23.608 -20.100 -21.145 1.00 90.06 598 GLU A O 1
ATOM 4648 N N . LYS A 1 599 ? 22.203 -21.744 -20.543 1.00 89.12 599 LYS A N 1
ATOM 4649 C CA . LYS A 1 599 ? 21.461 -21.756 -21.810 1.00 89.12 599 LYS A CA 1
ATOM 4650 C C . LYS A 1 599 ? 20.668 -20.470 -22.013 1.00 89.12 599 LYS A C 1
ATOM 4652 O O . LYS A 1 599 ? 20.557 -20.015 -23.145 1.00 89.12 599 LYS A O 1
ATOM 4657 N N . HIS A 1 600 ? 20.105 -19.905 -20.946 1.00 87.56 600 HIS A N 1
ATOM 4658 C CA . HIS A 1 600 ? 19.344 -18.662 -21.027 1.00 87.56 600 HIS A CA 1
ATOM 4659 C C . HIS A 1 600 ? 20.257 -17.467 -21.320 1.00 87.56 600 HIS A C 1
ATOM 4661 O O . HIS A 1 600 ? 20.012 -16.717 -22.261 1.00 87.56 600 HIS A O 1
ATOM 4667 N N . LEU A 1 601 ? 21.354 -17.331 -20.571 1.00 89.38 601 LEU A N 1
ATOM 4668 C CA . LEU A 1 601 ? 22.328 -16.256 -20.763 1.00 89.38 601 LEU A CA 1
ATOM 4669 C C . LEU A 1 601 ? 23.007 -16.335 -22.138 1.00 89.38 601 LEU A C 1
ATOM 4671 O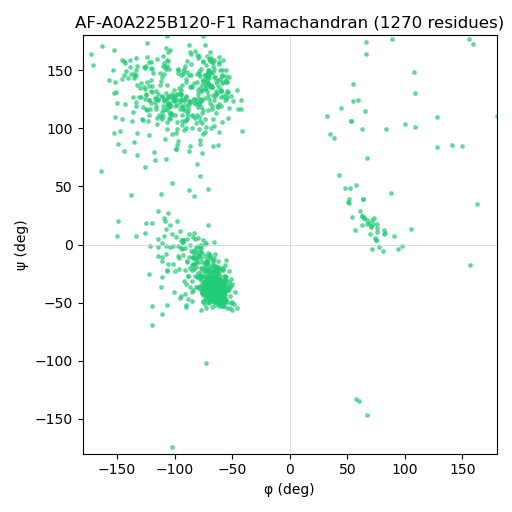 O . LEU A 1 601 ? 23.206 -15.302 -22.771 1.00 89.38 601 LEU A O 1
ATOM 4675 N N . ALA A 1 602 ? 23.291 -17.539 -22.647 1.00 88.38 602 ALA A N 1
ATOM 4676 C CA . ALA A 1 602 ? 23.899 -17.730 -23.967 1.00 88.38 602 ALA A CA 1
ATOM 4677 C C . ALA A 1 602 ? 22.991 -17.333 -25.148 1.00 88.38 602 ALA A C 1
ATOM 4679 O O . ALA A 1 602 ? 23.504 -17.080 -26.234 1.00 88.38 602 ALA A O 1
ATOM 4680 N N . LYS A 1 603 ? 21.662 -17.263 -24.962 1.00 86.31 603 LYS A N 1
ATOM 4681 C CA . LYS A 1 603 ? 20.742 -16.740 -25.992 1.00 86.31 603 LYS A CA 1
ATOM 4682 C C . LYS A 1 603 ? 20.863 -15.225 -26.162 1.00 86.31 603 LYS A C 1
ATOM 4684 O O . LYS A 1 603 ? 20.629 -14.722 -27.252 1.00 86.31 603 LYS A O 1
ATOM 4689 N N . ILE A 1 604 ? 21.202 -14.519 -25.084 1.00 86.12 604 ILE A N 1
ATOM 4690 C CA . ILE A 1 604 ? 21.277 -13.053 -25.045 1.00 86.12 604 ILE A CA 1
ATOM 4691 C C . ILE A 1 604 ? 22.712 -12.588 -25.318 1.00 86.12 604 ILE A C 1
ATOM 4693 O O . ILE A 1 604 ? 22.944 -11.652 -26.080 1.00 86.12 604 ILE A O 1
ATOM 4697 N N . VAL A 1 605 ? 23.698 -13.246 -24.701 1.00 89.56 605 VAL A N 1
ATOM 4698 C CA . VAL A 1 605 ? 25.113 -12.874 -24.794 1.00 89.56 605 VAL A CA 1
ATOM 4699 C C . VAL A 1 605 ? 25.816 -13.742 -25.832 1.00 89.56 605 VAL A C 1
ATOM 4701 O O . VAL A 1 605 ? 26.277 -14.851 -25.553 1.00 89.56 605 VAL A O 1
ATOM 4704 N N . VAL A 1 606 ? 25.919 -13.205 -27.043 1.00 87.25 606 VAL A N 1
ATOM 4705 C CA . VAL A 1 606 ? 26.521 -13.881 -28.195 1.00 87.25 606 VAL A CA 1
ATOM 4706 C C . VAL A 1 606 ? 28.055 -13.892 -28.104 1.00 87.25 606 VAL A C 1
ATOM 4708 O O . VAL A 1 606 ? 28.678 -12.888 -27.767 1.00 87.25 606 VAL A O 1
ATOM 4711 N N . GLY A 1 607 ? 28.674 -15.034 -28.425 1.00 84.94 607 GLY A N 1
ATOM 4712 C CA . GLY A 1 607 ? 30.131 -15.191 -28.578 1.00 84.94 607 GLY A CA 1
ATOM 4713 C C . GLY A 1 607 ? 30.948 -15.292 -27.284 1.00 84.94 607 GLY A C 1
ATOM 4714 O O . GLY A 1 607 ? 32.156 -15.525 -27.315 1.00 84.94 607 GLY A O 1
ATOM 4715 N N . GLN A 1 608 ? 30.297 -15.197 -26.121 1.00 90.31 608 GLN A N 1
ATOM 4716 C CA . GLN A 1 608 ? 30.958 -15.167 -24.808 1.00 90.31 608 GLN A CA 1
ATOM 4717 C C . GLN A 1 608 ? 30.692 -16.431 -23.977 1.00 90.31 608 GLN A C 1
ATOM 4719 O O . GLN A 1 608 ? 30.422 -16.362 -22.779 1.00 90.31 608 GLN A O 1
ATOM 4724 N N . LYS A 1 609 ? 30.758 -17.613 -24.603 1.00 88.56 609 LYS A N 1
ATOM 4725 C CA . LYS A 1 609 ? 30.401 -18.885 -23.946 1.00 88.56 609 LYS A CA 1
ATOM 4726 C C . LYS A 1 609 ? 31.242 -19.178 -22.695 1.00 88.56 609 LYS A C 1
ATOM 4728 O O . LYS A 1 609 ? 30.683 -19.559 -21.673 1.00 88.56 609 LYS A O 1
ATOM 4733 N N . GLU A 1 610 ? 32.559 -18.962 -22.757 1.00 87.50 610 GLU A N 1
ATOM 4734 C CA . GLU A 1 610 ? 33.459 -19.155 -21.604 1.00 87.50 610 GLU A CA 1
ATOM 4735 C C . GLU A 1 610 ? 33.098 -18.219 -20.440 1.00 87.50 610 GLU A C 1
ATOM 4737 O O . GLU A 1 610 ? 33.062 -18.647 -19.286 1.00 87.50 610 GLU A O 1
ATOM 4742 N N . ALA A 1 611 ? 32.756 -16.962 -20.744 1.00 90.00 611 ALA A N 1
ATOM 4743 C CA . ALA A 1 611 ? 32.348 -15.981 -19.745 1.00 90.00 611 ALA A CA 1
ATOM 4744 C C . ALA A 1 611 ? 31.030 -16.371 -19.064 1.00 90.00 611 ALA A C 1
ATOM 4746 O O . ALA A 1 611 ? 30.947 -16.394 -17.835 1.00 90.00 611 ALA A O 1
ATOM 4747 N N . VAL A 1 612 ? 30.022 -16.745 -19.859 1.00 91.88 612 VAL A N 1
ATOM 4748 C CA . VAL A 1 612 ? 28.716 -17.200 -19.360 1.00 91.88 612 VAL A CA 1
ATOM 4749 C C . VAL A 1 612 ? 28.865 -18.446 -18.484 1.00 91.88 612 VAL A C 1
ATOM 4751 O O . VAL A 1 612 ? 28.255 -18.520 -17.415 1.00 91.88 612 VAL A O 1
ATOM 4754 N N . GLN A 1 613 ? 29.693 -19.408 -18.898 1.00 91.31 613 GLN A N 1
ATOM 4755 C CA . GLN A 1 613 ? 29.923 -20.640 -18.147 1.00 91.31 613 GLN A CA 1
ATOM 4756 C C . GLN A 1 613 ? 30.625 -20.368 -16.807 1.00 91.31 613 GLN A C 1
ATOM 4758 O O . GLN A 1 613 ? 30.206 -20.904 -15.780 1.00 91.31 613 GLN A O 1
ATOM 4763 N N . SER A 1 614 ? 31.647 -19.503 -16.796 1.00 90.50 614 SER A N 1
ATOM 4764 C CA . SER A 1 614 ? 32.368 -19.133 -15.569 1.00 90.50 614 SER A CA 1
ATOM 4765 C C . SER A 1 614 ? 31.444 -18.470 -14.542 1.00 90.50 614 SER A C 1
ATOM 4767 O O . SER A 1 614 ? 31.371 -18.903 -13.389 1.00 90.50 614 SER A O 1
ATOM 4769 N N . VAL A 1 615 ? 30.658 -17.480 -14.983 1.00 91.81 615 VAL A N 1
ATOM 4770 C CA . VAL A 1 615 ? 29.688 -16.768 -14.134 1.00 91.81 615 VAL A CA 1
ATOM 4771 C C . VAL A 1 615 ? 28.615 -17.722 -13.603 1.00 91.81 615 VAL A C 1
ATOM 4773 O O . VAL A 1 615 ? 28.343 -17.741 -12.402 1.00 91.81 615 VAL A O 1
ATOM 4776 N N . SER A 1 616 ? 28.061 -18.576 -14.470 1.00 91.75 616 SER A N 1
ATOM 4777 C CA . SER A 1 616 ? 27.033 -19.550 -14.081 1.00 91.75 616 SER A CA 1
ATOM 4778 C C . SER A 1 616 ? 27.540 -20.531 -13.017 1.00 91.75 616 SER A C 1
ATOM 4780 O O . SER A 1 616 ? 26.824 -20.837 -12.065 1.00 91.75 616 SER A O 1
ATOM 4782 N N . ASN A 1 617 ? 28.779 -21.015 -13.142 1.00 89.94 617 ASN A N 1
ATOM 4783 C CA . ASN A 1 617 ? 29.367 -21.948 -12.178 1.00 89.94 617 ASN A CA 1
ATOM 4784 C C . ASN A 1 617 ? 29.616 -21.302 -10.810 1.00 89.94 617 ASN A C 1
ATOM 4786 O O . ASN A 1 617 ? 29.292 -21.909 -9.789 1.00 89.94 617 ASN A O 1
ATOM 4790 N N . ALA A 1 618 ? 30.131 -20.071 -10.780 1.00 87.12 618 ALA A N 1
ATOM 4791 C CA . ALA A 1 618 ? 30.362 -19.345 -9.533 1.00 87.12 618 ALA A CA 1
ATOM 4792 C C . ALA A 1 618 ? 29.053 -19.074 -8.768 1.00 87.12 618 ALA A C 1
ATOM 4794 O O . ALA A 1 618 ? 28.986 -19.273 -7.556 1.00 87.12 618 ALA A O 1
ATOM 4795 N N . ILE A 1 619 ? 27.978 -18.708 -9.474 1.00 87.44 619 ILE A N 1
ATOM 4796 C CA . ILE A 1 619 ? 26.670 -18.481 -8.844 1.00 87.44 619 ILE A CA 1
ATOM 4797 C C . ILE A 1 619 ? 26.062 -19.790 -8.338 1.00 87.44 619 ILE A C 1
ATOM 4799 O O . ILE A 1 619 ? 25.525 -19.825 -7.231 1.00 87.44 619 ILE A O 1
ATOM 4803 N N . ARG A 1 620 ? 26.169 -20.884 -9.105 1.00 88.25 620 ARG A N 1
ATOM 4804 C CA . ARG A 1 620 ? 25.719 -22.212 -8.653 1.00 88.25 620 ARG A CA 1
ATOM 4805 C C . ARG A 1 620 ? 26.428 -22.631 -7.364 1.00 88.25 620 ARG A C 1
ATOM 4807 O O . ARG A 1 620 ? 25.759 -23.125 -6.465 1.00 88.25 620 ARG A O 1
ATOM 4814 N N . LEU A 1 621 ? 27.738 -22.388 -7.257 1.00 85.69 621 LEU A N 1
ATOM 4815 C CA . LEU A 1 621 ? 28.533 -22.700 -6.064 1.00 85.69 621 LEU A CA 1
ATOM 4816 C C . LEU A 1 621 ? 28.068 -21.915 -4.826 1.00 85.69 621 LEU A C 1
ATOM 4818 O O . LEU A 1 621 ? 27.980 -22.471 -3.728 1.00 85.69 621 LEU A O 1
ATOM 4822 N N . GLN A 1 622 ? 27.739 -20.633 -5.000 1.00 81.00 622 GLN A N 1
ATOM 4823 C CA . GLN A 1 622 ? 27.199 -19.817 -3.914 1.00 81.00 622 GLN A CA 1
ATOM 4824 C C . GLN A 1 622 ? 25.801 -20.296 -3.503 1.00 81.00 622 GLN A C 1
ATOM 4826 O O . GLN A 1 622 ? 25.535 -20.510 -2.322 1.00 81.00 622 GLN A O 1
ATOM 4831 N N . ARG A 1 623 ? 24.914 -20.522 -4.477 1.00 80.62 623 ARG A N 1
ATOM 4832 C CA . ARG A 1 623 ? 23.518 -20.922 -4.240 1.00 80.62 623 ARG A CA 1
ATOM 4833 C C . ARG A 1 623 ? 23.370 -22.347 -3.714 1.00 80.62 623 ARG A C 1
ATOM 4835 O O . ARG A 1 623 ? 22.385 -22.644 -3.050 1.00 80.62 623 ARG A O 1
ATOM 4842 N N . SER A 1 624 ? 24.351 -23.217 -3.948 1.00 81.50 624 SER A N 1
ATOM 4843 C CA . SER A 1 624 ? 24.410 -24.538 -3.317 1.00 81.50 624 SER A CA 1
ATOM 4844 C C . SER A 1 624 ? 24.897 -24.497 -1.864 1.00 81.50 624 SER A C 1
ATOM 4846 O O . SER A 1 624 ? 24.967 -25.549 -1.235 1.00 81.50 624 SER A O 1
ATOM 4848 N N . GLY A 1 625 ? 25.278 -23.323 -1.339 1.00 76.38 625 GLY A N 1
ATOM 4849 C CA . GLY A 1 625 ? 25.818 -23.164 0.015 1.00 76.38 625 GLY A CA 1
ATOM 4850 C C . GLY A 1 625 ? 27.228 -23.735 0.197 1.00 76.38 625 GLY A C 1
ATOM 4851 O O . GLY A 1 625 ? 27.654 -23.950 1.326 1.00 76.38 625 GLY A O 1
ATOM 4852 N N . LEU A 1 626 ? 27.942 -24.013 -0.903 1.00 83.19 626 LEU A N 1
ATOM 4853 C CA . LEU A 1 626 ? 29.308 -24.551 -0.869 1.00 83.19 626 LEU A CA 1
ATOM 4854 C C . LEU A 1 626 ? 30.367 -23.443 -0.773 1.00 83.19 626 LEU A C 1
ATOM 4856 O O . LEU A 1 626 ? 31.498 -23.712 -0.375 1.00 83.19 626 LEU A O 1
ATOM 4860 N N . ALA A 1 627 ? 30.016 -22.211 -1.147 1.00 82.19 627 ALA A N 1
ATOM 4861 C CA . ALA A 1 627 ? 30.868 -21.039 -0.970 1.00 82.19 627 ALA A CA 1
ATOM 4862 C C . ALA A 1 627 ? 30.788 -20.489 0.465 1.00 82.19 627 ALA A C 1
ATOM 4864 O O . ALA A 1 627 ? 29.849 -20.774 1.208 1.00 82.19 627 ALA A O 1
ATOM 4865 N N . ASN A 1 628 ? 31.760 -19.654 0.843 1.00 81.81 628 ASN A N 1
ATOM 4866 C CA . ASN A 1 628 ? 31.735 -18.942 2.118 1.00 81.81 628 ASN A CA 1
ATOM 4867 C C . ASN A 1 628 ? 30.500 -18.013 2.189 1.00 81.81 628 ASN A C 1
ATOM 4869 O O . ASN A 1 628 ? 30.403 -17.099 1.370 1.00 81.81 628 ASN A O 1
ATOM 4873 N N . PRO A 1 629 ? 29.586 -18.177 3.168 1.00 76.19 629 PRO A N 1
ATOM 4874 C CA . PRO A 1 629 ? 28.364 -17.372 3.267 1.00 76.19 629 PRO A CA 1
ATOM 4875 C C . PRO A 1 629 ? 28.599 -15.873 3.485 1.00 76.19 629 PRO A C 1
ATOM 4877 O O . PRO A 1 629 ? 27.691 -15.074 3.273 1.00 76.19 629 PRO A O 1
ATOM 4880 N N . ASN A 1 630 ? 29.789 -15.485 3.953 1.00 81.50 630 ASN A N 1
ATOM 4881 C CA . ASN A 1 630 ? 30.130 -14.082 4.183 1.00 81.50 630 ASN A CA 1
ATOM 4882 C C . ASN A 1 630 ? 30.700 -13.387 2.938 1.00 81.50 630 ASN A C 1
ATOM 4884 O O . ASN A 1 630 ? 30.808 -12.170 2.955 1.00 81.50 630 ASN A O 1
ATOM 4888 N N . GLN A 1 631 ? 31.043 -14.121 1.875 1.00 85.88 631 GLN A N 1
ATOM 4889 C CA . GLN A 1 631 ? 31.660 -13.546 0.679 1.00 85.88 631 GLN A CA 1
ATOM 4890 C C . GLN A 1 631 ? 30.646 -13.455 -0.470 1.00 85.88 631 GLN A C 1
ATOM 4892 O O . GLN A 1 631 ? 30.134 -14.491 -0.912 1.00 85.88 631 GLN A O 1
ATOM 4897 N N . PRO A 1 632 ? 30.343 -12.245 -0.976 1.00 88.06 632 PRO A N 1
ATOM 4898 C CA . PRO A 1 632 ? 29.510 -12.094 -2.160 1.00 88.06 632 PRO A CA 1
ATOM 4899 C C . PRO A 1 632 ? 30.268 -12.555 -3.421 1.00 88.06 632 PRO A C 1
ATOM 4901 O O . PRO A 1 632 ? 31.487 -12.374 -3.499 1.00 88.06 632 PRO A O 1
ATOM 4904 N N . PRO A 1 633 ? 29.592 -13.110 -4.447 1.00 89.62 633 PRO A N 1
ATOM 4905 C CA . PRO A 1 633 ? 30.237 -13.483 -5.696 1.00 89.62 633 PRO A CA 1
ATOM 4906 C C . PRO A 1 633 ? 30.749 -12.234 -6.387 1.00 89.62 633 PRO A C 1
ATOM 4908 O O . PRO A 1 633 ? 29.998 -11.283 -6.617 1.00 89.62 633 PRO A O 1
ATOM 4911 N N . SER A 1 634 ? 32.021 -12.270 -6.745 1.00 92.81 634 SER A N 1
ATOM 4912 C CA . SER A 1 634 ? 32.741 -11.137 -7.301 1.00 92.81 634 SER A CA 1
ATOM 4913 C C . SER A 1 634 ? 33.376 -11.503 -8.639 1.00 92.81 634 SER A C 1
ATOM 4915 O O . SER A 1 634 ? 34.084 -12.504 -8.767 1.00 92.81 634 SER A O 1
ATOM 4917 N N . PHE A 1 635 ? 33.129 -10.684 -9.656 1.00 94.50 635 PHE A N 1
ATOM 4918 C CA . PHE A 1 635 ? 33.601 -10.914 -11.016 1.00 94.50 635 PHE A CA 1
ATOM 4919 C C . PHE A 1 635 ? 34.367 -9.708 -11.543 1.00 94.50 635 PHE A C 1
ATOM 4921 O O . PHE A 1 635 ? 33.898 -8.580 -11.413 1.00 94.50 635 PHE A O 1
ATOM 4928 N N . LEU A 1 636 ? 35.505 -9.949 -12.195 1.00 94.50 636 LEU A N 1
ATOM 4929 C CA . LEU A 1 636 ? 36.233 -8.924 -12.946 1.00 94.50 636 LEU A CA 1
ATOM 4930 C C . LEU A 1 636 ? 36.167 -9.241 -14.442 1.00 94.50 636 LEU A C 1
ATOM 4932 O O . LEU A 1 636 ? 36.755 -10.214 -14.906 1.00 94.50 636 LEU A O 1
ATOM 4936 N N . PHE A 1 637 ? 35.423 -8.432 -15.188 1.00 94.88 637 PHE A N 1
ATOM 4937 C CA . PHE A 1 637 ? 35.183 -8.571 -16.619 1.00 94.88 637 PHE A CA 1
ATOM 4938 C C . PHE A 1 637 ? 36.198 -7.750 -17.416 1.00 94.88 637 PHE A C 1
ATOM 4940 O O . PHE A 1 637 ? 36.096 -6.525 -17.506 1.00 94.88 637 PHE A O 1
ATOM 4947 N N . CYS A 1 638 ? 37.149 -8.432 -18.046 1.00 90.81 638 CYS A N 1
ATOM 4948 C CA . CYS A 1 638 ? 38.220 -7.828 -18.837 1.00 90.81 638 CYS A CA 1
ATOM 4949 C C . CYS A 1 638 ? 37.971 -8.037 -20.331 1.00 90.81 638 CYS A C 1
ATOM 4951 O O . CYS A 1 638 ? 37.591 -9.123 -20.757 1.00 90.81 638 CYS A O 1
ATOM 4953 N N . GLY A 1 639 ? 38.198 -7.015 -21.153 1.00 87.81 639 GLY A N 1
ATOM 4954 C CA . GLY A 1 639 ? 38.081 -7.145 -22.608 1.00 87.81 639 GLY A CA 1
ATOM 4955 C C . GLY A 1 639 ? 37.884 -5.811 -23.322 1.00 87.81 639 GLY A C 1
ATOM 4956 O O . GLY A 1 639 ? 37.683 -4.796 -22.655 1.00 87.81 639 GLY A O 1
ATOM 4957 N N . PRO A 1 640 ? 37.908 -5.780 -24.664 1.00 82.12 640 PRO A N 1
ATOM 4958 C CA . PRO A 1 640 ? 37.671 -4.554 -25.416 1.00 82.12 640 PRO A CA 1
ATOM 4959 C C . PRO A 1 640 ? 36.235 -4.038 -25.247 1.00 82.12 640 PRO A C 1
ATOM 4961 O O . PRO A 1 640 ? 35.315 -4.776 -24.869 1.00 82.12 640 PRO A O 1
ATOM 4964 N N . SER A 1 641 ? 36.042 -2.746 -25.514 1.00 82.62 641 SER A N 1
ATOM 4965 C CA . SER A 1 641 ? 34.738 -2.097 -25.391 1.00 82.62 641 SER A CA 1
ATOM 4966 C C . SER A 1 641 ? 33.735 -2.670 -26.398 1.00 82.62 641 SER A C 1
ATOM 4968 O O . SER A 1 641 ? 34.090 -3.032 -27.516 1.00 82.62 641 SER A O 1
ATOM 4970 N N . GLY A 1 642 ? 32.467 -2.784 -25.995 1.00 79.50 642 GLY A N 1
ATOM 4971 C CA . GLY A 1 642 ? 31.397 -3.276 -26.874 1.00 79.50 642 GLY A CA 1
ATOM 4972 C C . GLY A 1 642 ? 31.364 -4.792 -27.120 1.00 79.50 642 GLY A C 1
ATOM 4973 O O . GLY A 1 642 ? 30.642 -5.230 -28.009 1.00 79.50 642 GLY A O 1
ATOM 4974 N N . THR A 1 643 ? 32.091 -5.594 -26.331 1.00 85.31 643 THR A N 1
ATOM 4975 C CA . THR A 1 643 ? 32.074 -7.078 -26.371 1.00 85.31 643 THR A CA 1
ATOM 4976 C C . THR A 1 643 ? 30.952 -7.734 -25.558 1.00 85.31 643 THR A C 1
ATOM 4978 O O . THR A 1 643 ? 30.775 -8.946 -25.629 1.00 85.31 643 THR A O 1
ATOM 4981 N N . GLY A 1 644 ? 30.184 -6.952 -24.789 1.00 86.81 644 GLY A N 1
ATOM 4982 C CA . GLY A 1 644 ? 29.036 -7.452 -24.020 1.00 86.81 644 GLY A CA 1
ATOM 4983 C C . GLY A 1 644 ? 29.239 -7.576 -22.505 1.00 86.81 644 GLY A C 1
ATOM 4984 O O . GLY A 1 644 ? 28.386 -8.162 -21.849 1.00 86.81 644 GLY A O 1
ATOM 4985 N N . LYS A 1 645 ? 30.295 -6.986 -21.924 1.00 90.69 645 LYS A N 1
ATOM 4986 C CA . LYS A 1 645 ? 30.547 -6.976 -20.462 1.00 90.69 645 LYS A CA 1
ATOM 4987 C C . LYS A 1 645 ? 29.326 -6.520 -19.650 1.00 90.69 645 LYS A C 1
ATOM 4989 O O . LYS A 1 645 ? 28.800 -7.272 -18.840 1.00 90.69 645 LYS A O 1
ATOM 4994 N N . THR A 1 646 ? 28.813 -5.325 -19.943 1.00 89.25 646 THR A N 1
ATOM 4995 C CA . THR A 1 646 ? 27.607 -4.770 -19.304 1.00 89.25 646 THR A CA 1
ATOM 4996 C C . THR A 1 646 ? 26.332 -5.531 -19.680 1.00 89.25 646 THR A C 1
ATOM 4998 O O . THR A 1 646 ? 25.394 -5.588 -18.890 1.00 89.25 646 THR A O 1
ATOM 5001 N N . LEU A 1 647 ? 26.278 -6.113 -20.886 1.00 89.19 647 LEU A N 1
ATOM 5002 C CA . LEU A 1 647 ? 25.118 -6.880 -21.349 1.00 89.19 647 LEU A CA 1
ATOM 5003 C C . LEU A 1 647 ? 24.959 -8.170 -20.541 1.00 89.19 647 LEU A C 1
ATOM 5005 O O . LEU A 1 647 ? 23.845 -8.485 -20.139 1.00 89.19 647 LEU A O 1
ATOM 5009 N N . LEU A 1 648 ? 26.061 -8.870 -20.248 1.00 91.88 648 LEU A N 1
ATOM 5010 C CA . LEU A 1 648 ? 26.043 -10.057 -19.395 1.00 91.88 648 LEU A CA 1
ATOM 5011 C C . LEU A 1 648 ? 25.531 -9.726 -17.992 1.00 91.88 648 LEU A C 1
ATOM 5013 O O . LEU A 1 648 ? 24.703 -10.460 -17.467 1.00 91.88 648 LEU A O 1
ATOM 5017 N N . THR A 1 649 ? 25.952 -8.598 -17.418 1.00 91.62 649 THR A N 1
ATOM 5018 C CA . THR A 1 649 ? 25.458 -8.131 -16.115 1.00 91.62 649 THR A CA 1
ATOM 5019 C C . THR A 1 649 ? 23.961 -7.827 -16.139 1.00 91.62 649 THR A C 1
ATOM 5021 O O . THR A 1 649 ? 23.239 -8.247 -15.240 1.00 91.62 649 THR A O 1
ATOM 5024 N N . LYS A 1 650 ? 23.476 -7.140 -17.182 1.00 89.69 650 LYS A N 1
ATOM 5025 C CA . LYS A 1 650 ? 22.043 -6.855 -17.355 1.00 89.69 650 LYS A CA 1
ATOM 5026 C C . LYS A 1 650 ? 21.224 -8.136 -17.502 1.00 89.69 650 LYS A C 1
ATOM 5028 O O . LYS A 1 650 ? 20.242 -8.304 -16.789 1.00 89.69 650 LYS A O 1
ATOM 5033 N N . ALA A 1 651 ? 21.665 -9.053 -18.364 1.00 89.44 651 ALA A N 1
ATOM 5034 C CA . ALA A 1 651 ? 21.018 -10.348 -18.562 1.00 89.44 651 ALA A CA 1
ATOM 5035 C C . ALA A 1 651 ? 21.016 -11.183 -17.274 1.00 89.44 651 ALA A C 1
ATOM 5037 O O . ALA A 1 651 ? 20.063 -11.903 -16.994 1.00 89.44 651 ALA A O 1
ATOM 5038 N N . LEU A 1 652 ? 22.072 -11.068 -16.466 1.00 89.06 652 LEU A N 1
ATOM 5039 C CA . LEU A 1 652 ? 22.163 -11.731 -15.175 1.00 89.06 652 LEU A CA 1
ATOM 5040 C C . LEU A 1 652 ? 21.195 -11.136 -14.144 1.00 89.06 652 LEU A C 1
ATOM 5042 O O . LEU A 1 652 ? 20.574 -11.894 -13.402 1.00 89.06 652 LEU A O 1
ATOM 5046 N N . ALA A 1 653 ? 21.048 -9.808 -14.112 1.00 87.06 653 ALA A N 1
ATOM 5047 C CA . ALA A 1 653 ? 20.091 -9.134 -13.237 1.00 87.06 653 ALA A CA 1
ATOM 5048 C C . ALA A 1 653 ? 18.653 -9.524 -13.593 1.00 87.06 653 ALA A C 1
ATOM 5050 O O . ALA A 1 653 ? 17.892 -9.930 -12.719 1.00 87.06 653 ALA A O 1
ATOM 5051 N N . GLU A 1 654 ? 18.327 -9.502 -14.886 1.00 84.25 654 GLU A N 1
ATOM 5052 C CA . GLU A 1 654 ? 17.035 -9.954 -15.399 1.00 84.25 654 GLU A CA 1
ATOM 5053 C C . GLU A 1 654 ? 16.781 -11.436 -15.083 1.00 84.25 654 GLU A C 1
ATOM 5055 O O . GLU A 1 654 ? 15.682 -11.802 -14.685 1.00 84.25 654 GLU A O 1
ATOM 5060 N N . PHE A 1 655 ? 17.796 -12.297 -15.190 1.00 85.06 655 PHE A N 1
ATOM 5061 C CA . PHE A 1 655 ? 17.633 -13.728 -14.933 1.00 85.06 655 PHE A CA 1
ATOM 5062 C C . PHE A 1 655 ? 17.470 -14.077 -13.445 1.00 85.06 655 PHE A C 1
ATOM 5064 O O . PHE A 1 655 ? 16.681 -14.956 -13.096 1.00 85.06 655 PHE A O 1
ATOM 5071 N N . LEU A 1 656 ? 18.257 -13.451 -12.564 1.00 79.75 656 LEU A N 1
ATOM 5072 C CA . LEU A 1 656 ? 18.281 -13.789 -11.136 1.00 79.75 656 LEU A CA 1
ATOM 5073 C C . LEU A 1 656 ? 17.222 -13.052 -10.322 1.00 79.75 656 LEU A C 1
ATOM 5075 O O . LEU A 1 656 ? 16.694 -13.623 -9.365 1.00 79.75 656 LEU A O 1
ATOM 5079 N N . PHE A 1 657 ? 16.957 -11.795 -10.673 1.00 75.56 657 PHE A N 1
ATOM 5080 C CA . PHE A 1 657 ? 16.106 -10.899 -9.895 1.00 75.56 657 PHE A CA 1
ATOM 5081 C C . PHE A 1 657 ? 14.821 -10.511 -10.624 1.00 75.56 657 PHE A C 1
ATOM 5083 O O . PHE A 1 657 ? 14.018 -9.793 -10.041 1.00 75.56 657 PHE A O 1
ATOM 5090 N N . ASP A 1 658 ? 14.620 -10.967 -11.868 1.00 71.12 658 ASP A N 1
ATOM 5091 C CA . ASP A 1 658 ? 13.453 -10.633 -12.698 1.00 71.12 658 ASP A CA 1
ATOM 5092 C C . ASP A 1 658 ? 13.256 -9.105 -12.905 1.00 71.12 658 ASP A C 1
ATOM 5094 O O . ASP A 1 658 ? 12.232 -8.675 -13.426 1.00 71.12 658 ASP A O 1
ATOM 5098 N N . ASP A 1 659 ? 14.259 -8.283 -12.560 1.00 71.75 659 ASP A N 1
ATOM 5099 C CA . ASP A 1 659 ? 14.265 -6.821 -12.687 1.00 71.75 659 ASP A CA 1
ATOM 5100 C C . ASP A 1 659 ? 15.621 -6.351 -13.254 1.00 71.75 659 ASP A C 1
ATOM 5102 O O . ASP A 1 659 ? 16.646 -6.453 -12.569 1.00 71.75 659 ASP A O 1
ATOM 5106 N N . PRO A 1 660 ? 15.685 -5.780 -14.474 1.00 72.75 660 PRO A N 1
ATOM 5107 C CA . PRO A 1 660 ? 16.927 -5.213 -14.998 1.00 72.75 660 PRO A CA 1
ATOM 5108 C C . PRO A 1 660 ? 17.418 -4.008 -14.175 1.00 72.75 660 PRO A C 1
ATOM 5110 O O . PRO A 1 660 ? 18.615 -3.716 -14.179 1.00 72.75 660 PRO A O 1
ATOM 5113 N N . LYS A 1 661 ? 16.532 -3.326 -13.429 1.00 76.81 661 LYS A N 1
ATOM 5114 C CA . LYS A 1 661 ? 16.885 -2.245 -12.492 1.00 76.81 661 LYS A CA 1
ATOM 5115 C C . LYS A 1 661 ? 17.477 -2.775 -11.182 1.00 76.81 661 LYS A C 1
ATOM 5117 O O . LYS A 1 661 ? 17.958 -1.984 -10.372 1.00 76.81 661 LYS A O 1
ATOM 5122 N N . ALA A 1 662 ? 17.493 -4.092 -10.955 1.00 79.44 662 ALA A N 1
ATOM 5123 C CA . ALA A 1 662 ? 18.272 -4.694 -9.872 1.00 79.44 662 ALA A CA 1
ATOM 5124 C C . ALA A 1 662 ? 19.788 -4.588 -10.123 1.00 79.44 662 ALA A C 1
ATOM 5126 O O . ALA A 1 662 ? 20.578 -4.826 -9.211 1.00 79.44 662 ALA A O 1
ATOM 5127 N N . MET A 1 663 ? 20.208 -4.206 -11.337 1.00 89.25 663 MET A N 1
ATOM 5128 C CA . MET A 1 663 ? 21.581 -3.799 -11.618 1.00 89.25 663 MET A CA 1
ATOM 5129 C C . MET A 1 663 ? 21.795 -2.329 -11.231 1.00 89.25 663 MET A C 1
ATOM 5131 O O . MET A 1 663 ? 21.347 -1.416 -11.926 1.00 89.25 663 MET A O 1
ATOM 5135 N N . ILE A 1 664 ? 22.543 -2.102 -10.156 1.00 90.50 664 ILE A N 1
ATOM 5136 C CA . ILE A 1 664 ? 22.969 -0.776 -9.709 1.00 90.50 664 ILE A CA 1
ATOM 5137 C C . ILE A 1 664 ? 24.331 -0.492 -10.339 1.00 90.50 664 ILE A C 1
ATOM 5139 O O . ILE A 1 664 ? 25.307 -1.190 -10.069 1.00 90.50 664 ILE A O 1
ATOM 5143 N N . ARG A 1 665 ? 24.400 0.521 -11.204 1.00 93.19 665 ARG A N 1
ATOM 5144 C CA . ARG A 1 665 ? 25.621 0.877 -11.934 1.00 93.19 665 ARG A CA 1
ATOM 5145 C C . ARG A 1 665 ? 26.323 2.066 -11.288 1.00 93.19 665 ARG A C 1
ATOM 5147 O O . ARG A 1 665 ? 25.694 3.090 -11.051 1.00 93.19 665 ARG A O 1
ATOM 5154 N N . PHE A 1 666 ? 27.630 1.934 -11.108 1.00 92.88 666 PHE A N 1
ATOM 5155 C CA . PHE A 1 666 ? 28.543 2.984 -10.683 1.00 92.88 666 PHE A CA 1
ATOM 5156 C C . PHE A 1 666 ? 29.610 3.185 -11.763 1.00 92.88 666 PHE A C 1
ATOM 5158 O O . PHE A 1 666 ? 30.324 2.242 -12.114 1.00 92.88 666 PHE A O 1
ATOM 5165 N N . ASP A 1 667 ? 29.711 4.401 -12.297 1.00 93.12 667 ASP A N 1
ATOM 5166 C CA . ASP A 1 667 ? 30.778 4.778 -13.227 1.00 93.12 667 ASP A CA 1
ATOM 5167 C C . ASP A 1 667 ? 32.014 5.200 -12.430 1.00 93.12 667 ASP A C 1
ATOM 5169 O O . ASP A 1 667 ? 32.004 6.224 -11.748 1.00 93.12 667 ASP A O 1
ATOM 5173 N N . MET A 1 668 ? 33.088 4.411 -12.492 1.00 93.69 668 MET A N 1
ATOM 5174 C CA . MET A 1 668 ? 34.305 4.683 -11.721 1.00 93.69 668 MET A CA 1
ATOM 5175 C C . MET A 1 668 ? 35.076 5.905 -12.222 1.00 93.69 668 MET A C 1
ATOM 5177 O O . MET A 1 668 ? 35.933 6.413 -11.498 1.00 93.69 668 MET A O 1
ATOM 5181 N N . SER A 1 669 ? 34.724 6.455 -13.388 1.00 89.31 669 SER A N 1
ATOM 5182 C CA . SER A 1 669 ? 35.239 7.750 -13.836 1.00 89.31 669 SER A CA 1
ATOM 5183 C C . SER A 1 669 ? 34.815 8.894 -12.906 1.00 89.31 669 SER A C 1
ATOM 5185 O O . SER A 1 669 ? 35.581 9.836 -12.728 1.00 89.31 669 SER A O 1
ATOM 5187 N N . GLU A 1 670 ? 33.645 8.801 -12.263 1.00 87.75 670 GLU A N 1
ATOM 5188 C CA . GLU A 1 670 ? 33.162 9.804 -11.297 1.00 87.75 670 GLU A CA 1
ATOM 5189 C C . GLU A 1 670 ? 33.839 9.701 -9.918 1.00 87.75 670 GLU A C 1
ATOM 5191 O O . GLU A 1 670 ? 33.710 10.612 -9.088 1.00 87.75 670 GLU A O 1
ATOM 5196 N N . TYR A 1 671 ? 34.572 8.605 -9.678 1.00 91.75 671 TYR A N 1
ATOM 5197 C CA . TYR A 1 671 ? 35.241 8.285 -8.414 1.00 91.75 671 TYR A CA 1
ATOM 5198 C C . TYR A 1 671 ? 36.775 8.280 -8.523 1.00 91.75 671 TYR A C 1
ATOM 5200 O O . TYR A 1 671 ? 37.465 7.578 -7.782 1.00 91.75 671 TYR A O 1
ATOM 5208 N N . GLN A 1 672 ? 37.322 9.084 -9.440 1.00 89.81 672 GLN A N 1
ATOM 5209 C CA . GLN A 1 672 ? 38.770 9.286 -9.597 1.00 89.81 672 GLN A CA 1
ATOM 5210 C C . GLN A 1 672 ? 39.402 10.028 -8.408 1.00 89.81 672 GLN A C 1
ATOM 5212 O O . GLN A 1 672 ? 40.563 9.804 -8.070 1.00 89.81 672 GLN A O 1
ATOM 5217 N N . GLU A 1 673 ? 38.648 10.919 -7.760 1.00 87.75 673 GLU A N 1
ATOM 5218 C CA . GLU A 1 673 ? 39.145 11.747 -6.660 1.00 87.75 673 GLU A CA 1
ATOM 5219 C C . GLU A 1 673 ? 38.899 11.114 -5.290 1.00 87.75 673 GLU A C 1
ATOM 5221 O O . GLU A 1 673 ? 37.846 10.532 -5.035 1.00 87.75 673 GLU A O 1
ATOM 5226 N N . ARG A 1 674 ? 39.808 11.335 -4.336 1.00 82.81 674 ARG A N 1
ATOM 5227 C CA . ARG A 1 674 ? 39.703 10.795 -2.969 1.00 82.81 674 ARG A CA 1
ATOM 5228 C C . ARG A 1 674 ? 38.423 11.212 -2.228 1.00 82.81 674 ARG A C 1
ATOM 5230 O O . ARG A 1 674 ? 37.861 10.420 -1.476 1.00 82.81 674 ARG A O 1
ATOM 5237 N N . HIS A 1 675 ? 37.933 12.436 -2.446 1.00 81.19 675 HIS A N 1
ATOM 5238 C CA . HIS A 1 675 ? 36.722 12.950 -1.787 1.00 81.19 675 HIS A CA 1
ATOM 5239 C C . HIS A 1 675 ? 35.419 12.321 -2.314 1.00 81.19 675 HIS A C 1
ATOM 5241 O O . HIS A 1 675 ? 34.381 12.419 -1.659 1.00 81.19 675 HIS A O 1
ATOM 5247 N N . SER A 1 676 ? 35.464 11.624 -3.457 1.00 85.06 676 SER A N 1
ATOM 5248 C CA . SER A 1 676 ? 34.317 10.887 -4.005 1.00 85.06 676 SER A CA 1
ATOM 5249 C C . SER A 1 676 ? 33.871 9.722 -3.113 1.00 85.06 676 SER A C 1
ATOM 5251 O O . SER A 1 676 ? 32.699 9.344 -3.141 1.00 85.06 676 SER A O 1
ATOM 5253 N N . LEU A 1 677 ? 34.760 9.218 -2.247 1.00 84.94 677 LEU A N 1
ATOM 5254 C CA . LEU A 1 677 ? 34.444 8.159 -1.293 1.00 84.94 677 LEU A CA 1
ATOM 5255 C C . LEU A 1 677 ? 33.279 8.549 -0.372 1.00 84.94 677 LEU A C 1
ATOM 5257 O O . LEU A 1 677 ? 32.367 7.752 -0.167 1.00 84.94 677 LEU A O 1
ATOM 5261 N N . SER A 1 678 ? 33.245 9.795 0.109 1.00 85.50 678 SER A N 1
ATOM 5262 C CA . SER A 1 678 ? 32.156 10.291 0.960 1.00 85.50 678 SER A CA 1
ATOM 5263 C C . SER A 1 678 ? 30.798 10.264 0.250 1.00 85.50 678 SER A C 1
ATOM 5265 O O . SER A 1 678 ? 29.782 10.051 0.901 1.00 85.50 678 SER A O 1
ATOM 5267 N N . ARG A 1 679 ? 30.759 10.411 -1.085 1.00 84.62 679 ARG A N 1
ATOM 5268 C CA . ARG A 1 679 ? 29.523 10.245 -1.874 1.00 84.62 679 ARG A CA 1
ATOM 5269 C C . ARG A 1 679 ? 29.103 8.774 -1.973 1.00 84.62 679 ARG A C 1
ATOM 5271 O O . ARG A 1 679 ? 27.912 8.478 -1.984 1.00 84.62 679 ARG A O 1
ATOM 5278 N N . MET A 1 680 ? 30.067 7.852 -2.016 1.00 86.56 680 MET A N 1
ATOM 5279 C CA . MET A 1 680 ? 29.828 6.410 -2.132 1.00 86.56 680 MET A CA 1
ATOM 5280 C C . MET A 1 680 ? 29.297 5.798 -0.828 1.00 86.56 680 MET A C 1
ATOM 5282 O O . MET A 1 680 ? 28.272 5.123 -0.853 1.00 86.56 680 MET A O 1
ATOM 5286 N N . ILE A 1 681 ? 29.955 6.045 0.310 1.00 86.62 681 ILE A N 1
ATOM 5287 C CA . ILE A 1 681 ? 29.605 5.428 1.610 1.00 86.62 681 ILE A CA 1
ATOM 5288 C C . ILE A 1 681 ? 28.815 6.347 2.554 1.00 86.62 681 ILE A C 1
ATOM 5290 O O . ILE A 1 681 ? 28.157 5.853 3.474 1.00 86.62 681 ILE A O 1
ATOM 5294 N N . GLY A 1 682 ? 28.810 7.656 2.297 1.00 85.06 682 GLY A N 1
ATOM 5295 C CA . GLY A 1 682 ? 28.170 8.681 3.124 1.00 85.06 682 GLY A CA 1
ATOM 5296 C C . GLY A 1 682 ? 29.201 9.531 3.867 1.00 85.06 682 GLY A C 1
ATOM 5297 O O . GLY A 1 682 ? 30.283 9.052 4.216 1.00 85.06 682 GLY A O 1
ATOM 5298 N N . ALA A 1 683 ? 28.877 10.804 4.101 1.00 82.44 683 ALA A N 1
ATOM 5299 C CA . ALA A 1 683 ? 29.753 11.704 4.842 1.00 82.44 683 ALA A CA 1
ATOM 5300 C C . ALA A 1 683 ? 29.732 11.371 6.351 1.00 82.44 683 ALA A C 1
ATOM 5302 O O . ALA A 1 683 ? 28.673 11.040 6.890 1.00 82.44 683 ALA A O 1
ATOM 5303 N N . PRO A 1 684 ? 30.876 11.460 7.054 1.00 76.81 684 PRO A N 1
ATOM 5304 C CA . PRO A 1 684 ? 30.910 11.271 8.499 1.00 76.81 684 PRO A CA 1
ATOM 5305 C C . PRO A 1 684 ? 30.158 12.391 9.248 1.00 76.81 684 PRO A C 1
ATOM 5307 O O . PRO A 1 684 ? 30.008 13.496 8.714 1.00 76.81 684 PRO A O 1
ATOM 5310 N N . PRO A 1 685 ? 29.700 12.147 10.494 1.00 73.00 685 PRO A N 1
ATOM 5311 C CA . PRO A 1 685 ? 29.004 13.153 11.292 1.00 73.00 685 PRO A CA 1
ATOM 5312 C C . PRO A 1 685 ? 29.787 14.460 11.427 1.00 73.00 685 PRO A C 1
ATOM 5314 O O . PRO A 1 685 ? 30.971 14.450 11.756 1.00 73.00 685 PRO A O 1
ATOM 5317 N N . GLY A 1 686 ? 29.113 15.587 11.171 1.00 66.44 686 GLY A N 1
ATOM 5318 C CA . GLY A 1 686 ? 29.710 16.929 11.190 1.00 66.44 686 GLY A CA 1
ATOM 5319 C C . GLY A 1 686 ? 30.134 17.488 9.824 1.00 66.44 686 GLY A C 1
ATOM 5320 O O . GLY A 1 686 ? 30.579 18.631 9.767 1.00 66.44 686 GLY A O 1
ATOM 5321 N N . TYR A 1 687 ? 29.968 16.734 8.730 1.00 70.75 687 TYR A N 1
ATOM 5322 C CA . TYR A 1 687 ? 30.231 17.191 7.357 1.00 70.75 687 TYR A CA 1
ATOM 5323 C C . TYR A 1 687 ? 28.931 17.400 6.559 1.00 70.75 687 TYR A C 1
ATOM 5325 O O . TYR A 1 687 ? 27.917 16.755 6.822 1.00 70.75 687 TYR A O 1
ATOM 5333 N N . VAL A 1 688 ? 28.949 18.300 5.566 1.00 64.31 688 VAL A N 1
ATOM 5334 C CA . VAL A 1 688 ? 27.796 18.553 4.676 1.00 64.31 688 VAL A CA 1
ATOM 5335 C C . VAL A 1 688 ? 27.400 17.252 3.967 1.00 64.31 688 VAL A C 1
ATOM 5337 O O . VAL A 1 688 ? 28.248 16.588 3.374 1.00 64.31 688 VAL A O 1
ATOM 5340 N N . GLY A 1 689 ? 26.118 16.883 4.048 1.00 60.72 689 GLY A N 1
ATOM 5341 C CA . GLY A 1 689 ? 25.613 15.594 3.560 1.00 60.72 689 GLY A CA 1
ATOM 5342 C C . GLY A 1 689 ? 25.616 14.468 4.601 1.00 60.72 689 GLY A C 1
ATOM 5343 O O . GLY A 1 689 ? 25.302 13.342 4.247 1.00 60.72 689 GLY A O 1
ATOM 5344 N N . HIS A 1 690 ? 25.922 14.756 5.873 1.00 53.56 690 HIS A N 1
ATOM 5345 C CA . HIS A 1 690 ? 25.877 13.803 6.994 1.00 53.56 690 HIS A CA 1
ATOM 5346 C C . HIS A 1 690 ? 24.536 13.059 7.127 1.00 53.56 690 HIS A C 1
ATOM 5348 O O . HIS A 1 690 ? 24.538 11.870 7.443 1.00 53.56 690 HIS A O 1
ATOM 5354 N N . ASP A 1 691 ? 23.405 13.733 6.891 1.00 53.53 691 ASP A N 1
ATOM 5355 C CA . ASP A 1 691 ? 22.068 13.132 7.018 1.00 53.53 691 ASP A CA 1
ATOM 5356 C C . ASP A 1 691 ? 21.652 12.315 5.781 1.00 53.53 691 ASP A C 1
ATOM 5358 O O . ASP A 1 691 ? 20.713 11.521 5.848 1.00 53.53 691 ASP A O 1
ATOM 5362 N N . ALA A 1 692 ? 22.374 12.457 4.663 1.00 58.09 692 ALA A N 1
ATOM 5363 C CA . ALA A 1 692 ? 22.170 11.675 3.451 1.00 58.09 692 ALA A CA 1
ATOM 5364 C C . ALA A 1 692 ? 23.100 10.449 3.466 1.00 58.09 692 ALA A C 1
ATOM 5366 O O . ALA A 1 692 ? 24.324 10.574 3.509 1.00 58.09 692 ALA A O 1
ATOM 5367 N N . GLY A 1 693 ? 22.533 9.240 3.447 1.00 66.69 693 GLY A N 1
ATOM 5368 C CA . GLY A 1 693 ? 23.330 8.020 3.297 1.00 66.69 693 GLY A CA 1
ATOM 5369 C C . GLY A 1 693 ? 24.095 7.999 1.963 1.00 66.69 693 GLY A C 1
ATOM 5370 O O . GLY A 1 693 ? 23.733 8.690 1.011 1.00 66.69 693 GLY A O 1
ATOM 5371 N N . GLY A 1 694 ? 25.180 7.225 1.894 1.00 83.31 694 GLY A N 1
ATOM 5372 C CA . GLY A 1 694 ? 25.988 7.114 0.677 1.00 83.31 694 GLY A CA 1
ATOM 5373 C C . GLY A 1 694 ? 25.241 6.438 -0.468 1.00 83.31 694 GLY A C 1
ATOM 5374 O O . GLY A 1 694 ? 24.364 5.607 -0.244 1.00 83.31 694 GLY A O 1
ATOM 5375 N N . GLN A 1 695 ? 25.615 6.744 -1.710 1.00 86.75 695 GLN A N 1
ATOM 5376 C CA . GLN A 1 695 ? 24.982 6.146 -2.889 1.00 86.75 695 GLN A CA 1
ATOM 5377 C C . GLN A 1 695 ? 25.081 4.614 -2.898 1.00 86.75 695 GLN A C 1
ATOM 5379 O O . GLN A 1 695 ? 24.121 3.944 -3.265 1.00 86.75 695 GLN A O 1
ATOM 5384 N N . LEU A 1 696 ? 26.208 4.033 -2.484 1.00 88.19 696 LEU A N 1
ATOM 5385 C CA . LEU A 1 696 ? 26.356 2.579 -2.401 1.00 88.19 696 LEU A CA 1
ATOM 5386 C C . LEU A 1 696 ? 25.587 2.004 -1.211 1.00 88.19 696 LEU A C 1
ATOM 5388 O O . LEU A 1 696 ? 24.864 1.020 -1.358 1.00 88.19 696 LEU A O 1
ATOM 5392 N N . THR A 1 697 ? 25.735 2.622 -0.040 1.00 86.94 697 THR A N 1
ATOM 5393 C CA . THR A 1 697 ? 25.165 2.119 1.214 1.00 86.94 697 THR A CA 1
ATOM 5394 C C . THR A 1 697 ? 23.640 2.203 1.229 1.00 86.94 697 THR A C 1
ATOM 5396 O O . THR A 1 697 ? 22.993 1.244 1.643 1.00 86.94 697 THR A O 1
ATOM 5399 N N . GLU A 1 698 ? 23.039 3.268 0.695 1.00 81.81 698 GLU A N 1
ATOM 5400 C CA . GLU A 1 698 ? 21.580 3.387 0.570 1.00 81.81 698 GLU A CA 1
ATOM 5401 C C . GLU A 1 698 ? 21.000 2.474 -0.509 1.00 81.81 698 GLU A C 1
ATOM 5403 O O . GLU A 1 698 ? 19.968 1.842 -0.279 1.00 81.81 698 GLU A O 1
ATOM 5408 N N . ASN A 1 699 ? 21.664 2.334 -1.662 1.00 82.12 699 ASN A N 1
ATOM 5409 C CA . ASN A 1 699 ? 21.191 1.417 -2.699 1.00 82.12 699 ASN A CA 1
ATOM 5410 C C . ASN A 1 699 ? 21.208 -0.040 -2.214 1.00 82.12 699 ASN A C 1
ATOM 5412 O O . ASN A 1 699 ? 20.225 -0.753 -2.412 1.00 82.12 699 ASN A O 1
ATOM 5416 N N . LEU A 1 700 ? 22.266 -0.464 -1.514 1.00 80.19 700 LEU A N 1
ATOM 5417 C CA . LEU A 1 700 ? 22.334 -1.795 -0.902 1.00 80.19 700 LEU A CA 1
ATOM 5418 C C . LEU A 1 700 ? 21.311 -1.980 0.220 1.00 80.19 700 LEU A C 1
ATOM 5420 O O . LEU A 1 700 ? 20.687 -3.033 0.314 1.00 80.19 700 LEU A O 1
ATOM 5424 N N . ARG A 1 701 ? 21.085 -0.956 1.048 1.00 75.62 701 ARG A N 1
ATOM 5425 C CA . ARG A 1 701 ? 20.090 -1.013 2.126 1.00 75.62 701 ARG A CA 1
ATOM 5426 C C . ARG A 1 701 ? 18.663 -1.150 1.592 1.00 75.62 701 ARG A C 1
ATOM 5428 O O . ARG A 1 701 ? 17.870 -1.892 2.165 1.00 75.62 701 ARG A O 1
ATOM 5435 N N . ARG A 1 702 ? 18.335 -0.445 0.506 1.00 71.00 702 ARG A N 1
ATOM 5436 C CA . ARG A 1 702 ? 17.020 -0.515 -0.155 1.00 71.00 702 ARG A CA 1
ATOM 5437 C C . ARG A 1 702 ? 16.852 -1.795 -0.973 1.00 71.00 702 ARG A C 1
ATOM 5439 O O . ARG A 1 702 ? 15.752 -2.336 -1.034 1.00 71.00 702 ARG A O 1
ATOM 5446 N N . ARG A 1 703 ? 17.925 -2.269 -1.614 1.00 69.06 703 ARG A N 1
ATOM 5447 C CA . ARG A 1 703 ? 17.937 -3.448 -2.495 1.00 69.06 703 ARG A CA 1
ATOM 5448 C C . ARG A 1 703 ? 19.118 -4.373 -2.156 1.00 69.06 703 ARG A C 1
ATOM 5450 O O . ARG A 1 703 ? 20.098 -4.416 -2.904 1.00 69.06 703 ARG A O 1
ATOM 5457 N N . PRO A 1 704 ? 19.021 -5.157 -1.067 1.00 68.44 704 PRO A N 1
ATOM 5458 C CA . PRO A 1 704 ? 20.089 -6.078 -0.658 1.00 68.44 704 PRO A CA 1
ATOM 5459 C C . PRO A 1 704 ? 20.295 -7.236 -1.650 1.00 68.44 704 PRO A C 1
ATOM 5461 O O . PRO A 1 704 ? 21.380 -7.808 -1.723 1.00 68.44 704 PRO A O 1
ATOM 5464 N N . PHE A 1 705 ? 19.269 -7.557 -2.445 1.00 78.25 705 PHE A N 1
ATOM 5465 C CA . PHE A 1 705 ? 19.325 -8.498 -3.563 1.00 78.25 705 PHE A CA 1
ATOM 5466 C C . PHE A 1 705 ? 19.513 -7.729 -4.872 1.00 78.25 705 PHE A C 1
ATOM 5468 O O . PHE A 1 705 ? 18.547 -7.305 -5.503 1.00 78.25 705 PHE A O 1
ATOM 5475 N N . SER A 1 706 ? 20.762 -7.487 -5.249 1.00 84.69 706 SER A N 1
ATOM 5476 C CA . SER A 1 706 ? 21.090 -6.666 -6.414 1.00 84.69 706 SER A CA 1
ATOM 5477 C C . SER A 1 706 ? 22.431 -7.054 -7.029 1.00 84.69 706 SER A C 1
ATOM 5479 O O . SER A 1 706 ? 23.220 -7.803 -6.443 1.00 84.69 706 SER A O 1
ATOM 5481 N N . ILE A 1 707 ? 22.688 -6.547 -8.235 1.00 91.50 707 ILE A N 1
ATOM 5482 C CA . ILE A 1 707 ? 24.002 -6.619 -8.873 1.00 91.50 707 ILE A CA 1
ATOM 5483 C C . ILE A 1 707 ? 24.637 -5.237 -8.829 1.00 91.50 707 ILE A C 1
ATOM 5485 O O . ILE A 1 707 ? 24.097 -4.292 -9.397 1.00 91.50 707 ILE A O 1
ATOM 5489 N N . LEU A 1 708 ? 25.796 -5.129 -8.191 1.00 93.62 708 LEU A N 1
ATOM 5490 C CA . LEU A 1 708 ? 26.610 -3.922 -8.189 1.00 93.62 708 LEU A CA 1
ATOM 5491 C C . LEU A 1 708 ? 27.563 -3.970 -9.380 1.00 93.62 708 LEU A C 1
ATOM 5493 O O . LEU A 1 708 ? 28.456 -4.814 -9.421 1.00 93.62 708 LEU A O 1
ATOM 5497 N N . LEU A 1 709 ? 27.374 -3.076 -10.346 1.00 95.56 709 LEU A N 1
ATOM 5498 C CA . LEU A 1 709 ? 28.241 -2.937 -11.508 1.00 95.56 709 LEU A CA 1
ATOM 5499 C C . LEU A 1 709 ? 29.179 -1.739 -11.332 1.00 95.56 709 LEU A C 1
ATOM 5501 O O . LEU A 1 709 ? 28.728 -0.601 -11.410 1.00 95.56 709 LEU A O 1
ATOM 5505 N N . PHE A 1 710 ? 30.473 -1.996 -11.176 1.00 95.38 710 PHE A N 1
ATOM 5506 C CA . PHE A 1 710 ? 31.541 -0.996 -11.167 1.00 95.38 710 PHE A CA 1
ATOM 5507 C C . PHE A 1 710 ? 32.190 -0.937 -12.552 1.00 95.38 710 PHE A C 1
ATOM 5509 O O . PHE A 1 710 ? 32.981 -1.810 -12.914 1.00 95.38 710 PHE A O 1
ATOM 5516 N N . ASP A 1 711 ? 31.799 0.048 -13.357 1.00 93.38 711 ASP A N 1
ATOM 5517 C CA . ASP A 1 711 ? 32.264 0.179 -14.739 1.00 93.38 711 ASP A CA 1
ATOM 5518 C C . ASP A 1 711 ? 33.607 0.924 -14.790 1.00 93.38 711 ASP A C 1
ATOM 5520 O O . ASP A 1 711 ? 33.758 1.942 -14.120 1.00 93.38 711 ASP A O 1
ATOM 5524 N N . GLU A 1 712 ? 34.564 0.425 -15.579 1.00 91.81 712 GLU A N 1
ATOM 5525 C CA . GLU A 1 712 ? 35.908 1.009 -15.763 1.00 91.81 712 GLU A CA 1
ATOM 5526 C C . GLU A 1 712 ? 36.703 1.168 -14.454 1.00 91.81 712 GLU A C 1
ATOM 5528 O O . GLU A 1 712 ? 37.240 2.232 -14.141 1.00 91.81 712 GLU A O 1
ATOM 5533 N N . VAL A 1 713 ? 36.796 0.086 -13.675 1.00 93.56 713 VAL A N 1
ATOM 5534 C CA . VAL A 1 713 ? 37.375 0.085 -12.318 1.00 93.56 713 VAL A CA 1
ATOM 5535 C C . VAL A 1 713 ? 38.844 0.527 -12.252 1.00 93.56 713 VAL A C 1
ATOM 5537 O O . VAL A 1 713 ? 39.288 1.011 -11.216 1.00 93.56 713 VAL A O 1
ATOM 5540 N N . GLU A 1 714 ? 39.584 0.466 -13.362 1.00 90.81 714 GLU A N 1
ATOM 5541 C CA . GLU A 1 714 ? 40.930 1.042 -13.498 1.00 90.81 714 GLU A CA 1
ATOM 5542 C C . GLU A 1 714 ? 40.984 2.579 -13.404 1.00 90.81 714 GLU A C 1
ATOM 5544 O O . GLU A 1 714 ? 42.068 3.161 -13.383 1.00 90.81 714 GLU A O 1
ATOM 5549 N N . LYS A 1 715 ? 39.841 3.267 -13.381 1.00 91.75 715 LYS A N 1
ATOM 5550 C CA . LYS A 1 715 ? 39.774 4.719 -13.170 1.00 91.75 715 LYS A CA 1
ATOM 5551 C C . LYS A 1 715 ? 39.506 5.099 -11.713 1.00 91.75 715 LYS A C 1
ATOM 5553 O O . LYS A 1 715 ? 39.650 6.264 -11.368 1.00 91.75 715 LYS A O 1
ATOM 5558 N N . ALA A 1 716 ? 39.126 4.154 -10.853 1.00 92.25 716 ALA A N 1
ATOM 5559 C CA . ALA A 1 716 ? 38.780 4.455 -9.467 1.00 92.25 716 ALA A CA 1
ATOM 5560 C C . ALA A 1 716 ? 40.002 4.896 -8.638 1.00 92.25 716 ALA A C 1
ATOM 5562 O O . ALA A 1 716 ? 41.113 4.391 -8.814 1.00 92.25 716 ALA A O 1
ATOM 5563 N N . ALA A 1 717 ? 39.781 5.780 -7.661 1.00 90.88 717 ALA A N 1
ATOM 5564 C CA . ALA A 1 717 ? 40.777 6.085 -6.637 1.00 90.88 717 ALA A CA 1
ATOM 5565 C C . ALA A 1 717 ? 41.144 4.831 -5.815 1.00 90.88 717 ALA A C 1
ATOM 5567 O O . ALA A 1 717 ? 40.310 3.956 -5.566 1.00 90.88 717 ALA A O 1
ATOM 5568 N N . LYS A 1 718 ? 42.383 4.763 -5.310 1.00 89.50 718 LYS A N 1
ATOM 5569 C CA . LYS A 1 718 ? 42.867 3.615 -4.517 1.00 89.50 718 LYS A CA 1
ATOM 5570 C C . LYS A 1 718 ? 42.024 3.371 -3.261 1.00 89.50 718 LYS A C 1
ATOM 5572 O O . LYS A 1 718 ? 41.793 2.224 -2.892 1.00 89.50 718 LYS A O 1
ATOM 5577 N N . GLU A 1 719 ? 41.524 4.431 -2.632 1.00 88.06 719 GLU A N 1
ATOM 5578 C CA . GLU A 1 719 ? 40.654 4.355 -1.457 1.00 88.06 719 GLU A CA 1
ATOM 5579 C C . GLU A 1 719 ? 39.309 3.676 -1.770 1.00 88.06 719 GLU A C 1
ATOM 5581 O O . GLU A 1 719 ? 38.777 2.934 -0.944 1.00 88.06 719 GLU A O 1
ATOM 5586 N N . VAL A 1 720 ? 38.781 3.850 -2.983 1.00 90.00 720 VAL A N 1
ATOM 5587 C CA . VAL A 1 720 ? 37.558 3.161 -3.421 1.00 90.00 720 VAL A CA 1
ATOM 5588 C C . VAL A 1 720 ? 37.820 1.662 -3.563 1.00 90.00 720 VAL A C 1
ATOM 5590 O O . VAL A 1 720 ? 37.046 0.854 -3.052 1.00 90.00 720 VAL A O 1
ATOM 5593 N N . LEU A 1 721 ? 38.961 1.277 -4.148 1.00 89.31 721 LEU A N 1
ATOM 5594 C CA . LEU A 1 721 ? 39.367 -0.131 -4.257 1.00 89.31 721 LEU A CA 1
ATOM 5595 C C . LEU A 1 721 ? 39.500 -0.807 -2.882 1.00 89.31 721 LEU A C 1
ATOM 5597 O O . LEU A 1 721 ? 39.125 -1.970 -2.739 1.00 89.31 721 LEU A O 1
ATOM 5601 N N . THR A 1 722 ? 39.968 -0.085 -1.856 1.00 87.62 722 THR A N 1
ATOM 5602 C CA . THR A 1 722 ? 40.036 -0.629 -0.487 1.00 87.62 722 THR A CA 1
ATOM 5603 C C . THR A 1 722 ? 38.661 -0.900 0.127 1.00 87.62 722 THR A C 1
ATOM 5605 O O . THR A 1 722 ? 38.494 -1.904 0.818 1.00 87.62 722 THR A O 1
ATOM 5608 N N . VAL A 1 723 ? 37.647 -0.079 -0.166 1.00 88.38 723 VAL A N 1
ATOM 5609 C CA . VAL A 1 723 ? 36.269 -0.341 0.289 1.00 88.38 723 VAL A CA 1
ATOM 5610 C C . VAL A 1 723 ? 35.644 -1.513 -0.464 1.00 88.38 723 VAL A C 1
ATOM 5612 O O . VAL A 1 723 ? 34.970 -2.345 0.144 1.00 88.38 723 VAL A O 1
ATOM 5615 N N . LEU A 1 724 ? 35.911 -1.638 -1.767 1.00 90.50 724 LEU A N 1
ATOM 5616 C CA . LEU A 1 724 ? 35.480 -2.805 -2.540 1.00 90.50 724 LEU A CA 1
ATOM 5617 C C . LEU A 1 724 ? 36.106 -4.101 -2.008 1.00 90.50 724 LEU A C 1
ATOM 5619 O O . LEU A 1 724 ? 35.427 -5.123 -1.953 1.00 90.50 724 LEU A O 1
ATOM 5623 N N . LEU A 1 725 ? 37.363 -4.055 -1.554 1.00 89.25 725 LEU A N 1
ATOM 5624 C CA . LEU A 1 725 ? 38.014 -5.191 -0.901 1.00 89.25 725 LEU A CA 1
ATOM 5625 C C . LEU A 1 725 ? 37.256 -5.628 0.361 1.00 89.25 725 LEU A C 1
ATOM 5627 O O . LEU A 1 725 ? 36.980 -6.814 0.520 1.00 89.25 725 LEU A O 1
ATOM 5631 N N . GLN A 1 726 ? 36.874 -4.676 1.222 1.00 86.56 726 GLN A N 1
ATOM 5632 C CA . GLN A 1 726 ? 36.087 -4.955 2.429 1.00 86.56 726 GLN A CA 1
ATOM 5633 C C . GLN A 1 726 ? 34.735 -5.595 2.087 1.00 86.56 726 GLN A C 1
ATOM 5635 O O . GLN A 1 726 ? 34.337 -6.572 2.723 1.00 86.56 726 GLN A O 1
ATOM 5640 N N . LEU A 1 727 ? 34.049 -5.073 1.066 1.00 90.25 727 LEU A N 1
ATOM 5641 C CA . LEU A 1 727 ? 32.777 -5.626 0.607 1.00 90.25 727 LEU A CA 1
ATOM 5642 C C . LEU A 1 727 ? 32.937 -7.074 0.131 1.00 90.25 727 LEU A C 1
ATOM 5644 O O . LEU A 1 727 ? 32.123 -7.919 0.492 1.00 90.25 727 LEU A O 1
ATOM 5648 N N . MET A 1 728 ? 33.967 -7.367 -0.669 1.00 89.12 728 MET A N 1
ATOM 5649 C CA . MET A 1 728 ? 34.198 -8.710 -1.214 1.00 89.12 728 MET A CA 1
ATOM 5650 C C . MET A 1 728 ? 34.649 -9.722 -0.155 1.00 89.12 728 MET A C 1
ATOM 5652 O O . MET A 1 728 ? 34.447 -10.918 -0.348 1.00 89.12 728 MET A O 1
ATOM 5656 N N . ASP A 1 729 ? 35.263 -9.268 0.940 1.00 84.19 729 ASP A N 1
ATOM 5657 C CA . ASP A 1 729 ? 35.787 -10.157 1.978 1.00 84.19 729 ASP A CA 1
ATOM 5658 C C . ASP A 1 729 ? 34.762 -10.471 3.077 1.00 84.19 729 ASP A C 1
ATOM 5660 O O . ASP A 1 729 ? 34.465 -11.636 3.345 1.00 84.19 729 ASP A O 1
ATOM 5664 N N . ASP A 1 730 ? 34.180 -9.431 3.678 1.00 81.69 730 ASP A N 1
ATOM 5665 C CA . ASP A 1 730 ? 33.271 -9.571 4.820 1.00 81.69 730 ASP A CA 1
ATOM 5666 C C . ASP A 1 730 ? 31.784 -9.554 4.422 1.00 81.69 730 ASP A C 1
ATOM 5668 O O . ASP A 1 730 ? 30.914 -9.779 5.275 1.00 81.69 730 ASP A O 1
ATOM 5672 N N . GLY A 1 731 ? 31.471 -9.211 3.166 1.00 83.94 731 GLY A N 1
ATOM 5673 C CA . GLY A 1 731 ? 30.091 -9.069 2.694 1.00 83.94 731 GLY A CA 1
ATOM 5674 C C . GLY A 1 731 ? 29.333 -7.961 3.415 1.00 83.94 731 GLY A C 1
ATOM 5675 O O . GLY A 1 731 ? 28.112 -8.020 3.524 1.00 83.94 731 GLY A O 1
ATOM 5676 N N . ARG A 1 732 ? 30.043 -6.966 3.956 1.00 85.88 732 ARG A N 1
ATOM 5677 C CA . ARG A 1 732 ? 29.460 -5.837 4.684 1.00 85.88 732 ARG A CA 1
ATOM 5678 C C . ARG A 1 732 ? 30.242 -4.559 4.421 1.00 85.88 732 ARG A C 1
ATOM 5680 O O . ARG A 1 732 ? 31.466 -4.588 4.311 1.00 85.88 732 ARG A O 1
ATOM 5687 N N . ILE A 1 733 ? 29.537 -3.437 4.394 1.00 87.62 733 ILE A N 1
ATOM 5688 C CA . ILE A 1 733 ? 30.132 -2.099 4.331 1.00 87.62 733 ILE A CA 1
ATOM 5689 C C . ILE A 1 733 ? 29.685 -1.306 5.548 1.00 87.62 733 ILE A C 1
ATOM 5691 O O . ILE A 1 733 ? 28.534 -1.395 5.966 1.00 87.62 733 ILE A O 1
ATOM 5695 N N . THR A 1 734 ? 30.587 -0.504 6.098 1.00 82.81 734 THR A N 1
ATOM 5696 C CA . THR A 1 734 ? 30.239 0.483 7.119 1.00 82.81 734 THR A CA 1
ATOM 5697 C C . THR A 1 734 ? 29.965 1.823 6.440 1.00 82.81 734 THR A C 1
ATOM 5699 O O . THR A 1 734 ? 30.805 2.309 5.684 1.00 82.81 734 THR A O 1
ATOM 5702 N N . ASP A 1 735 ? 28.792 2.408 6.676 1.00 83.12 735 ASP A N 1
ATOM 5703 C CA . ASP A 1 735 ? 28.465 3.745 6.174 1.00 83.12 735 ASP A CA 1
ATOM 5704 C C . ASP A 1 735 ? 29.206 4.850 6.952 1.00 83.12 735 ASP A C 1
ATOM 5706 O O . ASP A 1 735 ? 29.829 4.601 7.989 1.00 83.12 735 ASP A O 1
ATOM 5710 N N . GLY A 1 736 ? 29.117 6.095 6.471 1.00 76.31 736 GLY A N 1
ATOM 5711 C CA . GLY A 1 736 ? 29.732 7.251 7.139 1.00 76.31 736 GLY A CA 1
ATOM 5712 C C . GLY A 1 736 ? 29.270 7.472 8.590 1.00 76.31 736 GLY A C 1
ATOM 5713 O O . GLY A 1 736 ? 30.001 8.071 9.374 1.00 76.31 736 GLY A O 1
ATOM 5714 N N . GLN A 1 737 ? 28.102 6.949 8.979 1.00 72.31 737 GLN A N 1
ATOM 5715 C CA . GLN A 1 737 ? 27.533 7.045 10.328 1.00 72.31 737 GLN A CA 1
ATOM 5716 C C . GLN A 1 737 ? 27.873 5.836 11.224 1.00 72.31 737 GLN A C 1
ATOM 5718 O O . GLN A 1 737 ? 27.416 5.768 12.367 1.00 72.31 737 GLN A O 1
ATOM 5723 N N . GLY A 1 738 ? 28.658 4.871 10.737 1.00 74.44 738 GLY A N 1
ATOM 5724 C CA . GLY A 1 738 ? 29.010 3.660 11.482 1.00 74.44 738 GLY A CA 1
ATOM 5725 C C . GLY A 1 738 ? 27.958 2.544 11.427 1.00 74.44 738 GLY A C 1
ATOM 5726 O O . GLY A 1 738 ? 28.074 1.561 12.162 1.00 74.44 738 GLY A O 1
ATOM 5727 N N . ARG A 1 739 ? 26.927 2.659 10.582 1.00 73.19 739 ARG A N 1
ATOM 5728 C CA . ARG A 1 739 ? 25.927 1.605 10.354 1.00 73.19 739 ARG A CA 1
ATOM 5729 C C . ARG A 1 739 ? 26.509 0.543 9.427 1.00 73.19 739 ARG A C 1
ATOM 5731 O O . ARG A 1 739 ? 27.107 0.854 8.402 1.00 73.19 739 ARG A O 1
ATOM 5738 N N . ILE A 1 740 ? 26.309 -0.721 9.785 1.00 78.81 740 ILE A N 1
ATOM 5739 C CA . ILE A 1 740 ? 26.747 -1.862 8.979 1.00 78.81 740 ILE A CA 1
ATOM 5740 C C . ILE A 1 740 ? 25.637 -2.193 7.977 1.00 78.81 740 ILE A C 1
ATOM 5742 O O . ILE A 1 740 ? 24.515 -2.498 8.377 1.00 78.81 740 ILE A O 1
ATOM 5746 N N . VAL A 1 741 ? 25.961 -2.139 6.690 1.00 80.69 741 VAL A N 1
ATOM 5747 C CA . VAL A 1 741 ? 25.098 -2.537 5.575 1.00 80.69 741 VAL A CA 1
ATOM 5748 C C . VAL A 1 741 ? 25.510 -3.929 5.112 1.00 80.69 741 VAL A C 1
ATOM 5750 O O . VAL A 1 741 ? 26.684 -4.164 4.824 1.00 80.69 741 VAL A O 1
ATOM 5753 N N . ASP A 1 742 ? 24.548 -4.849 5.060 1.00 77.12 742 ASP A N 1
ATOM 5754 C CA . ASP A 1 742 ? 24.755 -6.216 4.580 1.00 77.12 742 ASP A CA 1
ATOM 5755 C C . ASP A 1 742 ? 24.764 -6.253 3.044 1.00 77.12 742 ASP A C 1
ATOM 5757 O O . ASP A 1 742 ? 23.866 -5.721 2.392 1.00 77.12 742 ASP A O 1
ATOM 5761 N N . ALA A 1 743 ? 25.791 -6.879 2.479 1.00 82.38 743 ALA A N 1
ATOM 5762 C CA . ALA A 1 743 ? 26.010 -7.052 1.050 1.00 82.38 743 ALA A CA 1
ATOM 5763 C C . ALA A 1 743 ? 26.213 -8.533 0.666 1.00 82.38 743 ALA A C 1
ATOM 5765 O O . ALA A 1 743 ? 26.558 -8.823 -0.476 1.00 82.38 743 ALA A O 1
ATOM 5766 N N . LYS A 1 744 ? 25.982 -9.498 1.569 1.00 80.50 744 LYS A N 1
ATOM 5767 C CA . LYS A 1 744 ? 26.219 -10.936 1.301 1.00 80.50 744 LYS A CA 1
ATOM 5768 C C . LYS A 1 744 ? 25.390 -11.493 0.145 1.00 80.50 744 LYS A C 1
ATOM 5770 O O . LYS A 1 744 ? 25.820 -12.407 -0.557 1.00 80.50 744 LYS A O 1
ATOM 5775 N N . ASN A 1 745 ? 24.200 -10.933 -0.052 1.00 73.69 745 ASN A N 1
ATOM 5776 C CA . ASN A 1 745 ? 23.261 -11.344 -1.092 1.00 73.69 745 ASN A CA 1
ATOM 5777 C C . ASN A 1 745 ? 23.398 -10.543 -2.398 1.00 73.69 745 ASN A C 1
ATOM 5779 O O . ASN A 1 745 ? 22.612 -10.767 -3.324 1.00 73.69 745 ASN A O 1
ATOM 5783 N N . CYS A 1 746 ? 24.380 -9.638 -2.490 1.00 86.12 746 CYS A N 1
ATOM 5784 C CA . CYS A 1 746 ? 24.661 -8.898 -3.714 1.00 86.12 746 CYS A CA 1
ATOM 5785 C C . CYS A 1 746 ? 25.692 -9.629 -4.582 1.00 86.12 746 CYS A C 1
ATOM 5787 O O . CYS A 1 746 ? 26.525 -10.389 -4.086 1.00 86.12 746 CYS A O 1
ATOM 5789 N N . ILE A 1 747 ? 25.637 -9.393 -5.891 1.00 90.75 747 ILE A N 1
ATOM 5790 C CA . ILE A 1 747 ? 26.663 -9.847 -6.834 1.00 90.75 747 ILE A CA 1
ATOM 5791 C C . ILE A 1 747 ? 27.495 -8.640 -7.238 1.00 90.75 747 ILE A C 1
ATOM 5793 O O . ILE A 1 747 ? 26.956 -7.632 -7.687 1.00 90.75 747 ILE A O 1
ATOM 5797 N N . VAL A 1 748 ? 28.811 -8.753 -7.118 1.00 93.75 748 VAL A N 1
ATOM 5798 C CA . VAL A 1 748 ? 29.750 -7.683 -7.448 1.00 93.75 748 VAL A CA 1
ATOM 5799 C C . VAL A 1 748 ? 30.324 -7.948 -8.827 1.00 93.75 748 VAL A C 1
ATOM 5801 O O . VAL A 1 748 ? 30.978 -8.963 -9.056 1.00 93.75 748 VAL A O 1
ATOM 5804 N N . VAL A 1 749 ? 30.110 -7.031 -9.760 1.00 95.50 749 VAL A N 1
ATOM 5805 C CA . VAL A 1 749 ? 30.681 -7.095 -11.103 1.00 95.50 749 VAL A CA 1
ATOM 5806 C C . VAL A 1 749 ? 31.502 -5.845 -11.344 1.00 95.50 749 VAL A C 1
ATOM 5808 O O . VAL A 1 749 ? 31.002 -4.732 -11.258 1.00 95.50 749 VAL A O 1
ATOM 5811 N N . MET A 1 750 ? 32.765 -6.026 -11.687 1.00 95.69 750 MET A N 1
ATOM 5812 C CA . MET A 1 750 ? 33.674 -4.958 -12.078 1.00 95.69 750 MET A CA 1
ATOM 5813 C C . MET A 1 750 ? 34.011 -5.134 -13.550 1.00 95.69 750 MET A C 1
ATOM 5815 O O . MET A 1 750 ? 34.254 -6.256 -13.988 1.00 95.69 750 MET A O 1
ATOM 5819 N N . THR A 1 751 ? 34.042 -4.060 -14.330 1.00 94.56 751 THR A N 1
ATOM 5820 C CA . THR A 1 751 ? 34.533 -4.108 -15.711 1.00 94.56 751 THR A CA 1
ATOM 5821 C C . THR A 1 751 ? 35.866 -3.384 -15.805 1.00 94.56 751 THR A C 1
ATOM 5823 O O . THR A 1 751 ? 36.107 -2.399 -15.110 1.00 94.56 751 THR A O 1
ATOM 5826 N N . SER A 1 752 ? 36.735 -3.878 -16.681 1.00 92.56 752 SER A N 1
ATOM 5827 C CA . SER A 1 752 ? 37.980 -3.203 -17.009 1.00 92.56 752 SER A CA 1
ATOM 5828 C C . SER A 1 752 ? 38.302 -3.306 -18.491 1.00 92.56 752 SER A C 1
ATOM 5830 O O . SER A 1 752 ? 38.007 -4.320 -19.141 1.00 92.56 752 SER A O 1
ATOM 5832 N N . ASN A 1 753 ? 38.876 -2.241 -19.047 1.00 89.31 753 ASN A N 1
ATOM 5833 C CA . ASN A 1 753 ? 39.435 -2.230 -20.399 1.00 89.31 753 ASN A CA 1
ATOM 5834 C C . ASN A 1 753 ? 40.948 -2.520 -20.400 1.00 89.31 753 ASN A C 1
ATOM 5836 O O . ASN A 1 753 ? 41.577 -2.501 -21.460 1.00 89.31 753 ASN A O 1
ATOM 5840 N N . LEU A 1 754 ? 41.541 -2.816 -19.240 1.00 87.81 754 LEU A N 1
ATOM 5841 C CA . LEU A 1 754 ? 42.960 -3.127 -19.136 1.00 87.81 754 LEU A CA 1
ATOM 5842 C C . LEU A 1 754 ? 43.315 -4.384 -19.946 1.00 87.81 754 LEU A C 1
ATOM 5844 O O . LEU A 1 754 ? 42.595 -5.384 -19.937 1.00 87.81 754 LEU A O 1
ATOM 5848 N N . GLY A 1 755 ? 44.418 -4.313 -20.693 1.00 81.62 755 GLY A N 1
ATOM 5849 C CA . GLY A 1 755 ? 44.858 -5.391 -21.580 1.00 81.62 755 GLY A CA 1
ATOM 5850 C C . GLY A 1 755 ? 44.034 -5.550 -22.867 1.00 81.62 755 GLY A C 1
ATOM 5851 O O . GLY A 1 755 ? 44.292 -6.474 -23.640 1.00 81.62 755 GLY A O 1
ATOM 5852 N N . ALA A 1 756 ? 43.080 -4.652 -23.153 1.00 81.81 756 ALA A N 1
ATOM 5853 C CA . ALA A 1 756 ? 42.296 -4.694 -24.391 1.00 81.81 756 ALA A CA 1
ATOM 5854 C C . ALA A 1 756 ? 43.155 -4.568 -25.664 1.00 81.81 756 ALA A C 1
ATOM 5856 O O . ALA A 1 756 ? 42.790 -5.124 -26.697 1.00 81.81 756 ALA A O 1
ATOM 5857 N N . GLU A 1 757 ? 44.314 -3.904 -25.598 1.00 80.50 757 GLU A N 1
ATOM 5858 C CA . GLU A 1 757 ? 45.250 -3.781 -26.727 1.00 80.50 757 GLU A CA 1
ATOM 5859 C C . GLU A 1 757 ? 45.809 -5.134 -27.197 1.00 80.50 757 GLU A C 1
ATOM 5861 O O . GLU A 1 757 ? 45.968 -5.362 -28.399 1.00 80.50 757 GLU A O 1
ATOM 5866 N N . TYR A 1 758 ? 46.034 -6.067 -26.264 1.00 81.81 758 TYR A N 1
ATOM 5867 C CA . TYR A 1 758 ? 46.496 -7.422 -26.570 1.00 81.81 758 TYR A CA 1
ATOM 5868 C C . TYR A 1 758 ? 45.382 -8.260 -27.200 1.00 81.81 758 TYR A C 1
ATOM 5870 O O . TYR A 1 758 ? 45.657 -9.139 -28.012 1.00 81.81 758 TYR A O 1
ATOM 5878 N N . LEU A 1 759 ? 44.126 -7.945 -26.868 1.00 77.81 759 LEU A N 1
ATOM 5879 C CA . LEU A 1 759 ? 42.924 -8.595 -27.396 1.00 77.81 759 LEU A CA 1
ATOM 5880 C C . LEU A 1 759 ? 42.457 -8.001 -28.739 1.00 77.81 759 LEU A C 1
ATOM 5882 O O . LEU A 1 759 ? 41.679 -8.630 -29.455 1.00 77.81 759 LEU A O 1
ATOM 5886 N N . ALA A 1 760 ? 42.923 -6.800 -29.100 1.00 67.94 760 ALA A N 1
ATOM 5887 C CA . ALA A 1 760 ? 42.580 -6.140 -30.360 1.00 67.94 760 ALA A CA 1
ATOM 5888 C C . ALA A 1 760 ? 43.354 -6.709 -31.566 1.00 67.94 760 ALA A C 1
ATOM 5890 O O . ALA A 1 760 ? 42.864 -6.656 -32.702 1.00 67.94 760 ALA A O 1
ATOM 5891 N N . ARG A 1 761 ? 44.547 -7.278 -31.337 1.00 69.69 761 ARG A N 1
ATOM 5892 C CA . ARG A 1 761 ? 45.379 -7.873 -32.394 1.00 69.69 761 ARG A CA 1
ATOM 5893 C C . ARG A 1 761 ? 44.765 -9.198 -32.881 1.00 69.69 761 ARG A C 1
ATOM 5895 O O . ARG A 1 761 ? 44.340 -10.003 -32.059 1.00 69.69 761 ARG A O 1
ATOM 5902 N N . PRO A 1 762 ? 44.686 -9.446 -34.201 1.00 59.81 762 PRO A N 1
ATOM 5903 C CA . PRO A 1 762 ? 44.127 -10.687 -34.727 1.00 59.81 762 PRO A CA 1
ATOM 5904 C C . PRO A 1 762 ? 45.108 -11.849 -34.518 1.00 59.81 762 PRO A C 1
ATOM 5906 O O . PRO A 1 762 ? 46.024 -12.032 -35.314 1.00 59.81 762 PRO A O 1
ATOM 5909 N N . THR A 1 763 ? 44.927 -12.625 -33.448 1.00 57.50 763 THR A N 1
ATOM 5910 C CA . THR A 1 763 ? 45.766 -13.801 -33.146 1.00 57.50 763 THR A CA 1
ATOM 5911 C C . THR A 1 763 ? 45.206 -15.110 -33.724 1.00 57.50 763 THR A C 1
ATOM 5913 O O . THR A 1 763 ? 45.988 -15.949 -34.150 1.00 57.50 763 THR A O 1
ATOM 5916 N N . ALA A 1 764 ? 43.876 -15.275 -33.854 1.00 60.81 764 ALA A N 1
ATOM 5917 C CA . ALA A 1 764 ? 43.250 -16.514 -34.354 1.00 60.81 764 ALA A CA 1
ATOM 5918 C C . ALA A 1 764 ? 42.009 -16.279 -35.250 1.00 60.81 764 ALA A C 1
ATOM 5920 O O . ALA A 1 764 ? 41.253 -15.330 -35.041 1.00 60.81 764 ALA A O 1
ATOM 5921 N N . LYS A 1 765 ? 41.758 -17.178 -36.224 1.00 57.59 765 LYS A N 1
ATOM 5922 C CA . LYS A 1 765 ? 40.594 -17.125 -37.148 1.00 57.59 765 LYS A CA 1
ATOM 5923 C C . LYS A 1 765 ? 39.234 -17.338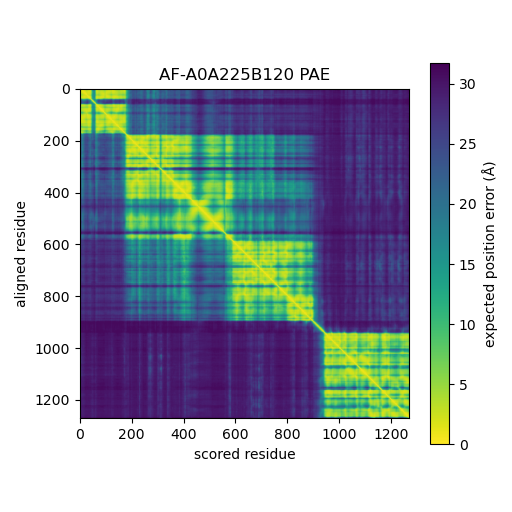 -36.460 1.00 57.59 765 LYS A C 1
ATOM 5925 O O . LYS A 1 765 ? 38.229 -16.853 -36.971 1.00 57.59 765 LYS A O 1
ATOM 5930 N N . ASP A 1 766 ? 39.217 -18.001 -35.302 1.00 60.53 766 ASP A N 1
ATOM 5931 C CA . ASP A 1 766 ? 37.991 -18.406 -34.591 1.00 60.53 766 ASP A CA 1
ATOM 5932 C C . ASP A 1 766 ? 37.593 -17.461 -33.437 1.00 60.53 766 ASP A C 1
ATOM 5934 O O . ASP A 1 766 ? 36.696 -17.783 -32.663 1.00 60.53 766 ASP A O 1
ATOM 5938 N N . GLY A 1 767 ? 38.273 -16.319 -33.260 1.00 64.19 767 GLY A N 1
ATOM 5939 C CA . GLY A 1 767 ? 37.948 -15.328 -32.216 1.00 64.19 767 GLY A CA 1
ATOM 5940 C C . GLY A 1 767 ? 38.277 -15.739 -30.768 1.00 64.19 767 GLY A C 1
ATOM 5941 O O . GLY A 1 767 ? 38.129 -14.925 -29.856 1.00 64.19 767 GLY A O 1
ATOM 5942 N N . ARG A 1 768 ? 38.756 -16.972 -30.545 1.00 71.06 768 ARG A N 1
ATOM 5943 C CA . ARG A 1 768 ? 39.203 -17.477 -29.234 1.00 71.06 768 ARG A CA 1
ATOM 5944 C C . ARG A 1 768 ? 40.541 -16.875 -28.811 1.00 71.06 768 ARG A C 1
ATOM 5946 O O . ARG A 1 768 ? 41.423 -16.654 -29.637 1.00 71.06 768 ARG A O 1
ATOM 5953 N N . ILE A 1 769 ? 40.695 -16.674 -27.505 1.00 76.06 769 ILE A N 1
ATOM 5954 C CA . ILE A 1 769 ? 41.912 -16.126 -26.901 1.00 76.06 769 ILE A CA 1
ATOM 5955 C C . ILE A 1 769 ? 42.960 -17.234 -26.760 1.00 76.06 769 ILE A C 1
ATOM 5957 O O . ILE A 1 769 ? 42.721 -18.248 -26.102 1.00 76.06 769 ILE A O 1
ATOM 5961 N N . GLU A 1 770 ? 44.140 -17.032 -27.345 1.00 79.31 770 GLU A N 1
ATOM 5962 C CA . GLU A 1 770 ? 45.271 -17.943 -27.158 1.00 79.31 770 GLU A CA 1
ATOM 5963 C C . GLU A 1 770 ? 45.820 -17.868 -25.721 1.00 79.31 770 GLU A C 1
ATOM 5965 O O . GLU A 1 770 ? 45.829 -16.787 -25.119 1.00 79.31 770 GLU A O 1
ATOM 5970 N N . PRO A 1 771 ? 46.350 -18.974 -25.161 1.00 81.12 771 PRO A N 1
ATOM 5971 C CA . PRO A 1 771 ? 46.932 -18.981 -23.817 1.00 81.12 771 PRO A CA 1
ATOM 5972 C C . PRO A 1 771 ? 48.003 -17.901 -23.600 1.00 81.12 771 PRO A C 1
ATOM 5974 O O . PRO A 1 771 ? 48.045 -17.286 -22.538 1.00 81.12 771 PRO A O 1
ATOM 5977 N N . ALA A 1 772 ? 48.819 -17.618 -24.622 1.00 82.94 772 ALA A N 1
ATOM 5978 C CA . ALA A 1 772 ? 49.836 -16.569 -24.570 1.00 82.94 772 ALA A CA 1
ATOM 5979 C C . ALA A 1 772 ? 49.221 -15.163 -24.425 1.00 82.94 772 ALA A C 1
ATOM 5981 O O . ALA A 1 772 ? 49.678 -14.370 -23.608 1.00 82.94 772 ALA A O 1
ATOM 5982 N N . THR A 1 773 ? 48.146 -14.860 -25.162 1.00 83.06 773 THR A N 1
ATOM 5983 C CA . THR A 1 773 ? 47.420 -13.584 -25.045 1.00 83.06 773 THR A CA 1
ATOM 5984 C C . THR A 1 773 ? 46.737 -13.449 -23.684 1.00 83.06 773 THR A C 1
ATOM 5986 O O . THR A 1 773 ? 46.747 -12.368 -23.100 1.00 83.06 773 THR A O 1
ATOM 5989 N N . ARG A 1 774 ? 46.185 -14.545 -23.143 1.00 85.00 774 ARG A N 1
ATOM 5990 C CA . ARG A 1 774 ? 45.599 -14.571 -21.794 1.00 85.00 774 ARG A CA 1
ATOM 5991 C C . ARG A 1 774 ? 46.637 -14.219 -20.722 1.00 85.00 774 ARG A C 1
ATOM 5993 O O . ARG A 1 774 ? 46.319 -13.421 -19.845 1.00 85.00 774 ARG A O 1
ATOM 6000 N N . GLU A 1 775 ? 47.865 -14.734 -20.811 1.00 87.06 775 GLU A N 1
ATOM 6001 C CA . GLU A 1 775 ? 48.923 -14.397 -19.844 1.00 87.06 775 GLU A CA 1
ATOM 6002 C C . GLU A 1 775 ? 49.355 -12.926 -19.939 1.00 87.06 775 GLU A C 1
ATOM 6004 O O . GLU A 1 775 ? 49.590 -12.301 -18.910 1.00 87.06 775 GLU A O 1
ATOM 6009 N N . LEU A 1 776 ? 49.375 -12.330 -21.138 1.00 87.06 776 LEU A N 1
ATOM 6010 C CA . LEU A 1 776 ? 49.659 -10.895 -21.307 1.00 87.06 776 LEU A CA 1
ATOM 6011 C C . LEU A 1 776 ? 48.600 -10.008 -20.635 1.00 87.06 776 LEU A C 1
ATOM 6013 O O . LEU A 1 776 ? 48.940 -9.042 -19.954 1.00 87.06 776 LEU A O 1
ATOM 6017 N N . VAL A 1 777 ? 47.316 -10.355 -20.778 1.00 87.19 777 VAL A N 1
ATOM 6018 C CA . VAL A 1 777 ? 46.217 -9.641 -20.100 1.00 87.19 777 VAL A CA 1
ATOM 6019 C C . VAL A 1 777 ? 46.315 -9.810 -18.582 1.00 87.19 777 VAL A C 1
ATOM 6021 O O . VAL A 1 777 ? 46.159 -8.840 -17.843 1.00 87.19 777 VAL A O 1
ATOM 6024 N N . MET A 1 778 ? 46.620 -11.020 -18.105 1.00 88.62 778 MET A N 1
ATOM 6025 C CA . MET A 1 778 ? 46.831 -11.280 -16.677 1.00 88.62 778 MET A CA 1
ATOM 6026 C C . MET A 1 778 ? 48.056 -10.545 -16.121 1.00 88.62 778 MET A C 1
ATOM 6028 O O . MET A 1 778 ? 48.004 -10.075 -14.987 1.00 88.62 778 MET A O 1
ATOM 6032 N N . GLY A 1 779 ? 49.125 -10.407 -16.909 1.00 88.75 779 GLY A N 1
ATOM 6033 C CA . GLY A 1 779 ? 50.289 -9.583 -16.580 1.00 88.75 779 GLY A CA 1
ATOM 6034 C C . GLY A 1 779 ? 49.894 -8.126 -16.358 1.00 88.75 779 GLY A C 1
ATOM 6035 O O . GLY A 1 779 ? 50.112 -7.601 -15.272 1.00 88.75 779 GLY A O 1
ATOM 6036 N N . ALA A 1 780 ? 49.179 -7.526 -17.316 1.00 88.94 780 ALA A N 1
ATOM 6037 C CA . ALA A 1 780 ? 48.692 -6.151 -17.190 1.00 88.94 780 ALA A CA 1
ATOM 6038 C C . ALA A 1 780 ? 47.818 -5.942 -15.935 1.00 88.94 780 ALA A C 1
ATOM 6040 O O . ALA A 1 780 ? 47.957 -4.937 -15.242 1.00 88.94 780 ALA A O 1
ATOM 6041 N N . LEU A 1 781 ? 46.947 -6.904 -15.601 1.00 90.50 781 LEU A N 1
ATOM 6042 C CA . LEU A 1 781 ? 46.128 -6.850 -14.383 1.00 90.50 781 LEU A CA 1
ATOM 6043 C C . LEU A 1 781 ? 46.961 -6.913 -13.099 1.00 90.50 781 LEU A C 1
ATOM 6045 O O . LEU A 1 781 ? 46.652 -6.180 -12.163 1.00 90.50 781 LEU A O 1
ATOM 6049 N N . ARG A 1 782 ? 47.990 -7.770 -13.045 1.00 89.31 782 ARG A N 1
ATOM 6050 C CA . ARG A 1 782 ? 48.898 -7.889 -11.888 1.00 89.31 782 ARG A CA 1
ATOM 6051 C C . ARG A 1 782 ? 49.780 -6.652 -11.711 1.00 89.31 782 ARG A C 1
ATOM 6053 O O . ARG A 1 782 ? 50.128 -6.334 -10.579 1.00 89.31 782 ARG A O 1
ATOM 6060 N N . ASP A 1 783 ? 50.121 -5.974 -12.803 1.00 88.62 783 ASP A N 1
ATOM 6061 C CA . ASP A 1 783 ? 50.914 -4.743 -12.763 1.00 88.62 783 ASP A CA 1
ATOM 6062 C C . ASP A 1 783 ? 50.094 -3.551 -12.244 1.00 88.62 783 ASP A C 1
ATOM 6064 O O . ASP A 1 783 ? 50.630 -2.674 -11.566 1.00 88.62 783 ASP A O 1
ATOM 6068 N N . TYR A 1 784 ? 48.788 -3.518 -12.538 1.00 89.38 784 TYR A N 1
ATOM 6069 C CA . TYR A 1 784 ? 47.900 -2.426 -12.130 1.00 89.38 784 TYR A CA 1
ATOM 6070 C C . TYR A 1 784 ? 47.241 -2.655 -10.758 1.00 89.38 784 TYR A C 1
ATOM 6072 O O . TYR A 1 784 ? 47.283 -1.777 -9.892 1.00 89.38 784 TYR A O 1
ATOM 6080 N N . PHE A 1 785 ? 46.605 -3.813 -10.545 1.00 90.12 785 PHE A N 1
ATOM 6081 C CA . PHE A 1 785 ? 45.889 -4.123 -9.305 1.00 90.12 785 PHE A CA 1
ATOM 6082 C C . PHE A 1 785 ? 46.803 -4.802 -8.288 1.00 90.12 785 PHE A C 1
ATOM 6084 O O . PHE A 1 785 ? 47.604 -5.673 -8.619 1.00 90.12 785 PHE A O 1
ATOM 6091 N N . LEU A 1 786 ? 46.617 -4.466 -7.010 1.00 86.25 786 LEU A N 1
ATOM 6092 C CA . LEU A 1 786 ? 47.315 -5.151 -5.924 1.00 86.25 786 LEU A CA 1
ATOM 6093 C C . LEU A 1 786 ? 46.929 -6.645 -5.892 1.00 86.25 786 LEU A C 1
ATOM 6095 O O . LEU A 1 786 ? 45.746 -6.966 -6.054 1.00 86.25 786 LEU A O 1
ATOM 6099 N N . PRO A 1 787 ? 47.871 -7.565 -5.602 1.00 85.12 787 PRO A N 1
ATOM 6100 C CA . PRO A 1 787 ? 47.579 -8.999 -5.510 1.00 85.12 787 PRO A CA 1
ATOM 6101 C C . PRO A 1 787 ? 46.450 -9.333 -4.527 1.00 85.12 787 PRO A C 1
ATOM 6103 O O . PRO A 1 787 ? 45.648 -10.229 -4.778 1.00 85.12 787 PRO A O 1
ATOM 6106 N N . GLU A 1 788 ? 46.354 -8.579 -3.428 1.00 87.44 788 GLU A N 1
ATOM 6107 C CA . GLU A 1 788 ? 45.283 -8.706 -2.435 1.00 87.44 788 GLU A CA 1
ATOM 6108 C C . GLU A 1 788 ? 43.897 -8.516 -3.053 1.00 87.44 788 GLU A C 1
ATOM 6110 O O . GLU A 1 788 ? 42.983 -9.262 -2.726 1.00 87.44 788 GLU A O 1
ATOM 6115 N N . PHE A 1 789 ? 43.748 -7.574 -3.986 1.00 89.06 789 PHE A N 1
ATOM 6116 C CA . PHE A 1 789 ? 42.481 -7.299 -4.657 1.00 89.06 789 PHE A CA 1
ATOM 6117 C C . PHE A 1 789 ? 42.085 -8.432 -5.608 1.00 89.06 789 PHE A C 1
ATOM 6119 O O . PHE A 1 789 ? 40.963 -8.931 -5.544 1.00 89.06 789 PHE A O 1
ATOM 6126 N N . LEU A 1 790 ? 43.026 -8.898 -6.438 1.00 89.94 790 LEU A N 1
ATOM 6127 C CA . LEU A 1 790 ? 42.779 -9.981 -7.396 1.00 89.94 790 LEU A CA 1
ATOM 6128 C C . LEU A 1 790 ? 42.422 -11.304 -6.705 1.00 89.94 790 LEU A C 1
ATOM 6130 O O . LEU A 1 790 ? 41.554 -12.026 -7.185 1.00 89.94 790 LEU A O 1
ATOM 6134 N N . ASN A 1 791 ? 43.031 -11.595 -5.553 1.00 88.12 791 ASN A N 1
ATOM 6135 C CA . ASN A 1 791 ? 42.776 -12.824 -4.798 1.00 88.12 791 ASN A CA 1
ATOM 6136 C C . ASN A 1 791 ? 41.396 -12.864 -4.112 1.00 88.12 791 ASN A C 1
ATOM 6138 O O . ASN A 1 791 ? 40.974 -13.935 -3.678 1.00 88.12 791 ASN A O 1
ATOM 6142 N N . ARG A 1 792 ? 40.694 -11.727 -3.987 1.00 88.12 792 ARG A N 1
ATOM 6143 C CA . ARG A 1 792 ? 39.320 -11.662 -3.445 1.00 88.12 792 ARG A CA 1
ATOM 6144 C C . ARG A 1 792 ? 38.238 -11.738 -4.516 1.00 88.12 792 ARG A C 1
ATOM 6146 O O . ARG A 1 792 ? 37.058 -11.860 -4.192 1.00 88.12 792 ARG A O 1
ATOM 6153 N N . ILE A 1 793 ? 38.627 -11.674 -5.784 1.00 89.81 793 ILE A N 1
ATOM 6154 C CA . ILE A 1 793 ? 37.706 -11.817 -6.903 1.00 89.81 793 ILE A CA 1
ATOM 6155 C C . ILE A 1 793 ? 37.428 -13.309 -7.114 1.00 89.81 793 ILE A C 1
ATOM 6157 O O . ILE A 1 793 ? 38.351 -14.101 -7.285 1.00 89.81 793 ILE A O 1
ATOM 6161 N N . SER A 1 794 ? 36.152 -13.698 -7.131 1.00 86.19 794 SER A N 1
ATOM 6162 C CA . SER A 1 794 ? 35.739 -15.097 -7.312 1.00 86.19 794 SER A CA 1
ATOM 6163 C C . SER A 1 794 ? 36.148 -15.634 -8.684 1.00 86.19 794 SER A C 1
ATOM 6165 O O . SER A 1 794 ? 36.559 -16.786 -8.811 1.00 86.19 794 SER A O 1
ATOM 6167 N N . SER A 1 795 ? 36.027 -14.812 -9.732 1.00 89.19 795 SER A N 1
ATOM 6168 C CA . SER A 1 795 ? 36.480 -15.170 -11.076 1.00 89.19 795 SER A CA 1
ATOM 6169 C C . SER A 1 795 ? 36.854 -13.946 -11.916 1.00 89.19 795 SER A C 1
ATOM 6171 O O . SER A 1 795 ? 36.079 -12.996 -12.046 1.00 89.19 795 SER A O 1
ATOM 6173 N N . ILE A 1 796 ? 38.039 -13.994 -12.531 1.00 91.50 796 ILE A N 1
ATOM 6174 C CA . ILE A 1 796 ? 38.460 -13.050 -13.571 1.00 91.50 796 ILE A CA 1
ATOM 6175 C C . ILE A 1 796 ? 38.030 -13.628 -14.919 1.00 91.50 796 ILE A C 1
ATOM 6177 O O . ILE A 1 796 ? 38.438 -14.725 -15.304 1.00 91.50 796 ILE A O 1
ATOM 6181 N N . VAL A 1 797 ? 37.191 -12.889 -15.636 1.00 91.69 797 VAL A N 1
ATOM 6182 C CA . VAL A 1 797 ? 36.544 -13.332 -16.869 1.00 91.69 797 VAL A CA 1
ATOM 6183 C C . VAL A 1 797 ? 37.019 -12.465 -18.025 1.00 91.69 797 VAL A C 1
ATOM 6185 O O . VAL A 1 797 ? 36.767 -11.262 -18.056 1.00 91.69 797 VAL A O 1
ATOM 6188 N N . ILE A 1 798 ? 37.693 -13.082 -18.995 1.00 90.31 798 ILE A N 1
ATOM 6189 C CA . ILE A 1 798 ? 38.204 -12.391 -20.182 1.00 90.31 798 ILE A CA 1
ATOM 6190 C C . ILE A 1 798 ? 37.238 -12.615 -21.347 1.00 90.31 798 ILE A C 1
ATOM 6192 O O . ILE A 1 798 ? 36.918 -13.756 -21.678 1.00 90.31 798 ILE A O 1
ATOM 6196 N N . PHE A 1 799 ? 36.775 -11.525 -21.952 1.00 89.50 799 PHE A N 1
ATOM 6197 C CA . PHE A 1 799 ? 35.818 -11.524 -23.052 1.00 89.50 799 PHE A CA 1
ATOM 6198 C C . PHE A 1 799 ? 36.530 -11.677 -24.395 1.00 89.50 799 PHE A C 1
ATOM 6200 O O . PHE A 1 799 ? 37.526 -11.004 -24.675 1.00 89.50 799 PHE A O 1
ATOM 6207 N N . ASN A 1 800 ? 35.972 -12.539 -25.241 1.00 85.88 800 ASN A N 1
ATOM 6208 C CA . ASN A 1 800 ? 36.450 -12.803 -26.590 1.00 85.88 800 ASN A CA 1
ATOM 6209 C C . ASN A 1 800 ? 36.085 -11.656 -27.539 1.00 85.88 800 ASN A C 1
ATOM 6211 O O . ASN A 1 800 ? 35.107 -10.926 -27.335 1.00 85.88 800 ASN A O 1
ATOM 6215 N N . ARG A 1 801 ? 36.840 -11.538 -28.632 1.00 82.44 801 ARG A N 1
ATOM 6216 C CA . ARG A 1 801 ? 36.480 -10.659 -29.745 1.00 82.44 801 ARG A CA 1
ATOM 6217 C C . ARG A 1 801 ? 35.314 -11.272 -30.524 1.00 82.44 801 ARG A C 1
ATOM 6219 O O . ARG A 1 801 ? 35.328 -12.462 -30.812 1.00 82.44 801 ARG A O 1
ATOM 6226 N N . LEU A 1 802 ? 34.346 -10.439 -30.905 1.00 84.56 802 LEU A N 1
ATOM 6227 C CA . LEU A 1 802 ? 33.205 -10.868 -31.714 1.00 84.56 802 LEU A CA 1
ATOM 6228 C C . LEU A 1 802 ? 33.642 -11.178 -33.153 1.00 84.56 802 LEU A C 1
ATOM 6230 O O . LEU A 1 802 ? 34.293 -10.357 -33.806 1.00 84.56 802 LEU A O 1
ATOM 6234 N N . THR A 1 803 ? 33.271 -12.357 -33.642 1.00 83.94 803 THR A N 1
ATOM 6235 C CA . THR A 1 803 ? 33.437 -12.775 -35.040 1.00 83.94 803 THR A CA 1
ATOM 6236 C C . THR A 1 803 ? 32.335 -12.184 -35.925 1.00 83.94 803 THR A C 1
ATOM 6238 O O . THR A 1 803 ? 31.259 -11.835 -35.444 1.00 83.94 803 THR A O 1
ATOM 6241 N N . LYS A 1 804 ? 32.551 -12.121 -37.248 1.00 80.81 804 LYS A N 1
ATOM 6242 C CA . LYS A 1 804 ? 31.528 -11.637 -38.201 1.00 80.81 804 LYS A CA 1
ATOM 6243 C C . LYS A 1 804 ? 30.189 -12.378 -38.077 1.00 80.81 804 LYS A C 1
ATOM 6245 O O . LYS A 1 804 ? 29.134 -11.758 -38.124 1.00 80.81 804 LYS A O 1
ATOM 6250 N N . ARG A 1 805 ? 30.232 -13.698 -37.858 1.00 83.88 805 ARG A N 1
ATOM 6251 C CA . ARG A 1 805 ? 29.027 -14.526 -37.669 1.00 83.88 805 ARG A CA 1
ATOM 6252 C C . ARG A 1 805 ? 28.259 -14.140 -36.406 1.00 83.88 805 ARG A C 1
ATOM 6254 O O . ARG A 1 805 ? 27.038 -14.058 -36.432 1.00 83.88 805 ARG A O 1
ATOM 6261 N N . GLU A 1 806 ? 28.975 -13.881 -35.317 1.00 86.44 806 GLU A N 1
ATOM 6262 C CA . GLU A 1 806 ? 28.377 -13.448 -34.052 1.00 86.44 806 GLU A CA 1
ATOM 6263 C C . GLU A 1 806 ? 27.786 -12.040 -34.172 1.00 86.44 806 GLU A C 1
ATOM 6265 O O . GLU A 1 806 ? 26.680 -11.799 -33.698 1.00 86.44 806 GLU A O 1
ATOM 6270 N N . ILE A 1 807 ? 28.463 -11.129 -34.876 1.00 84.50 807 ILE A N 1
ATOM 6271 C CA . ILE A 1 807 ? 27.943 -9.783 -35.151 1.00 84.50 807 ILE A CA 1
ATOM 6272 C C . ILE A 1 807 ? 26.635 -9.861 -35.939 1.00 84.50 807 ILE A C 1
ATOM 6274 O O . ILE A 1 807 ? 25.675 -9.206 -35.547 1.00 84.50 807 ILE A O 1
ATOM 6278 N N . ARG A 1 808 ? 26.549 -10.713 -36.970 1.00 86.44 808 ARG A N 1
ATOM 6279 C CA . ARG A 1 808 ? 25.303 -10.939 -37.722 1.00 86.44 808 ARG A CA 1
ATOM 6280 C C . ARG A 1 808 ? 24.154 -11.376 -36.812 1.00 86.44 808 ARG A C 1
ATOM 6282 O O . ARG A 1 808 ? 23.095 -10.766 -36.844 1.00 86.44 808 ARG A O 1
ATOM 6289 N N . SER A 1 809 ? 24.385 -12.334 -35.913 1.00 86.88 809 SER A N 1
ATOM 6290 C CA . SER A 1 809 ? 23.345 -12.723 -34.947 1.00 86.88 809 SER A CA 1
ATOM 6291 C C . SER A 1 809 ? 22.966 -11.606 -33.963 1.00 86.88 809 SER A C 1
ATOM 6293 O O . SER A 1 809 ? 21.824 -11.544 -33.521 1.00 86.88 809 SER A O 1
ATOM 6295 N N . ILE A 1 810 ? 23.887 -10.686 -33.642 1.00 87.31 810 ILE A N 1
ATOM 6296 C CA . ILE A 1 810 ? 23.571 -9.494 -32.839 1.00 87.31 810 ILE A CA 1
ATOM 6297 C C . ILE A 1 810 ? 22.665 -8.535 -33.627 1.00 87.31 810 ILE A C 1
ATOM 6299 O O . ILE A 1 810 ? 21.768 -7.946 -33.024 1.00 87.31 810 ILE A O 1
ATOM 6303 N N . VAL A 1 811 ? 22.850 -8.396 -34.947 1.00 89.00 811 VAL A N 1
ATOM 6304 C CA . VAL A 1 811 ? 21.939 -7.620 -35.812 1.00 89.00 811 VAL A CA 1
ATOM 6305 C C . VAL A 1 811 ? 20.520 -8.182 -35.728 1.00 89.00 811 VAL A C 1
ATOM 6307 O O . VAL A 1 811 ? 19.594 -7.424 -35.451 1.00 89.00 811 VAL A O 1
ATOM 6310 N N . ASP A 1 812 ? 20.352 -9.501 -35.865 1.00 87.88 812 ASP A N 1
ATOM 6311 C CA . ASP A 1 812 ? 19.036 -10.149 -35.759 1.00 87.88 812 ASP A CA 1
ATOM 6312 C C . ASP A 1 812 ? 18.383 -9.911 -34.386 1.00 87.88 812 ASP A C 1
ATOM 6314 O O . ASP A 1 812 ? 17.197 -9.594 -34.302 1.00 87.88 812 ASP A O 1
ATOM 6318 N N . ILE A 1 813 ? 19.152 -10.011 -33.294 1.00 86.94 813 ILE A N 1
ATOM 6319 C CA . ILE A 1 813 ? 18.646 -9.733 -31.939 1.00 86.94 813 ILE A CA 1
ATOM 6320 C C . ILE A 1 813 ? 18.152 -8.284 -31.830 1.00 86.94 813 ILE A C 1
ATOM 6322 O O . ILE A 1 813 ? 17.069 -8.053 -31.298 1.00 86.94 813 ILE A O 1
ATOM 6326 N N . ARG A 1 814 ? 18.901 -7.308 -32.361 1.00 87.31 814 ARG A N 1
ATOM 6327 C CA . ARG A 1 814 ? 18.509 -5.887 -32.325 1.00 87.31 814 ARG A CA 1
ATOM 6328 C C . ARG A 1 814 ? 17.271 -5.590 -33.163 1.00 87.31 814 ARG A C 1
ATOM 6330 O O . ARG A 1 814 ? 16.425 -4.818 -32.721 1.00 87.31 814 ARG A O 1
ATOM 6337 N N . LEU A 1 815 ? 17.143 -6.203 -34.337 1.00 88.31 815 LEU A N 1
ATOM 6338 C CA . LEU A 1 815 ? 15.945 -6.064 -35.168 1.00 88.31 815 LEU A CA 1
ATOM 6339 C C . LEU A 1 815 ? 14.715 -6.663 -34.471 1.00 88.31 815 LEU A C 1
ATOM 6341 O O . LEU A 1 815 ? 13.666 -6.028 -34.442 1.00 88.31 815 LEU A O 1
ATOM 6345 N N . ASN A 1 816 ? 14.857 -7.816 -33.811 1.00 88.62 816 ASN A N 1
ATOM 6346 C CA . ASN A 1 816 ? 13.775 -8.415 -33.023 1.00 88.62 816 ASN A CA 1
ATOM 6347 C C . ASN A 1 816 ? 13.384 -7.569 -31.797 1.00 88.62 816 ASN A C 1
ATOM 6349 O O . ASN A 1 816 ? 12.206 -7.480 -31.463 1.00 88.62 816 ASN A O 1
ATOM 6353 N N . GLU A 1 817 ? 14.345 -6.930 -31.120 1.00 85.31 817 GLU A N 1
ATOM 6354 C CA . GLU A 1 817 ? 14.050 -5.979 -30.036 1.00 85.31 817 GLU A CA 1
ATOM 6355 C C . GLU A 1 817 ? 13.219 -4.788 -30.541 1.00 85.31 817 GLU A C 1
ATOM 6357 O O . GLU A 1 817 ? 12.276 -4.364 -29.873 1.00 85.31 817 GLU A O 1
ATOM 6362 N N . ILE A 1 818 ? 13.542 -4.271 -31.731 1.00 88.62 818 ILE A N 1
ATOM 6363 C CA . ILE A 1 818 ? 12.780 -3.203 -32.388 1.00 88.62 818 ILE A CA 1
ATOM 6364 C C . ILE A 1 818 ? 11.377 -3.693 -32.760 1.00 88.62 818 ILE A C 1
ATOM 6366 O O . ILE A 1 818 ? 10.414 -2.987 -32.472 1.00 88.62 818 ILE A O 1
ATOM 6370 N N . GLN A 1 819 ? 11.256 -4.890 -33.341 1.00 88.12 819 GLN A N 1
ATOM 6371 C CA . GLN A 1 819 ? 9.973 -5.501 -33.700 1.00 88.12 819 GLN A CA 1
ATOM 6372 C C . GLN A 1 819 ? 9.060 -5.629 -32.474 1.00 88.12 819 GLN A C 1
ATOM 6374 O O . GLN A 1 819 ? 7.926 -5.165 -32.486 1.00 88.12 819 GLN A O 1
ATOM 6379 N N . ARG A 1 820 ? 9.592 -6.146 -31.362 1.00 84.81 820 ARG A N 1
ATOM 6380 C CA . ARG A 1 820 ? 8.848 -6.269 -30.103 1.00 84.81 820 ARG A CA 1
ATOM 6381 C C . ARG A 1 820 ? 8.427 -4.915 -29.529 1.00 84.81 820 ARG A C 1
ATOM 6383 O O . ARG A 1 820 ? 7.379 -4.806 -28.903 1.00 84.81 820 ARG A O 1
ATOM 6390 N N . ARG A 1 821 ? 9.244 -3.875 -29.717 1.00 84.81 821 ARG A N 1
ATOM 6391 C CA . ARG A 1 821 ? 8.900 -2.505 -29.310 1.00 84.81 821 ARG A CA 1
ATOM 6392 C C . ARG A 1 821 ? 7.758 -1.927 -30.152 1.00 84.81 821 ARG A C 1
ATOM 6394 O O . ARG A 1 821 ? 6.994 -1.133 -29.621 1.00 84.81 821 ARG A O 1
ATOM 6401 N N . LEU A 1 822 ? 7.650 -2.290 -31.431 1.00 82.75 822 LEU A N 1
ATOM 6402 C CA . LEU A 1 822 ? 6.514 -1.898 -32.272 1.00 82.75 822 LEU A CA 1
ATOM 6403 C C . LEU A 1 822 ? 5.226 -2.584 -31.801 1.00 82.75 822 LEU A C 1
ATOM 6405 O O . LEU A 1 822 ? 4.241 -1.894 -31.567 1.00 82.75 822 LEU A O 1
ATOM 6409 N N . GLU A 1 823 ? 5.287 -3.892 -31.532 1.00 81.50 823 GLU A N 1
ATOM 6410 C CA . GLU A 1 823 ? 4.157 -4.672 -31.001 1.00 81.50 823 GLU A CA 1
ATOM 6411 C C . GLU A 1 823 ? 3.642 -4.129 -29.657 1.00 81.50 823 GLU A C 1
ATOM 6413 O O . GLU A 1 823 ? 2.441 -4.054 -29.442 1.00 81.50 823 GLU A O 1
ATOM 6418 N N . LEU A 1 824 ? 4.540 -3.720 -28.750 1.00 77.31 824 LEU A N 1
ATOM 6419 C CA . LEU A 1 824 ? 4.168 -3.145 -27.446 1.00 77.31 824 LEU A CA 1
ATOM 6420 C C . LEU A 1 824 ? 3.555 -1.740 -27.532 1.00 77.31 824 LEU A C 1
ATOM 6422 O O . LEU A 1 824 ? 2.917 -1.307 -26.578 1.00 77.31 824 LEU A O 1
ATOM 6426 N N . ASN A 1 825 ? 3.786 -1.027 -28.635 1.00 77.62 825 ASN A N 1
ATOM 6427 C CA . ASN A 1 825 ? 3.250 0.311 -28.878 1.00 77.62 825 ASN A CA 1
ATOM 6428 C C . ASN A 1 825 ? 1.981 0.268 -29.752 1.00 77.62 825 ASN A C 1
ATOM 6430 O O . ASN A 1 825 ? 1.674 1.271 -30.395 1.00 77.62 825 ASN A O 1
ATOM 6434 N N . ASP A 1 826 ? 1.308 -0.888 -29.824 1.00 76.62 826 ASP A N 1
ATOM 6435 C CA . ASP A 1 826 ? 0.124 -1.141 -30.658 1.00 76.62 826 ASP A CA 1
ATOM 6436 C C . ASP A 1 826 ? 0.315 -0.738 -32.131 1.00 76.62 826 ASP A C 1
ATOM 6438 O O . ASP A 1 826 ? -0.600 -0.234 -32.776 1.00 76.62 826 ASP A O 1
ATOM 6442 N N . LYS A 1 827 ? 1.525 -0.947 -32.671 1.00 75.75 827 LYS A N 1
ATOM 6443 C CA . LYS A 1 827 ? 1.794 -0.839 -34.111 1.00 75.75 827 LYS A CA 1
ATOM 6444 C C . LYS A 1 827 ? 1.927 -2.232 -34.706 1.00 75.75 827 LYS A C 1
ATOM 6446 O O . LYS A 1 827 ? 2.939 -2.902 -34.477 1.00 75.75 827 LYS A O 1
ATOM 6451 N N . ASP A 1 828 ? 0.943 -2.654 -35.492 1.00 80.94 828 ASP A N 1
ATOM 6452 C CA . ASP A 1 828 ? 0.952 -3.932 -36.211 1.00 80.94 828 ASP A CA 1
ATOM 6453 C C . ASP A 1 828 ? 1.831 -3.846 -37.471 1.00 80.94 828 ASP A C 1
ATOM 6455 O O . ASP A 1 828 ? 1.385 -4.017 -38.597 1.00 80.94 828 ASP A O 1
ATOM 6459 N N . LEU A 1 829 ? 3.115 -3.530 -37.301 1.00 85.75 829 LEU A N 1
ATOM 6460 C CA . LEU A 1 829 ? 4.064 -3.370 -38.401 1.00 85.75 829 LEU A CA 1
ATOM 6461 C C . LEU A 1 829 ? 5.178 -4.407 -38.299 1.00 85.75 829 LEU A C 1
ATOM 6463 O O . LEU A 1 829 ? 5.872 -4.478 -37.282 1.00 85.75 829 LEU A O 1
ATOM 6467 N N . LYS A 1 830 ? 5.413 -5.171 -39.369 1.00 89.06 830 LYS A N 1
ATOM 6468 C CA . LYS A 1 830 ? 6.504 -6.158 -39.428 1.00 89.06 830 LYS A CA 1
ATOM 6469 C C . LYS A 1 830 ? 7.659 -5.660 -40.278 1.00 89.06 830 LYS A C 1
ATOM 6471 O O . LYS A 1 830 ? 7.489 -5.410 -41.464 1.00 89.06 830 LYS A O 1
ATOM 6476 N N . ILE A 1 831 ? 8.853 -5.568 -39.702 1.00 90.06 831 ILE A N 1
ATOM 6477 C CA . ILE A 1 831 ? 10.063 -5.204 -40.447 1.00 90.06 831 ILE A CA 1
ATOM 6478 C C . ILE A 1 831 ? 10.691 -6.473 -41.027 1.00 90.06 831 ILE A C 1
ATOM 6480 O O . ILE A 1 831 ? 11.149 -7.338 -40.277 1.00 90.06 831 ILE A O 1
ATOM 6484 N N . ASN A 1 832 ? 10.762 -6.569 -42.354 1.00 91.75 832 ASN A N 1
ATOM 6485 C CA . ASN A 1 832 ? 11.492 -7.631 -43.036 1.00 91.75 832 ASN A CA 1
ATOM 6486 C C . ASN A 1 832 ? 12.780 -7.072 -43.650 1.00 91.75 832 ASN A C 1
ATOM 6488 O O . ASN A 1 832 ? 12.736 -6.236 -44.545 1.00 91.75 832 ASN A O 1
ATOM 6492 N N . CYS A 1 833 ? 13.939 -7.528 -43.172 1.00 90.94 833 CYS A N 1
ATOM 6493 C CA . CYS A 1 833 ? 15.237 -7.137 -43.722 1.00 90.94 833 CYS A CA 1
ATOM 6494 C C . CYS A 1 833 ? 15.831 -8.283 -44.537 1.00 90.94 833 CYS A C 1
ATOM 6496 O O . CYS A 1 833 ? 16.042 -9.378 -44.006 1.00 90.94 833 CYS A O 1
ATOM 6498 N N . THR A 1 834 ? 16.193 -8.007 -45.789 1.00 91.06 834 THR A N 1
ATOM 6499 C CA . THR A 1 834 ? 16.934 -8.958 -46.631 1.00 91.06 834 THR A CA 1
ATOM 6500 C C . THR A 1 834 ? 18.305 -9.313 -46.039 1.00 91.06 834 THR A C 1
ATOM 6502 O O . THR A 1 834 ? 18.908 -8.548 -45.281 1.00 91.06 834 THR A O 1
ATOM 6505 N N . GLU A 1 835 ? 18.837 -10.486 -46.396 1.00 87.88 835 GLU A N 1
ATOM 6506 C CA . GLU A 1 835 ? 20.122 -10.963 -45.861 1.00 87.88 835 GLU A CA 1
ATOM 6507 C C . GLU A 1 835 ? 21.301 -10.045 -46.236 1.00 87.88 835 GLU A C 1
ATOM 6509 O O . GLU A 1 835 ? 22.223 -9.877 -45.440 1.00 87.88 835 GLU A O 1
ATOM 6514 N N . GLU A 1 836 ? 21.235 -9.375 -47.389 1.00 87.75 836 GLU A N 1
ATOM 6515 C CA . GLU A 1 836 ? 22.237 -8.393 -47.825 1.00 87.75 836 GLU A CA 1
ATOM 6516 C C . GLU A 1 836 ? 22.261 -7.147 -46.925 1.00 87.75 836 GLU A C 1
ATOM 6518 O O . GLU A 1 836 ? 23.336 -6.655 -46.577 1.00 87.75 836 GLU A O 1
ATOM 6523 N N . VAL A 1 837 ? 21.092 -6.672 -46.475 1.00 88.31 837 VAL A N 1
ATOM 6524 C CA . VAL A 1 837 ? 20.982 -5.563 -45.511 1.00 88.31 837 VAL A CA 1
ATOM 6525 C C . VAL A 1 837 ? 21.591 -5.962 -44.170 1.00 88.31 837 VAL A C 1
ATOM 6527 O O . VAL A 1 837 ? 22.333 -5.186 -43.568 1.00 88.31 837 VAL A O 1
ATOM 6530 N N . LYS A 1 838 ? 21.320 -7.183 -43.698 1.00 89.00 838 LYS A N 1
ATOM 6531 C CA . LYS A 1 838 ? 21.881 -7.687 -42.435 1.00 89.00 838 LYS A CA 1
ATOM 6532 C C . LYS A 1 838 ? 23.402 -7.813 -42.492 1.00 89.00 838 LYS A C 1
ATOM 6534 O O . LYS A 1 838 ? 24.075 -7.457 -41.523 1.00 89.00 838 LYS A O 1
ATOM 6539 N N . ASP A 1 839 ? 23.940 -8.278 -43.618 1.00 87.00 839 ASP A N 1
ATOM 6540 C CA . ASP A 1 839 ? 25.385 -8.369 -43.836 1.00 87.00 839 ASP A CA 1
ATOM 6541 C C . ASP A 1 839 ? 26.038 -6.982 -43.896 1.00 87.00 839 ASP A C 1
ATOM 6543 O O . ASP A 1 839 ? 27.058 -6.759 -43.238 1.00 87.00 839 ASP A O 1
ATOM 6547 N N . TYR A 1 840 ? 25.408 -6.017 -44.574 1.00 88.19 840 TYR A N 1
ATOM 6548 C CA . TYR A 1 840 ? 25.868 -4.627 -44.584 1.00 88.19 840 TYR A CA 1
ATOM 6549 C C . TYR A 1 840 ? 25.858 -4.002 -43.181 1.00 88.19 840 TYR A C 1
ATOM 6551 O O . TYR A 1 840 ? 26.856 -3.418 -42.755 1.00 88.19 840 TYR A O 1
ATOM 6559 N N . LEU A 1 841 ? 24.766 -4.164 -42.425 1.00 87.44 841 LEU A N 1
ATOM 6560 C CA . LEU A 1 841 ? 24.667 -3.680 -41.045 1.00 87.44 841 LEU A CA 1
ATOM 6561 C C . LEU A 1 841 ? 25.731 -4.318 -40.142 1.00 87.44 841 LEU A C 1
ATOM 6563 O O . LEU A 1 841 ? 26.281 -3.643 -39.273 1.00 87.44 841 LEU A O 1
ATOM 6567 N N . GLY A 1 842 ? 26.050 -5.597 -40.355 1.00 84.56 842 GLY A N 1
ATOM 6568 C CA . GLY A 1 842 ? 27.100 -6.297 -39.621 1.00 84.56 842 GLY A CA 1
ATOM 6569 C C . GLY A 1 842 ? 28.506 -5.778 -39.931 1.00 84.56 842 GLY A C 1
ATOM 6570 O O . GLY A 1 842 ? 29.296 -5.573 -39.009 1.00 84.56 842 GLY A O 1
ATOM 6571 N N . ASP A 1 843 ? 28.816 -5.528 -41.204 1.00 83.69 843 ASP A N 1
ATOM 6572 C CA . ASP A 1 843 ? 30.134 -5.047 -41.627 1.00 83.69 843 ASP A CA 1
ATOM 6573 C C . ASP A 1 843 ? 30.348 -3.556 -41.305 1.00 83.69 843 ASP A C 1
ATOM 6575 O O . ASP A 1 843 ? 31.403 -3.193 -40.782 1.00 83.69 843 ASP A O 1
ATOM 6579 N N . ALA A 1 844 ? 29.351 -2.698 -41.544 1.00 82.38 844 ALA A N 1
ATOM 6580 C CA . ALA A 1 844 ? 29.428 -1.260 -41.264 1.00 82.38 844 ALA A CA 1
ATOM 6581 C C . ALA A 1 844 ? 29.184 -0.916 -39.781 1.00 82.38 844 ALA A C 1
ATOM 6583 O O . ALA A 1 844 ? 29.693 0.085 -39.273 1.00 82.38 844 ALA A O 1
ATOM 6584 N N . GLY A 1 845 ? 28.420 -1.743 -39.061 1.00 76.25 845 GLY A N 1
ATOM 6585 C CA . GLY A 1 845 ? 28.101 -1.554 -37.643 1.00 76.25 845 GLY A CA 1
ATOM 6586 C C . GLY A 1 845 ? 29.173 -2.070 -36.678 1.00 76.25 845 GLY A C 1
ATOM 6587 O O . GLY A 1 845 ? 29.044 -1.872 -35.465 1.00 76.25 845 GLY A O 1
ATOM 6588 N N . TYR A 1 846 ? 30.226 -2.719 -37.187 1.00 81.19 846 TYR A N 1
ATOM 6589 C CA . TYR A 1 846 ? 31.305 -3.294 -36.390 1.00 81.19 846 TYR A CA 1
ATOM 6590 C C . TYR A 1 846 ? 32.575 -2.443 -36.390 1.00 81.19 846 TYR A C 1
ATOM 6592 O O . TYR A 1 846 ? 33.147 -2.124 -37.428 1.00 81.19 846 TYR A O 1
ATOM 6600 N N . SER A 1 847 ? 33.095 -2.173 -35.192 1.00 77.19 847 SER A N 1
ATOM 6601 C CA . SER A 1 847 ? 34.420 -1.584 -35.008 1.00 77.19 847 SER A CA 1
ATOM 6602 C C . SER A 1 847 ? 35.325 -2.524 -34.205 1.00 77.19 847 SER A C 1
ATOM 6604 O O . SER A 1 847 ? 34.937 -2.948 -33.116 1.00 77.19 847 SER A O 1
ATOM 6606 N N . PRO A 1 848 ? 36.568 -2.804 -34.648 1.00 70.25 848 PRO A N 1
ATOM 6607 C CA . PRO A 1 848 ? 37.529 -3.573 -33.854 1.00 70.25 848 PRO A CA 1
ATOM 6608 C C . PRO A 1 848 ? 37.816 -2.984 -32.462 1.00 70.25 848 PRO A C 1
ATOM 6610 O O . PRO A 1 848 ? 38.109 -3.741 -31.542 1.00 70.25 848 PRO A O 1
ATOM 6613 N N . ALA A 1 849 ? 37.716 -1.658 -32.301 1.00 68.44 849 ALA A N 1
ATOM 6614 C CA . ALA A 1 849 ? 37.968 -0.966 -31.033 1.00 68.44 849 ALA A CA 1
ATOM 6615 C C . ALA A 1 849 ? 36.710 -0.829 -30.151 1.00 68.44 849 ALA A C 1
ATOM 6617 O O . ALA A 1 849 ? 36.808 -0.890 -28.925 1.00 68.44 849 ALA A O 1
ATOM 6618 N N . TYR A 1 850 ? 35.531 -0.658 -30.764 1.00 69.94 850 TYR A N 1
ATOM 6619 C CA . TYR A 1 850 ? 34.274 -0.349 -30.059 1.00 69.94 850 TYR A CA 1
ATOM 6620 C C . TYR A 1 850 ? 33.208 -1.457 -30.134 1.00 69.94 850 TYR A C 1
ATOM 6622 O O . TYR A 1 850 ? 32.086 -1.272 -29.650 1.00 69.94 850 TYR A O 1
ATOM 6630 N N . GLY A 1 851 ? 33.537 -2.604 -30.731 1.00 79.56 851 GLY A N 1
ATOM 6631 C CA . GLY A 1 851 ? 32.649 -3.755 -30.870 1.00 79.56 851 GLY A CA 1
ATOM 6632 C C . GLY A 1 851 ? 31.380 -3.418 -31.654 1.00 79.56 851 GLY A C 1
ATOM 6633 O O . GLY A 1 851 ? 31.439 -2.750 -32.685 1.00 79.56 851 GLY A O 1
ATOM 6634 N N . ALA A 1 852 ? 30.231 -3.869 -31.141 1.00 79.06 852 ALA A N 1
ATOM 6635 C CA . ALA A 1 852 ? 28.911 -3.643 -31.739 1.00 79.06 852 ALA A CA 1
ATOM 6636 C C . ALA A 1 852 ? 28.232 -2.327 -31.290 1.00 79.06 852 ALA A C 1
ATOM 6638 O O . ALA A 1 852 ? 27.052 -2.126 -31.566 1.00 79.06 852 ALA A O 1
ATOM 6639 N N . ARG A 1 853 ? 28.927 -1.422 -30.576 1.00 77.94 853 ARG A N 1
ATOM 6640 C CA . ARG A 1 853 ? 28.342 -0.137 -30.125 1.00 77.94 853 ARG A CA 1
ATOM 6641 C C . ARG A 1 853 ? 27.796 0.743 -31.268 1.00 77.94 853 ARG A C 1
ATOM 6643 O O . ARG A 1 853 ? 26.736 1.331 -31.060 1.00 77.94 853 ARG A O 1
ATOM 6650 N N . PRO A 1 854 ? 28.455 0.860 -32.442 1.00 83.62 854 PRO A N 1
ATOM 6651 C CA . PRO A 1 854 ? 27.945 1.685 -33.544 1.00 83.62 854 PRO A CA 1
ATOM 6652 C C . PRO A 1 854 ? 26.648 1.155 -34.171 1.00 83.62 854 PRO A C 1
ATOM 6654 O O . PRO A 1 854 ? 25.896 1.930 -34.757 1.00 83.62 854 PRO A O 1
ATOM 6657 N N . LEU A 1 855 ? 26.367 -0.143 -34.022 1.00 85.88 855 LEU A N 1
ATOM 6658 C CA . LEU A 1 855 ? 25.278 -0.828 -34.714 1.00 85.88 855 LEU A CA 1
ATOM 6659 C C . LEU A 1 855 ? 23.894 -0.229 -34.422 1.00 85.88 855 LEU A C 1
ATOM 6661 O O . LEU A 1 855 ? 23.113 -0.044 -35.345 1.00 85.88 855 LEU A O 1
ATOM 6665 N N . SER A 1 856 ? 23.589 0.115 -33.166 1.00 83.00 856 SER A N 1
ATOM 6666 C CA . SER A 1 856 ? 22.282 0.694 -32.816 1.00 83.00 856 SER A CA 1
ATOM 6667 C C . SER A 1 856 ? 22.032 2.027 -33.524 1.00 83.00 856 SER A C 1
ATOM 6669 O O . SER A 1 856 ? 20.952 2.227 -34.067 1.00 83.00 856 SER A O 1
ATOM 6671 N N . ARG A 1 857 ? 23.051 2.897 -33.588 1.00 85.31 857 ARG A N 1
ATOM 6672 C CA . ARG A 1 857 ? 22.969 4.180 -34.307 1.00 85.31 857 ARG A CA 1
ATOM 6673 C C . ARG A 1 857 ? 22.855 3.978 -35.816 1.00 85.31 857 ARG A C 1
ATOM 6675 O O . ARG A 1 857 ? 22.174 4.746 -36.483 1.00 85.31 857 ARG A O 1
ATOM 6682 N N . LEU A 1 858 ? 23.524 2.955 -36.350 1.00 88.06 858 LEU A N 1
ATOM 6683 C CA . LEU A 1 858 ? 23.448 2.620 -37.769 1.00 88.06 858 LEU A CA 1
ATOM 6684 C C . LEU A 1 858 ? 22.040 2.143 -38.157 1.00 88.06 858 LEU A C 1
ATOM 6686 O O . LEU A 1 858 ? 21.496 2.627 -39.142 1.00 88.06 858 LEU A O 1
ATOM 6690 N N . ILE A 1 859 ? 21.436 1.250 -37.364 1.00 89.50 859 ILE A N 1
ATOM 6691 C CA . ILE A 1 859 ? 20.057 0.781 -37.580 1.00 89.50 859 ILE A CA 1
ATOM 6692 C C . ILE A 1 859 ? 19.066 1.945 -37.453 1.00 89.50 859 ILE A C 1
ATOM 6694 O O . ILE A 1 859 ? 18.160 2.079 -38.270 1.00 89.50 859 ILE A O 1
ATOM 6698 N N . GLU A 1 860 ? 19.249 2.812 -36.458 1.00 87.62 860 GLU A N 1
ATOM 6699 C CA . GLU A 1 860 ? 18.409 3.997 -36.278 1.00 87.62 860 GLU A CA 1
ATOM 6700 C C . GLU A 1 860 ? 18.461 4.924 -37.500 1.00 87.62 860 GLU A C 1
ATOM 6702 O O . GLU A 1 860 ? 17.424 5.258 -38.069 1.00 87.62 860 GLU A O 1
ATOM 6707 N N . ARG A 1 861 ? 19.670 5.263 -37.961 1.00 88.94 861 ARG A N 1
ATOM 6708 C CA . ARG A 1 861 ? 19.870 6.175 -39.090 1.00 88.94 861 ARG A CA 1
ATOM 6709 C C . ARG A 1 861 ? 19.407 5.596 -40.426 1.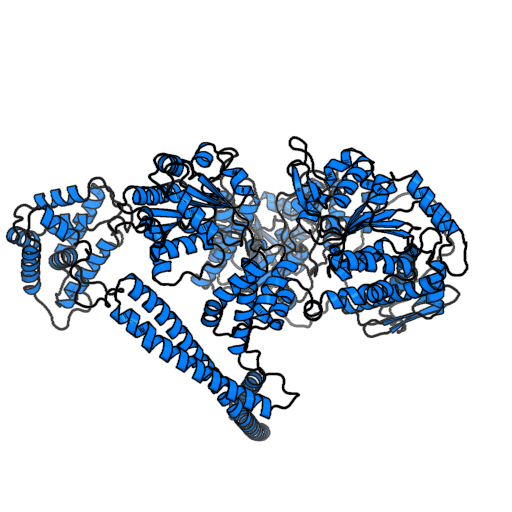00 88.94 861 ARG A C 1
ATOM 6711 O O . ARG A 1 861 ? 18.745 6.294 -41.185 1.00 88.94 861 ARG A O 1
ATOM 6718 N N . GLU A 1 862 ? 19.792 4.360 -40.739 1.00 88.12 862 GLU A N 1
ATOM 6719 C CA . GLU A 1 862 ? 19.581 3.789 -42.077 1.00 88.12 862 GLU A CA 1
ATOM 6720 C C . GLU A 1 862 ? 18.230 3.086 -42.233 1.00 88.12 862 GLU A C 1
ATOM 6722 O O . GLU A 1 862 ? 17.719 3.020 -43.346 1.00 88.12 862 GLU A O 1
ATOM 6727 N N . VAL A 1 863 ? 17.646 2.571 -41.143 1.00 89.06 863 VAL A N 1
ATOM 6728 C CA . VAL A 1 863 ? 16.392 1.801 -41.185 1.00 89.06 863 VAL A CA 1
ATOM 6729 C C . VAL A 1 863 ? 15.251 2.576 -40.527 1.00 89.06 863 VAL A C 1
ATOM 6731 O O . VAL A 1 863 ? 14.263 2.886 -41.190 1.00 89.06 863 VAL A O 1
ATOM 6734 N N . LEU A 1 864 ? 15.372 2.931 -39.241 1.00 90.06 864 LEU A N 1
ATOM 6735 C CA . LEU A 1 864 ? 14.245 3.496 -38.482 1.00 90.06 864 LEU A CA 1
ATOM 6736 C C . LEU A 1 864 ? 13.835 4.890 -38.955 1.00 90.06 864 LEU A C 1
ATOM 6738 O O . LEU A 1 864 ? 12.643 5.142 -39.097 1.00 90.06 864 LEU A O 1
ATOM 6742 N N . ASN A 1 865 ? 14.792 5.780 -39.221 1.00 90.25 865 ASN A N 1
ATOM 6743 C CA . ASN A 1 865 ? 14.485 7.135 -39.682 1.00 90.25 865 ASN A CA 1
ATOM 6744 C C . ASN A 1 865 ? 13.778 7.124 -41.044 1.00 90.25 865 ASN A C 1
ATOM 6746 O O . ASN A 1 865 ? 12.833 7.879 -41.251 1.00 90.25 865 ASN A O 1
ATOM 6750 N N . ARG A 1 866 ? 14.188 6.233 -41.955 1.00 88.81 866 ARG A N 1
ATOM 6751 C CA . ARG A 1 866 ? 13.542 6.088 -43.269 1.00 88.81 866 ARG A CA 1
ATOM 6752 C C . ARG A 1 866 ? 12.141 5.503 -43.146 1.00 88.81 866 ARG A C 1
ATOM 6754 O O . ARG A 1 866 ? 11.203 6.029 -43.734 1.00 88.81 866 ARG A O 1
ATOM 6761 N N . LEU A 1 867 ? 11.989 4.471 -42.317 1.00 88.06 867 LEU A N 1
ATOM 6762 C CA . LEU A 1 867 ? 10.689 3.884 -42.015 1.00 88.06 867 LEU A CA 1
ATOM 6763 C C . LEU A 1 867 ? 9.734 4.906 -41.377 1.00 88.06 867 LEU A C 1
ATOM 6765 O O . LEU A 1 867 ? 8.562 4.954 -41.736 1.00 88.06 867 LEU A O 1
ATOM 6769 N N . ALA A 1 868 ? 10.229 5.759 -40.476 1.00 87.62 868 ALA A N 1
ATOM 6770 C CA . ALA A 1 868 ? 9.434 6.808 -39.842 1.00 87.62 868 ALA A CA 1
ATOM 6771 C C . ALA A 1 868 ? 8.875 7.811 -40.864 1.00 87.62 868 ALA A C 1
ATOM 6773 O O . ALA A 1 868 ? 7.702 8.166 -40.778 1.00 87.62 868 ALA A O 1
ATOM 6774 N N . VAL A 1 869 ? 9.675 8.221 -41.856 1.00 87.25 869 VAL A N 1
ATOM 6775 C CA . VAL A 1 869 ? 9.211 9.105 -42.940 1.00 87.25 869 VAL A CA 1
ATOM 6776 C C . VAL A 1 869 ? 8.102 8.439 -43.758 1.00 87.25 869 VAL A C 1
ATOM 6778 O O . VAL A 1 869 ? 7.086 9.073 -44.027 1.00 87.25 869 VAL A O 1
ATOM 6781 N N . LEU A 1 870 ? 8.253 7.160 -44.114 1.00 86.75 870 LEU A N 1
ATOM 6782 C CA . LEU A 1 870 ? 7.247 6.428 -44.897 1.00 86.75 870 LEU A CA 1
ATOM 6783 C C . LEU A 1 870 ? 5.943 6.191 -44.125 1.00 86.75 870 LEU A C 1
ATOM 6785 O O . LEU A 1 870 ? 4.868 6.275 -44.714 1.00 86.75 870 LEU A O 1
ATOM 6789 N N . LEU A 1 871 ? 6.029 5.958 -42.812 1.00 84.44 871 LEU A N 1
ATOM 6790 C CA . LEU A 1 871 ? 4.861 5.876 -41.931 1.00 84.44 871 LEU A CA 1
ATOM 6791 C C . LEU A 1 871 ? 4.122 7.220 -41.849 1.00 84.44 871 LEU A C 1
ATOM 6793 O O . LEU A 1 871 ? 2.899 7.249 -41.921 1.00 84.44 871 LEU A O 1
ATOM 6797 N N . LEU A 1 872 ? 4.848 8.340 -41.733 1.00 82.44 872 LEU A N 1
ATOM 6798 C CA . LEU A 1 872 ? 4.247 9.682 -41.693 1.00 82.44 872 LEU A CA 1
ATOM 6799 C C . LEU A 1 872 ? 3.606 10.083 -43.028 1.00 82.44 872 LEU A C 1
ATOM 6801 O O . LEU A 1 872 ? 2.590 10.770 -43.033 1.00 82.44 872 LEU A O 1
ATOM 6805 N N . ARG A 1 873 ? 4.177 9.636 -44.152 1.00 82.00 873 ARG A N 1
ATOM 6806 C CA . ARG A 1 873 ? 3.617 9.833 -45.500 1.00 82.00 873 ARG A CA 1
ATOM 6807 C C . ARG A 1 873 ? 2.439 8.902 -45.813 1.00 82.00 873 ARG A C 1
ATOM 6809 O O . ARG A 1 873 ? 1.829 9.040 -46.866 1.00 82.00 873 ARG A O 1
ATOM 6816 N N . GLY A 1 874 ? 2.135 7.937 -44.941 1.00 80.12 874 GLY A N 1
ATOM 6817 C CA . GLY A 1 874 ? 1.104 6.922 -45.179 1.00 80.12 874 GLY A CA 1
ATOM 6818 C C . GLY A 1 874 ? 1.459 5.899 -46.267 1.00 80.12 874 GLY A C 1
ATOM 6819 O O . GLY A 1 874 ? 0.605 5.104 -46.654 1.00 80.12 874 GLY A O 1
ATOM 6820 N N . SER A 1 875 ? 2.707 5.892 -46.754 1.00 83.56 875 SER A N 1
ATOM 6821 C CA . SER A 1 875 ? 3.207 4.951 -47.770 1.00 83.56 875 SER A CA 1
ATOM 6822 C C . SER A 1 875 ? 3.393 3.530 -47.227 1.00 83.56 875 SER A C 1
ATOM 6824 O O . SER A 1 875 ? 3.520 2.582 -48.002 1.00 83.56 875 SER A O 1
ATOM 6826 N N . ILE A 1 876 ? 3.431 3.391 -45.902 1.00 84.94 876 ILE A N 1
ATOM 6827 C CA . ILE A 1 876 ? 3.375 2.133 -45.157 1.00 84.94 876 ILE A CA 1
ATOM 6828 C C . ILE A 1 876 ? 2.313 2.328 -44.075 1.00 84.94 876 ILE A C 1
ATOM 6830 O O . ILE A 1 876 ? 2.367 3.315 -43.338 1.00 84.94 876 ILE A O 1
ATOM 6834 N N . GLN A 1 877 ? 1.346 1.418 -44.000 1.00 82.81 877 GLN A N 1
ATOM 6835 C CA . GLN A 1 877 ? 0.233 1.492 -43.052 1.00 82.81 877 GLN A CA 1
ATOM 6836 C C . GLN A 1 877 ? 0.375 0.461 -41.928 1.00 82.81 877 GLN A C 1
ATOM 6838 O O . GLN A 1 877 ? 1.235 -0.421 -41.957 1.00 82.81 877 GLN A O 1
ATOM 6843 N N . ASP A 1 878 ? -0.462 0.604 -40.905 1.00 80.44 878 ASP A N 1
ATOM 6844 C CA . ASP A 1 878 ? -0.546 -0.361 -39.813 1.00 80.44 878 ASP A CA 1
ATOM 6845 C C . ASP A 1 878 ? -1.192 -1.669 -40.311 1.00 80.44 878 ASP A C 1
ATOM 6847 O O . ASP A 1 878 ? -2.125 -1.642 -41.114 1.00 80.44 878 ASP A O 1
ATOM 6851 N N . GLY A 1 879 ? -0.669 -2.816 -39.885 1.00 80.56 879 GLY A N 1
ATOM 6852 C CA . GLY A 1 879 ? -0.998 -4.155 -40.399 1.00 80.56 879 GLY A CA 1
ATOM 6853 C C . GLY A 1 879 ? -0.059 -4.665 -41.504 1.00 80.56 879 GLY A C 1
ATOM 6854 O O . GLY A 1 879 ? -0.212 -5.797 -41.974 1.00 80.56 879 GLY A O 1
ATOM 6855 N N . GLU A 1 880 ? 0.905 -3.853 -41.952 1.00 86.50 880 GLU A N 1
ATOM 6856 C CA . GLU A 1 880 ? 1.723 -4.148 -43.131 1.00 86.50 880 GLU A CA 1
ATOM 6857 C C . GLU A 1 880 ? 3.148 -4.626 -42.828 1.00 86.50 880 GLU A C 1
ATOM 6859 O O . GLU A 1 880 ? 3.676 -4.539 -41.716 1.00 86.50 880 GLU A O 1
ATOM 6864 N N . ILE A 1 881 ? 3.797 -5.150 -43.869 1.00 89.19 881 ILE A N 1
ATOM 6865 C CA . ILE A 1 881 ? 5.204 -5.542 -43.834 1.00 89.19 881 ILE A CA 1
ATOM 6866 C C . ILE A 1 881 ? 6.023 -4.422 -44.478 1.00 89.19 881 ILE A C 1
ATOM 6868 O O . ILE A 1 881 ? 5.782 -4.061 -45.627 1.00 89.19 881 ILE A O 1
ATOM 6872 N N . ALA A 1 882 ? 6.997 -3.886 -43.749 1.00 89.81 882 ALA A N 1
ATOM 6873 C CA . ALA A 1 882 ? 7.995 -2.964 -44.271 1.00 89.81 882 ALA A CA 1
ATOM 6874 C C . ALA A 1 882 ? 9.200 -3.757 -44.796 1.00 89.81 882 ALA A C 1
ATOM 6876 O O . ALA A 1 882 ? 9.975 -4.312 -44.010 1.00 89.81 882 ALA A O 1
ATOM 6877 N N . GLU A 1 883 ? 9.353 -3.813 -46.119 1.00 91.62 883 GLU A N 1
ATOM 6878 C CA . GLU A 1 883 ? 10.479 -4.480 -46.780 1.00 91.62 883 GLU A CA 1
ATOM 6879 C C . GLU A 1 883 ? 11.710 -3.564 -46.835 1.00 91.62 883 GLU A C 1
ATOM 6881 O O . GLU A 1 883 ? 11.677 -2.472 -47.406 1.00 91.62 883 GLU A O 1
ATOM 6886 N N . VAL A 1 884 ? 12.817 -4.027 -46.253 1.00 92.25 884 VAL A N 1
ATOM 6887 C CA . VAL A 1 884 ? 14.105 -3.327 -46.204 1.00 92.25 884 VAL A CA 1
ATOM 6888 C C . VAL A 1 884 ? 15.111 -4.068 -47.083 1.00 92.25 884 VAL A C 1
ATOM 6890 O O . VAL A 1 884 ? 15.526 -5.203 -46.800 1.00 92.25 884 VAL A O 1
ATOM 6893 N N . VAL A 1 885 ? 15.527 -3.409 -48.161 1.00 92.56 885 VAL A N 1
ATOM 6894 C CA . VAL A 1 885 ? 16.345 -3.986 -49.236 1.00 92.56 885 VAL A CA 1
ATOM 6895 C C . VAL A 1 885 ? 17.632 -3.194 -49.455 1.00 92.56 885 VAL A C 1
ATOM 6897 O O . VAL A 1 885 ? 17.748 -2.040 -49.051 1.00 92.56 885 VAL A O 1
ATOM 6900 N N . MET A 1 886 ? 18.616 -3.817 -50.104 1.00 89.12 886 MET A N 1
ATOM 6901 C CA . MET A 1 886 ? 19.779 -3.104 -50.632 1.00 89.12 886 MET A CA 1
ATOM 6902 C C . MET A 1 886 ? 19.489 -2.646 -52.063 1.00 89.12 886 MET A C 1
ATOM 6904 O O . MET A 1 886 ? 19.146 -3.460 -52.919 1.00 89.12 886 MET A O 1
ATOM 6908 N N . LYS A 1 887 ? 19.665 -1.351 -52.341 1.00 83.75 887 LYS A N 1
ATOM 6909 C CA . LYS A 1 887 ? 19.540 -0.764 -53.681 1.00 83.75 887 LYS A CA 1
ATOM 6910 C C . LYS A 1 887 ? 20.697 0.202 -53.927 1.00 83.75 887 LYS A C 1
ATOM 6912 O O . LYS A 1 887 ? 20.993 1.044 -53.085 1.00 83.75 887 LYS A O 1
ATOM 6917 N N . ASP A 1 888 ? 21.418 0.018 -55.033 1.00 76.69 888 ASP A N 1
ATOM 6918 C CA . ASP A 1 888 ? 22.590 0.828 -55.417 1.00 76.69 888 ASP A CA 1
ATOM 6919 C C . ASP A 1 888 ? 23.659 0.976 -54.309 1.00 76.69 888 ASP A C 1
ATOM 6921 O O . ASP A 1 888 ? 24.297 2.015 -54.144 1.00 76.69 888 ASP A O 1
ATOM 6925 N N . GLY A 1 889 ? 23.853 -0.081 -53.510 1.00 75.31 889 GLY A N 1
ATOM 6926 C CA . GLY A 1 889 ? 24.813 -0.088 -52.401 1.00 75.31 889 GLY A CA 1
ATOM 6927 C C . GLY A 1 889 ? 24.365 0.684 -51.152 1.00 75.31 889 GLY A C 1
ATOM 6928 O O . GLY A 1 889 ? 25.172 0.875 -50.244 1.00 75.31 889 GLY A O 1
ATOM 6929 N N . ARG A 1 890 ? 23.095 1.103 -51.074 1.00 82.56 890 ARG A N 1
ATOM 6930 C CA . ARG A 1 890 ? 22.483 1.753 -49.906 1.00 82.56 890 ARG A CA 1
ATOM 6931 C C . ARG A 1 890 ? 21.299 0.926 -49.396 1.00 82.56 890 ARG A C 1
ATOM 6933 O O . ARG A 1 890 ? 20.649 0.225 -50.165 1.00 82.56 890 ARG A O 1
ATOM 6940 N N . ILE A 1 891 ? 21.024 1.014 -48.094 1.00 87.69 891 ILE A N 1
ATOM 6941 C CA . ILE A 1 891 ? 19.786 0.473 -47.515 1.00 87.69 891 ILE A CA 1
ATOM 6942 C C . ILE A 1 891 ? 18.630 1.330 -48.021 1.00 87.69 891 ILE A C 1
ATOM 6944 O O . ILE A 1 891 ? 18.754 2.552 -48.015 1.00 87.69 891 ILE A O 1
ATOM 6948 N N . ASP A 1 892 ? 17.531 0.714 -48.434 1.00 87.06 892 ASP A N 1
ATOM 6949 C CA . ASP A 1 892 ? 16.297 1.389 -48.822 1.00 87.06 892 ASP A CA 1
ATOM 6950 C C . ASP A 1 892 ? 15.084 0.680 -48.205 1.00 87.06 892 ASP A C 1
ATOM 6952 O O . ASP A 1 892 ? 15.104 -0.539 -48.011 1.00 87.06 892 ASP A O 1
ATOM 6956 N N . VAL A 1 893 ? 14.047 1.442 -47.858 1.00 89.44 893 VAL A N 1
ATOM 6957 C CA . VAL A 1 893 ? 12.794 0.905 -47.301 1.00 89.44 893 VAL A CA 1
ATOM 6958 C C . VAL A 1 893 ? 11.717 1.090 -48.361 1.00 89.44 893 VAL A C 1
ATOM 6960 O O . VAL A 1 893 ? 11.459 2.216 -48.780 1.00 89.44 893 VAL A O 1
ATOM 6963 N N . LEU A 1 894 ? 11.124 -0.005 -48.832 1.00 87.12 894 LEU A N 1
ATOM 6964 C CA . LEU A 1 894 ? 10.176 0.044 -49.941 1.00 87.12 894 LEU A CA 1
ATOM 6965 C C . LEU A 1 894 ? 8.810 0.569 -49.466 1.00 87.12 894 LEU A C 1
ATOM 6967 O O . LEU A 1 894 ? 8.300 0.083 -48.455 1.00 87.12 894 LEU A O 1
ATOM 6971 N N . PRO A 1 895 ? 8.195 1.531 -50.179 1.00 86.31 895 PRO A N 1
ATOM 6972 C CA . PRO A 1 895 ? 6.809 1.911 -49.933 1.00 86.31 895 PRO A CA 1
ATOM 6973 C C . PRO A 1 895 ? 5.854 0.810 -50.424 1.00 86.31 895 PRO A C 1
ATOM 6975 O O . PRO A 1 895 ? 6.067 0.231 -51.491 1.00 86.31 895 PRO A O 1
ATOM 6978 N N . ASN A 1 896 ? 4.781 0.560 -49.671 1.00 86.25 896 ASN A N 1
ATOM 6979 C CA . ASN A 1 896 ? 3.720 -0.382 -50.049 1.00 86.25 896 ASN A CA 1
ATOM 6980 C C . ASN A 1 896 ? 2.616 0.293 -50.873 1.00 86.25 896 ASN A C 1
ATOM 6982 O O . ASN A 1 896 ? 1.975 -0.356 -51.699 1.00 86.25 896 ASN A O 1
ATOM 6986 N N . HIS A 1 897 ? 2.435 1.604 -50.685 1.00 81.38 897 HIS A N 1
ATOM 6987 C CA . HIS A 1 897 ? 1.458 2.421 -51.402 1.00 81.38 897 HIS A CA 1
ATOM 6988 C C . HIS A 1 897 ? 2.149 3.538 -52.173 1.00 81.38 897 HIS A C 1
ATOM 6990 O O . HIS A 1 897 ? 3.041 4.211 -51.653 1.00 81.38 897 HIS A O 1
ATOM 6996 N N . THR A 1 898 ? 1.721 3.750 -53.415 1.00 61.97 898 THR A N 1
ATOM 6997 C CA . THR A 1 898 ? 2.105 4.921 -54.210 1.00 61.97 898 THR A CA 1
ATOM 6998 C C . THR A 1 898 ? 1.351 6.153 -53.728 1.00 61.97 898 THR A C 1
ATOM 7000 O O . THR A 1 898 ? 0.170 6.055 -53.400 1.00 61.97 898 THR A O 1
ATOM 7003 N N . GLU A 1 899 ? 2.043 7.292 -53.703 1.00 48.12 899 GLU A N 1
ATOM 7004 C CA . GLU A 1 899 ? 1.527 8.597 -53.280 1.00 48.12 899 GLU A CA 1
ATOM 7005 C C . GLU A 1 899 ? 0.114 8.863 -53.822 1.00 48.12 899 GLU A C 1
ATOM 7007 O O . GLU A 1 899 ? -0.133 8.818 -55.027 1.00 48.12 899 GLU A O 1
ATOM 7012 N N . SER A 1 900 ? -0.830 9.146 -52.921 1.00 40.25 900 SER A N 1
ATOM 7013 C CA . SER A 1 900 ? -2.064 9.825 -53.300 1.00 40.25 900 SER A CA 1
ATOM 7014 C C . SER A 1 900 ? -1.695 11.247 -53.709 1.00 40.25 900 SER A C 1
ATOM 7016 O O . SER A 1 900 ? -1.155 11.978 -52.880 1.00 40.25 900 SER A O 1
ATOM 7018 N N . GLU A 1 901 ? -1.977 11.606 -54.963 1.00 37.50 901 GLU A N 1
ATOM 7019 C CA . GLU A 1 901 ? -1.792 12.935 -55.553 1.00 37.50 901 GLU A CA 1
ATOM 7020 C C . GLU A 1 901 ? -2.222 14.053 -54.588 1.00 37.50 901 GLU A C 1
ATOM 7022 O O . GLU A 1 901 ? -3.400 14.398 -54.486 1.00 37.50 901 GLU A O 1
ATOM 7027 N N . VAL A 1 902 ? -1.256 14.642 -53.886 1.00 34.50 902 VAL A N 1
ATOM 7028 C CA . VAL A 1 902 ? -1.399 15.959 -53.273 1.00 34.50 902 VAL A CA 1
ATOM 7029 C C . VAL A 1 902 ? -0.146 16.750 -53.621 1.00 34.50 902 VAL A C 1
ATOM 7031 O O . VAL A 1 902 ? 0.875 16.631 -52.959 1.00 34.50 902 VAL A O 1
ATOM 7034 N N . ALA A 1 903 ? -0.308 17.525 -54.694 1.00 33.56 903 ALA A N 1
ATOM 7035 C CA . ALA A 1 903 ? 0.434 18.714 -55.099 1.00 33.56 903 ALA A CA 1
ATOM 7036 C C . ALA A 1 903 ? 1.967 18.611 -55.188 1.00 33.56 903 ALA A C 1
ATOM 7038 O O . ALA A 1 903 ? 2.688 18.678 -54.197 1.00 33.56 903 ALA A O 1
ATOM 7039 N N . ASP A 1 904 ? 2.428 18.582 -56.440 1.00 37.38 904 ASP A N 1
ATOM 7040 C CA . ASP A 1 904 ? 3.724 19.101 -56.866 1.00 37.38 904 ASP A CA 1
ATOM 7041 C C . ASP A 1 904 ? 3.996 20.482 -56.244 1.00 37.38 904 ASP A C 1
ATOM 7043 O O . ASP A 1 904 ? 3.309 21.445 -56.574 1.00 37.38 904 ASP A O 1
ATOM 7047 N N . GLU A 1 905 ? 5.034 20.588 -55.416 1.00 32.81 905 GLU A N 1
ATOM 7048 C CA . GLU A 1 905 ? 5.865 21.791 -55.299 1.00 32.81 905 GLU A CA 1
ATOM 7049 C C . GLU A 1 905 ? 7.311 21.358 -54.974 1.00 32.81 905 GLU A C 1
ATOM 7051 O O . GLU A 1 905 ? 7.659 20.982 -53.859 1.00 32.81 905 GLU A O 1
ATOM 7056 N N . GLU A 1 906 ? 8.104 21.311 -56.049 1.00 32.38 906 GLU A N 1
ATOM 7057 C CA . GLU A 1 906 ? 9.565 21.431 -56.163 1.00 32.38 906 GLU A CA 1
ATOM 7058 C C . GLU A 1 906 ? 10.452 20.860 -55.034 1.00 32.38 906 GLU A C 1
ATOM 7060 O O . GLU A 1 906 ? 10.856 21.549 -54.099 1.00 32.38 906 GLU A O 1
ATOM 7065 N N . MET A 1 907 ? 10.923 19.620 -55.227 1.00 30.19 907 MET A N 1
ATOM 7066 C CA . MET A 1 907 ? 12.238 19.218 -54.717 1.00 30.19 907 MET A CA 1
ATOM 7067 C C . MET A 1 907 ? 13.326 19.717 -55.673 1.00 30.19 907 MET A C 1
ATOM 7069 O O . MET A 1 907 ? 13.458 19.214 -56.789 1.00 30.19 907 MET A O 1
ATOM 7073 N N . VAL A 1 908 ? 14.123 20.684 -55.221 1.00 31.73 908 VAL A N 1
ATOM 7074 C CA . VAL A 1 908 ? 15.410 21.015 -55.841 1.00 31.73 908 VAL A CA 1
ATOM 7075 C C . VAL A 1 908 ? 16.468 20.047 -55.306 1.00 31.73 908 VAL A C 1
ATOM 7077 O O . VAL A 1 908 ? 16.645 19.914 -54.094 1.00 31.73 908 VAL A O 1
ATOM 7080 N N . ASP A 1 909 ? 17.148 19.370 -56.234 1.00 30.25 909 ASP A N 1
ATOM 7081 C CA . ASP A 1 909 ? 18.316 18.518 -56.000 1.00 30.25 909 ASP A CA 1
ATOM 7082 C C . ASP A 1 909 ? 19.419 19.287 -55.256 1.00 30.25 909 ASP A C 1
ATOM 7084 O O . ASP A 1 909 ? 19.863 20.358 -55.674 1.00 30.25 909 ASP A O 1
ATOM 7088 N N . SER A 1 910 ? 19.885 18.715 -54.148 1.00 33.62 910 SER A N 1
ATOM 7089 C CA . SER A 1 910 ? 20.980 19.242 -53.342 1.00 33.62 910 SER A CA 1
ATOM 7090 C C . SER A 1 910 ? 22.327 18.727 -53.858 1.00 33.62 910 SER A C 1
ATOM 7092 O O . SER A 1 910 ? 22.876 17.788 -53.290 1.00 33.62 910 SER A O 1
ATOM 7094 N N . ASP A 1 911 ? 22.853 19.346 -54.910 1.00 33.91 911 ASP A N 1
ATOM 7095 C CA . ASP A 1 911 ? 24.267 19.271 -55.302 1.00 33.91 911 ASP A CA 1
ATOM 7096 C C . ASP A 1 911 ? 24.639 20.609 -55.970 1.00 33.91 911 ASP A C 1
ATOM 7098 O O . ASP A 1 911 ? 24.477 20.761 -57.173 1.00 33.91 911 ASP A O 1
ATOM 7102 N N . ASP A 1 912 ? 25.034 21.596 -55.150 1.00 32.78 912 ASP A N 1
ATOM 7103 C CA . ASP A 1 912 ? 25.837 22.806 -55.462 1.00 32.78 912 ASP A CA 1
ATOM 7104 C C . ASP A 1 912 ? 25.334 24.053 -54.709 1.00 32.78 912 ASP A C 1
ATOM 7106 O O . ASP A 1 912 ? 24.587 24.866 -55.243 1.00 32.78 912 ASP A O 1
ATOM 7110 N N . ALA A 1 913 ? 25.791 24.247 -53.464 1.00 26.44 913 ALA A N 1
ATOM 7111 C CA . ALA A 1 913 ? 25.872 25.577 -52.835 1.00 26.44 913 ALA A CA 1
ATOM 7112 C C . ALA A 1 913 ? 26.789 25.553 -51.596 1.00 26.44 913 ALA A C 1
ATOM 7114 O O . ALA A 1 913 ? 26.372 25.776 -50.462 1.00 26.44 913 ALA A O 1
ATOM 7115 N N . LEU A 1 914 ? 28.073 25.262 -51.815 1.00 33.94 914 LEU A N 1
ATOM 7116 C CA . LEU A 1 914 ? 29.162 25.580 -50.886 1.00 33.94 914 LEU A CA 1
ATOM 7117 C C . LEU A 1 914 ? 29.972 26.735 -51.488 1.00 33.94 914 LEU A C 1
ATOM 7119 O O . LEU A 1 914 ? 31.057 26.516 -52.014 1.00 33.94 914 LEU A O 1
ATOM 7123 N N . ALA A 1 915 ? 29.423 27.948 -51.455 1.00 30.19 915 ALA A N 1
ATOM 7124 C CA . ALA A 1 915 ? 30.164 29.209 -51.531 1.00 30.19 915 ALA A CA 1
ATOM 7125 C C . ALA A 1 915 ? 29.176 30.376 -51.468 1.00 30.19 915 ALA A C 1
ATOM 7127 O O . ALA A 1 915 ? 28.422 30.577 -52.408 1.00 30.19 915 ALA A O 1
ATOM 7128 N N . GLU A 1 916 ? 29.208 31.104 -50.354 1.00 25.55 916 GLU A N 1
ATOM 7129 C CA . GLU A 1 916 ? 29.060 32.565 -50.214 1.00 25.55 916 GLU A CA 1
ATOM 7130 C C . GLU A 1 916 ? 28.428 32.876 -48.857 1.00 25.55 916 GLU A C 1
ATOM 7132 O O . GLU A 1 916 ? 27.222 32.985 -48.662 1.00 25.55 916 GLU A O 1
ATOM 7137 N N . ILE A 1 917 ? 29.331 32.942 -47.880 1.00 34.62 917 ILE A N 1
ATOM 7138 C CA . ILE A 1 917 ? 29.164 33.740 -46.676 1.00 34.62 917 ILE A CA 1
ATOM 7139 C C . ILE A 1 917 ? 29.300 35.211 -47.094 1.00 34.62 917 ILE A C 1
ATOM 7141 O O . ILE A 1 917 ? 30.161 35.520 -47.914 1.00 34.62 917 ILE A O 1
ATOM 7145 N N . GLU A 1 918 ? 28.516 36.050 -46.415 1.00 28.86 918 GLU A N 1
ATOM 7146 C CA . GLU A 1 918 ? 28.634 37.501 -46.204 1.00 28.86 918 GLU A CA 1
ATOM 7147 C C . GLU A 1 918 ? 27.643 38.442 -46.918 1.00 28.86 918 GLU A C 1
ATOM 7149 O O . GLU A 1 918 ? 27.465 38.442 -48.127 1.00 28.86 918 GLU A O 1
ATOM 7154 N N . GLU A 1 919 ? 27.099 39.314 -46.061 1.00 25.73 919 GLU A N 1
ATOM 7155 C CA . GLU A 1 919 ? 26.429 40.599 -46.286 1.00 25.73 919 GLU A CA 1
ATOM 7156 C C . GLU A 1 919 ? 24.888 40.684 -46.279 1.00 25.73 919 GLU A C 1
ATOM 7158 O O . GLU A 1 919 ? 24.185 40.481 -47.259 1.00 25.73 919 GLU A O 1
ATOM 7163 N N . ASN A 1 920 ? 24.443 41.224 -45.136 1.00 24.86 920 ASN A N 1
ATOM 7164 C CA . ASN A 1 920 ? 23.459 42.295 -44.976 1.00 24.86 920 ASN A CA 1
ATOM 7165 C C . ASN A 1 920 ? 21.956 41.976 -44.998 1.00 24.86 920 ASN A C 1
ATOM 7167 O O . ASN A 1 920 ? 21.284 41.989 -46.018 1.00 24.86 920 ASN A O 1
ATOM 7171 N N . SER A 1 921 ? 21.448 41.903 -43.763 1.00 26.61 921 SER A N 1
ATOM 7172 C CA . SER A 1 921 ? 20.510 42.865 -43.161 1.00 26.61 921 SER A CA 1
ATOM 7173 C C . SER A 1 921 ? 19.156 43.105 -43.832 1.00 26.61 921 SER A C 1
ATOM 7175 O O . SER A 1 921 ? 19.079 43.689 -44.911 1.00 26.61 921 SER A O 1
ATOM 7177 N N . GLY A 1 922 ? 18.110 42.915 -43.029 1.00 24.67 922 GLY A N 1
ATOM 7178 C CA . GLY A 1 922 ? 16.907 43.740 -43.086 1.00 24.67 922 GLY A CA 1
ATOM 7179 C C . GLY A 1 922 ? 15.625 42.935 -43.203 1.00 24.67 922 GLY A C 1
ATOM 7180 O O . GLY A 1 922 ? 15.369 42.374 -44.256 1.00 24.67 922 GLY A O 1
ATOM 7181 N N . ASP A 1 923 ? 14.862 42.947 -42.109 1.00 29.72 923 ASP A N 1
ATOM 7182 C CA . ASP A 1 923 ? 13.407 42.797 -41.999 1.00 29.72 923 ASP A CA 1
ATOM 7183 C C . ASP A 1 923 ? 12.711 41.693 -42.809 1.00 29.72 923 ASP A C 1
ATOM 7185 O O . ASP A 1 923 ? 12.592 41.753 -44.031 1.00 29.72 923 ASP A O 1
ATOM 7189 N N . MET A 1 924 ? 12.082 40.756 -42.090 1.00 23.73 924 MET A N 1
ATOM 7190 C CA . MET A 1 924 ? 10.941 40.035 -42.645 1.00 23.73 924 MET A CA 1
ATOM 7191 C C . MET A 1 924 ? 9.784 39.963 -41.650 1.00 23.73 924 MET A C 1
ATOM 7193 O O . MET A 1 924 ? 9.902 39.444 -40.540 1.00 23.73 924 MET A O 1
ATOM 7197 N N . ASP A 1 925 ? 8.685 40.553 -42.113 1.00 24.08 925 ASP A N 1
ATOM 7198 C CA . ASP A 1 925 ? 7.362 40.660 -41.524 1.00 24.08 925 ASP A CA 1
ATOM 7199 C C . ASP A 1 925 ? 6.689 39.314 -41.213 1.00 24.08 925 ASP A C 1
ATOM 7201 O O . ASP A 1 925 ? 6.965 38.271 -41.808 1.00 24.08 925 ASP A O 1
ATOM 7205 N N . LEU A 1 926 ? 5.725 39.417 -40.295 1.00 29.91 926 LEU A N 1
ATOM 7206 C CA . LEU A 1 926 ? 4.679 38.451 -39.977 1.00 29.91 926 LEU A CA 1
ATOM 7207 C C . LEU A 1 926 ? 3.975 37.878 -41.223 1.00 29.91 926 LEU A C 1
ATOM 7209 O O . LEU A 1 926 ? 3.426 38.648 -42.002 1.00 29.91 926 LEU A O 1
ATOM 7213 N N . TYR A 1 927 ? 3.813 36.551 -41.274 1.00 26.05 927 TYR A N 1
ATOM 7214 C CA . TYR A 1 927 ? 2.628 35.865 -41.824 1.00 26.05 927 TYR A CA 1
ATOM 7215 C C . TYR A 1 927 ? 2.381 34.585 -41.002 1.00 26.05 927 TYR A C 1
ATOM 7217 O O . TYR A 1 927 ? 3.260 33.741 -40.856 1.00 26.05 927 TYR A O 1
ATOM 7225 N N . GLU A 1 928 ? 1.328 34.581 -40.180 1.00 24.75 928 GLU A N 1
ATOM 7226 C CA . GLU A 1 928 ? 0.058 33.860 -40.407 1.00 24.75 928 GLU A CA 1
ATOM 7227 C C . GLU A 1 928 ? 0.195 32.329 -40.471 1.00 24.75 928 GLU A C 1
ATOM 7229 O O . GLU A 1 928 ? 0.483 31.741 -41.510 1.00 24.75 928 GLU A O 1
ATOM 7234 N N . TRP A 1 929 ? -0.114 31.668 -39.349 1.00 24.83 929 TRP A N 1
ATOM 7235 C CA . TRP A 1 929 ? -0.438 30.243 -39.339 1.00 24.83 929 TRP A CA 1
ATOM 7236 C C . TRP A 1 929 ? -1.918 30.053 -39.679 1.00 24.83 929 TRP A C 1
ATOM 7238 O O . TRP A 1 929 ? -2.813 30.411 -38.911 1.00 24.83 929 TRP A O 1
ATOM 7248 N N . SER A 1 930 ? -2.154 29.493 -40.861 1.00 24.03 930 SER A N 1
ATOM 7249 C CA . SER A 1 930 ? -3.448 29.027 -41.344 1.00 24.03 930 SER A CA 1
ATOM 7250 C C . SER A 1 930 ? -3.784 27.646 -40.762 1.00 24.03 930 SER A C 1
ATOM 7252 O O . SER A 1 930 ? -2.932 26.775 -40.601 1.00 24.03 930 SER A O 1
ATOM 7254 N N . SER A 1 931 ? -5.055 27.461 -40.403 1.00 24.70 931 SER A N 1
ATOM 7255 C CA . SER A 1 931 ? -5.625 26.222 -39.856 1.00 24.70 931 SER A CA 1
ATOM 7256 C C . SER A 1 931 ? -5.756 25.100 -40.898 1.00 24.70 931 SER A C 1
ATOM 7258 O O . SER A 1 931 ? -5.969 25.397 -42.074 1.00 24.70 931 SER A O 1
ATOM 7260 N N . PRO A 1 932 ? -5.920 23.836 -40.453 1.00 28.00 932 PRO A N 1
ATOM 7261 C CA . PRO A 1 932 ? -6.787 22.900 -41.165 1.00 28.00 932 PRO A CA 1
ATOM 7262 C C . PRO A 1 932 ? -7.920 22.334 -40.284 1.00 28.00 932 PRO A C 1
ATOM 7264 O O . PRO A 1 932 ? -7.721 21.574 -39.345 1.00 28.00 932 PRO A O 1
ATOM 7267 N N . HIS A 1 933 ? -9.131 22.762 -40.647 1.00 26.75 933 HIS A N 1
ATOM 7268 C CA . HIS A 1 933 ? -10.410 22.041 -40.705 1.00 26.75 933 HIS A CA 1
ATOM 7269 C C . HIS A 1 933 ? -10.711 20.905 -39.702 1.00 26.75 933 HIS A C 1
ATOM 7271 O O . HIS A 1 933 ? -10.308 19.760 -39.886 1.00 26.75 933 HIS A O 1
ATOM 7277 N N . PHE A 1 934 ? -11.656 21.179 -38.792 1.00 25.47 934 PHE A N 1
ATOM 7278 C CA . PHE A 1 934 ? -12.600 20.180 -38.278 1.00 25.47 934 PHE A CA 1
ATOM 7279 C C . PHE A 1 934 ? -14.013 20.555 -38.751 1.00 25.47 934 PHE A C 1
ATOM 7281 O O . PHE A 1 934 ? -14.563 21.587 -38.364 1.00 25.47 934 PHE A O 1
ATOM 7288 N N . MET A 1 935 ? -14.591 19.747 -39.641 1.00 25.77 935 MET A N 1
ATOM 7289 C CA . MET A 1 935 ? -15.921 19.971 -40.213 1.00 25.77 935 MET A CA 1
ATOM 7290 C C . MET A 1 935 ? -16.975 19.271 -39.336 1.00 25.77 935 MET A C 1
ATOM 7292 O O . MET A 1 935 ? -17.085 18.047 -39.344 1.00 25.77 935 MET A O 1
ATOM 7296 N N . LEU A 1 936 ? -17.759 20.041 -38.573 1.00 28.06 936 LEU A N 1
ATOM 7297 C CA . LEU A 1 936 ? -18.915 19.545 -37.816 1.00 28.06 936 LEU A CA 1
ATOM 7298 C C . LEU A 1 936 ? -20.216 19.698 -38.617 1.00 28.06 936 LEU A C 1
ATOM 7300 O O . LEU A 1 936 ? -20.500 20.731 -39.227 1.00 28.06 936 LEU A O 1
ATOM 7304 N N . ARG A 1 937 ? -21.042 18.649 -38.563 1.00 26.03 937 ARG A N 1
ATOM 7305 C CA . ARG A 1 937 ? -22.420 18.623 -39.061 1.00 26.03 937 ARG A CA 1
ATOM 7306 C C . ARG A 1 937 ? -23.318 19.613 -38.299 1.00 26.03 937 ARG A C 1
ATOM 7308 O O . ARG A 1 937 ? -23.594 19.422 -37.127 1.00 26.03 937 ARG A O 1
ATOM 7315 N N . SER A 1 938 ? -23.864 20.563 -39.057 1.00 27.41 938 SER A N 1
ATOM 7316 C CA . SER A 1 938 ? -25.265 21.028 -39.129 1.00 27.41 938 SER A CA 1
ATOM 7317 C C . SER A 1 938 ? -26.056 21.510 -37.890 1.00 27.41 938 SER A C 1
ATOM 7319 O O . SER A 1 938 ? -26.221 20.781 -36.921 1.00 27.41 938 SER A O 1
ATOM 7321 N N . ARG A 1 939 ? -26.796 22.609 -38.143 1.00 26.97 939 ARG A N 1
ATOM 7322 C CA . ARG A 1 939 ? -28.121 23.045 -37.622 1.00 26.97 939 ARG A CA 1
ATOM 7323 C C . ARG A 1 939 ? -28.155 24.229 -36.639 1.00 26.97 939 ARG A C 1
ATOM 7325 O O . ARG A 1 939 ? -28.003 24.089 -35.440 1.00 26.97 939 ARG A O 1
ATOM 7332 N N . SER A 1 940 ? -28.523 25.370 -37.233 1.00 31.03 940 SER A N 1
ATOM 7333 C CA . SER A 1 940 ? -29.539 26.352 -36.811 1.00 31.03 940 SER A CA 1
ATOM 7334 C C . SER A 1 940 ? -29.494 26.990 -35.412 1.00 31.03 940 SER A C 1
ATOM 7336 O O . SER A 1 940 ? -29.716 26.342 -34.397 1.00 31.03 940 SER A O 1
ATOM 7338 N N . SER A 1 941 ? -29.446 28.329 -35.455 1.00 36.16 941 SER A N 1
ATOM 7339 C CA . SER A 1 941 ? -29.922 29.311 -34.465 1.00 36.16 941 SER A CA 1
ATOM 7340 C C . SER A 1 941 ? -29.196 29.370 -33.120 1.00 36.16 941 SER A C 1
ATOM 7342 O O . SER A 1 941 ? -29.754 29.012 -32.086 1.00 36.16 941 SER A O 1
ATOM 7344 N N . THR A 1 942 ? -27.990 29.928 -33.090 1.00 36.97 942 THR A N 1
ATOM 7345 C CA . THR A 1 942 ? -27.321 30.277 -31.832 1.00 36.97 942 THR A CA 1
ATOM 7346 C C . THR A 1 942 ? -27.769 31.659 -31.356 1.00 36.97 942 THR A C 1
ATOM 7348 O O . THR A 1 942 ? -27.297 32.699 -31.812 1.00 36.97 942 THR A O 1
ATOM 7351 N N . ARG A 1 943 ? -28.705 31.673 -30.397 1.00 48.59 943 ARG A N 1
ATOM 7352 C CA . ARG A 1 943 ? -28.766 32.758 -29.409 1.00 48.59 943 ARG A CA 1
ATOM 7353 C C . ARG A 1 943 ? -27.393 32.807 -28.737 1.00 48.59 943 ARG A C 1
ATOM 7355 O O . ARG A 1 943 ? -26.938 31.779 -28.248 1.00 48.59 943 ARG A O 1
ATOM 7362 N N . VAL A 1 944 ? -26.730 33.958 -28.755 1.00 56.25 944 VAL A N 1
ATOM 7363 C CA . VAL A 1 944 ? -25.424 34.129 -28.106 1.00 56.25 944 VAL A CA 1
ATOM 7364 C C . VAL A 1 944 ? -25.610 33.935 -26.599 1.00 56.25 944 VAL A C 1
ATOM 7366 O O . VAL A 1 944 ? -26.327 34.720 -25.978 1.00 56.25 944 VAL A O 1
ATOM 7369 N N . LEU A 1 945 ? -25.031 32.871 -26.042 1.00 69.19 945 LEU A N 1
ATOM 7370 C CA . LEU A 1 945 ? -25.052 32.584 -24.607 1.00 69.19 945 LEU A CA 1
ATOM 7371 C C . LEU A 1 945 ? -24.114 33.559 -23.883 1.00 69.19 945 LEU A C 1
ATOM 7373 O O . LEU A 1 945 ? -23.043 33.892 -24.407 1.00 69.19 945 LEU A O 1
ATOM 7377 N N . ILE A 1 946 ? -24.552 34.061 -22.725 1.00 80.00 946 ILE A N 1
ATOM 7378 C CA . ILE A 1 946 ? -23.761 34.977 -21.898 1.00 80.00 946 ILE A CA 1
ATOM 7379 C C . ILE A 1 946 ? -23.203 34.196 -20.714 1.00 80.00 946 ILE A C 1
ATOM 7381 O O . ILE A 1 946 ? -23.966 33.703 -19.884 1.00 80.00 946 ILE A O 1
ATOM 7385 N N . GLU A 1 947 ? -21.880 34.137 -20.616 1.00 87.00 947 GLU A N 1
ATOM 7386 C CA . GLU A 1 947 ? -21.176 33.395 -19.572 1.00 87.00 947 GLU A CA 1
ATOM 7387 C C . GLU A 1 947 ? -20.454 34.336 -18.618 1.00 87.00 947 GLU A C 1
ATOM 7389 O O . GLU A 1 947 ? -19.860 35.329 -19.042 1.00 87.00 947 GLU A O 1
ATOM 7394 N N . GLN A 1 948 ? -20.476 34.028 -17.322 1.00 89.81 948 GLN A N 1
ATOM 7395 C CA . GLN A 1 948 ? -19.693 34.772 -16.341 1.00 89.81 948 GLN A CA 1
ATOM 7396 C C . GLN A 1 948 ? -18.427 34.010 -15.969 1.00 89.81 948 GLN A C 1
ATOM 7398 O O . GLN A 1 948 ? -18.501 32.879 -15.498 1.00 89.81 948 GLN A O 1
ATOM 7403 N N . ILE A 1 949 ? -17.270 34.662 -16.090 1.00 88.12 949 ILE A N 1
ATOM 7404 C CA . ILE A 1 949 ? -15.981 34.087 -15.695 1.00 88.12 949 ILE A CA 1
ATOM 7405 C C . ILE A 1 949 ? -15.397 34.907 -14.547 1.00 88.12 949 ILE A C 1
ATOM 7407 O O . ILE A 1 949 ? -15.235 36.128 -14.632 1.00 88.12 949 ILE A O 1
ATOM 7411 N N . THR A 1 950 ? -15.063 34.228 -13.453 1.00 88.50 950 THR A N 1
ATOM 7412 C CA . THR A 1 950 ? -14.369 34.825 -12.300 1.00 88.50 950 THR A CA 1
ATOM 7413 C C . THR A 1 950 ? -12.917 34.357 -12.264 1.00 88.50 950 THR A C 1
ATOM 7415 O O . THR A 1 950 ? -12.605 33.286 -12.769 1.00 88.50 950 THR A O 1
ATOM 7418 N N . GLY A 1 951 ? -12.013 35.146 -11.676 1.00 85.06 951 GLY A N 1
ATOM 7419 C CA . GLY A 1 951 ? -10.587 34.787 -11.630 1.00 85.06 951 GLY A CA 1
ATOM 7420 C C . GLY A 1 951 ? -9.851 34.985 -12.961 1.00 85.06 951 GLY A C 1
ATOM 7421 O O . GLY A 1 951 ? -8.755 34.462 -13.128 1.00 85.06 951 GLY A O 1
ATOM 7422 N N . VAL A 1 952 ? -10.420 35.771 -13.884 1.00 87.19 952 VAL A N 1
ATOM 7423 C CA . VAL A 1 952 ? -9.895 36.048 -15.240 1.00 87.19 952 VAL A CA 1
ATOM 7424 C C . VAL A 1 952 ? -8.494 36.663 -15.275 1.00 87.19 952 VAL A C 1
ATOM 7426 O O . VAL A 1 952 ? -7.816 36.598 -16.289 1.00 87.19 952 VAL A O 1
ATOM 7429 N N . THR A 1 953 ? -8.045 37.257 -14.172 1.00 84.06 953 THR A N 1
ATOM 7430 C CA . THR A 1 953 ? -6.697 37.829 -14.048 1.00 84.06 953 THR A CA 1
ATOM 7431 C C . THR A 1 953 ? -5.659 36.788 -13.665 1.00 84.06 953 THR A C 1
ATOM 7433 O O . THR A 1 953 ? -4.475 37.091 -13.665 1.00 84.06 953 THR A O 1
ATOM 7436 N N . GLY A 1 954 ? -6.086 35.584 -13.279 1.00 83.56 954 GLY A N 1
ATOM 7437 C CA . GLY A 1 954 ? -5.213 34.453 -13.007 1.00 83.56 954 GLY A CA 1
ATOM 7438 C C . GLY A 1 954 ? -4.808 33.726 -14.287 1.00 83.56 954 GLY A C 1
ATOM 7439 O O . GLY A 1 954 ? -5.416 33.897 -15.337 1.00 83.56 954 GLY A O 1
ATOM 7440 N N . TYR A 1 955 ? -3.800 32.870 -14.165 1.00 84.19 955 TYR A N 1
ATOM 7441 C CA . TYR A 1 955 ? -3.196 32.140 -15.279 1.00 84.19 955 TYR A CA 1
ATOM 7442 C C . TYR A 1 955 ? -4.210 31.325 -16.108 1.00 84.19 955 TYR A C 1
ATOM 7444 O O . TYR A 1 955 ? -4.359 31.549 -17.303 1.00 84.19 955 TYR A O 1
ATOM 7452 N N . ILE A 1 956 ? -4.986 30.451 -15.459 1.00 88.31 956 ILE A N 1
ATOM 7453 C CA . ILE A 1 956 ? -6.019 29.638 -16.131 1.00 88.31 956 ILE A CA 1
ATOM 7454 C C . ILE A 1 956 ? -7.206 30.511 -16.572 1.00 88.31 956 ILE A C 1
ATOM 7456 O O . ILE A 1 956 ? -7.778 30.313 -17.644 1.00 88.31 956 ILE A O 1
ATOM 7460 N N . GLY A 1 957 ? -7.572 31.497 -15.746 1.00 88.94 957 GLY A N 1
ATOM 7461 C CA . GLY A 1 957 ? -8.684 32.414 -16.001 1.00 88.94 957 GLY A CA 1
ATOM 7462 C C . GLY A 1 957 ? -8.516 33.232 -17.272 1.00 88.94 957 GLY A C 1
ATOM 7463 O O . GLY A 1 957 ? -9.478 33.390 -18.018 1.00 88.94 957 GLY A O 1
ATOM 7464 N N . PHE A 1 958 ? -7.300 33.703 -17.531 1.00 89.56 958 PHE A N 1
ATOM 7465 C CA . PHE A 1 958 ? -6.977 34.469 -18.725 1.00 89.56 958 PHE A CA 1
ATOM 7466 C C . PHE A 1 958 ? -7.120 33.620 -19.990 1.00 89.56 958 PHE A C 1
ATOM 7468 O O . PHE A 1 958 ? -7.855 34.001 -20.895 1.00 89.56 958 PHE A O 1
ATOM 7475 N N . GLN A 1 959 ? -6.525 32.422 -20.006 1.00 89.88 959 GLN A N 1
ATOM 7476 C CA . GLN A 1 959 ? -6.628 31.494 -21.138 1.00 89.88 959 GLN A CA 1
ATOM 7477 C C . GLN A 1 959 ? -8.084 31.090 -21.420 1.00 89.88 959 GLN A C 1
ATOM 7479 O O . GLN A 1 959 ? -8.514 31.015 -22.569 1.00 89.88 959 GLN A O 1
ATOM 7484 N N . THR A 1 960 ? -8.861 30.857 -20.357 1.00 92.19 960 THR A N 1
ATOM 7485 C CA . THR A 1 960 ? -10.284 30.496 -20.460 1.00 92.19 960 THR A CA 1
ATOM 7486 C C . THR A 1 960 ? -11.111 31.648 -21.030 1.00 92.19 960 THR A C 1
ATOM 7488 O O . THR A 1 960 ? -11.988 31.416 -21.860 1.00 92.19 960 THR A O 1
ATOM 7491 N N . LEU A 1 961 ? -10.822 32.890 -20.623 1.00 92.06 961 LEU A N 1
ATOM 7492 C CA . LEU A 1 961 ? -11.467 34.084 -21.165 1.00 92.06 961 LEU A CA 1
ATOM 7493 C C . LEU A 1 961 ? -11.176 34.244 -22.660 1.00 92.06 961 LEU A C 1
ATOM 7495 O O . LEU A 1 961 ? -12.113 34.421 -23.435 1.00 92.06 961 LEU A O 1
ATOM 7499 N N . THR A 1 962 ? -9.908 34.154 -23.062 1.00 90.06 962 THR A N 1
ATOM 7500 C CA . THR A 1 962 ? -9.499 34.282 -24.468 1.00 90.06 962 THR A CA 1
ATOM 7501 C C . THR A 1 962 ? -10.188 33.229 -25.335 1.00 90.06 962 THR A C 1
ATOM 7503 O O . THR A 1 962 ? -10.872 33.582 -26.294 1.00 90.06 962 THR A O 1
ATOM 7506 N N . LEU A 1 963 ? -10.143 31.955 -24.930 1.00 90.31 963 LEU A N 1
ATOM 7507 C CA . LEU A 1 963 ? -10.766 30.864 -25.683 1.00 90.31 963 LEU A CA 1
ATOM 7508 C C . LEU A 1 963 ? -12.299 30.988 -25.765 1.00 90.31 963 LEU A C 1
ATOM 7510 O O . LEU A 1 963 ? -12.903 30.669 -26.791 1.00 90.31 963 LEU A O 1
ATOM 7514 N N . ALA A 1 964 ? -12.957 31.451 -24.698 1.00 89.50 964 ALA A N 1
ATOM 7515 C CA . ALA A 1 964 ? -14.400 31.689 -24.720 1.00 89.50 964 ALA A CA 1
ATOM 7516 C C . ALA A 1 964 ? -14.775 32.787 -25.733 1.00 89.50 964 ALA A C 1
ATOM 7518 O O . ALA A 1 964 ? -15.748 32.639 -26.477 1.00 89.50 964 ALA A O 1
ATOM 7519 N N . LEU A 1 965 ? -13.987 33.864 -25.803 1.00 89.19 965 LEU A N 1
ATOM 7520 C CA . LEU A 1 965 ? -14.190 34.945 -26.769 1.00 89.19 965 LEU A CA 1
ATOM 7521 C C . LEU A 1 965 ? -13.926 34.477 -28.208 1.00 89.19 965 LEU A C 1
ATOM 7523 O O . LEU A 1 965 ? -14.748 34.742 -29.086 1.00 89.19 965 LEU A O 1
ATOM 7527 N N . GLU A 1 966 ? -12.863 33.705 -28.444 1.00 86.81 966 GLU A N 1
ATOM 7528 C CA . GLU A 1 966 ? -12.560 33.097 -29.752 1.00 86.81 966 GLU A CA 1
ATOM 7529 C C . GLU A 1 966 ? -13.695 32.199 -30.258 1.00 86.81 966 GLU A C 1
ATOM 7531 O O . GLU A 1 966 ? -14.028 32.202 -31.443 1.00 86.81 966 GLU A O 1
ATOM 7536 N N . ARG A 1 967 ? -14.350 31.465 -29.352 1.00 86.31 967 ARG A N 1
ATOM 7537 C CA . ARG A 1 967 ? -15.504 30.612 -29.674 1.00 86.31 967 ARG A CA 1
ATOM 7538 C C . ARG A 1 967 ? -16.830 31.364 -29.803 1.00 86.31 967 ARG A C 1
ATOM 7540 O O . ARG A 1 967 ? -17.872 30.737 -29.989 1.00 86.31 967 ARG A O 1
ATOM 7547 N N . GLY A 1 968 ? -16.809 32.693 -29.730 1.00 85.31 968 GLY A N 1
ATOM 7548 C CA . GLY A 1 968 ? -17.980 33.535 -29.966 1.00 85.31 968 GLY A CA 1
ATOM 7549 C C . GLY A 1 968 ? -18.922 33.688 -28.768 1.00 85.31 968 GLY A C 1
ATOM 7550 O O . GLY A 1 968 ? -20.033 34.196 -28.943 1.00 85.31 968 GLY A O 1
ATOM 7551 N N . TYR A 1 969 ? -18.523 33.280 -27.556 1.00 86.81 969 TYR A N 1
ATOM 7552 C CA . TYR A 1 969 ? -19.320 33.531 -26.350 1.00 86.81 969 TYR A CA 1
ATOM 7553 C C . TYR A 1 969 ? -19.295 35.017 -25.990 1.00 86.81 969 TYR A C 1
ATOM 7555 O O . TYR A 1 969 ? -18.275 35.691 -26.152 1.00 86.81 969 TYR A O 1
ATOM 7563 N N . ARG A 1 970 ? -20.410 35.534 -25.459 1.00 89.44 970 ARG A N 1
ATOM 7564 C CA . ARG A 1 970 ? -20.409 36.836 -24.780 1.00 89.44 970 ARG A CA 1
ATOM 7565 C C . ARG A 1 970 ? -20.025 36.616 -23.333 1.00 89.44 970 ARG A C 1
ATOM 7567 O O . ARG A 1 970 ? -20.684 35.852 -22.638 1.00 89.44 970 ARG A O 1
ATOM 7574 N N . VAL A 1 971 ? -18.977 37.283 -22.873 1.00 90.56 971 VAL A N 1
ATOM 7575 C CA . VAL A 1 971 ? -18.405 37.005 -21.556 1.00 90.56 971 VAL A CA 1
ATOM 7576 C C . VAL A 1 971 ? -18.543 38.209 -20.639 1.00 90.56 971 VAL A C 1
ATOM 7578 O O . VAL A 1 971 ? -18.183 39.331 -20.998 1.00 90.56 971 VAL A O 1
ATOM 7581 N N . ARG A 1 972 ? -19.027 37.969 -19.420 1.00 91.12 972 ARG A N 1
ATOM 7582 C CA . ARG A 1 972 ? -18.928 38.894 -18.292 1.00 91.12 972 ARG A CA 1
ATOM 7583 C C . ARG A 1 972 ? -17.741 38.484 -17.421 1.00 91.12 972 ARG A C 1
ATOM 7585 O O . ARG A 1 972 ? -17.795 37.493 -16.698 1.00 91.12 972 ARG A O 1
ATOM 7592 N N . ALA A 1 973 ? -16.655 39.238 -17.499 1.00 90.00 973 ALA A N 1
ATOM 7593 C CA . ALA A 1 973 ? -15.442 38.999 -16.732 1.00 90.00 973 ALA A CA 1
ATOM 7594 C C . ALA A 1 973 ? -15.480 39.765 -15.404 1.00 90.00 973 ALA A C 1
ATOM 7596 O O . ALA A 1 973 ? -15.645 40.985 -15.387 1.00 90.00 973 ALA A O 1
ATOM 7597 N N . VAL A 1 974 ? -15.301 39.061 -14.285 1.00 88.12 974 VAL A N 1
ATOM 7598 C CA . VAL A 1 974 ? -15.315 39.670 -12.946 1.00 88.12 974 VAL A CA 1
ATOM 7599 C C . VAL A 1 974 ? -13.895 39.874 -12.427 1.00 88.12 974 VAL A C 1
ATOM 7601 O O . VAL A 1 974 ? -13.132 38.916 -12.281 1.00 88.12 974 VAL A O 1
ATOM 7604 N N . VAL A 1 975 ? -13.561 41.118 -12.083 1.00 86.94 975 VAL A N 1
ATOM 7605 C CA . VAL A 1 975 ? -12.263 41.517 -11.514 1.00 86.94 975 VAL A CA 1
ATOM 7606 C C . VAL A 1 975 ? -12.439 42.193 -10.155 1.00 86.94 975 VAL A C 1
ATOM 7608 O O . VAL A 1 975 ? -13.496 42.733 -9.859 1.00 86.94 975 VAL A O 1
ATOM 7611 N N . ARG A 1 976 ? -11.401 42.191 -9.307 1.00 81.88 976 ARG A N 1
ATOM 7612 C CA . ARG A 1 976 ? -11.475 42.796 -7.959 1.00 81.88 976 ARG A CA 1
ATOM 7613 C C . ARG A 1 976 ? -11.064 44.266 -7.897 1.00 81.88 976 ARG A C 1
ATOM 7615 O O . ARG A 1 976 ? -11.408 44.963 -6.952 1.00 81.88 976 ARG A O 1
ATOM 7622 N N . LYS A 1 977 ? -10.284 44.743 -8.864 1.00 83.19 977 LYS A N 1
ATOM 7623 C CA . LYS A 1 977 ? -9.739 46.107 -8.879 1.00 83.19 977 LYS A CA 1
ATOM 7624 C C . LYS A 1 977 ? -9.841 46.672 -10.288 1.00 83.19 977 LYS A C 1
ATOM 7626 O O . LYS A 1 977 ? -9.649 45.932 -11.247 1.00 83.19 977 LYS A O 1
ATOM 7631 N N . GLU A 1 978 ? -10.066 47.977 -10.412 1.00 81.25 978 GLU A N 1
ATOM 7632 C CA . GLU A 1 978 ? -10.061 48.659 -11.716 1.00 81.25 978 GLU A CA 1
ATOM 7633 C C . GLU A 1 978 ? -8.716 48.520 -12.440 1.00 81.25 978 GLU A C 1
ATOM 7635 O O . GLU A 1 978 ? -8.687 48.345 -13.653 1.00 81.25 978 GLU A O 1
ATOM 7640 N N . ALA A 1 979 ? -7.601 48.495 -11.700 1.00 81.00 979 ALA A N 1
ATOM 7641 C CA . ALA A 1 979 ? -6.266 48.295 -12.268 1.00 81.00 979 ALA A CA 1
ATOM 7642 C C . ALA A 1 979 ? -6.141 46.990 -13.085 1.00 81.00 979 ALA A C 1
ATOM 7644 O O . ALA A 1 979 ? -5.416 46.952 -14.077 1.00 81.00 979 ALA A O 1
ATOM 7645 N N . ASN A 1 980 ? -6.898 45.951 -12.720 1.00 83.62 980 ASN A N 1
ATOM 7646 C CA . ASN A 1 980 ? -6.888 44.659 -13.403 1.00 83.62 980 ASN A CA 1
ATOM 7647 C C . ASN A 1 980 ? -7.549 44.723 -14.793 1.00 83.62 980 ASN A C 1
ATOM 7649 O O . ASN A 1 980 ? -7.299 43.867 -15.636 1.00 83.62 980 ASN A O 1
ATOM 7653 N N . ILE A 1 981 ? -8.394 45.727 -15.050 1.00 84.38 981 ILE A N 1
ATOM 7654 C CA . ILE A 1 981 ? -8.995 45.951 -16.372 1.00 84.38 981 ILE A CA 1
ATOM 7655 C C . ILE A 1 981 ? -7.899 46.321 -17.369 1.00 84.38 981 ILE A C 1
ATOM 7657 O O . ILE A 1 981 ? -7.837 45.767 -18.466 1.00 84.38 981 ILE A O 1
ATOM 7661 N N . SER A 1 982 ? -7.021 47.239 -16.966 1.00 81.19 982 SER A N 1
ATOM 7662 C CA . SER A 1 982 ? -5.898 47.692 -17.782 1.00 81.19 982 SER A CA 1
ATOM 7663 C C . SER A 1 982 ? -4.921 46.559 -18.086 1.00 81.19 982 SER A C 1
ATOM 7665 O O . SER A 1 982 ? -4.342 46.546 -19.163 1.00 81.19 982 SER A O 1
ATOM 7667 N N . GLU A 1 983 ? -4.756 45.606 -17.165 1.00 80.25 983 GLU A N 1
ATOM 7668 C CA . GLU A 1 983 ? -3.922 44.412 -17.343 1.00 80.25 983 GLU A CA 1
ATOM 7669 C C . GLU A 1 983 ? -4.516 43.446 -18.380 1.00 80.25 983 GLU A C 1
ATOM 7671 O O . GLU A 1 983 ? -3.822 43.050 -19.312 1.00 80.25 983 GLU A O 1
ATOM 7676 N N . LEU A 1 984 ? -5.818 43.143 -18.292 1.00 83.81 984 LEU A N 1
ATOM 7677 C CA . LEU A 1 984 ? -6.509 42.288 -19.268 1.00 83.81 984 LEU A CA 1
ATOM 7678 C C . LEU A 1 984 ? -6.498 42.888 -20.679 1.00 83.81 984 LEU A C 1
ATOM 7680 O O . LEU A 1 984 ? -6.281 42.179 -21.659 1.00 83.81 984 LEU A O 1
ATOM 7684 N N . LYS A 1 985 ? -6.691 44.208 -20.787 1.00 84.06 985 LYS A N 1
ATOM 7685 C CA . LYS A 1 985 ? -6.710 44.928 -22.069 1.00 84.06 985 LYS A CA 1
ATOM 7686 C C . LYS A 1 985 ? -5.331 45.111 -22.716 1.00 84.06 985 LYS A C 1
ATOM 7688 O O . LYS A 1 985 ? -5.263 45.695 -23.792 1.00 84.06 985 LYS A O 1
ATOM 7693 N N . ARG A 1 986 ? -4.242 44.616 -22.110 1.00 84.88 986 ARG A N 1
ATOM 7694 C CA . ARG A 1 986 ? -2.931 44.554 -22.785 1.00 84.88 986 ARG A CA 1
ATOM 7695 C C . ARG A 1 986 ? -2.926 43.549 -23.935 1.00 84.88 986 ARG A C 1
ATOM 7697 O O . ARG A 1 986 ? -2.185 43.744 -24.891 1.00 84.88 986 ARG A O 1
ATOM 7704 N N . SER A 1 987 ? -3.761 42.509 -23.859 1.00 84.50 987 SER A N 1
ATOM 7705 C CA . SER A 1 987 ? -3.972 41.597 -24.982 1.00 84.50 987 SER A CA 1
ATOM 7706 C C . SER A 1 987 ? -4.820 42.278 -26.067 1.00 84.50 987 SER A C 1
ATOM 7708 O O . SER A 1 987 ? -5.932 42.738 -25.767 1.00 84.50 987 SER A O 1
ATOM 7710 N N . PRO A 1 988 ? -4.342 42.319 -27.326 1.00 81.19 988 PRO A N 1
ATOM 7711 C CA . PRO A 1 988 ? -5.084 42.896 -28.445 1.00 81.19 988 PRO A CA 1
ATOM 7712 C C . PRO A 1 988 ? -6.450 42.235 -28.663 1.00 81.19 988 PRO A C 1
ATOM 7714 O O . PRO A 1 988 ? -7.427 42.928 -28.945 1.00 81.19 988 PRO A O 1
ATOM 7717 N N . ASP A 1 989 ? -6.544 40.917 -28.476 1.00 80.62 989 ASP A N 1
ATOM 7718 C CA . ASP A 1 989 ? -7.772 40.147 -28.708 1.00 80.62 989 ASP A CA 1
ATOM 7719 C C . ASP A 1 989 ? -8.840 40.432 -27.650 1.00 80.62 989 ASP A C 1
ATOM 7721 O O . ASP A 1 989 ? -10.024 40.593 -27.968 1.00 80.62 989 ASP A O 1
ATOM 7725 N N . ILE A 1 990 ? -8.425 40.590 -26.391 1.00 86.12 990 ILE A N 1
ATOM 7726 C CA . ILE A 1 990 ? -9.312 40.979 -25.289 1.00 86.12 990 ILE A CA 1
ATOM 7727 C C . ILE A 1 990 ? -9.762 42.436 -25.447 1.00 86.12 990 ILE A C 1
ATOM 7729 O O . ILE A 1 990 ? -10.942 42.740 -25.243 1.00 86.12 990 ILE A O 1
ATOM 7733 N N . ALA A 1 991 ? -8.857 43.340 -25.839 1.00 83.94 991 ALA A N 1
ATOM 7734 C CA . ALA A 1 991 ? -9.196 44.735 -26.115 1.00 83.94 991 ALA A CA 1
ATOM 7735 C C . ALA A 1 991 ? -10.223 44.838 -27.254 1.00 83.94 991 ALA A C 1
ATOM 7737 O O . ALA A 1 991 ? -11.293 45.418 -27.069 1.00 83.94 991 ALA A O 1
ATOM 7738 N N . LYS A 1 992 ? -9.959 44.163 -28.379 1.00 85.06 992 LYS A N 1
ATOM 7739 C CA . LYS A 1 992 ? -10.856 44.091 -29.538 1.00 85.06 992 LYS A CA 1
ATOM 7740 C C . LYS A 1 992 ? -12.225 43.514 -29.174 1.00 85.06 992 LYS A C 1
ATOM 7742 O O . LYS A 1 992 ? -13.245 44.086 -29.547 1.00 85.06 992 LYS A O 1
ATOM 7747 N N . SER A 1 993 ? -12.265 42.430 -28.401 1.00 85.75 993 SER A N 1
ATOM 7748 C CA . SER A 1 993 ? -13.519 41.807 -27.952 1.00 85.75 993 SER A CA 1
ATOM 7749 C C . SER A 1 993 ? -14.309 42.693 -26.981 1.00 85.75 993 SER A C 1
ATOM 7751 O O . SER A 1 993 ? -15.544 42.691 -26.991 1.00 85.75 993 SER A O 1
ATOM 7753 N N . SER A 1 994 ? -13.617 43.480 -26.148 1.00 83.38 994 SER A N 1
ATOM 7754 C CA . SER A 1 994 ? -14.244 44.490 -25.287 1.00 83.38 994 SER A CA 1
ATOM 7755 C C . SER A 1 994 ? -14.864 45.618 -26.108 1.00 83.38 994 SER A C 1
ATOM 7757 O O . SER A 1 994 ? -15.992 46.015 -25.821 1.00 83.38 994 SER A O 1
ATOM 7759 N N . ASP A 1 995 ? -14.172 46.094 -27.141 1.00 80.19 995 ASP A N 1
ATOM 7760 C CA . ASP A 1 995 ? -14.641 47.192 -27.993 1.00 80.19 995 ASP A CA 1
ATOM 7761 C C . ASP A 1 995 ? -15.791 46.755 -28.919 1.00 80.19 995 ASP A C 1
ATOM 7763 O O . ASP A 1 995 ? -16.694 47.536 -29.215 1.00 80.19 995 ASP A O 1
ATOM 7767 N N . GLN A 1 996 ? -15.818 45.478 -29.314 1.00 81.50 996 GLN A N 1
ATOM 7768 C CA . GLN A 1 996 ? -16.913 44.856 -30.070 1.00 81.50 996 GLN A CA 1
ATOM 7769 C C . GLN A 1 996 ? -18.148 44.520 -29.209 1.00 81.50 996 GLN A C 1
ATOM 7771 O O . GLN A 1 996 ? -19.141 44.002 -29.724 1.00 81.50 996 GLN A O 1
ATOM 7776 N N . GLY A 1 997 ? -18.112 44.802 -27.901 1.00 80.25 997 GLY A N 1
ATOM 7777 C CA . GLY A 1 997 ? -19.212 44.521 -26.974 1.00 80.25 997 GLY A CA 1
ATOM 7778 C C . GLY A 1 997 ? -19.426 43.030 -26.688 1.00 80.25 997 GLY A C 1
ATOM 7779 O O . GLY A 1 997 ? -20.480 42.650 -26.174 1.00 80.25 997 GLY A O 1
ATOM 7780 N N . GLN A 1 998 ? -18.451 42.180 -27.026 1.00 84.94 998 GLN A N 1
ATOM 7781 C CA . GLN A 1 998 ? -18.465 40.750 -26.721 1.00 84.94 998 GLN A CA 1
ATOM 7782 C C . GLN A 1 998 ? -17.984 40.466 -25.286 1.00 84.94 998 GLN A C 1
ATOM 7784 O O . GLN A 1 998 ? -18.431 39.498 -24.673 1.00 84.94 998 GLN A O 1
ATOM 7789 N N . LEU A 1 999 ? -17.134 41.336 -24.730 1.00 89.50 999 LEU A N 1
ATOM 7790 C CA . LEU A 1 999 ? -16.635 41.268 -23.355 1.00 89.50 999 LEU A CA 1
ATOM 7791 C C . LEU A 1 999 ? -17.134 42.450 -22.509 1.00 89.50 999 LEU A C 1
ATOM 7793 O O . LEU A 1 999 ? -16.854 43.609 -22.815 1.00 89.50 999 LEU A O 1
ATOM 7797 N N . GLN A 1 1000 ? -17.794 42.151 -21.390 1.00 89.31 1000 GLN A N 1
ATOM 7798 C CA . GLN A 1 1000 ? -18.138 43.113 -20.341 1.00 89.31 1000 GLN A CA 1
ATOM 7799 C C . GLN A 1 1000 ? -17.276 42.845 -19.102 1.00 89.31 1000 GLN A C 1
ATOM 7801 O O . GLN A 1 1000 ? -17.309 41.743 -18.565 1.00 89.31 1000 GLN A O 1
ATOM 7806 N N . ILE A 1 1001 ? -16.531 43.839 -18.611 1.00 87.88 1001 ILE A N 1
ATOM 7807 C CA . ILE A 1 1001 ? -15.712 43.692 -17.396 1.00 87.88 1001 ILE A CA 1
ATOM 7808 C C . ILE A 1 1001 ? -16.409 44.390 -16.225 1.00 87.88 1001 ILE A C 1
ATOM 7810 O O . ILE A 1 1001 ? -16.781 45.557 -16.336 1.00 87.88 1001 ILE A O 1
ATOM 7814 N N . VAL A 1 1002 ? -16.589 43.678 -15.111 1.00 87.06 1002 VAL A N 1
ATOM 7815 C CA . VAL A 1 1002 ? -17.270 44.169 -13.903 1.00 87.06 1002 VAL A CA 1
ATOM 7816 C C . VAL A 1 1002 ? -16.317 44.116 -12.714 1.00 87.06 1002 VAL A C 1
ATOM 7818 O O . VAL A 1 1002 ? -15.658 43.101 -12.480 1.00 87.06 1002 VAL A O 1
ATOM 7821 N N . VAL A 1 1003 ? -16.245 45.212 -11.954 1.00 85.62 1003 VAL A N 1
ATOM 7822 C CA . VAL A 1 1003 ? -15.385 45.318 -10.770 1.00 85.62 1003 VAL A CA 1
ATOM 7823 C C . VAL A 1 1003 ? -16.188 44.993 -9.517 1.00 85.62 1003 VAL A C 1
ATOM 7825 O O . VAL A 1 1003 ? -17.113 45.719 -9.164 1.00 85.62 1003 VAL A O 1
ATOM 7828 N N . ILE A 1 1004 ? -15.805 43.921 -8.826 1.00 83.00 1004 ILE A N 1
ATOM 7829 C CA . ILE A 1 1004 ? -16.387 43.482 -7.556 1.00 83.00 1004 ILE A CA 1
ATOM 7830 C C . ILE A 1 1004 ? -15.254 43.421 -6.522 1.00 83.00 1004 ILE A C 1
ATOM 7832 O O . ILE A 1 1004 ? -14.533 42.420 -6.459 1.00 83.00 1004 ILE A O 1
ATOM 7836 N N . PRO A 1 1005 ? -15.053 44.496 -5.732 1.00 70.25 1005 PRO A N 1
ATOM 7837 C CA . PRO A 1 1005 ? -13.930 44.607 -4.798 1.00 70.25 1005 PRO A CA 1
ATOM 7838 C C . PRO A 1 1005 ? -13.941 43.543 -3.706 1.00 70.25 1005 PRO A C 1
ATOM 7840 O O . PRO A 1 1005 ? -12.887 43.069 -3.285 1.00 70.25 1005 PRO A O 1
ATOM 7843 N N . ASP A 1 1006 ? -15.142 43.168 -3.275 1.00 70.50 1006 ASP A N 1
ATOM 7844 C CA . ASP A 1 1006 ? -15.379 42.200 -2.222 1.00 70.50 1006 ASP A CA 1
ATOM 7845 C C . ASP A 1 1006 ? -16.367 41.145 -2.725 1.00 70.50 1006 ASP A C 1
ATOM 7847 O O . ASP A 1 1006 ? -17.553 41.415 -2.915 1.00 70.50 1006 ASP A O 1
ATOM 7851 N N . PHE A 1 1007 ? -15.852 39.942 -2.972 1.00 67.62 1007 PHE A N 1
ATOM 7852 C CA . PHE A 1 1007 ? -16.652 38.794 -3.400 1.00 67.62 1007 PHE A CA 1
ATOM 7853 C C . PHE A 1 1007 ? -17.583 38.278 -2.289 1.00 67.62 1007 PHE A C 1
ATOM 7855 O O . PHE A 1 1007 ? -18.422 37.432 -2.572 1.00 67.62 1007 PHE A O 1
ATOM 7862 N N . LEU A 1 1008 ? -17.444 38.774 -1.051 1.00 60.56 1008 LEU A N 1
ATOM 7863 C CA . LEU A 1 1008 ? -18.170 38.315 0.137 1.00 60.56 1008 LEU A CA 1
ATOM 7864 C C . LEU A 1 1008 ? -19.462 39.113 0.410 1.00 60.56 1008 LEU A C 1
ATOM 7866 O O . LEU A 1 1008 ? -20.106 38.897 1.436 1.00 60.56 1008 LEU A O 1
ATOM 7870 N N . LYS A 1 1009 ? -19.831 40.059 -0.467 1.00 61.22 1009 LYS A N 1
ATOM 7871 C CA . LYS A 1 1009 ? -20.984 40.962 -0.296 1.00 61.22 1009 LYS A CA 1
ATOM 7872 C C . LYS A 1 1009 ? -22.070 40.741 -1.348 1.00 61.22 1009 LYS A C 1
ATOM 7874 O O . LYS A 1 1009 ? -21.799 40.272 -2.453 1.00 61.22 1009 LYS A O 1
ATOM 7879 N N . ASP A 1 1010 ? -23.285 41.198 -1.029 1.00 60.50 1010 ASP A N 1
ATOM 7880 C CA . ASP A 1 1010 ? -24.489 41.088 -1.872 1.00 60.50 1010 ASP A CA 1
ATOM 7881 C C . ASP A 1 1010 ? -24.338 41.680 -3.298 1.00 60.50 1010 ASP A C 1
ATOM 7883 O O . ASP A 1 1010 ? -25.116 41.377 -4.200 1.00 60.50 1010 ASP A O 1
ATOM 7887 N N . SER A 1 1011 ? -23.285 42.461 -3.550 1.00 64.31 1011 SER A N 1
ATOM 7888 C CA . SER A 1 1011 ? -22.935 43.014 -4.864 1.00 64.31 1011 SER A CA 1
ATOM 7889 C C . SER A 1 1011 ? -22.643 41.966 -5.949 1.00 64.31 1011 SER A C 1
ATOM 7891 O O . SER A 1 1011 ? -22.798 42.264 -7.133 1.00 64.31 1011 SER A O 1
ATOM 7893 N N . PHE A 1 1012 ? -22.226 40.743 -5.590 1.00 72.56 1012 PHE A N 1
ATOM 7894 C CA . PHE A 1 1012 ? -22.014 39.674 -6.580 1.00 72.56 1012 PHE A CA 1
ATOM 7895 C C . PHE A 1 1012 ? -23.330 39.194 -7.211 1.00 72.56 1012 PHE A C 1
ATOM 7897 O O . PHE A 1 1012 ? -23.357 38.866 -8.396 1.00 72.56 1012 PHE A O 1
ATOM 7904 N N . PHE A 1 1013 ? -24.431 39.223 -6.454 1.00 70.38 1013 PHE A N 1
ATOM 7905 C CA . PHE A 1 1013 ? -25.743 38.746 -6.900 1.00 70.38 1013 PHE A CA 1
ATOM 7906 C C . PHE A 1 1013 ? -26.350 39.650 -7.980 1.00 70.38 1013 PHE A C 1
ATOM 7908 O O . PHE A 1 1013 ? -26.934 39.155 -8.941 1.00 70.38 1013 PHE A O 1
ATOM 7915 N N . GLU A 1 1014 ? -26.161 40.967 -7.866 1.00 66.00 1014 GLU A N 1
ATOM 7916 C CA . GLU A 1 1014 ? -26.670 41.951 -8.834 1.00 66.00 1014 GLU A CA 1
ATOM 7917 C C . GLU A 1 1014 ? -25.991 41.832 -10.214 1.00 66.00 1014 GLU A C 1
ATOM 7919 O O . GLU A 1 1014 ? -26.524 42.297 -11.220 1.00 66.00 1014 GLU A O 1
ATOM 7924 N N . CYS A 1 1015 ? -24.837 41.158 -10.284 1.00 72.44 1015 CYS A N 1
ATOM 7925 C CA . CYS A 1 1015 ? -24.039 41.001 -11.501 1.00 72.44 1015 CYS A CA 1
ATOM 7926 C C . CYS A 1 1015 ? -24.352 39.724 -12.298 1.00 72.44 1015 CYS A C 1
ATOM 7928 O O . CYS A 1 1015 ? -23.713 39.491 -13.323 1.00 72.44 1015 CYS A O 1
ATOM 7930 N N . LEU A 1 1016 ? -25.318 38.909 -11.865 1.00 80.88 1016 LEU A N 1
ATOM 7931 C CA . LEU A 1 1016 ? -25.663 37.625 -12.492 1.00 80.88 1016 LEU A CA 1
ATOM 7932 C C . LEU A 1 1016 ? -26.850 37.696 -13.464 1.00 80.88 1016 LEU A C 1
ATOM 7934 O O . LEU A 1 1016 ? -27.189 36.693 -14.093 1.00 80.88 1016 LEU A O 1
ATOM 7938 N N . ASP A 1 1017 ? -27.469 38.868 -13.628 1.00 77.75 1017 ASP A N 1
ATOM 7939 C CA . ASP A 1 1017 ? -28.613 39.016 -14.528 1.00 77.75 1017 ASP A CA 1
ATOM 7940 C C . ASP A 1 1017 ? -28.223 38.748 -15.993 1.00 77.75 1017 ASP A C 1
ATOM 7942 O O . ASP A 1 1017 ? -27.208 39.254 -16.495 1.00 77.75 1017 ASP A O 1
ATOM 7946 N N . GLY A 1 1018 ? -29.035 37.927 -16.661 1.00 77.12 1018 GLY A N 1
ATOM 7947 C CA . GLY A 1 1018 ? -28.837 37.482 -18.041 1.00 77.12 1018 GLY A CA 1
ATOM 7948 C C . GLY A 1 1018 ? -27.751 36.419 -18.258 1.00 77.12 1018 GLY A C 1
ATOM 7949 O O . GLY A 1 1018 ? -27.508 36.076 -19.413 1.00 77.12 1018 GLY A O 1
ATOM 7950 N N . ILE A 1 1019 ? -27.113 35.895 -17.203 1.00 88.75 1019 ILE A N 1
ATOM 7951 C CA . ILE A 1 1019 ? -26.057 34.870 -17.297 1.00 88.75 1019 ILE A CA 1
ATOM 7952 C C . ILE A 1 1019 ? -26.656 33.459 -17.412 1.00 88.75 1019 ILE A C 1
ATOM 7954 O O . ILE A 1 1019 ? -27.634 33.139 -16.729 1.00 88.75 1019 ILE A O 1
ATOM 7958 N N . ASN A 1 1020 ? -26.066 32.617 -18.267 1.00 87.88 1020 ASN A N 1
ATOM 7959 C CA . ASN A 1 1020 ? -26.497 31.241 -18.530 1.00 87.88 1020 ASN A CA 1
ATOM 7960 C C . ASN A 1 1020 ? -25.665 30.186 -17.792 1.00 87.88 1020 ASN A C 1
ATOM 7962 O O . ASN A 1 1020 ? -26.243 29.246 -17.239 1.00 87.88 1020 ASN A O 1
ATOM 7966 N N . ALA A 1 1021 ? -24.348 30.348 -17.729 1.00 91.00 1021 ALA A N 1
ATOM 7967 C CA . ALA A 1 1021 ? -23.474 29.565 -16.875 1.00 91.00 1021 ALA A CA 1
ATOM 7968 C C . ALA A 1 1021 ? -22.387 30.429 -16.217 1.00 91.00 1021 ALA A C 1
ATOM 7970 O O . ALA A 1 1021 ? -22.055 31.544 -16.634 1.00 91.00 1021 ALA A O 1
ATOM 7971 N N . ILE A 1 1022 ? -21.853 29.909 -15.115 1.00 92.69 1022 ILE A N 1
ATOM 7972 C CA . ILE A 1 1022 ? -20.745 30.522 -14.382 1.00 92.69 1022 ILE A CA 1
ATOM 7973 C C . ILE A 1 1022 ? -19.535 29.601 -14.476 1.00 92.69 1022 ILE A C 1
ATOM 7975 O O . ILE A 1 1022 ? -19.634 28.430 -14.125 1.00 92.69 1022 ILE A O 1
ATOM 7979 N N . ILE A 1 1023 ? -18.383 30.146 -14.862 1.00 93.69 1023 ILE A N 1
ATOM 7980 C CA . ILE A 1 1023 ? -17.077 29.500 -14.729 1.00 93.69 1023 ILE A CA 1
ATOM 7981 C C . ILE A 1 1023 ? -16.331 30.150 -13.557 1.00 93.69 1023 ILE A C 1
ATOM 7983 O O . ILE A 1 1023 ? -15.965 31.335 -13.585 1.00 93.69 1023 ILE A O 1
ATOM 7987 N N . HIS A 1 1024 ? -16.109 29.376 -12.496 1.00 92.12 1024 HIS A N 1
ATOM 7988 C CA . HIS A 1 1024 ? -15.465 29.845 -11.277 1.00 92.12 1024 HIS A CA 1
ATOM 7989 C C . HIS A 1 1024 ? -14.033 29.326 -11.133 1.00 92.12 1024 HIS A C 1
ATOM 7991 O O . HIS A 1 1024 ? -13.806 28.210 -10.671 1.00 92.12 1024 HIS A O 1
ATOM 7997 N N . LEU A 1 1025 ? -13.072 30.187 -11.483 1.00 87.62 1025 LEU A N 1
ATOM 7998 C CA . LEU A 1 1025 ? -11.629 29.920 -11.404 1.00 87.62 1025 LEU A CA 1
ATOM 7999 C C . LEU A 1 1025 ? -10.942 30.688 -10.261 1.00 87.62 1025 LEU A C 1
ATOM 8001 O O . LEU A 1 1025 ? -9.728 30.593 -10.074 1.00 87.62 1025 LEU A O 1
ATOM 8005 N N . ALA A 1 1026 ? -11.689 31.501 -9.509 1.00 73.12 1026 ALA A N 1
ATOM 8006 C CA . ALA A 1 1026 ? -11.117 32.384 -8.505 1.00 73.12 1026 ALA A CA 1
ATOM 8007 C C . ALA A 1 1026 ? -10.734 31.607 -7.236 1.00 73.12 1026 ALA A C 1
ATOM 8009 O O . ALA A 1 1026 ? -11.582 31.051 -6.550 1.00 73.12 1026 ALA A O 1
ATOM 8010 N N . SER A 1 1027 ? -9.444 31.612 -6.902 1.00 73.88 1027 SER A N 1
ATOM 8011 C CA . SER A 1 1027 ? -8.895 30.944 -5.721 1.00 73.88 1027 SER A CA 1
ATOM 8012 C C . SER A 1 1027 ? -7.934 31.864 -4.981 1.00 73.88 1027 SER A C 1
ATOM 8014 O O . SER A 1 1027 ? -7.204 32.607 -5.645 1.00 73.88 1027 SER A O 1
ATOM 8016 N N . PRO A 1 1028 ? -7.857 31.788 -3.642 1.00 71.31 1028 PRO A N 1
ATOM 8017 C CA . PRO A 1 1028 ? -6.736 32.351 -2.899 1.00 71.31 1028 PRO A CA 1
ATOM 8018 C C . PRO A 1 1028 ? -5.415 31.778 -3.427 1.00 71.31 1028 PRO A C 1
ATOM 8020 O O . PRO A 1 1028 ? -5.346 30.599 -3.784 1.00 71.31 1028 PRO A O 1
ATOM 8023 N N . LEU A 1 1029 ? -4.391 32.625 -3.529 1.00 67.56 1029 LEU A N 1
ATOM 8024 C CA . LEU A 1 1029 ? -3.035 32.204 -3.883 1.00 67.56 1029 LEU A CA 1
ATOM 8025 C C . LEU A 1 1029 ? -2.370 31.558 -2.662 1.00 67.56 1029 LEU A C 1
ATOM 8027 O O . LEU A 1 1029 ? -2.668 31.931 -1.530 1.00 67.56 1029 LEU A O 1
ATOM 8031 N N . ALA A 1 1030 ? -1.445 30.627 -2.893 1.00 65.44 1030 ALA A N 1
ATOM 8032 C CA . ALA A 1 1030 ? -0.575 30.114 -1.839 1.00 65.44 1030 ALA A CA 1
ATOM 8033 C C . ALA A 1 1030 ? 0.389 31.232 -1.404 1.00 65.44 1030 ALA A C 1
ATOM 8035 O O . ALA A 1 1030 ? 1.357 31.527 -2.104 1.00 65.44 1030 ALA A O 1
ATOM 8036 N N . ILE A 1 1031 ? 0.083 31.892 -0.288 1.00 71.00 1031 ILE A N 1
ATOM 8037 C CA . ILE A 1 1031 ? 0.875 32.982 0.293 1.00 71.00 1031 ILE A CA 1
ATOM 8038 C C . ILE A 1 1031 ? 1.258 32.565 1.714 1.00 71.00 1031 ILE A C 1
ATOM 8040 O O . ILE A 1 1031 ? 0.423 32.031 2.437 1.00 71.00 1031 ILE A O 1
ATOM 8044 N N . GLU A 1 1032 ? 2.510 32.789 2.107 1.00 75.38 1032 GLU A N 1
ATOM 8045 C CA . GLU A 1 1032 ? 2.940 32.600 3.497 1.00 75.38 1032 GLU A CA 1
ATOM 8046 C C . GLU A 1 1032 ? 2.237 33.627 4.393 1.00 75.38 1032 GLU A C 1
ATOM 8048 O O . GLU A 1 1032 ? 2.292 34.831 4.131 1.00 75.38 1032 GLU A O 1
ATOM 8053 N N . THR A 1 1033 ? 1.549 33.145 5.425 1.00 77.56 1033 THR A N 1
ATOM 8054 C CA . THR A 1 1033 ? 0.782 33.963 6.372 1.00 77.56 1033 THR A CA 1
ATOM 8055 C C . THR A 1 1033 ? 0.846 33.352 7.771 1.00 77.56 1033 THR A C 1
ATOM 8057 O O . THR A 1 1033 ? 1.105 32.158 7.926 1.00 77.56 1033 THR A O 1
ATOM 8060 N N . ASP A 1 1034 ? 0.585 34.179 8.781 1.00 77.75 1034 ASP A N 1
ATOM 8061 C CA . ASP A 1 1034 ? 0.510 33.782 10.184 1.00 77.75 1034 ASP A CA 1
ATOM 8062 C C . ASP A 1 1034 ? -0.787 32.999 10.505 1.00 77.75 1034 ASP A C 1
ATOM 8064 O O . ASP A 1 1034 ? -0.812 32.239 11.473 1.00 77.75 1034 ASP A O 1
ATOM 8068 N N . ASP A 1 1035 ? -1.860 33.153 9.706 1.00 81.88 1035 ASP A N 1
ATOM 8069 C CA . ASP A 1 1035 ? -3.152 32.458 9.881 1.00 81.88 1035 ASP A CA 1
ATOM 8070 C C . ASP A 1 1035 ? -3.702 31.905 8.551 1.00 81.88 1035 ASP A C 1
ATOM 8072 O O . ASP A 1 1035 ? -4.498 32.520 7.834 1.00 81.88 1035 ASP A O 1
ATOM 8076 N N . TYR A 1 1036 ? -3.287 30.679 8.234 1.00 84.12 1036 TYR A N 1
ATOM 8077 C CA . TYR A 1 1036 ? -3.704 29.961 7.029 1.00 84.12 1036 TYR A CA 1
ATOM 8078 C C . TYR A 1 1036 ? -5.212 29.678 6.950 1.00 84.12 1036 TYR A C 1
ATOM 8080 O O . TYR A 1 1036 ? -5.779 29.637 5.850 1.00 84.12 1036 TYR A O 1
ATOM 8088 N N . ASP A 1 1037 ? -5.874 29.509 8.097 1.00 82.19 1037 ASP A N 1
ATOM 8089 C CA . ASP A 1 1037 ? -7.311 29.248 8.145 1.00 82.19 1037 ASP A CA 1
ATOM 8090 C C . ASP A 1 1037 ? -8.107 30.501 7.771 1.00 82.19 1037 ASP A C 1
ATOM 8092 O O . ASP A 1 1037 ? -9.072 30.418 7.004 1.00 82.19 1037 ASP A O 1
ATOM 8096 N N . ALA A 1 1038 ? -7.723 31.662 8.308 1.00 82.12 1038 ALA A N 1
ATOM 8097 C CA . ALA A 1 1038 ? -8.390 32.932 8.035 1.00 82.12 1038 ALA A CA 1
ATOM 8098 C C . ALA A 1 1038 ? -8.119 33.468 6.623 1.00 82.12 1038 ALA A C 1
ATOM 8100 O O . ALA A 1 1038 ? -9.042 34.000 6.002 1.00 82.12 1038 ALA A O 1
ATOM 8101 N N . ASP A 1 1039 ? -6.901 33.297 6.106 1.00 79.62 1039 ASP A N 1
ATOM 8102 C CA . ASP A 1 1039 ? -6.464 33.988 4.887 1.00 79.62 1039 ASP A CA 1
ATOM 8103 C C . ASP A 1 1039 ? -6.534 33.137 3.610 1.00 79.62 1039 ASP A C 1
ATOM 8105 O O . ASP A 1 1039 ? -6.626 33.688 2.509 1.00 79.62 1039 ASP A O 1
ATOM 8109 N N . ILE A 1 1040 ? -6.521 31.802 3.722 1.00 81.69 1040 ILE A N 1
ATOM 8110 C CA . ILE A 1 1040 ? -6.539 30.894 2.559 1.00 81.69 1040 ILE A CA 1
ATOM 8111 C C . ILE A 1 1040 ? -7.774 29.995 2.580 1.00 81.69 1040 ILE A C 1
ATOM 8113 O O . ILE A 1 1040 ? -8.535 29.965 1.612 1.00 81.69 1040 ILE A O 1
ATOM 8117 N N . ILE A 1 1041 ? -8.021 29.288 3.681 1.00 83.94 1041 ILE A N 1
ATOM 8118 C CA . ILE A 1 1041 ? -9.026 28.217 3.703 1.00 83.94 1041 ILE A CA 1
ATOM 8119 C C . ILE A 1 1041 ? -10.451 28.755 3.776 1.00 83.94 1041 ILE A C 1
ATOM 8121 O O . ILE A 1 1041 ? -11.260 28.460 2.891 1.00 83.94 1041 ILE A O 1
ATOM 8125 N N . LYS A 1 1042 ? -10.774 29.572 4.788 1.00 85.00 1042 LYS A N 1
ATOM 8126 C CA . LYS A 1 1042 ? -12.116 30.163 4.917 1.00 85.00 1042 LYS A CA 1
ATOM 8127 C C . LYS A 1 1042 ? -12.497 30.982 3.679 1.00 85.00 1042 LYS A C 1
ATOM 8129 O O . LYS A 1 1042 ? -13.617 30.796 3.203 1.00 85.00 1042 LYS A O 1
ATOM 8134 N N . PRO A 1 1043 ? -11.612 31.815 3.093 1.00 85.19 1043 PRO A N 1
ATOM 8135 C CA . PRO A 1 1043 ? -11.927 32.526 1.860 1.00 85.19 1043 PRO A CA 1
ATOM 8136 C C . PRO A 1 1043 ? -12.201 31.597 0.673 1.00 85.19 1043 PRO A C 1
ATOM 8138 O O . PRO A 1 1043 ? -13.127 31.873 -0.083 1.00 85.19 1043 PRO A O 1
ATOM 8141 N N . ALA A 1 1044 ? -11.457 30.495 0.505 1.00 84.50 1044 ALA A N 1
ATOM 8142 C CA . ALA A 1 1044 ? -11.686 29.550 -0.594 1.00 84.50 1044 ALA A CA 1
ATOM 8143 C C . ALA A 1 1044 ? -13.061 28.873 -0.497 1.00 84.50 1044 ALA A C 1
ATOM 8145 O O . ALA A 1 1044 ? -13.813 28.864 -1.472 1.00 84.50 1044 ALA A O 1
ATOM 8146 N N . VAL A 1 1045 ? -13.407 28.361 0.688 1.00 86.81 1045 VAL A N 1
ATOM 8147 C CA . VAL A 1 1045 ? -14.709 27.727 0.944 1.00 86.81 1045 VAL A CA 1
ATOM 8148 C C . VAL A 1 1045 ? -15.836 28.737 0.751 1.00 86.81 1045 VAL A C 1
ATOM 8150 O O . VAL A 1 1045 ? -16.781 28.478 0.009 1.00 86.81 1045 VAL A O 1
ATOM 8153 N N . TYR A 1 1046 ? -15.706 29.914 1.364 1.00 84.38 1046 TYR A N 1
ATOM 8154 C CA . TYR A 1 1046 ? -16.755 30.925 1.353 1.00 84.38 1046 TYR A CA 1
ATOM 8155 C C . TYR A 1 1046 ? -16.988 31.514 -0.044 1.00 84.38 1046 TYR A C 1
ATOM 8157 O O . TYR A 1 1046 ? -18.124 31.812 -0.408 1.00 84.38 1046 TYR A O 1
ATOM 8165 N N . MET A 1 1047 ? -15.943 31.672 -0.863 1.00 84.81 1047 MET A N 1
ATOM 8166 C CA . MET A 1 1047 ? -16.100 32.130 -2.247 1.00 84.81 1047 MET A CA 1
ATOM 8167 C C . MET A 1 1047 ? -16.926 31.148 -3.078 1.00 84.81 1047 MET A C 1
ATOM 8169 O O . MET A 1 1047 ? -17.826 31.579 -3.799 1.00 84.81 1047 MET A O 1
ATOM 8173 N N . VAL A 1 1048 ? -16.659 29.847 -2.951 1.00 88.75 1048 VAL A N 1
ATOM 8174 C CA . VAL A 1 1048 ? -17.396 28.814 -3.687 1.00 88.75 1048 VAL A CA 1
ATOM 8175 C C . VAL A 1 1048 ? -18.846 28.737 -3.215 1.00 88.75 1048 VAL A C 1
ATOM 8177 O O . VAL A 1 1048 ? -19.750 28.763 -4.049 1.00 88.75 1048 VAL A O 1
ATOM 8180 N N . THR A 1 1049 ? -19.096 28.733 -1.902 1.00 88.25 1049 THR A N 1
ATOM 8181 C CA . THR A 1 1049 ? -20.472 28.735 -1.379 1.00 88.25 1049 THR A CA 1
ATOM 8182 C C . THR A 1 1049 ? -21.226 29.996 -1.787 1.00 88.25 1049 THR A C 1
ATOM 8184 O O . THR A 1 1049 ? -22.376 29.898 -2.200 1.00 88.25 1049 THR A O 1
ATOM 8187 N N . THR A 1 1050 ? -20.575 31.165 -1.796 1.00 87.19 1050 THR A N 1
ATOM 8188 C CA . THR A 1 1050 ? -21.191 32.420 -2.261 1.00 87.19 1050 THR A CA 1
ATOM 8189 C C . THR A 1 1050 ? -21.580 32.350 -3.738 1.00 87.19 1050 THR A C 1
ATOM 8191 O O . THR A 1 1050 ? -22.670 32.788 -4.104 1.00 87.19 1050 THR A O 1
ATOM 8194 N N . VAL A 1 1051 ? -20.732 31.774 -4.601 1.00 88.50 1051 VAL A N 1
ATOM 8195 C CA . VAL A 1 1051 ? -21.068 31.588 -6.024 1.00 88.50 1051 VAL A CA 1
ATOM 8196 C C . VAL A 1 1051 ? -22.251 30.638 -6.197 1.00 88.50 1051 VAL A C 1
ATOM 8198 O O . VAL A 1 1051 ? -23.150 30.940 -6.980 1.00 88.50 1051 VAL A O 1
ATOM 8201 N N . LEU A 1 1052 ? -22.281 29.522 -5.466 1.00 90.38 1052 LEU A N 1
ATOM 8202 C CA . LEU A 1 1052 ? -23.373 28.546 -5.530 1.00 90.38 1052 LEU A CA 1
ATOM 8203 C C . LEU A 1 1052 ? -24.696 29.129 -5.014 1.00 90.38 1052 LEU A C 1
ATOM 8205 O O . LEU A 1 1052 ? -25.735 28.988 -5.662 1.00 90.38 1052 LEU A O 1
ATOM 8209 N N . GLU A 1 1053 ? -24.652 29.855 -3.897 1.00 88.25 1053 GLU A N 1
ATOM 8210 C CA . GLU A 1 1053 ? -25.800 30.581 -3.358 1.00 88.25 1053 GLU A CA 1
ATOM 8211 C C . GLU A 1 1053 ? -26.308 31.637 -4.335 1.00 88.25 1053 GLU A C 1
ATOM 8213 O O . GLU A 1 1053 ? -27.514 31.733 -4.566 1.00 88.25 1053 GLU A O 1
ATOM 8218 N N . ALA A 1 1054 ? -25.412 32.402 -4.955 1.00 85.88 1054 ALA A N 1
ATOM 8219 C CA . ALA A 1 1054 ? -25.792 33.412 -5.932 1.00 85.88 1054 ALA A CA 1
ATOM 8220 C C . ALA A 1 1054 ? -26.386 32.801 -7.201 1.00 85.88 1054 ALA A C 1
ATOM 8222 O O . ALA A 1 1054 ? -27.424 33.268 -7.673 1.00 85.88 1054 ALA A O 1
ATOM 8223 N N . ALA A 1 1055 ? -25.808 31.701 -7.685 1.00 88.50 1055 ALA A N 1
ATOM 8224 C CA . ALA A 1 1055 ? -26.349 30.944 -8.803 1.00 88.50 1055 ALA A CA 1
ATOM 8225 C C . ALA A 1 1055 ? -27.760 30.408 -8.512 1.00 88.50 1055 ALA A C 1
ATOM 8227 O O . ALA A 1 1055 ? -28.634 30.451 -9.375 1.00 88.50 1055 ALA A O 1
ATOM 8228 N N . SER A 1 1056 ? -28.020 29.965 -7.276 1.00 87.94 1056 SER A N 1
ATOM 8229 C CA . SER A 1 1056 ? -29.317 29.386 -6.894 1.00 87.94 1056 SER A CA 1
ATOM 8230 C C . SER A 1 1056 ? -30.463 30.401 -6.930 1.00 87.94 1056 SER A C 1
ATOM 8232 O O . SER A 1 1056 ? -31.611 30.035 -7.182 1.00 87.94 1056 SER A O 1
ATOM 8234 N N . ARG A 1 1057 ? -30.154 31.689 -6.727 1.00 84.62 1057 ARG A N 1
ATOM 8235 C CA . ARG A 1 1057 ? -31.136 32.783 -6.700 1.00 84.62 1057 ARG A CA 1
ATOM 8236 C C . ARG A 1 1057 ? -31.517 33.291 -8.092 1.00 84.62 1057 ARG A C 1
ATOM 8238 O O . ARG A 1 1057 ? -32.486 34.038 -8.203 1.00 84.62 1057 ARG A O 1
ATOM 8245 N N . VAL A 1 1058 ? -30.789 32.900 -9.142 1.00 84.62 1058 VAL A N 1
ATOM 8246 C CA . VAL A 1 1058 ? -30.966 33.421 -10.506 1.00 84.62 1058 VAL A CA 1
ATOM 8247 C C . VAL A 1 1058 ? -31.443 32.309 -11.454 1.00 84.62 1058 VAL A C 1
ATOM 8249 O O . VAL A 1 1058 ? -30.660 31.439 -11.827 1.00 84.62 1058 VAL A O 1
ATOM 8252 N N . PRO A 1 1059 ? -32.714 32.338 -11.906 1.00 82.56 1059 PRO A N 1
ATOM 8253 C CA . PRO A 1 1059 ? -33.297 31.291 -12.758 1.00 82.56 1059 PRO A CA 1
ATOM 8254 C C . PRO A 1 1059 ? -32.673 31.114 -14.144 1.00 82.56 1059 PRO A C 1
ATOM 8256 O O . PRO A 1 1059 ? -32.897 30.089 -14.786 1.00 82.56 1059 PRO A O 1
ATOM 8259 N N . SER A 1 1060 ? -31.939 32.107 -14.654 1.00 85.44 1060 SER A N 1
ATOM 8260 C CA . SER A 1 1060 ? -31.299 32.005 -15.971 1.00 85.44 1060 SER A CA 1
ATOM 8261 C C . SER A 1 1060 ? -30.065 31.103 -15.968 1.00 85.44 1060 SER A C 1
ATOM 8263 O O . SER A 1 1060 ? -29.690 30.610 -17.037 1.00 85.44 1060 SER A O 1
ATOM 8265 N N . ILE A 1 1061 ? -29.469 30.866 -14.793 1.00 89.56 1061 ILE A N 1
ATOM 8266 C CA . ILE A 1 1061 ? -28.277 30.038 -14.638 1.00 89.56 1061 ILE A CA 1
ATOM 8267 C C . ILE A 1 1061 ? -28.683 28.572 -14.672 1.00 89.56 1061 ILE A C 1
ATOM 8269 O O . ILE A 1 1061 ? -29.466 28.098 -13.852 1.00 89.56 1061 ILE A O 1
ATOM 8273 N N . ARG A 1 1062 ? -28.122 27.849 -15.636 1.00 88.38 1062 ARG A N 1
ATOM 8274 C CA . ARG A 1 1062 ? -28.348 26.413 -15.830 1.00 88.38 1062 ARG A CA 1
ATOM 8275 C C . ARG A 1 1062 ? -27.152 25.576 -15.421 1.00 88.38 1062 ARG A C 1
ATOM 8277 O O . ARG A 1 1062 ? -27.320 24.388 -15.162 1.00 88.38 1062 ARG A O 1
ATOM 8284 N N . ARG A 1 1063 ? -25.959 26.176 -15.381 1.00 90.88 1063 ARG A N 1
ATOM 8285 C CA . ARG A 1 1063 ? -24.727 25.448 -15.101 1.00 90.88 1063 ARG A CA 1
ATOM 8286 C C . ARG A 1 1063 ? -23.699 26.262 -14.323 1.00 90.88 1063 ARG A C 1
ATOM 8288 O O . ARG A 1 1063 ? -23.508 27.446 -14.582 1.00 90.88 1063 ARG A O 1
ATOM 8295 N N . VAL A 1 1064 ? -22.999 25.603 -13.405 1.00 93.00 1064 VAL A N 1
ATOM 8296 C CA . VAL A 1 1064 ? -21.837 26.157 -12.701 1.00 93.00 1064 VAL A CA 1
ATOM 8297 C C . VAL A 1 1064 ? -20.638 25.227 -12.889 1.00 93.00 1064 VAL A C 1
ATOM 8299 O O . VAL A 1 1064 ? -20.657 24.078 -12.459 1.00 93.00 1064 VAL A O 1
ATOM 8302 N N . VAL A 1 1065 ? -19.588 25.722 -13.537 1.00 93.19 1065 VAL A N 1
ATOM 8303 C CA . VAL A 1 1065 ? -18.315 25.019 -13.729 1.00 93.19 1065 VAL A CA 1
ATOM 8304 C C . VAL A 1 1065 ? -17.331 25.508 -12.670 1.00 93.19 1065 VAL A C 1
ATOM 8306 O O . VAL A 1 1065 ? -17.032 26.701 -12.599 1.00 93.19 1065 VAL A O 1
ATOM 8309 N N . LEU A 1 1066 ? -16.835 24.596 -11.839 1.00 91.25 1066 LEU A N 1
ATOM 8310 C CA . LEU A 1 1066 ? -15.912 24.884 -10.742 1.00 91.25 1066 LEU A CA 1
ATOM 8311 C C . LEU A 1 1066 ? -14.541 24.265 -11.010 1.00 91.25 1066 LEU A C 1
ATOM 8313 O O . LEU A 1 1066 ? -14.442 23.180 -11.583 1.00 91.25 1066 LEU A O 1
ATOM 8317 N N . THR A 1 1067 ? -13.491 24.935 -10.539 1.00 87.38 1067 THR A N 1
ATOM 8318 C CA . THR A 1 1067 ? -12.115 24.429 -10.615 1.00 87.38 1067 THR A CA 1
ATOM 8319 C C . THR A 1 1067 ? -11.596 24.048 -9.232 1.00 87.38 1067 THR A C 1
ATOM 8321 O O . THR A 1 1067 ? -11.308 24.911 -8.390 1.00 87.38 1067 THR A O 1
ATOM 8324 N N . SER A 1 1068 ? -11.417 22.748 -9.025 1.00 83.50 1068 SER A N 1
ATOM 8325 C CA . SER A 1 1068 ? -10.744 22.171 -7.853 1.00 83.50 1068 SER A CA 1
ATOM 8326 C C . SER A 1 1068 ? -9.313 21.747 -8.217 1.00 83.50 1068 SER A C 1
ATOM 8328 O O . SER A 1 1068 ? -8.852 22.039 -9.317 1.00 83.50 1068 SER A O 1
ATOM 8330 N N . SER A 1 1069 ? -8.573 21.098 -7.315 1.00 73.81 1069 SER A N 1
ATOM 8331 C CA . SER A 1 1069 ? -7.262 20.520 -7.631 1.00 73.81 1069 SER A CA 1
ATOM 8332 C C . SER A 1 1069 ? -7.282 19.012 -7.410 1.00 73.81 1069 SER A C 1
ATOM 8334 O O . SER A 1 1069 ? -7.968 18.496 -6.532 1.00 73.81 1069 SER A O 1
ATOM 8336 N N . LEU A 1 1070 ? -6.526 18.257 -8.200 1.00 66.12 1070 LEU A N 1
ATOM 8337 C CA . LEU A 1 1070 ? -6.452 16.810 -8.003 1.00 66.12 1070 LEU A CA 1
ATOM 8338 C C . LEU A 1 1070 ? -5.631 16.425 -6.762 1.00 66.12 1070 LEU A C 1
ATOM 8340 O O . LEU A 1 1070 ? -5.846 15.369 -6.169 1.00 66.12 1070 LEU A O 1
ATOM 8344 N N . THR A 1 1071 ? -4.763 17.330 -6.302 1.00 58.75 1071 THR A N 1
ATOM 8345 C CA . THR A 1 1071 ? -4.042 17.211 -5.022 1.00 58.75 1071 THR A CA 1
ATOM 8346 C C . THR A 1 1071 ? -4.968 17.040 -3.816 1.00 58.75 1071 THR A C 1
ATOM 8348 O O . THR A 1 1071 ? -4.511 16.568 -2.780 1.00 58.75 1071 THR A O 1
ATOM 8351 N N . ASP A 1 1072 ? -6.252 17.371 -3.974 1.00 54.84 1072 ASP A N 1
ATOM 8352 C CA . ASP A 1 1072 ? -7.302 17.378 -2.953 1.00 54.84 1072 ASP A CA 1
ATOM 8353 C C . ASP A 1 1072 ? -7.915 16.001 -2.685 1.00 54.84 1072 ASP A C 1
ATOM 8355 O O . ASP A 1 1072 ? -8.617 15.809 -1.697 1.00 54.84 1072 ASP A O 1
ATOM 8359 N N . VAL A 1 1073 ? -7.702 15.036 -3.587 1.00 51.31 1073 VAL A N 1
ATOM 8360 C CA . VAL A 1 1073 ? -8.362 13.717 -3.544 1.00 51.31 1073 VAL A CA 1
ATOM 8361 C C . VAL A 1 1073 ? -7.836 12.854 -2.386 1.00 51.31 1073 VAL A C 1
ATOM 8363 O O . VAL A 1 1073 ? -8.460 11.861 -2.030 1.00 51.31 1073 VAL A O 1
ATOM 8366 N N . ASN A 1 1074 ? -6.702 13.231 -1.785 1.00 49.97 1074 ASN A N 1
ATOM 8367 C CA . ASN A 1 1074 ? -6.007 12.421 -0.780 1.00 49.97 1074 ASN A CA 1
ATOM 8368 C C . ASN A 1 1074 ? -5.250 13.268 0.267 1.00 49.97 1074 ASN A C 1
ATOM 8370 O O . ASN A 1 1074 ? -4.308 12.788 0.897 1.00 49.97 1074 ASN A O 1
ATOM 8374 N N . THR A 1 1075 ? -5.609 14.548 0.423 1.00 53.88 1075 THR A N 1
ATOM 8375 C CA . THR A 1 1075 ? -5.007 15.435 1.433 1.00 53.88 1075 THR A CA 1
ATOM 8376 C C . THR A 1 1075 ? -5.788 15.369 2.741 1.00 53.88 1075 THR A C 1
ATOM 8378 O O . THR A 1 1075 ? -7.018 15.392 2.733 1.00 53.88 1075 THR A O 1
ATOM 8381 N N . SER A 1 1076 ? -5.081 15.363 3.876 1.00 53.47 1076 SER A N 1
ATOM 8382 C CA . SER A 1 1076 ? -5.712 15.639 5.171 1.00 53.47 1076 SER A CA 1
ATOM 8383 C C . SER A 1 1076 ? -6.325 17.040 5.140 1.00 53.47 1076 SER A C 1
ATOM 8385 O O . SER A 1 1076 ? -5.613 18.026 4.946 1.00 53.47 1076 SER A O 1
ATOM 8387 N N . VAL A 1 1077 ? -7.643 17.115 5.318 1.00 62.28 1077 VAL A N 1
ATOM 8388 C CA . VAL A 1 1077 ? -8.421 18.363 5.418 1.00 62.28 1077 VAL A CA 1
ATOM 8389 C C . VAL A 1 1077 ? -8.479 18.910 6.847 1.00 62.28 1077 VAL A C 1
ATOM 8391 O O . VAL A 1 1077 ? -9.059 19.969 7.081 1.00 62.28 1077 VAL A O 1
ATOM 8394 N N . GLU A 1 1078 ? -7.858 18.216 7.801 1.00 59.28 1078 GLU A N 1
ATOM 8395 C CA . GLU A 1 1078 ? -7.810 18.613 9.206 1.00 59.28 1078 GLU A CA 1
ATOM 8396 C C . GLU A 1 1078 ? -6.515 19.385 9.498 1.00 59.28 1078 GLU A C 1
ATOM 8398 O O . GLU A 1 1078 ? -5.411 18.896 9.242 1.00 59.28 1078 GLU A O 1
ATOM 8403 N N . GLY A 1 1079 ? -6.668 20.619 9.993 1.00 66.12 1079 GLY A N 1
ATOM 8404 C CA . GLY A 1 1079 ? -5.564 21.488 10.407 1.00 66.12 1079 GLY A CA 1
ATOM 8405 C C . GLY A 1 1079 ? -4.936 21.074 11.749 1.00 66.12 1079 GLY A C 1
ATOM 8406 O O . GLY A 1 1079 ? -5.403 20.131 12.390 1.00 66.12 1079 GLY A O 1
ATOM 8407 N N . PRO A 1 1080 ? -3.904 21.795 12.226 1.00 63.34 1080 PRO A N 1
ATOM 8408 C CA . PRO A 1 1080 ? -3.364 23.044 11.677 1.00 63.34 1080 PRO A CA 1
ATOM 8409 C C . PRO A 1 1080 ? -2.443 22.845 10.462 1.00 63.34 1080 PRO A C 1
ATOM 8411 O O . PRO A 1 1080 ? -1.740 21.842 10.341 1.00 63.34 1080 PRO A O 1
ATOM 8414 N 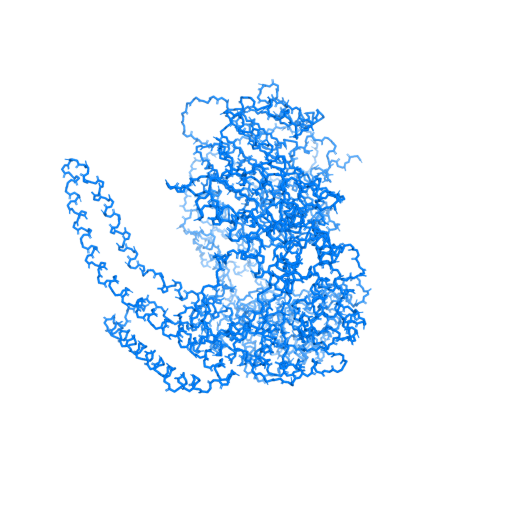N . PHE A 1 1081 ? -2.440 23.832 9.564 1.00 74.12 1081 PHE A N 1
ATOM 8415 C CA . PHE A 1 1081 ? -1.613 23.855 8.355 1.00 74.12 1081 PHE A CA 1
ATOM 8416 C C . PHE A 1 1081 ? -0.327 24.636 8.627 1.00 74.12 1081 PHE A C 1
ATOM 8418 O O . PHE A 1 1081 ? -0.382 25.745 9.148 1.00 74.12 1081 PHE A O 1
ATOM 8425 N N . PHE A 1 1082 ? 0.829 24.065 8.286 1.00 67.25 1082 PHE A N 1
ATOM 8426 C CA . PHE A 1 1082 ? 2.144 24.611 8.658 1.00 67.25 1082 PHE A CA 1
ATOM 8427 C C . PHE A 1 1082 ? 2.905 25.233 7.478 1.00 67.25 1082 PHE A C 1
ATOM 8429 O O . PHE A 1 1082 ? 4.104 25.484 7.571 1.00 67.25 1082 PHE A O 1
ATOM 8436 N N . GLY A 1 1083 ? 2.229 25.465 6.353 1.00 72.31 1083 GLY A N 1
ATOM 8437 C CA . GLY A 1 1083 ? 2.834 26.097 5.185 1.00 72.31 1083 GLY A CA 1
ATOM 8438 C C . GLY A 1 1083 ? 1.820 26.448 4.106 1.00 72.31 1083 GLY A C 1
ATOM 8439 O O . GLY A 1 1083 ? 0.784 25.786 3.968 1.00 72.31 1083 GLY A O 1
ATOM 8440 N N . ALA A 1 1084 ? 2.153 27.454 3.295 1.00 71.12 1084 ALA A N 1
ATOM 8441 C CA . ALA A 1 1084 ? 1.250 28.029 2.299 1.00 71.12 1084 ALA A CA 1
ATOM 8442 C C . ALA A 1 1084 ? 0.713 27.007 1.288 1.00 71.12 1084 ALA A C 1
ATOM 8444 O O . ALA A 1 1084 ? -0.455 27.061 0.906 1.00 71.12 1084 ALA A O 1
ATOM 8445 N N . MET A 1 1085 ? 1.539 26.038 0.881 1.00 72.12 1085 MET A N 1
ATOM 8446 C CA . MET A 1 1085 ? 1.131 24.981 -0.052 1.00 72.12 1085 MET A CA 1
ATOM 8447 C C . MET A 1 1085 ? 0.203 23.942 0.587 1.00 72.12 1085 MET A C 1
ATOM 8449 O O . MET A 1 1085 ? -0.747 23.502 -0.056 1.00 72.12 1085 MET A O 1
ATOM 8453 N N . GLN A 1 1086 ? 0.438 23.582 1.854 1.00 73.81 1086 GLN A N 1
ATOM 8454 C CA . GLN A 1 1086 ? -0.422 22.649 2.585 1.00 73.81 1086 GLN A CA 1
ATOM 8455 C C . GLN A 1 1086 ? -1.811 23.264 2.809 1.00 73.81 1086 GLN A C 1
ATOM 8457 O O . GLN A 1 1086 ? -2.824 22.614 2.558 1.00 73.81 1086 GLN A O 1
ATOM 8462 N N . ALA A 1 1087 ? -1.848 24.539 3.206 1.00 77.88 1087 ALA A N 1
ATOM 8463 C CA . ALA A 1 1087 ? -3.077 25.311 3.342 1.00 77.88 1087 ALA A CA 1
ATOM 8464 C C . ALA A 1 1087 ? -3.802 25.492 1.999 1.00 77.88 1087 ALA A C 1
ATOM 8466 O O . ALA A 1 1087 ? -5.024 25.384 1.935 1.00 77.88 1087 ALA A O 1
ATOM 8467 N N . TYR A 1 1088 ? -3.060 25.716 0.908 1.00 78.56 1088 TYR A N 1
ATOM 8468 C CA . TYR A 1 1088 ? -3.624 25.810 -0.437 1.00 78.56 1088 TYR A CA 1
ATOM 8469 C C . TYR A 1 1088 ? -4.323 24.510 -0.861 1.00 78.56 1088 TYR A C 1
ATOM 8471 O O . TYR A 1 1088 ? -5.483 24.569 -1.264 1.00 78.56 1088 TYR A O 1
ATOM 8479 N N . TRP A 1 1089 ? -3.689 23.341 -0.711 1.00 77.19 1089 TRP A N 1
ATOM 8480 C CA . TRP A 1 1089 ? -4.329 22.052 -1.021 1.00 77.19 1089 TRP A CA 1
ATOM 8481 C C . TRP A 1 1089 ? -5.557 21.787 -0.143 1.00 77.19 1089 TRP A C 1
ATOM 8483 O O . TRP A 1 1089 ? -6.627 21.454 -0.649 1.00 77.19 1089 TRP A O 1
ATOM 8493 N N . ALA A 1 1090 ? -5.453 22.032 1.164 1.00 80.38 1090 ALA A N 1
ATOM 8494 C CA . ALA A 1 1090 ? -6.586 21.878 2.072 1.00 80.38 1090 ALA A CA 1
ATOM 8495 C C . ALA A 1 1090 ? -7.757 22.812 1.725 1.00 80.38 1090 ALA A C 1
ATOM 8497 O O . ALA A 1 1090 ? -8.915 22.401 1.781 1.00 80.38 1090 ALA A O 1
ATOM 8498 N N . SER A 1 1091 ? -7.474 24.049 1.298 1.00 83.75 1091 SER A N 1
ATOM 8499 C CA . SER A 1 1091 ? -8.501 25.015 0.889 1.00 83.75 1091 SER A CA 1
ATOM 8500 C C . SER A 1 1091 ? -9.325 24.527 -0.305 1.00 83.75 1091 SER A C 1
ATOM 8502 O O . SER A 1 1091 ? -10.537 24.739 -0.357 1.00 83.75 1091 SER A O 1
ATOM 8504 N N . LYS A 1 1092 ? -8.678 23.833 -1.248 1.00 83.31 1092 LYS A N 1
ATOM 8505 C CA . LYS A 1 1092 ? -9.301 23.301 -2.458 1.00 83.31 1092 LYS A CA 1
ATOM 8506 C C . LYS A 1 1092 ? -10.125 22.045 -2.163 1.00 83.31 1092 LYS A C 1
ATOM 8508 O O . LYS A 1 1092 ? -11.282 21.966 -2.584 1.00 83.31 1092 LYS A O 1
ATOM 8513 N N . ALA A 1 1093 ? -9.604 21.155 -1.318 1.00 82.56 1093 ALA A N 1
ATOM 8514 C CA . ALA A 1 1093 ? -10.336 19.997 -0.813 1.00 82.56 1093 ALA A CA 1
ATOM 8515 C C . ALA A 1 1093 ? -11.592 20.393 -0.019 1.00 82.56 1093 ALA A C 1
ATOM 8517 O O . ALA A 1 1093 ? -12.686 19.903 -0.306 1.00 82.56 1093 ALA A O 1
ATOM 8518 N N . LEU A 1 1094 ? -11.474 21.337 0.921 1.00 85.00 1094 LEU A N 1
ATOM 8519 C CA . LEU A 1 1094 ? -12.606 21.824 1.716 1.00 85.00 1094 LEU A CA 1
ATOM 8520 C C . LEU A 1 1094 ? -13.647 22.559 0.862 1.00 85.00 1094 LEU A C 1
ATOM 8522 O O . LEU A 1 1094 ? -14.844 22.379 1.077 1.00 85.00 1094 LEU A O 1
ATOM 8526 N N . ALA A 1 1095 ? -13.230 23.338 -0.141 1.00 85.12 1095 ALA A N 1
ATOM 8527 C CA . ALA A 1 1095 ? -14.160 23.995 -1.061 1.00 85.12 1095 ALA A CA 1
ATOM 8528 C C . ALA A 1 1095 ? -14.943 22.986 -1.929 1.00 85.12 1095 ALA A C 1
ATOM 8530 O O . ALA A 1 1095 ? -16.138 23.171 -2.185 1.00 85.12 1095 ALA A O 1
ATOM 8531 N N . ARG A 1 1096 ? -14.305 21.880 -2.335 1.00 86.12 1096 ARG A N 1
ATOM 8532 C CA . ARG A 1 1096 ? -14.964 20.769 -3.041 1.00 86.12 1096 ARG A CA 1
ATOM 8533 C C . ARG A 1 1096 ? -15.962 20.029 -2.148 1.00 86.12 1096 ARG A C 1
ATOM 8535 O O . ARG A 1 1096 ? -17.059 19.716 -2.606 1.00 86.12 1096 ARG A O 1
ATOM 8542 N N . VAL A 1 1097 ? -15.618 19.780 -0.882 1.00 86.38 1097 VAL A N 1
ATOM 8543 C CA . VAL A 1 1097 ? -16.547 19.194 0.104 1.00 86.38 1097 VAL A CA 1
ATOM 8544 C C . VAL A 1 1097 ? -17.751 20.113 0.310 1.00 86.38 1097 VAL A C 1
ATOM 8546 O O . VAL A 1 1097 ? -18.883 19.671 0.132 1.00 86.38 1097 VAL A O 1
ATOM 8549 N N . ALA A 1 1098 ? -17.517 21.408 0.538 1.00 86.44 1098 ALA A N 1
ATOM 8550 C CA . ALA A 1 1098 ? -18.581 22.398 0.700 1.00 86.44 1098 ALA A CA 1
ATOM 8551 C C . ALA A 1 1098 ? -19.505 22.488 -0.527 1.00 86.44 1098 ALA A C 1
ATOM 8553 O O . ALA A 1 1098 ? -20.713 22.656 -0.381 1.00 86.44 1098 ALA A O 1
ATOM 8554 N N . THR A 1 1099 ? -18.963 22.316 -1.737 1.00 87.19 1099 THR A N 1
ATOM 8555 C CA . THR A 1 1099 ? -19.767 22.209 -2.966 1.00 87.19 1099 THR A CA 1
ATOM 8556 C C . THR A 1 1099 ? -20.700 21.003 -2.908 1.00 87.19 1099 THR A C 1
ATOM 8558 O O . THR A 1 1099 ? -21.899 21.140 -3.139 1.00 87.19 1099 THR A O 1
ATOM 8561 N N . LYS A 1 1100 ? -20.171 19.813 -2.595 1.00 86.25 1100 LYS A N 1
ATOM 8562 C CA . LYS A 1 1100 ? -20.966 18.577 -2.529 1.00 86.25 1100 LYS A CA 1
ATOM 8563 C C . LYS A 1 1100 ? -22.053 18.661 -1.461 1.00 86.25 1100 LYS A C 1
ATOM 8565 O O . LYS A 1 1100 ? -23.190 18.269 -1.726 1.00 86.25 1100 LYS A O 1
ATOM 8570 N N . ASP A 1 1101 ? -21.718 19.205 -0.295 1.00 88.50 1101 ASP A N 1
ATOM 8571 C CA . ASP A 1 1101 ? -22.666 19.420 0.797 1.00 88.50 1101 ASP A CA 1
ATOM 8572 C C . ASP A 1 1101 ? -23.774 20.392 0.379 1.00 88.50 1101 ASP A C 1
ATOM 8574 O O . ASP A 1 1101 ? -24.955 20.061 0.503 1.00 88.50 1101 ASP A O 1
ATOM 8578 N N . TYR A 1 1102 ? -23.416 21.524 -0.237 1.00 88.25 1102 TYR A N 1
ATOM 8579 C CA . TYR A 1 1102 ? -24.387 22.493 -0.743 1.00 88.25 1102 TYR A CA 1
ATOM 8580 C C . TYR A 1 1102 ? -25.341 21.876 -1.773 1.00 88.25 1102 TYR A C 1
ATOM 8582 O O . TYR A 1 1102 ? -26.553 22.048 -1.677 1.00 88.25 1102 TYR A O 1
ATOM 8590 N N . ILE A 1 1103 ? -24.828 21.121 -2.750 1.00 87.19 1103 ILE A N 1
ATOM 8591 C CA . ILE A 1 1103 ? -25.667 20.484 -3.775 1.00 87.19 1103 ILE A CA 1
ATOM 8592 C C . ILE A 1 1103 ? -26.621 19.455 -3.156 1.00 87.19 1103 ILE A C 1
ATOM 8594 O O . ILE A 1 1103 ? -27.799 19.407 -3.523 1.00 87.19 1103 ILE A O 1
ATOM 8598 N N . ARG A 1 1104 ? -26.134 18.653 -2.199 1.00 85.62 1104 ARG A N 1
ATOM 8599 C CA . ARG A 1 1104 ? -26.934 17.640 -1.497 1.00 85.62 1104 ARG A CA 1
ATOM 8600 C C . ARG A 1 1104 ? -28.066 18.271 -0.685 1.00 85.62 1104 ARG A C 1
ATOM 8602 O O . ARG A 1 1104 ? -29.175 17.733 -0.672 1.00 85.62 1104 ARG A O 1
ATOM 8609 N N . GLU A 1 1105 ? -27.787 19.383 -0.012 1.00 87.69 1105 GLU A N 1
ATOM 8610 C CA . GLU A 1 1105 ? -28.718 20.046 0.904 1.00 87.69 1105 GLU A CA 1
ATOM 8611 C C . GLU A 1 1105 ? -29.684 20.993 0.187 1.00 87.69 1105 GLU A C 1
ATOM 8613 O O . GLU A 1 1105 ? -30.896 20.908 0.392 1.00 87.69 1105 GLU A O 1
ATOM 8618 N N . ALA A 1 1106 ? -29.170 21.868 -0.679 1.00 83.25 1106 ALA A N 1
ATOM 8619 C CA . ALA A 1 1106 ? -29.945 22.928 -1.318 1.00 83.25 1106 ALA A CA 1
ATOM 8620 C C . ALA A 1 1106 ? -30.682 22.473 -2.588 1.00 83.25 1106 ALA A C 1
ATOM 8622 O O . ALA A 1 1106 ? -31.652 23.125 -2.973 1.00 83.25 1106 ALA A O 1
ATOM 8623 N N . LYS A 1 1107 ? -30.242 21.378 -3.236 1.00 82.88 1107 LYS A N 1
ATOM 8624 C CA . LYS A 1 1107 ? -30.792 20.850 -4.505 1.00 82.88 1107 LYS A CA 1
ATOM 8625 C C . LYS A 1 1107 ? -31.093 21.961 -5.529 1.00 82.88 1107 LYS A C 1
ATOM 8627 O O . LYS A 1 1107 ? -32.253 22.155 -5.904 1.00 82.88 1107 LYS A O 1
ATOM 8632 N N . PRO A 1 1108 ? -30.075 22.736 -5.941 1.00 84.81 1108 PRO A N 1
ATOM 8633 C CA . PRO A 1 1108 ? -30.293 23.901 -6.783 1.00 84.81 1108 PRO A CA 1
ATOM 8634 C C . PRO A 1 1108 ? -30.787 23.519 -8.185 1.00 84.81 1108 PRO A C 1
ATOM 8636 O O . PRO A 1 1108 ? -30.547 22.419 -8.671 1.00 84.81 1108 PRO A O 1
ATOM 8639 N N . GLN A 1 1109 ? -31.449 24.466 -8.852 1.00 85.31 1109 GLN A N 1
ATOM 8640 C CA . GLN A 1 1109 ? -32.017 24.299 -10.201 1.00 85.31 1109 GLN A CA 1
ATOM 8641 C C . GLN A 1 1109 ? -30.979 24.219 -11.337 1.00 85.31 1109 GLN A C 1
ATOM 8643 O O . GLN A 1 1109 ? -31.358 24.018 -12.489 1.00 85.31 1109 GLN A O 1
ATOM 8648 N N . PHE A 1 1110 ? -29.701 24.447 -11.030 1.00 89.69 1110 PHE A N 1
ATOM 8649 C CA . PHE A 1 1110 ? -28.592 24.375 -11.974 1.00 89.69 1110 PHE A CA 1
ATOM 8650 C C . PHE A 1 1110 ? -27.785 23.094 -11.746 1.00 89.69 1110 PHE A C 1
ATOM 8652 O O . PHE A 1 1110 ? -27.653 22.620 -10.614 1.00 89.69 1110 PHE A O 1
ATOM 8659 N N . ASP A 1 1111 ? -27.174 22.590 -12.814 1.00 89.06 1111 ASP A N 1
ATOM 8660 C CA . ASP A 1 1111 ? -26.207 21.499 -12.729 1.00 89.06 1111 ASP A CA 1
ATOM 8661 C C . ASP A 1 1111 ? -24.810 22.053 -12.437 1.00 89.06 1111 ASP A C 1
ATOM 8663 O O . ASP A 1 1111 ? -24.493 23.192 -12.790 1.00 89.06 1111 ASP A O 1
ATOM 8667 N N . PHE A 1 1112 ? -23.927 21.246 -11.852 1.00 90.69 1112 PHE A N 1
ATOM 8668 C CA . PHE A 1 1112 ? -22.528 21.638 -11.679 1.00 90.69 1112 PHE A CA 1
ATOM 8669 C C . PHE A 1 1112 ? -21.570 20.675 -12.376 1.00 90.69 1112 PHE A C 1
ATOM 8671 O O . PHE A 1 1112 ? -21.877 19.498 -12.536 1.00 90.69 1112 PHE A O 1
ATOM 8678 N N . VAL A 1 1113 ? -20.407 21.173 -12.783 1.00 92.06 1113 VAL A N 1
ATOM 8679 C CA . VAL A 1 1113 ? -19.296 20.356 -13.286 1.00 92.06 1113 VAL A CA 1
ATOM 8680 C C . VAL A 1 1113 ? -18.047 20.765 -12.527 1.00 92.06 1113 VAL A C 1
ATOM 8682 O O . VAL A 1 1113 ? -17.724 21.952 -12.475 1.00 92.06 1113 VAL A O 1
ATOM 8685 N N . ASN A 1 1114 ? -17.349 19.806 -11.926 1.00 91.06 1114 ASN A N 1
ATOM 8686 C CA . ASN A 1 1114 ? -16.101 20.080 -11.221 1.00 91.06 1114 ASN A CA 1
ATOM 8687 C C . ASN A 1 1114 ? -14.913 19.575 -12.040 1.00 91.06 1114 ASN A C 1
ATOM 8689 O O . ASN A 1 1114 ? -14.813 18.386 -12.332 1.00 91.06 1114 ASN A O 1
ATOM 8693 N N . LEU A 1 1115 ? -14.002 20.469 -12.406 1.00 91.19 1115 LEU A N 1
ATOM 8694 C CA . LEU A 1 1115 ? -12.786 20.120 -13.131 1.00 91.19 1115 LEU A CA 1
ATOM 8695 C C . LEU A 1 1115 ? -11.620 20.018 -12.146 1.00 91.19 1115 LEU A C 1
ATOM 8697 O O . LEU A 1 1115 ? -11.394 20.924 -11.341 1.00 91.19 1115 LEU A O 1
ATOM 8701 N N . LEU A 1 1116 ? -10.895 18.903 -12.212 1.00 88.75 1116 LEU A N 1
ATOM 8702 C CA . LEU A 1 1116 ? -9.818 18.512 -11.301 1.00 88.75 1116 LEU A CA 1
ATOM 8703 C C . LEU A 1 1116 ? -8.493 18.417 -12.069 1.00 88.75 1116 LEU A C 1
ATOM 8705 O O . LEU A 1 1116 ? -8.020 17.312 -12.347 1.00 88.75 1116 LEU A O 1
ATOM 8709 N N . PRO A 1 1117 ? -7.888 19.549 -12.461 1.00 87.06 1117 PRO A N 1
ATOM 8710 C CA . PRO A 1 1117 ? -6.542 19.539 -13.005 1.00 87.06 1117 PRO A CA 1
ATOM 8711 C C . PRO A 1 1117 ? -5.525 18.992 -12.003 1.00 87.06 1117 PRO A C 1
ATOM 8713 O O . PRO A 1 1117 ? -5.603 19.265 -10.804 1.00 87.06 1117 PRO A O 1
ATOM 8716 N N . SER A 1 1118 ? -4.555 18.236 -12.519 1.00 80.50 1118 SER A N 1
ATOM 8717 C CA . SER A 1 1118 ? -3.381 17.774 -11.778 1.00 80.50 1118 SER A CA 1
ATOM 8718 C C . SER A 1 1118 ? -2.392 18.927 -11.532 1.00 80.50 1118 SER A C 1
ATOM 8720 O O . SER A 1 1118 ? -2.610 19.773 -10.669 1.00 80.50 1118 SER A O 1
ATOM 8722 N N . VAL A 1 1119 ? -1.304 19.003 -12.300 1.00 79.56 1119 VAL A N 1
ATOM 8723 C CA . VAL A 1 1119 ? -0.328 20.096 -12.270 1.00 79.56 1119 VAL A CA 1
ATOM 8724 C C . VAL A 1 1119 ? -0.452 20.870 -13.576 1.00 79.56 1119 VAL A C 1
ATOM 8726 O O . VAL A 1 1119 ? -0.073 20.373 -14.635 1.00 79.56 1119 VAL A O 1
ATOM 8729 N N . VAL A 1 1120 ? -0.999 22.085 -13.506 1.00 83.69 1120 VAL A N 1
ATOM 8730 C CA . VAL A 1 1120 ? -1.196 22.928 -14.694 1.00 83.69 1120 VAL A CA 1
ATOM 8731 C C . VAL A 1 1120 ? 0.109 23.615 -15.075 1.00 83.69 1120 VAL A C 1
ATOM 8733 O O . VAL A 1 1120 ? 0.643 24.412 -14.296 1.00 83.69 1120 VAL A O 1
ATOM 8736 N N . ILE A 1 1121 ? 0.600 23.324 -16.281 1.00 83.75 1121 ILE A N 1
ATOM 8737 C CA . ILE A 1 1121 ? 1.850 23.858 -16.835 1.00 83.75 1121 ILE A CA 1
ATOM 8738 C C . ILE A 1 1121 ? 1.617 24.333 -18.274 1.00 83.75 1121 ILE A C 1
ATOM 8740 O O . ILE A 1 1121 ? 0.738 23.839 -18.967 1.00 83.75 1121 ILE A O 1
ATOM 8744 N N . GLY A 1 1122 ? 2.365 25.342 -18.711 1.00 86.25 1122 GLY A N 1
ATOM 8745 C CA . GLY A 1 1122 ? 2.323 25.868 -20.076 1.00 86.25 1122 GLY A CA 1
ATOM 8746 C C . GLY A 1 1122 ? 2.794 27.325 -20.146 1.00 86.25 1122 GLY A C 1
ATOM 8747 O O . GLY A 1 1122 ? 3.105 27.914 -19.098 1.00 86.25 1122 GLY A O 1
ATOM 8748 N N . PRO A 1 1123 ? 2.865 27.900 -21.355 1.00 85.12 1123 PRO A N 1
ATOM 8749 C CA . PRO A 1 1123 ? 3.168 29.314 -21.553 1.00 85.12 1123 PRO A CA 1
ATOM 8750 C C . PRO A 1 1123 ? 2.151 30.229 -20.856 1.00 85.12 1123 PRO A C 1
ATOM 8752 O O . PRO A 1 1123 ? 0.973 29.894 -20.781 1.00 85.12 1123 PRO A O 1
ATOM 8755 N N . ASP A 1 1124 ? 2.596 31.381 -20.347 1.00 87.31 1124 ASP A N 1
ATOM 8756 C CA . ASP A 1 1124 ? 1.735 32.439 -19.807 1.00 87.31 1124 ASP A CA 1
ATOM 8757 C C . ASP A 1 1124 ? 1.578 33.587 -20.798 1.00 87.31 1124 ASP A C 1
ATOM 8759 O O . ASP A 1 1124 ? 2.398 34.508 -20.821 1.00 87.31 1124 ASP A O 1
ATOM 8763 N N . ASP A 1 1125 ? 0.509 33.570 -21.583 1.00 84.12 1125 ASP A N 1
ATOM 8764 C CA . ASP A 1 1125 ? 0.274 34.595 -22.605 1.00 84.12 1125 ASP A CA 1
ATOM 8765 C C . ASP A 1 1125 ? 0.236 36.015 -22.007 1.00 84.12 1125 ASP A C 1
ATOM 8767 O O . ASP A 1 1125 ? 0.631 36.981 -22.655 1.00 84.12 1125 ASP A O 1
ATOM 8771 N N . ARG A 1 1126 ? -0.141 36.167 -20.726 1.00 86.62 1126 ARG A N 1
ATOM 8772 C CA . ARG A 1 1126 ? -0.146 37.471 -20.032 1.00 86.62 1126 ARG A CA 1
ATOM 8773 C C . ARG A 1 1126 ? 1.241 38.109 -19.966 1.00 86.62 1126 ARG A C 1
ATOM 8775 O O . ARG A 1 1126 ? 1.347 39.332 -20.031 1.00 86.62 1126 ARG A O 1
ATOM 8782 N N . LEU A 1 1127 ? 2.288 37.297 -19.812 1.00 86.00 1127 LEU A N 1
ATOM 8783 C CA . LEU A 1 1127 ? 3.666 37.777 -19.687 1.00 86.00 1127 LEU A CA 1
ATOM 8784 C C . LEU A 1 1127 ? 4.229 38.251 -21.029 1.00 86.00 1127 LEU A C 1
ATOM 8786 O O . LEU A 1 1127 ? 5.067 39.151 -21.057 1.00 86.00 1127 LEU A O 1
ATOM 8790 N N . ASP A 1 1128 ? 3.741 37.712 -22.146 1.00 82.94 1128 ASP A N 1
ATOM 8791 C CA . ASP A 1 1128 ? 4.193 38.137 -23.472 1.00 82.94 1128 ASP A CA 1
ATOM 8792 C C . ASP A 1 1128 ? 3.758 39.582 -23.771 1.00 82.94 1128 ASP A C 1
ATOM 8794 O O . ASP A 1 1128 ? 4.537 40.331 -24.372 1.00 82.94 1128 ASP A O 1
ATOM 8798 N N . PHE A 1 1129 ? 2.591 39.995 -23.254 1.00 82.12 1129 PHE A N 1
ATOM 8799 C CA . PHE A 1 1129 ? 2.037 41.353 -23.358 1.00 82.12 1129 PHE A CA 1
ATOM 8800 C C . PHE A 1 1129 ? 2.433 42.297 -22.207 1.00 82.12 1129 PHE A C 1
ATOM 8802 O O . PHE A 1 1129 ? 2.053 43.472 -22.222 1.00 82.12 1129 PHE A O 1
ATOM 8809 N N . ASP A 1 1130 ? 3.170 41.822 -21.197 1.00 82.69 1130 ASP A N 1
ATOM 8810 C CA . ASP A 1 1130 ? 3.709 42.678 -20.140 1.00 82.69 1130 ASP A CA 1
ATOM 8811 C C . ASP A 1 1130 ? 5.144 43.116 -20.491 1.00 82.69 1130 ASP A C 1
ATOM 8813 O O . ASP A 1 1130 ? 6.068 42.297 -20.465 1.00 82.69 1130 ASP A O 1
ATOM 8817 N N . PRO A 1 1131 ? 5.378 44.408 -20.787 1.00 75.44 1131 PRO A N 1
ATOM 8818 C CA . PRO A 1 1131 ? 6.709 44.904 -21.133 1.00 75.44 1131 PRO A CA 1
ATOM 8819 C C . PRO A 1 1131 ? 7.706 44.833 -19.965 1.00 75.44 1131 PRO A C 1
ATOM 8821 O O . PRO A 1 1131 ? 8.906 44.951 -20.189 1.00 75.44 1131 PRO A O 1
ATOM 8824 N N . SER A 1 1132 ? 7.231 44.649 -18.729 1.00 80.50 1132 SER A N 1
ATOM 8825 C CA . SER A 1 1132 ? 8.063 44.476 -17.533 1.00 80.50 1132 SER A CA 1
ATOM 8826 C C . SER A 1 1132 ? 8.327 43.010 -17.167 1.00 80.50 1132 SER A C 1
ATOM 8828 O O . SER A 1 1132 ? 9.070 42.743 -16.219 1.00 80.50 1132 SER A O 1
ATOM 8830 N N . ALA A 1 1133 ? 7.742 42.050 -17.897 1.00 83.12 1133 ALA A N 1
ATOM 8831 C CA . ALA A 1 1133 ? 7.936 40.634 -17.618 1.00 83.12 1133 ALA A CA 1
ATOM 8832 C C . ALA A 1 1133 ? 9.353 40.171 -17.970 1.00 83.12 1133 ALA A C 1
ATOM 8834 O O . ALA A 1 1133 ? 9.900 40.478 -19.029 1.00 83.12 1133 ALA A O 1
ATOM 8835 N N . THR A 1 1134 ? 9.917 39.363 -17.078 1.00 84.19 1134 THR A N 1
ATOM 8836 C CA . THR A 1 1134 ? 11.233 38.739 -17.234 1.00 84.19 1134 THR A CA 1
ATOM 8837 C C . THR A 1 1134 ? 11.114 37.224 -17.102 1.00 84.19 1134 THR A C 1
ATOM 8839 O O . THR A 1 1134 ? 10.065 36.702 -16.719 1.00 84.19 1134 THR A O 1
ATOM 8842 N N . ALA A 1 1135 ? 12.204 36.498 -17.351 1.00 80.06 1135 ALA A N 1
ATOM 8843 C CA . ALA A 1 1135 ? 12.268 35.060 -17.085 1.00 80.06 1135 ALA A CA 1
ATOM 8844 C C . ALA A 1 1135 ? 11.871 34.693 -15.634 1.00 80.06 1135 ALA A C 1
ATOM 8846 O O . ALA A 1 1135 ? 11.246 33.659 -15.408 1.00 80.06 1135 ALA A O 1
ATOM 8847 N N . GLU A 1 1136 ? 12.149 35.560 -14.652 1.00 78.31 1136 GLU A N 1
ATOM 8848 C CA . GLU A 1 1136 ? 11.734 35.362 -13.253 1.00 78.31 1136 GLU A CA 1
ATOM 8849 C C . GLU A 1 1136 ? 10.219 35.495 -13.059 1.00 78.31 1136 GLU A C 1
ATOM 8851 O O . GLU A 1 1136 ? 9.648 34.829 -12.197 1.00 78.31 1136 GLU A O 1
ATOM 8856 N N . SER A 1 1137 ? 9.543 36.297 -13.886 1.00 80.75 1137 SER A N 1
ATOM 8857 C CA . SER A 1 1137 ? 8.081 36.423 -13.872 1.00 80.75 1137 SER A CA 1
ATOM 8858 C C . SER A 1 1137 ? 7.394 35.106 -14.260 1.00 80.75 1137 SER A C 1
ATOM 8860 O O . SER A 1 1137 ? 6.314 34.803 -13.753 1.00 80.75 1137 SER A O 1
ATOM 8862 N N . LEU A 1 1138 ? 8.033 34.292 -15.112 1.00 77.44 1138 LEU A N 1
ATOM 8863 C CA . LEU A 1 1138 ? 7.547 32.960 -15.491 1.00 77.44 1138 LEU A CA 1
ATOM 8864 C C . LEU A 1 1138 ? 7.772 31.918 -14.375 1.00 77.44 1138 LEU A C 1
ATOM 8866 O O . LEU A 1 1138 ? 6.987 30.975 -14.237 1.00 77.44 1138 LEU A O 1
ATOM 8870 N N . LEU A 1 1139 ? 8.789 32.125 -13.529 1.0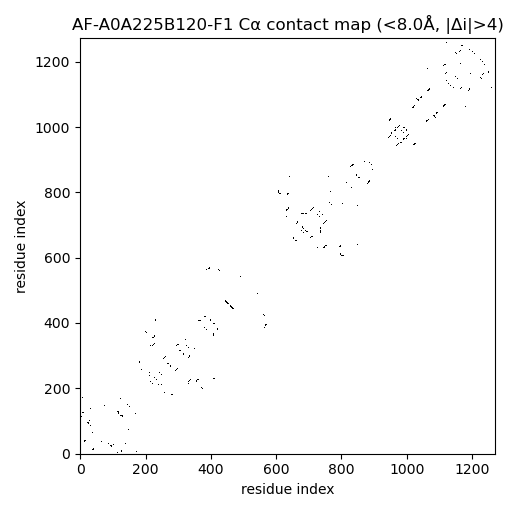0 72.06 1139 LEU A N 1
ATOM 8871 C CA . LEU A 1 1139 ? 9.152 31.289 -12.375 1.00 72.06 1139 LEU A CA 1
ATOM 8872 C C . LEU A 1 1139 ? 8.331 31.617 -11.111 1.00 72.06 1139 LEU A C 1
ATOM 8874 O O . LEU A 1 1139 ? 8.857 31.636 -9.999 1.00 72.06 1139 LEU A O 1
ATOM 8878 N N . GLN A 1 1140 ? 7.028 31.850 -11.265 1.00 68.81 1140 GLN A N 1
ATOM 8879 C CA . GLN A 1 1140 ? 6.083 32.078 -10.164 1.00 68.81 1140 GLN A CA 1
ATOM 8880 C C . GLN A 1 1140 ? 4.953 31.032 -10.170 1.00 68.81 1140 GLN A C 1
ATOM 8882 O O . GLN A 1 1140 ? 4.650 30.418 -11.197 1.00 68.81 1140 GLN A O 1
ATOM 8887 N N . GLY A 1 1141 ? 4.310 30.818 -9.017 1.00 66.31 1141 GLY A N 1
ATOM 8888 C CA . GLY A 1 1141 ? 3.200 29.867 -8.867 1.00 66.31 1141 GLY A CA 1
ATOM 8889 C C . GLY A 1 1141 ? 3.617 28.397 -9.030 1.00 66.31 1141 GLY A C 1
ATOM 8890 O O . GLY A 1 1141 ? 4.733 28.019 -8.683 1.00 66.31 1141 GLY A O 1
ATOM 8891 N N . THR A 1 1142 ? 2.733 27.558 -9.584 1.00 63.06 1142 THR A N 1
ATOM 8892 C CA . THR A 1 1142 ? 2.985 26.116 -9.815 1.00 63.06 1142 THR A CA 1
ATOM 8893 C C . THR A 1 1142 ? 4.119 25.839 -10.800 1.00 63.06 1142 THR A C 1
ATOM 8895 O O . THR A 1 1142 ? 4.678 24.750 -10.798 1.00 63.06 1142 THR A O 1
ATOM 8898 N N . ARG A 1 1143 ? 4.490 26.810 -11.639 1.00 72.06 1143 ARG A N 1
ATOM 8899 C CA . ARG A 1 1143 ? 5.623 26.677 -12.565 1.00 72.06 1143 ARG A CA 1
ATOM 8900 C C . ARG A 1 1143 ? 6.963 26.845 -11.860 1.00 72.06 1143 ARG A C 1
ATOM 8902 O O . ARG A 1 1143 ? 7.930 26.204 -12.258 1.00 72.06 1143 ARG A O 1
ATOM 8909 N N . ALA A 1 1144 ? 7.018 27.651 -10.796 1.00 65.69 1144 ALA A N 1
ATOM 8910 C CA . ALA A 1 1144 ? 8.236 27.890 -10.022 1.00 65.69 1144 ALA A CA 1
ATOM 8911 C C . ALA A 1 1144 ? 8.805 26.591 -9.448 1.00 65.69 1144 ALA A C 1
ATOM 8913 O O . ALA A 1 1144 ? 10.005 26.360 -9.473 1.00 65.69 1144 ALA A O 1
ATOM 8914 N N . SER A 1 1145 ? 7.939 25.710 -8.969 1.00 60.81 1145 SER A N 1
ATOM 8915 C CA . SER A 1 1145 ? 8.337 24.462 -8.325 1.00 60.81 1145 SER A CA 1
ATOM 8916 C C . SER A 1 1145 ? 8.861 23.391 -9.279 1.00 60.81 1145 SER A C 1
ATOM 8918 O O . SER A 1 1145 ? 9.511 22.457 -8.818 1.00 60.81 1145 SER A O 1
ATOM 8920 N N . VAL A 1 1146 ? 8.602 23.530 -10.581 1.00 65.19 1146 VAL A N 1
ATOM 8921 C CA . VAL A 1 1146 ? 9.026 22.591 -11.625 1.00 65.19 1146 VAL A CA 1
ATOM 8922 C C . VAL A 1 1146 ? 10.164 23.176 -12.456 1.00 65.19 1146 VAL A C 1
ATOM 8924 O O . VAL A 1 1146 ? 11.210 22.549 -12.605 1.00 65.19 1146 VAL A O 1
ATOM 8927 N N . LEU A 1 1147 ? 9.997 24.394 -12.973 1.00 67.38 1147 LEU A N 1
ATOM 8928 C CA . LEU A 1 1147 ? 11.005 25.044 -13.804 1.00 67.38 1147 LEU A CA 1
ATOM 8929 C C . LEU A 1 1147 ? 12.188 25.568 -12.998 1.00 67.38 1147 LEU A C 1
ATOM 8931 O O . LEU A 1 1147 ? 13.308 25.468 -13.486 1.00 67.38 1147 LEU A O 1
ATOM 8935 N N . ALA A 1 1148 ? 11.985 26.120 -11.792 1.00 65.88 1148 ALA A N 1
ATOM 8936 C CA . ALA A 1 1148 ? 13.105 26.711 -11.058 1.00 65.88 1148 ALA A CA 1
ATOM 8937 C C . ALA A 1 1148 ? 14.134 25.645 -10.651 1.00 65.88 1148 ALA A C 1
ATOM 8939 O O . ALA A 1 1148 ? 15.300 25.834 -10.969 1.00 65.88 1148 ALA A O 1
ATOM 8940 N N . PRO A 1 1149 ? 13.759 24.473 -10.098 1.00 62.81 1149 PRO A N 1
ATOM 8941 C CA . PRO A 1 1149 ? 14.739 23.423 -9.827 1.00 62.81 1149 PRO A CA 1
ATOM 8942 C C . PRO A 1 1149 ? 15.331 22.801 -11.101 1.00 62.81 1149 PRO A C 1
ATOM 8944 O O . PRO A 1 1149 ? 16.457 22.319 -11.077 1.00 62.81 1149 PRO A O 1
ATOM 8947 N N . ALA A 1 1150 ? 14.600 22.782 -12.221 1.00 63.78 1150 ALA A N 1
ATOM 8948 C CA . ALA A 1 1150 ? 15.114 22.228 -13.474 1.00 63.78 1150 ALA A CA 1
ATOM 8949 C C . ALA A 1 1150 ? 16.107 23.169 -14.188 1.00 63.78 1150 ALA A C 1
ATOM 8951 O O . ALA A 1 1150 ? 17.051 22.688 -14.819 1.00 63.78 1150 ALA A O 1
ATOM 8952 N N . LEU A 1 1151 ? 15.904 24.488 -14.083 1.00 63.50 1151 LEU A N 1
ATOM 8953 C CA . LEU A 1 1151 ? 16.620 25.519 -14.846 1.00 63.50 1151 LEU A CA 1
ATOM 8954 C C . LEU A 1 1151 ? 17.517 26.439 -14.001 1.00 63.50 1151 LEU A C 1
ATOM 8956 O O . LEU A 1 1151 ? 18.284 27.208 -14.574 1.00 63.50 1151 LEU A O 1
ATOM 8960 N N . THR A 1 1152 ? 17.451 26.394 -12.666 1.00 57.81 1152 THR A N 1
ATOM 8961 C CA . THR A 1 1152 ? 18.322 27.172 -11.768 1.00 57.81 1152 THR A CA 1
ATOM 8962 C C . THR A 1 1152 ? 19.054 26.266 -10.771 1.00 57.81 1152 THR A C 1
ATOM 8964 O O . THR A 1 1152 ? 18.616 25.169 -10.431 1.00 57.81 1152 THR A O 1
ATOM 8967 N N . SER A 1 1153 ? 20.221 26.709 -10.291 1.00 50.72 1153 SER A N 1
ATOM 8968 C CA . SER A 1 1153 ? 21.047 25.978 -9.315 1.00 50.72 1153 SER A CA 1
ATOM 8969 C C . SER A 1 1153 ? 20.608 26.181 -7.856 1.00 50.72 1153 SER A C 1
ATOM 8971 O O . SER A 1 1153 ? 21.349 25.823 -6.939 1.00 50.72 1153 SER A O 1
ATOM 8973 N N . SER A 1 1154 ? 19.452 26.806 -7.614 1.00 45.88 1154 SER A N 1
ATOM 8974 C CA . SER A 1 1154 ? 19.007 27.215 -6.281 1.00 45.88 1154 SER A CA 1
ATOM 8975 C C . SER A 1 1154 ? 17.717 26.512 -5.853 1.00 45.88 1154 SER A C 1
ATOM 8977 O O . SER A 1 1154 ? 16.682 26.687 -6.484 1.00 45.88 1154 SER A O 1
ATOM 8979 N N . LEU A 1 1155 ? 17.816 25.829 -4.705 1.00 43.56 1155 LEU A N 1
ATOM 8980 C CA . LEU A 1 1155 ? 16.752 25.299 -3.839 1.00 43.56 1155 LEU A CA 1
ATOM 8981 C C . LEU A 1 1155 ? 15.868 24.181 -4.422 1.00 43.56 1155 LEU A C 1
ATOM 8983 O O . LEU A 1 1155 ? 15.055 24.368 -5.321 1.00 43.56 1155 LEU A O 1
ATOM 8987 N N . ASN A 1 1156 ? 15.987 23.007 -3.793 1.00 46.56 1156 ASN A N 1
ATOM 8988 C CA . ASN A 1 1156 ? 15.032 21.909 -3.903 1.00 46.56 1156 ASN A CA 1
ATOM 8989 C C . ASN A 1 1156 ? 13.627 22.410 -3.547 1.00 46.56 1156 ASN A C 1
ATOM 8991 O O . ASN A 1 1156 ? 13.441 23.024 -2.494 1.00 46.56 1156 ASN A O 1
ATOM 8995 N N . SER A 1 1157 ? 12.636 22.088 -4.380 1.00 43.09 1157 SER A N 1
ATOM 8996 C CA . SER A 1 1157 ? 11.236 22.239 -3.986 1.00 43.09 1157 SER A CA 1
ATOM 8997 C C . SER A 1 1157 ? 10.975 21.363 -2.746 1.00 43.09 1157 SER A C 1
ATOM 8999 O O . SER A 1 1157 ? 11.297 20.172 -2.782 1.00 43.09 1157 SER A O 1
ATOM 9001 N N . PRO A 1 1158 ? 10.429 21.907 -1.642 1.00 41.59 1158 PRO A N 1
ATOM 9002 C CA . PRO A 1 1158 ? 10.236 21.161 -0.397 1.00 41.59 1158 PRO A CA 1
ATOM 9003 C C . PRO A 1 1158 ? 9.095 20.130 -0.449 1.00 41.59 1158 PRO A C 1
ATOM 9005 O O . PRO A 1 1158 ? 8.856 19.451 0.547 1.00 41.59 1158 PRO A O 1
ATOM 9008 N N . PHE A 1 1159 ? 8.404 19.978 -1.586 1.00 47.16 1159 PHE A N 1
ATOM 9009 C CA . PHE A 1 1159 ? 7.235 19.109 -1.702 1.00 47.16 1159 PHE A CA 1
ATOM 9010 C C . PHE A 1 1159 ? 7.329 18.157 -2.906 1.00 47.16 1159 PHE A C 1
ATOM 9012 O O . PHE A 1 1159 ? 7.658 18.601 -4.009 1.00 47.16 1159 PHE A O 1
ATOM 9019 N N . PRO A 1 1160 ? 7.011 16.859 -2.735 1.00 47.44 1160 PRO A N 1
ATOM 9020 C CA . PRO A 1 1160 ? 6.853 15.945 -3.856 1.00 47.44 1160 PRO A CA 1
ATOM 9021 C C . PRO A 1 1160 ? 5.597 16.313 -4.652 1.00 47.44 1160 PRO A C 1
ATOM 9023 O O . PRO A 1 1160 ? 4.495 16.321 -4.105 1.00 47.44 1160 PRO A O 1
ATOM 9026 N N . TYR A 1 1161 ? 5.745 16.600 -5.946 1.00 54.69 1161 TYR A N 1
ATOM 9027 C CA . TYR A 1 1161 ? 4.582 16.775 -6.814 1.00 54.69 1161 TYR A CA 1
ATOM 9028 C C . TYR A 1 1161 ? 3.948 15.431 -7.154 1.00 54.69 1161 TYR A C 1
ATOM 9030 O O . TYR A 1 1161 ? 4.628 14.425 -7.384 1.00 54.69 1161 TYR A O 1
ATOM 9038 N N . VAL A 1 1162 ? 2.621 15.466 -7.172 1.00 50.94 1162 VAL A N 1
ATOM 9039 C CA . VAL A 1 1162 ? 1.725 14.374 -7.514 1.00 50.94 1162 VAL A CA 1
ATOM 9040 C C . VAL A 1 1162 ? 1.374 14.472 -8.998 1.00 50.94 1162 VAL A C 1
ATOM 9042 O O . VAL A 1 1162 ? 0.735 15.433 -9.420 1.00 50.94 1162 VAL A O 1
ATOM 9045 N N . GLY A 1 1163 ? 1.734 13.446 -9.767 1.00 60.12 1163 GLY A N 1
ATOM 9046 C CA . GLY A 1 1163 ? 1.078 13.136 -11.039 1.00 60.12 1163 GLY A CA 1
ATOM 9047 C C . GLY A 1 1163 ? 1.625 13.814 -12.299 1.00 60.12 1163 GLY A C 1
ATOM 9048 O O . GLY A 1 1163 ? 2.567 14.608 -12.290 1.00 60.12 1163 GLY A O 1
ATOM 9049 N N . THR A 1 1164 ? 1.014 13.421 -13.413 1.00 69.88 1164 THR A N 1
ATOM 9050 C CA . THR A 1 1164 ? 1.324 13.845 -14.779 1.00 69.88 1164 THR A CA 1
ATOM 9051 C C . THR A 1 1164 ? 0.718 15.224 -15.068 1.00 69.88 1164 THR A C 1
ATOM 9053 O O . THR A 1 1164 ? -0.455 15.431 -14.739 1.00 69.88 1164 THR A O 1
ATOM 9056 N N . PRO A 1 1165 ? 1.456 16.183 -15.661 1.00 79.06 1165 PRO A N 1
ATOM 9057 C CA . PRO A 1 1165 ? 0.953 17.538 -15.876 1.00 79.06 1165 PRO A CA 1
ATOM 9058 C C . PRO A 1 1165 ? -0.149 17.611 -16.927 1.00 79.06 1165 PRO A C 1
ATOM 9060 O O . PRO A 1 1165 ? -0.345 16.689 -17.719 1.00 79.06 1165 PRO A O 1
ATOM 9063 N N . VAL A 1 1166 ? -0.845 18.741 -16.948 1.00 86.62 1166 VAL A N 1
ATOM 9064 C CA . VAL A 1 1166 ? -1.831 19.087 -17.972 1.00 86.62 1166 VAL A CA 1
ATOM 9065 C C . VAL A 1 1166 ? -1.531 20.475 -18.527 1.00 86.62 1166 VAL A C 1
ATOM 9067 O O . VAL A 1 1166 ? -1.161 21.386 -17.777 1.00 86.62 1166 VAL A O 1
ATOM 9070 N N . HIS A 1 1167 ? -1.669 20.635 -19.842 1.00 90.00 1167 HIS A N 1
ATOM 9071 C CA . HIS A 1 1167 ? -1.408 21.905 -20.502 1.00 90.00 1167 HIS A CA 1
ATOM 9072 C C . HIS A 1 1167 ? -2.492 22.939 -20.162 1.00 90.00 1167 HIS A C 1
ATOM 9074 O O . HIS A 1 1167 ? -3.683 22.622 -20.145 1.00 90.00 1167 HIS A O 1
ATOM 9080 N N . VAL A 1 1168 ? -2.113 24.199 -19.921 1.00 88.44 1168 VAL A N 1
ATOM 9081 C CA . VAL A 1 1168 ? -3.073 25.268 -19.563 1.00 88.44 1168 VAL A CA 1
ATOM 9082 C C . VAL A 1 1168 ? -4.171 25.473 -20.610 1.00 88.44 1168 VAL A C 1
ATOM 9084 O O . VAL A 1 1168 ? -5.323 25.708 -20.245 1.00 88.44 1168 VAL A O 1
ATOM 9087 N N . ALA A 1 1169 ? -3.844 25.335 -21.898 1.00 89.81 1169 ALA A N 1
ATOM 9088 C CA . ALA A 1 1169 ? -4.820 25.469 -22.978 1.00 89.81 1169 ALA A CA 1
ATOM 9089 C C . ALA A 1 1169 ? -5.870 24.351 -22.946 1.00 89.81 1169 ALA A C 1
ATOM 9091 O O . ALA A 1 1169 ? -7.042 24.611 -23.202 1.00 89.81 1169 ALA A O 1
ATOM 9092 N N . ASP A 1 1170 ? -5.485 23.135 -22.554 1.00 91.31 1170 ASP A N 1
ATOM 9093 C CA . ASP A 1 1170 ? -6.430 22.028 -22.414 1.00 91.31 1170 ASP A CA 1
ATOM 9094 C C . ASP A 1 1170 ? -7.331 22.218 -21.199 1.00 91.31 1170 ASP A C 1
ATOM 9096 O O . ASP A 1 1170 ? -8.530 21.955 -21.258 1.00 91.31 1170 ASP A O 1
ATOM 9100 N N . VAL A 1 1171 ? -6.780 22.746 -20.102 1.00 91.06 1171 VAL A N 1
ATOM 9101 C CA . VAL A 1 1171 ? -7.588 23.130 -18.942 1.00 91.06 1171 VAL A CA 1
ATOM 9102 C C . VAL A 1 1171 ? -8.608 24.190 -19.355 1.00 91.06 1171 VAL A C 1
ATOM 9104 O O . VAL A 1 1171 ? -9.791 24.030 -19.070 1.00 91.06 1171 VAL A O 1
ATOM 9107 N N . ALA A 1 1172 ? -8.197 25.236 -20.073 1.00 91.19 1172 ALA A N 1
ATOM 9108 C CA . ALA A 1 1172 ? -9.109 26.257 -20.593 1.00 91.19 1172 ALA A CA 1
ATOM 9109 C C . ALA A 1 1172 ? -10.172 25.666 -21.534 1.00 91.19 1172 ALA A C 1
ATOM 9111 O O . ALA A 1 1172 ? -11.357 25.983 -21.411 1.00 91.19 1172 ALA A O 1
ATOM 9112 N N . ARG A 1 1173 ? -9.770 24.751 -22.423 1.00 91.06 1173 ARG A N 1
ATOM 9113 C CA . ARG A 1 1173 ? -10.667 24.030 -23.331 1.00 91.06 1173 ARG A CA 1
ATOM 9114 C C . ARG A 1 1173 ? -11.726 23.241 -22.575 1.00 91.06 1173 ARG A C 1
ATOM 9116 O O . ARG A 1 1173 ? -12.901 23.374 -22.901 1.00 91.06 1173 ARG A O 1
ATOM 9123 N N . ALA A 1 1174 ? -11.336 22.513 -21.530 1.00 91.31 1174 ALA A N 1
ATOM 9124 C CA . ALA A 1 1174 ? -12.263 21.785 -20.671 1.00 91.31 1174 ALA A CA 1
ATOM 9125 C C . ALA A 1 1174 ? -13.256 22.723 -19.963 1.00 91.31 1174 ALA A C 1
ATOM 9127 O O . ALA A 1 1174 ? -14.440 22.408 -19.902 1.00 91.31 1174 ALA A O 1
ATOM 9128 N N . HIS A 1 1175 ? -12.822 23.898 -19.488 1.00 93.00 1175 HIS A N 1
ATOM 9129 C CA . HIS A 1 1175 ? -13.725 24.871 -18.853 1.00 93.00 1175 HIS A CA 1
ATOM 9130 C C . HIS A 1 1175 ? -14.771 25.422 -19.827 1.00 93.00 1175 HIS A C 1
ATOM 9132 O O . HIS A 1 1175 ? -15.937 25.542 -19.456 1.00 93.00 1175 HIS A O 1
ATOM 9138 N N . VAL A 1 1176 ? -14.376 25.735 -21.066 1.00 90.88 1176 VAL A N 1
ATOM 9139 C CA . VAL A 1 1176 ? -15.306 26.241 -22.088 1.00 90.88 1176 VAL A CA 1
ATOM 9140 C C . VAL A 1 1176 ? -16.223 25.130 -22.613 1.00 90.88 1176 VAL A C 1
ATOM 9142 O O . VAL A 1 1176 ? -17.410 25.369 -22.813 1.00 90.88 1176 VAL A O 1
ATOM 9145 N N . ASP A 1 1177 ? -15.712 23.909 -22.796 1.00 90.25 1177 ASP A N 1
ATOM 9146 C CA . ASP A 1 1177 ? -16.513 22.749 -23.217 1.00 90.25 1177 ASP A CA 1
ATOM 9147 C C . ASP A 1 1177 ? -17.505 22.300 -22.132 1.00 90.25 1177 ASP A C 1
ATOM 9149 O O . ASP A 1 1177 ? -18.618 21.890 -22.451 1.00 90.25 1177 ASP A O 1
ATOM 9153 N N . ALA A 1 1178 ? -17.147 22.420 -20.848 1.00 90.12 1178 ALA A N 1
ATOM 9154 C CA . ALA A 1 1178 ? -18.004 22.031 -19.726 1.00 90.12 1178 ALA A CA 1
ATOM 9155 C C . ALA A 1 1178 ? -19.302 22.850 -19.639 1.00 90.12 1178 ALA A C 1
ATOM 9157 O O . ALA A 1 1178 ? -20.277 22.390 -19.041 1.00 90.12 1178 ALA A O 1
ATOM 9158 N N . VAL A 1 1179 ? -19.349 24.035 -20.256 1.00 87.56 1179 VAL A N 1
ATOM 9159 C CA . VAL A 1 1179 ? -20.570 24.847 -20.371 1.00 87.56 1179 VAL A CA 1
ATOM 9160 C C . VAL A 1 1179 ? -21.637 24.143 -21.223 1.00 87.56 1179 VAL A C 1
ATOM 9162 O O . VAL A 1 1179 ? -22.831 24.327 -20.977 1.00 87.56 1179 VAL A O 1
ATOM 9165 N N . ASP A 1 1180 ? -21.241 23.287 -22.173 1.00 82.81 1180 ASP A N 1
ATOM 9166 C CA . ASP A 1 1180 ? -22.172 22.562 -23.040 1.00 82.81 1180 ASP A CA 1
ATOM 9167 C C . ASP A 1 1180 ? -22.897 21.438 -22.281 1.00 82.81 1180 ASP A C 1
ATOM 9169 O O . ASP A 1 1180 ? -22.385 20.333 -22.074 1.00 82.81 1180 ASP A O 1
ATOM 9173 N N . ALA A 1 1181 ? -24.141 21.727 -21.894 1.00 70.12 1181 ALA A N 1
ATOM 9174 C CA . ALA A 1 1181 ? -25.006 20.801 -21.173 1.00 70.12 1181 ALA A CA 1
ATOM 9175 C C . ALA A 1 1181 ? -25.542 19.625 -21.981 1.00 70.12 1181 ALA A C 1
ATOM 9177 O O . ALA A 1 1181 ? -26.049 18.676 -21.387 1.00 70.12 1181 ALA A O 1
ATOM 9178 N N . VAL A 1 1182 ? -25.422 19.660 -23.309 1.00 73.81 1182 VAL A N 1
ATOM 9179 C CA . VAL A 1 1182 ? -25.812 18.534 -24.164 1.00 73.81 1182 VAL A CA 1
ATOM 9180 C C . VAL A 1 1182 ? -24.704 17.488 -24.197 1.00 73.81 1182 VAL A C 1
ATOM 9182 O O . VAL A 1 1182 ? -24.991 16.293 -24.233 1.00 73.81 1182 VAL A O 1
ATOM 9185 N N . ARG A 1 1183 ? -23.446 17.937 -24.187 1.00 78.31 1183 ARG A N 1
ATOM 9186 C CA . ARG A 1 1183 ? -22.278 17.067 -24.321 1.00 78.31 1183 ARG A CA 1
ATOM 9187 C C . ARG A 1 1183 ? -21.730 16.578 -22.985 1.00 78.31 1183 ARG A C 1
ATOM 9189 O O . ARG A 1 1183 ? -21.367 15.412 -22.878 1.00 78.31 1183 ARG A O 1
ATOM 9196 N N . VAL A 1 1184 ? -21.646 17.458 -21.989 1.00 85.44 1184 VAL A N 1
ATOM 9197 C CA . VAL A 1 1184 ? -21.001 17.155 -20.705 1.00 85.44 1184 VAL A CA 1
ATOM 9198 C C . VAL A 1 1184 ? -22.071 16.909 -19.635 1.00 85.44 1184 VAL A C 1
ATOM 9200 O O . VAL A 1 1184 ? -22.885 17.814 -19.386 1.00 85.44 1184 VAL A O 1
ATOM 9203 N N . PRO A 1 1185 ? -22.091 15.722 -18.994 1.00 84.75 1185 PRO A N 1
ATOM 9204 C CA . PRO A 1 1185 ? -23.052 15.417 -17.945 1.00 84.75 1185 PRO A CA 1
ATOM 9205 C C . PRO A 1 1185 ? -22.845 16.336 -16.734 1.00 84.75 1185 PRO A C 1
ATOM 9207 O O . PRO A 1 1185 ? -21.724 16.694 -16.371 1.00 84.75 1185 PRO A O 1
ATOM 9210 N N . GLY A 1 1186 ? -23.959 16.764 -16.141 1.00 83.81 1186 GLY A N 1
ATOM 9211 C CA . GLY A 1 1186 ? -23.969 17.523 -14.895 1.00 83.81 1186 GLY A CA 1
ATOM 9212 C C . GLY A 1 1186 ? -23.779 16.621 -13.675 1.00 83.81 1186 GLY A C 1
ATOM 9213 O O . GLY A 1 1186 ? -24.007 15.418 -13.745 1.00 83.81 1186 GLY A O 1
ATOM 9214 N N . TYR A 1 1187 ? -23.406 17.222 -12.546 1.00 84.19 1187 TYR A N 1
ATOM 9215 C CA . TYR A 1 1187 ? -23.082 16.546 -11.283 1.00 84.19 1187 TYR A CA 1
ATOM 9216 C C . TYR A 1 1187 ? -21.872 15.599 -11.375 1.00 84.19 1187 TYR A C 1
ATOM 9218 O O . TYR A 1 1187 ? -21.735 14.681 -10.567 1.00 84.19 1187 TYR A O 1
ATOM 9226 N N . SER A 1 1188 ? -20.982 15.856 -12.335 1.00 84.44 1188 SER A N 1
ATOM 9227 C CA . SER A 1 1188 ? -19.794 15.049 -12.621 1.00 84.44 1188 SER A CA 1
ATOM 9228 C C . SER A 1 1188 ? -18.506 15.777 -12.239 1.00 84.44 1188 SER A C 1
ATOM 9230 O O . SER A 1 1188 ? -18.435 17.013 -12.220 1.00 84.44 1188 SER A O 1
ATOM 9232 N N . GLU A 1 1189 ? -17.470 14.996 -11.944 1.00 89.62 1189 GLU A N 1
ATOM 9233 C CA . GLU A 1 1189 ? -16.135 15.498 -11.636 1.00 89.62 1189 GLU A CA 1
ATOM 9234 C C . GLU A 1 1189 ? -15.126 14.888 -12.609 1.00 89.62 1189 GLU A C 1
ATOM 9236 O O . GLU A 1 1189 ? -15.027 13.670 -12.694 1.00 89.62 1189 GLU A O 1
ATOM 9241 N N . PHE A 1 1190 ? -14.369 15.719 -13.325 1.00 89.62 1190 PHE A N 1
ATOM 9242 C CA . PHE A 1 1190 ? -13.462 15.259 -14.379 1.00 89.62 1190 PHE A CA 1
ATOM 9243 C C . PHE A 1 1190 ? -12.008 15.529 -14.021 1.00 89.62 1190 PHE A C 1
ATOM 9245 O O . PHE A 1 1190 ? -11.618 16.668 -13.753 1.00 89.62 1190 PHE A O 1
ATOM 9252 N N . ILE A 1 1191 ? -11.198 14.474 -14.051 1.00 87.94 1191 ILE A N 1
ATOM 9253 C CA . ILE A 1 1191 ? -9.749 14.536 -13.858 1.00 87.94 1191 ILE A CA 1
ATOM 9254 C C . ILE A 1 1191 ? -9.097 15.058 -15.139 1.00 87.94 1191 ILE A C 1
ATOM 9256 O O . ILE A 1 1191 ? -9.278 14.473 -16.206 1.00 87.94 1191 ILE A O 1
ATOM 9260 N N . LEU A 1 1192 ? -8.322 16.143 -15.045 1.00 88.12 1192 LEU A N 1
ATOM 9261 C CA . LEU A 1 1192 ? -7.554 16.667 -16.179 1.00 88.12 1192 LEU A CA 1
ATOM 9262 C C . LEU A 1 1192 ? -6.068 16.360 -15.969 1.00 88.12 1192 LEU A C 1
ATOM 9264 O O . LEU A 1 1192 ? -5.406 16.985 -15.137 1.00 88.12 1192 LEU A O 1
ATOM 9268 N N . SER A 1 1193 ? -5.554 15.387 -16.714 1.00 84.06 1193 SER A N 1
ATOM 9269 C CA . SER A 1 1193 ? -4.155 14.957 -16.682 1.00 84.06 1193 SER A CA 1
ATOM 9270 C C . SER A 1 1193 ? -3.781 14.400 -18.052 1.00 84.06 1193 SER A C 1
ATOM 9272 O O . SER A 1 1193 ? -4.603 13.724 -18.663 1.00 84.06 1193 SER A O 1
ATOM 9274 N N . SER A 1 1194 ? -2.575 14.693 -18.551 1.00 74.38 1194 SER A N 1
ATOM 9275 C CA . SER A 1 1194 ? -2.127 14.089 -19.812 1.00 74.38 1194 SER A CA 1
ATOM 9276 C C . SER A 1 1194 ? -1.868 12.585 -19.652 1.00 74.38 1194 SER A C 1
ATOM 9278 O O . SER A 1 1194 ? -1.457 12.121 -18.586 1.00 74.38 1194 SER A O 1
ATOM 9280 N N . ASP A 1 1195 ? -2.094 11.814 -20.714 1.00 62.91 1195 ASP A N 1
ATOM 9281 C CA . ASP A 1 1195 ? -1.836 10.374 -20.725 1.00 62.91 1195 ASP A CA 1
ATOM 9282 C C . ASP A 1 1195 ? -0.326 10.118 -20.832 1.00 62.91 1195 ASP A C 1
ATOM 9284 O O . ASP A 1 1195 ? 0.253 10.097 -21.918 1.00 62.91 1195 ASP A O 1
ATOM 9288 N N . THR A 1 1196 ? 0.347 9.920 -19.693 1.00 61.91 1196 THR A N 1
ATOM 9289 C CA . THR A 1 1196 ? 1.707 9.354 -19.675 1.00 61.91 1196 THR A CA 1
ATOM 9290 C C . THR A 1 1196 ? 1.694 7.988 -18.975 1.00 61.91 1196 THR A C 1
ATOM 9292 O O . THR A 1 1196 ? 1.627 7.926 -17.744 1.00 61.91 1196 THR A O 1
ATOM 9295 N N . PRO A 1 1197 ? 1.762 6.871 -19.729 1.00 54.72 1197 PRO A N 1
ATOM 9296 C CA . PRO A 1 1197 ? 1.633 5.511 -19.188 1.00 54.72 1197 PRO A CA 1
ATOM 9297 C C . PRO A 1 1197 ? 2.622 5.171 -18.060 1.00 54.72 1197 PRO A C 1
ATOM 9299 O O . PRO A 1 1197 ? 2.287 4.416 -17.148 1.00 54.72 1197 PRO A O 1
ATOM 9302 N N . ASP A 1 1198 ? 3.819 5.768 -18.089 1.00 57.34 1198 ASP A N 1
ATOM 9303 C CA . ASP A 1 1198 ? 4.910 5.526 -17.133 1.00 57.34 1198 ASP A CA 1
ATOM 9304 C C . ASP A 1 1198 ? 5.056 6.615 -16.045 1.00 57.34 1198 ASP A C 1
ATOM 9306 O O . ASP A 1 1198 ? 5.935 6.513 -15.168 1.00 57.34 1198 ASP A O 1
ATOM 9310 N N . GLY A 1 1199 ? 4.207 7.651 -16.093 1.00 64.31 1199 GLY A N 1
ATOM 9311 C CA . GLY A 1 1199 ? 4.346 8.897 -15.333 1.00 64.31 1199 GLY A CA 1
ATOM 9312 C C . GLY A 1 1199 ? 5.563 9.734 -15.756 1.00 64.31 1199 GLY A C 1
ATOM 9313 O O . GLY A 1 1199 ? 6.493 9.235 -16.386 1.00 64.31 1199 GLY A O 1
ATOM 9314 N N . VAL A 1 1200 ? 5.591 11.010 -15.365 1.00 67.69 1200 VAL A N 1
ATOM 9315 C CA . VAL A 1 1200 ? 6.699 11.928 -15.689 1.00 67.69 1200 VAL A CA 1
ATOM 9316 C C . VAL A 1 1200 ? 7.779 11.889 -14.608 1.00 67.69 1200 VAL A C 1
ATOM 9318 O O . VAL A 1 1200 ? 7.507 12.067 -13.418 1.00 67.69 1200 VAL A O 1
ATOM 9321 N N . VAL A 1 1201 ? 9.027 11.681 -15.023 1.00 73.56 1201 VAL A N 1
ATOM 9322 C CA . VAL A 1 1201 ? 10.224 11.862 -14.198 1.00 73.56 1201 VAL A CA 1
ATOM 9323 C C . VAL A 1 1201 ? 10.792 13.239 -14.531 1.00 73.56 1201 VAL A C 1
ATOM 9325 O O . VAL A 1 1201 ? 11.642 13.394 -15.403 1.00 73.56 1201 VAL A O 1
ATOM 9328 N N . TRP A 1 1202 ? 10.261 14.252 -13.846 1.00 73.94 1202 TRP A N 1
ATOM 9329 C CA . TRP A 1 1202 ? 10.435 15.671 -14.164 1.00 73.94 1202 TRP A CA 1
ATOM 9330 C C . TRP A 1 1202 ? 11.882 16.110 -14.432 1.00 73.94 1202 TRP A C 1
ATOM 9332 O O . TRP A 1 1202 ? 12.121 16.870 -15.364 1.00 73.94 1202 TRP A O 1
ATOM 9342 N N . ASP A 1 1203 ? 12.860 15.633 -13.663 1.00 69.25 1203 ASP A N 1
ATOM 9343 C CA . ASP A 1 1203 ? 14.268 16.000 -13.844 1.00 69.25 1203 ASP A CA 1
ATOM 9344 C C . ASP A 1 1203 ? 14.898 15.363 -15.093 1.00 69.25 1203 ASP A C 1
ATOM 9346 O O . ASP A 1 1203 ? 15.612 16.032 -15.840 1.00 69.25 1203 ASP A O 1
ATOM 9350 N N . VAL A 1 1204 ? 14.641 14.076 -15.332 1.00 74.81 1204 VAL A N 1
ATOM 9351 C CA . VAL A 1 1204 ? 15.188 13.332 -16.474 1.00 74.81 1204 VAL A CA 1
ATOM 9352 C C . VAL A 1 1204 ? 14.511 13.763 -17.769 1.00 74.81 1204 VAL A C 1
ATOM 9354 O O . VAL A 1 1204 ? 15.194 14.046 -18.754 1.00 74.81 1204 VAL A O 1
ATOM 9357 N N . ASP A 1 1205 ? 13.185 13.854 -17.766 1.00 78.69 1205 ASP A N 1
ATOM 9358 C CA . ASP A 1 1205 ? 12.406 14.114 -18.970 1.00 78.69 1205 ASP A CA 1
ATOM 9359 C C . ASP A 1 1205 ? 12.597 15.557 -19.454 1.00 78.69 1205 ASP A C 1
ATOM 9361 O O . ASP A 1 1205 ? 12.843 15.762 -20.642 1.00 78.69 1205 ASP A O 1
ATOM 9365 N N . ILE A 1 1206 ? 12.624 16.553 -18.554 1.00 79.75 1206 ILE A N 1
ATOM 9366 C CA . ILE A 1 1206 ? 12.941 17.943 -18.933 1.00 79.75 1206 ILE A CA 1
ATOM 9367 C C . ILE A 1 1206 ? 14.362 18.039 -19.494 1.00 79.75 1206 ILE A C 1
ATOM 9369 O O . ILE A 1 1206 ? 14.559 18.647 -20.544 1.00 79.75 1206 ILE A O 1
ATOM 9373 N N . ARG A 1 1207 ? 15.363 17.413 -18.856 1.00 79.94 1207 ARG A N 1
ATOM 9374 C CA . ARG A 1 1207 ? 16.744 17.431 -19.375 1.00 79.94 1207 ARG A CA 1
ATOM 9375 C C . ARG A 1 1207 ? 16.844 16.781 -20.748 1.00 79.94 1207 ARG A C 1
ATOM 9377 O O . ARG A 1 1207 ? 17.568 17.292 -21.596 1.00 79.94 1207 ARG A O 1
ATOM 9384 N N . ASN A 1 1208 ? 16.137 15.679 -20.984 1.00 83.44 1208 ASN A N 1
ATOM 9385 C CA . ASN A 1 1208 ? 16.099 15.036 -22.295 1.00 83.44 1208 ASN A CA 1
ATOM 9386 C C . ASN A 1 1208 ? 15.476 15.960 -23.348 1.00 83.44 1208 ASN A C 1
ATOM 9388 O O . ASN A 1 1208 ? 16.033 16.092 -24.436 1.00 83.44 1208 ASN A O 1
ATOM 9392 N N . ILE A 1 1209 ? 14.377 16.643 -23.016 1.00 85.31 1209 ILE A N 1
ATOM 9393 C CA . ILE A 1 1209 ? 13.719 17.607 -23.909 1.00 85.31 1209 ILE A CA 1
ATOM 9394 C C . ILE A 1 1209 ? 14.649 18.789 -24.214 1.00 85.31 1209 ILE A C 1
ATOM 9396 O O . ILE A 1 1209 ? 14.810 19.129 -25.387 1.00 85.31 1209 ILE A O 1
ATOM 9400 N N . CYS A 1 1210 ? 15.313 19.356 -23.199 1.00 83.44 1210 CYS A N 1
ATOM 9401 C CA . CYS A 1 1210 ? 16.291 20.436 -23.359 1.00 83.44 1210 CYS A CA 1
ATOM 9402 C C . CYS A 1 1210 ? 17.489 20.006 -24.214 1.00 83.44 1210 CYS A C 1
ATOM 9404 O O . CYS A 1 1210 ? 17.817 20.675 -25.184 1.00 83.44 1210 CYS A O 1
ATOM 9406 N N . ASN A 1 1211 ? 18.102 18.856 -23.920 1.00 83.19 1211 ASN A N 1
ATOM 9407 C CA . ASN A 1 1211 ? 19.239 18.344 -24.692 1.00 83.19 1211 ASN A CA 1
ATOM 9408 C C . ASN A 1 1211 ? 18.874 18.004 -26.147 1.00 83.19 1211 ASN A C 1
ATOM 9410 O O . ASN A 1 1211 ? 19.741 18.046 -27.014 1.00 83.19 1211 ASN A O 1
ATOM 9414 N N . LYS A 1 1212 ? 17.614 17.635 -26.414 1.00 87.62 1212 LYS A N 1
ATOM 9415 C CA . LYS A 1 1212 ? 17.121 17.277 -27.752 1.00 87.62 1212 LYS A CA 1
ATOM 9416 C C . LYS A 1 1212 ? 16.688 18.496 -28.571 1.00 87.62 1212 LYS A C 1
ATOM 9418 O O . LYS A 1 1212 ? 16.936 18.517 -29.769 1.00 87.62 1212 LYS A O 1
ATOM 9423 N N . SER A 1 1213 ? 16.015 19.464 -27.948 1.00 86.75 1213 SER A N 1
ATOM 9424 C CA . SER A 1 1213 ? 15.307 20.553 -28.651 1.00 86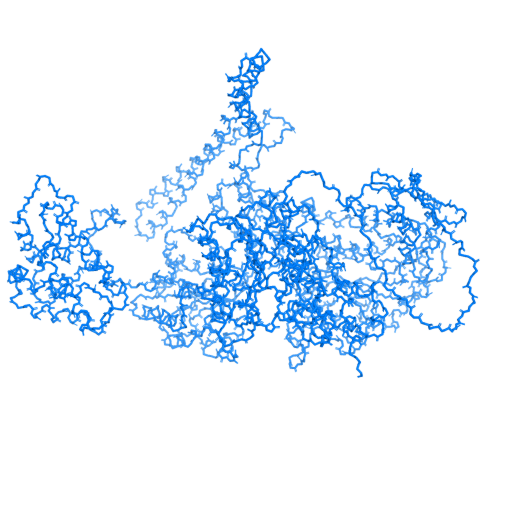.75 1213 SER A CA 1
ATOM 9425 C C . SER A 1 1213 ? 15.943 21.934 -28.463 1.00 86.75 1213 SER A C 1
ATOM 9427 O O . SER A 1 1213 ? 15.600 22.840 -29.206 1.00 86.75 1213 SER A O 1
ATOM 9429 N N . PHE A 1 1214 ? 16.850 22.082 -27.490 1.00 87.75 1214 PHE A N 1
ATOM 9430 C CA . PHE A 1 1214 ? 17.523 23.335 -27.108 1.00 87.75 1214 PHE A CA 1
ATOM 9431 C C . PHE A 1 1214 ? 19.022 23.082 -26.831 1.00 87.75 1214 PHE A C 1
ATOM 9433 O O . PHE A 1 1214 ? 19.585 23.486 -25.809 1.00 87.75 1214 PHE A O 1
ATOM 9440 N N . ALA A 1 1215 ? 19.667 22.283 -27.691 1.00 83.50 1215 ALA A N 1
ATOM 9441 C CA . ALA A 1 1215 ? 21.031 21.794 -27.471 1.00 83.50 1215 ALA A CA 1
ATOM 9442 C C . ALA A 1 1215 ? 22.079 22.923 -27.461 1.00 83.50 1215 ALA A C 1
ATOM 9444 O O . ALA A 1 1215 ? 23.057 22.856 -26.708 1.00 83.50 1215 ALA A O 1
ATOM 9445 N N . GLU A 1 1216 ? 21.872 23.969 -28.265 1.00 82.62 1216 GLU A N 1
ATOM 9446 C CA . GLU A 1 1216 ? 22.769 25.124 -28.350 1.00 82.62 1216 GLU A CA 1
ATOM 9447 C C . GLU A 1 1216 ? 22.724 25.954 -27.061 1.00 82.62 1216 GLU A C 1
ATOM 9449 O O . GLU A 1 1216 ? 23.769 26.297 -26.500 1.00 82.62 1216 GLU A O 1
ATOM 9454 N N . GLU A 1 1217 ? 21.535 26.181 -26.511 1.00 82.88 1217 GLU A N 1
ATOM 9455 C CA . GLU A 1 1217 ? 21.280 26.923 -25.275 1.00 82.88 1217 GLU A CA 1
ATOM 9456 C C . GLU A 1 1217 ? 21.786 26.169 -24.036 1.00 82.88 1217 GLU A C 1
ATOM 9458 O O . GLU A 1 1217 ? 22.277 26.776 -23.077 1.00 82.88 1217 GLU A O 1
ATOM 9463 N N . VAL A 1 1218 ? 21.741 24.832 -24.063 1.00 82.00 1218 VAL A N 1
ATOM 9464 C CA . VAL A 1 1218 ? 22.375 23.983 -23.041 1.00 82.00 1218 VAL A CA 1
ATOM 9465 C C . VAL A 1 1218 ? 23.903 24.050 -23.148 1.00 82.00 1218 VAL A C 1
ATOM 9467 O O . VAL A 1 1218 ? 24.587 24.215 -22.135 1.00 82.00 1218 VAL A O 1
ATOM 9470 N N . SER A 1 1219 ? 24.463 23.967 -24.360 1.00 79.44 1219 SER A N 1
ATOM 9471 C CA . SER A 1 1219 ? 25.919 23.998 -24.577 1.00 79.44 1219 SER A CA 1
ATOM 9472 C C . SER A 1 1219 ? 26.555 25.351 -24.222 1.00 79.44 1219 SER A C 1
ATOM 9474 O O . SER A 1 1219 ? 27.645 25.400 -23.648 1.00 79.44 1219 SER A O 1
ATOM 9476 N N . SER A 1 1220 ? 25.836 26.444 -24.483 1.00 79.12 1220 SER A N 1
ATOM 9477 C CA . SER A 1 1220 ? 26.227 27.823 -24.165 1.00 79.12 1220 SER A CA 1
ATOM 9478 C C . SER A 1 1220 ? 25.982 28.206 -22.700 1.00 79.12 1220 SER A C 1
ATOM 9480 O O . SER A 1 1220 ? 26.343 29.307 -22.287 1.00 79.12 1220 SER A O 1
ATOM 9482 N N . LYS A 1 1221 ? 25.428 27.289 -21.889 1.00 74.94 1221 LYS A N 1
ATOM 9483 C CA . LYS A 1 1221 ? 25.051 27.480 -20.474 1.00 74.94 1221 LYS A CA 1
ATOM 9484 C C . LYS A 1 1221 ? 23.968 28.538 -20.230 1.00 74.94 1221 LYS A C 1
ATOM 9486 O O . LYS A 1 1221 ? 23.781 28.946 -19.084 1.00 74.94 1221 LYS A O 1
ATOM 9491 N N . VAL A 1 1222 ? 23.227 28.939 -21.263 1.00 76.19 1222 VAL A N 1
ATOM 9492 C CA . VAL A 1 1222 ? 22.022 29.775 -21.125 1.00 76.19 1222 VAL A CA 1
ATOM 9493 C C . VAL A 1 1222 ? 20.918 29.004 -20.385 1.00 76.19 1222 VAL A C 1
ATOM 9495 O O . VAL A 1 1222 ? 20.178 29.592 -19.597 1.00 76.19 1222 VAL A O 1
ATOM 9498 N N . LEU A 1 1223 ? 20.871 27.676 -20.552 1.00 77.81 1223 LEU A N 1
ATOM 9499 C CA . LEU A 1 1223 ? 20.069 26.749 -19.744 1.00 77.81 1223 LEU A CA 1
ATOM 9500 C C . LEU A 1 1223 ? 20.976 25.901 -18.826 1.00 77.81 1223 LEU A C 1
ATOM 9502 O O . LEU A 1 1223 ? 21.428 24.823 -19.227 1.00 77.81 1223 LEU A O 1
ATOM 9506 N N . PRO A 1 1224 ? 21.265 26.341 -17.586 1.00 65.56 1224 PRO A N 1
ATOM 9507 C CA . PRO A 1 1224 ? 22.067 25.571 -16.642 1.00 65.56 1224 PRO A CA 1
ATOM 9508 C C . PRO A 1 1224 ? 21.213 24.451 -16.022 1.00 65.56 1224 PRO A C 1
ATOM 9510 O O . PRO A 1 1224 ? 20.614 24.612 -14.963 1.00 65.56 1224 PRO A O 1
ATOM 9513 N N . LEU A 1 1225 ? 21.144 23.301 -16.698 1.00 69.44 1225 LEU A N 1
ATOM 9514 C CA . LEU A 1 1225 ? 20.432 22.094 -16.249 1.00 69.44 1225 LEU A CA 1
ATOM 9515 C C . LEU A 1 1225 ? 21.039 21.538 -14.938 1.00 69.44 1225 LEU A C 1
ATOM 9517 O O . LEU A 1 1225 ? 21.920 20.679 -14.981 1.00 69.44 1225 LEU A O 1
ATOM 9521 N N . GLY A 1 1226 ? 20.613 22.044 -13.773 1.00 56.28 1226 GLY A N 1
ATOM 9522 C CA . GLY A 1 1226 ? 21.381 21.912 -12.522 1.00 56.28 1226 GLY A CA 1
ATOM 9523 C C . GLY A 1 1226 ? 20.711 21.230 -11.321 1.00 56.28 1226 GLY A C 1
ATOM 9524 O O . GLY A 1 1226 ? 21.433 20.693 -10.482 1.00 56.28 1226 GLY A O 1
ATOM 9525 N N . GLY A 1 1227 ? 19.380 21.220 -11.194 1.00 58.22 1227 GLY A N 1
ATOM 9526 C CA . GLY A 1 1227 ? 18.716 20.706 -9.984 1.00 58.22 1227 GLY A CA 1
ATOM 9527 C C . GLY A 1 1227 ? 18.055 19.337 -10.143 1.00 58.22 1227 GLY A C 1
ATOM 9528 O O . GLY A 1 1227 ? 17.901 18.814 -11.247 1.00 58.22 1227 GLY A O 1
ATOM 9529 N N . SER A 1 1228 ? 17.717 18.724 -9.007 1.00 56.75 1228 SER A N 1
ATOM 9530 C CA . SER A 1 1228 ? 17.072 17.411 -8.896 1.00 56.75 1228 SER A CA 1
ATOM 9531 C C . SER A 1 1228 ? 15.647 17.598 -8.382 1.00 56.75 1228 SER A C 1
ATOM 9533 O O . SER A 1 1228 ? 15.449 18.217 -7.339 1.00 56.75 1228 SER A O 1
ATOM 9535 N N . LEU A 1 1229 ? 14.660 17.037 -9.080 1.00 59.25 1229 LEU A N 1
ATOM 9536 C CA . LEU A 1 1229 ? 13.252 17.066 -8.679 1.00 59.25 1229 LEU A CA 1
ATOM 9537 C C . LEU A 1 1229 ? 12.838 15.688 -8.165 1.00 59.25 1229 LEU A C 1
ATOM 9539 O O . LEU A 1 1229 ? 12.932 14.696 -8.879 1.00 59.25 1229 LEU A O 1
ATOM 9543 N N . THR A 1 1230 ? 12.364 15.622 -6.923 1.00 50.72 1230 THR A N 1
ATOM 9544 C CA . THR A 1 1230 ? 11.763 14.401 -6.369 1.00 50.72 1230 THR A CA 1
ATOM 9545 C C . THR A 1 1230 ? 10.274 14.401 -6.699 1.00 50.72 1230 THR A C 1
ATOM 9547 O O . THR A 1 1230 ? 9.525 15.205 -6.152 1.00 50.72 1230 THR A O 1
ATOM 9550 N N . ALA A 1 1231 ? 9.839 13.510 -7.588 1.00 52.97 1231 ALA A N 1
ATOM 9551 C CA . ALA A 1 1231 ? 8.432 13.348 -7.948 1.00 52.97 1231 ALA A CA 1
ATOM 9552 C C . ALA A 1 1231 ? 7.879 12.018 -7.428 1.00 52.97 1231 ALA A C 1
ATOM 9554 O O . ALA A 1 1231 ? 8.580 11.002 -7.420 1.00 52.97 1231 ALA A O 1
ATOM 9555 N N . VAL A 1 1232 ? 6.610 12.012 -7.018 1.00 52.84 1232 VAL A N 1
ATOM 9556 C CA . VAL A 1 1232 ? 5.884 10.780 -6.691 1.00 52.84 1232 VAL A CA 1
ATOM 9557 C C . VAL A 1 1232 ? 5.161 10.332 -7.954 1.00 52.84 1232 VAL A C 1
ATOM 9559 O O . VAL A 1 1232 ? 4.295 11.038 -8.471 1.00 52.84 1232 VAL A O 1
ATOM 9562 N N . LYS A 1 1233 ? 5.526 9.151 -8.469 1.00 56.28 1233 LYS A N 1
ATOM 9563 C CA . LYS A 1 1233 ? 4.823 8.542 -9.601 1.00 56.28 1233 LYS A CA 1
ATOM 9564 C C . LYS A 1 1233 ? 3.415 8.168 -9.163 1.00 56.28 1233 LYS A C 1
ATOM 9566 O O . LYS A 1 1233 ? 3.238 7.215 -8.410 1.00 56.28 1233 LYS A O 1
ATOM 9571 N N . TRP A 1 1234 ? 2.432 8.909 -9.653 1.00 58.44 1234 TRP A N 1
ATOM 9572 C CA . TRP A 1 1234 ? 1.026 8.626 -9.419 1.00 58.44 1234 TRP A CA 1
ATOM 9573 C C . TRP A 1 1234 ? 0.320 8.569 -10.769 1.00 58.44 1234 TRP A C 1
ATOM 9575 O O . TRP A 1 1234 ? 0.339 9.540 -11.524 1.00 58.44 1234 TRP A O 1
ATOM 9585 N N . ARG A 1 1235 ? -0.250 7.406 -11.091 1.00 62.28 1235 ARG A N 1
ATOM 9586 C CA . ARG A 1 1235 ? -1.066 7.218 -12.290 1.00 62.28 1235 ARG A CA 1
ATOM 9587 C C . ARG A 1 1235 ? -2.436 7.843 -12.045 1.00 62.28 1235 ARG A C 1
ATOM 9589 O O . ARG A 1 1235 ? -3.088 7.495 -11.063 1.00 62.28 1235 ARG A O 1
ATOM 9596 N N . LEU A 1 1236 ? -2.836 8.755 -12.922 1.00 69.50 1236 LEU A N 1
ATOM 9597 C CA . LEU A 1 1236 ? -4.157 9.370 -12.918 1.00 69.50 1236 LEU A CA 1
ATOM 9598 C C . LEU A 1 1236 ? -4.943 8.809 -14.093 1.00 69.50 1236 LEU A C 1
ATOM 9600 O O . LEU A 1 1236 ? -4.422 8.745 -15.202 1.00 69.50 1236 LEU A O 1
ATOM 9604 N N . ASP A 1 1237 ? -6.162 8.359 -13.821 1.00 70.50 1237 ASP A N 1
ATOM 9605 C CA . ASP A 1 1237 ? -7.070 7.870 -14.847 1.00 70.50 1237 ASP A CA 1
ATOM 9606 C C . ASP A 1 1237 ? -7.929 9.039 -15.342 1.00 70.50 1237 ASP A C 1
ATOM 9608 O O . ASP A 1 1237 ? -8.782 9.549 -14.614 1.00 70.50 1237 ASP A O 1
ATOM 9612 N N . ALA A 1 1238 ? -7.639 9.511 -16.553 1.00 76.50 1238 ALA A N 1
ATOM 9613 C CA . ALA A 1 1238 ? -8.398 10.554 -17.234 1.00 76.50 1238 ALA A CA 1
ATOM 9614 C C . ALA A 1 1238 ? -9.288 9.976 -18.350 1.00 76.50 1238 ALA A C 1
ATOM 9616 O O . ALA A 1 1238 ? -9.730 10.726 -19.222 1.00 76.50 1238 ALA A O 1
ATOM 9617 N N . GLN A 1 1239 ? -9.544 8.661 -18.367 1.00 80.56 1239 GLN A N 1
ATOM 9618 C CA . GLN A 1 1239 ? -10.287 8.002 -19.443 1.00 80.56 1239 GLN A CA 1
ATOM 9619 C C . GLN A 1 1239 ? -11.706 8.575 -19.598 1.00 80.56 1239 GLN A C 1
ATOM 9621 O O . GLN A 1 1239 ? -12.101 8.941 -20.703 1.00 80.56 1239 GLN A O 1
ATOM 9626 N N . GLU A 1 1240 ? -12.431 8.764 -18.491 1.00 82.25 1240 GLU A N 1
ATOM 9627 C CA . GLU A 1 1240 ? -13.779 9.359 -18.498 1.00 82.25 1240 GLU A CA 1
ATOM 9628 C C . GLU A 1 1240 ? -13.780 10.781 -19.091 1.00 82.25 1240 GLU A C 1
ATOM 9630 O O . GLU A 1 1240 ? -14.691 11.173 -19.828 1.00 82.25 1240 GLU A O 1
ATOM 9635 N N . THR A 1 1241 ? -12.722 11.551 -18.827 1.00 84.62 1241 THR A N 1
ATOM 9636 C CA . THR A 1 1241 ? -12.535 12.887 -19.397 1.00 84.62 1241 THR A CA 1
ATOM 9637 C C . THR A 1 1241 ? -12.315 12.816 -20.909 1.00 84.62 1241 THR A C 1
ATOM 9639 O O . THR A 1 1241 ? -12.956 13.560 -21.649 1.00 84.62 1241 THR A O 1
ATOM 9642 N N . HIS A 1 1242 ? -11.468 11.907 -21.395 1.00 82.88 1242 HIS A N 1
ATOM 9643 C CA . HIS A 1 1242 ? -11.234 11.730 -22.832 1.00 82.88 1242 HIS A CA 1
ATOM 9644 C C . HIS A 1 1242 ? -12.499 11.294 -23.575 1.00 82.88 1242 HIS A C 1
ATOM 9646 O O . HIS A 1 1242 ? -12.815 11.845 -24.632 1.00 82.88 1242 HIS A O 1
ATOM 9652 N N . GLU A 1 1243 ? -13.251 10.350 -23.009 1.00 85.31 1243 GLU A N 1
ATOM 9653 C CA . GLU A 1 1243 ? -14.507 9.858 -23.581 1.00 85.31 1243 GLU A CA 1
ATOM 9654 C C . GLU A 1 1243 ? -15.571 10.964 -23.647 1.00 85.31 1243 GLU A C 1
ATOM 9656 O O . GLU A 1 1243 ? -16.242 11.129 -24.668 1.00 85.31 1243 GLU A O 1
ATOM 9661 N N . THR A 1 1244 ? -15.682 11.777 -22.593 1.00 85.12 1244 THR A N 1
ATOM 9662 C CA . THR A 1 1244 ? -16.694 12.842 -22.498 1.00 85.12 1244 THR A CA 1
ATOM 9663 C C . THR A 1 1244 ? -16.353 14.052 -23.376 1.00 85.12 1244 THR A C 1
ATOM 9665 O O . THR A 1 1244 ? -17.182 14.543 -24.154 1.00 85.12 1244 THR A O 1
ATOM 9668 N N . PHE A 1 1245 ? -15.120 14.555 -23.276 1.00 84.06 1245 PHE A N 1
ATOM 9669 C CA . PHE A 1 1245 ? -14.684 15.763 -23.980 1.00 84.06 1245 PHE A CA 1
ATOM 9670 C C . PHE A 1 1245 ? -14.229 15.486 -25.417 1.00 84.06 1245 PHE A C 1
ATOM 9672 O O . PHE A 1 1245 ? -14.207 16.409 -26.232 1.00 84.06 1245 PHE A O 1
ATOM 9679 N N . GLY A 1 1246 ? -13.949 14.230 -25.783 1.00 80.31 1246 GLY A N 1
ATOM 9680 C CA . GLY A 1 1246 ? -13.695 13.782 -27.157 1.00 80.31 1246 GLY A CA 1
ATOM 9681 C C . GLY A 1 1246 ? -12.493 14.442 -27.838 1.00 80.31 1246 GLY A C 1
ATOM 9682 O O . GLY A 1 1246 ? -12.505 14.626 -29.055 1.00 80.31 1246 GLY A O 1
ATOM 9683 N N . TRP A 1 1247 ? -11.494 14.856 -27.062 1.00 85.56 1247 TRP A N 1
ATOM 9684 C CA . TRP A 1 1247 ? -10.195 15.327 -27.537 1.00 85.56 1247 TRP A CA 1
ATOM 9685 C C . TRP A 1 1247 ? -9.095 14.858 -26.579 1.00 85.56 1247 TRP A C 1
ATOM 9687 O O . TRP A 1 1247 ? -9.368 14.553 -25.422 1.00 85.56 1247 TRP A O 1
ATOM 9697 N N . GLN A 1 1248 ? -7.865 14.764 -27.084 1.00 81.38 1248 GLN A N 1
ATOM 9698 C CA . GLN A 1 1248 ? -6.697 14.332 -26.314 1.00 81.38 1248 GLN A CA 1
ATOM 9699 C C . GLN A 1 1248 ? -5.938 15.530 -25.745 1.00 81.38 1248 GLN A C 1
ATOM 9701 O O . GLN A 1 1248 ? -5.873 16.581 -26.387 1.00 81.38 1248 GLN A O 1
ATOM 9706 N N . PHE A 1 1249 ? -5.368 15.355 -24.553 1.00 87.31 1249 PHE A N 1
ATOM 9707 C CA . PHE A 1 1249 ? -4.485 16.345 -23.941 1.00 87.31 1249 PHE A CA 1
ATOM 9708 C C . PHE A 1 1249 ? -3.178 16.497 -24.724 1.00 87.31 1249 PHE A C 1
ATOM 9710 O O . PHE A 1 1249 ? -2.648 15.532 -25.278 1.00 87.31 1249 PHE A O 1
ATOM 9717 N N . MET A 1 1250 ? -2.626 17.707 -24.711 1.00 87.38 1250 MET A N 1
ATOM 9718 C CA . MET A 1 1250 ? -1.324 18.010 -25.280 1.00 87.38 1250 MET A CA 1
ATOM 9719 C C . MET A 1 1250 ? -0.233 17.168 -24.597 1.00 87.38 1250 MET A C 1
ATOM 9721 O O . MET A 1 1250 ? -0.171 17.115 -23.360 1.00 87.38 1250 MET A O 1
ATOM 9725 N N . PRO A 1 1251 ? 0.668 16.539 -25.372 1.00 85.31 1251 PRO A N 1
ATOM 9726 C CA . PRO A 1 1251 ? 1.773 15.775 -24.819 1.00 85.31 1251 PRO A CA 1
ATOM 9727 C C . PRO A 1 1251 ? 2.693 16.616 -23.929 1.00 85.31 1251 PRO A C 1
ATOM 9729 O O . PRO A 1 1251 ? 2.927 17.809 -24.153 1.00 85.31 1251 PRO A O 1
ATOM 9732 N N . PHE A 1 1252 ? 3.307 15.954 -22.947 1.00 83.88 1252 PHE A N 1
ATOM 9733 C CA . PHE A 1 1252 ? 4.255 16.587 -22.031 1.00 83.88 1252 PHE A CA 1
ATOM 9734 C C . PHE A 1 1252 ? 5.438 17.262 -22.752 1.00 83.88 1252 PHE A C 1
ATOM 9736 O O . PHE A 1 1252 ? 5.834 18.369 -22.387 1.00 83.88 1252 PHE A O 1
ATOM 9743 N N . GLU A 1 1253 ? 5.982 16.628 -23.799 1.00 85.06 1253 GLU A N 1
ATOM 9744 C CA . GLU A 1 1253 ? 7.104 17.181 -24.575 1.00 85.06 1253 GLU A CA 1
ATOM 9745 C C . GLU A 1 1253 ? 6.742 18.522 -25.234 1.00 85.06 1253 GLU A C 1
ATOM 9747 O O . GLU A 1 1253 ? 7.532 19.462 -25.168 1.00 85.06 1253 GLU A O 1
ATOM 9752 N N . GLU A 1 1254 ? 5.548 18.644 -25.818 1.00 85.06 1254 GLU A N 1
ATOM 9753 C CA . GLU A 1 1254 ? 5.081 19.888 -26.449 1.00 85.06 1254 GLU A CA 1
ATOM 9754 C C . GLU A 1 1254 ? 4.825 20.986 -25.416 1.00 85.06 1254 GLU A C 1
ATOM 9756 O O . GLU A 1 1254 ? 5.273 22.122 -25.590 1.00 85.06 1254 GLU A O 1
ATOM 9761 N N . THR A 1 1255 ? 4.212 20.615 -24.288 1.00 85.62 1255 THR A N 1
ATOM 9762 C CA . THR A 1 1255 ? 3.981 21.517 -23.151 1.00 85.62 1255 THR A CA 1
ATOM 9763 C C . THR A 1 1255 ? 5.289 22.137 -22.655 1.00 85.62 1255 THR A C 1
ATOM 9765 O O . THR A 1 1255 ? 5.376 23.349 -22.439 1.00 85.62 1255 THR A O 1
ATOM 9768 N N . MET A 1 1256 ? 6.333 21.318 -22.497 1.00 85.94 1256 MET A N 1
ATOM 9769 C CA . MET A 1 1256 ? 7.638 21.790 -22.037 1.00 85.94 1256 MET A CA 1
ATOM 9770 C C . MET A 1 1256 ? 8.375 22.609 -23.092 1.00 85.94 1256 MET A C 1
ATOM 9772 O O . MET A 1 1256 ? 9.007 23.599 -22.729 1.00 85.94 1256 MET A O 1
ATOM 9776 N N . LYS A 1 1257 ? 8.282 22.249 -24.379 1.00 87.19 1257 LYS A N 1
ATOM 9777 C CA . LYS A 1 1257 ? 8.880 23.039 -25.466 1.00 87.19 1257 LYS A CA 1
ATOM 9778 C C . LYS A 1 1257 ? 8.332 24.460 -25.485 1.00 87.19 1257 LYS A C 1
ATOM 9780 O O . LYS A 1 1257 ? 9.122 25.394 -25.416 1.00 87.19 1257 LYS A O 1
ATOM 9785 N N . GLY A 1 1258 ? 7.007 24.628 -25.487 1.00 86.44 1258 GLY A N 1
ATOM 9786 C CA . GLY A 1 1258 ? 6.390 25.958 -25.489 1.00 86.44 1258 GLY A CA 1
ATOM 9787 C C . GLY A 1 1258 ? 6.813 26.801 -24.284 1.00 86.44 1258 GLY A C 1
ATOM 9788 O O . GLY A 1 1258 ? 7.164 27.974 -24.417 1.00 86.44 1258 GLY A O 1
ATOM 9789 N N . LEU A 1 1259 ? 6.854 26.180 -23.105 1.00 86.56 1259 LEU A N 1
ATOM 9790 C CA . LEU A 1 1259 ? 7.247 26.841 -21.867 1.00 86.56 1259 LEU A CA 1
ATOM 9791 C C . LEU A 1 1259 ? 8.731 27.252 -21.841 1.00 86.56 1259 LEU A C 1
ATOM 9793 O O . LEU A 1 1259 ? 9.050 28.366 -21.426 1.00 86.56 1259 LEU A O 1
ATOM 9797 N N . ILE A 1 1260 ? 9.640 26.376 -22.284 1.00 87.31 1260 ILE A N 1
ATOM 9798 C CA . ILE A 1 1260 ? 11.082 26.667 -22.352 1.00 87.31 1260 ILE A CA 1
ATOM 9799 C C . ILE A 1 1260 ? 11.358 27.737 -23.412 1.00 87.31 1260 ILE A C 1
ATOM 9801 O O . ILE A 1 1260 ? 12.127 28.660 -23.154 1.00 87.31 1260 ILE A O 1
ATOM 9805 N N . SER A 1 1261 ? 10.684 27.681 -24.563 1.00 88.31 1261 SER A N 1
ATOM 9806 C CA . SER A 1 1261 ? 10.770 28.732 -25.579 1.00 88.31 1261 SER A CA 1
ATOM 9807 C C . SER A 1 1261 ? 10.338 30.092 -25.026 1.00 88.31 1261 SER A C 1
ATOM 9809 O O . SER A 1 1261 ? 11.025 31.086 -25.251 1.00 88.31 1261 SER A O 1
ATOM 9811 N N . GLN A 1 1262 ? 9.247 30.161 -24.253 1.00 88.69 1262 GLN A N 1
ATOM 9812 C CA . GLN A 1 1262 ? 8.842 31.413 -23.610 1.00 88.69 1262 GLN A CA 1
ATOM 9813 C C . GLN A 1 1262 ? 9.864 31.882 -22.564 1.00 88.69 1262 GLN A C 1
ATOM 9815 O O . GLN A 1 1262 ? 10.182 33.070 -22.518 1.00 88.69 1262 GLN A O 1
ATOM 9820 N N . TYR A 1 1263 ? 10.418 30.965 -21.763 1.00 86.62 1263 TYR A N 1
ATOM 9821 C CA . TYR A 1 1263 ? 11.483 31.281 -20.808 1.00 86.62 1263 TYR A CA 1
ATOM 9822 C C . TYR A 1 1263 ? 12.696 31.912 -21.501 1.00 86.62 1263 TYR A C 1
ATOM 9824 O O . TYR A 1 1263 ? 13.166 32.954 -21.054 1.00 86.62 1263 TYR A O 1
ATOM 9832 N N . LEU A 1 1264 ? 13.170 31.321 -22.604 1.00 85.69 1264 LEU A N 1
ATOM 9833 C CA . LEU A 1 1264 ? 14.305 31.833 -23.378 1.00 85.69 1264 LEU A CA 1
ATOM 9834 C C . LEU A 1 1264 ? 14.020 33.236 -23.932 1.00 85.69 1264 LEU A C 1
ATOM 9836 O O . LEU A 1 1264 ? 14.796 34.152 -23.666 1.00 85.69 1264 LEU A O 1
ATOM 9840 N N . ARG A 1 1265 ? 12.857 33.446 -24.565 1.00 87.62 1265 ARG A N 1
ATOM 9841 C CA . ARG A 1 1265 ? 12.439 34.773 -25.062 1.00 87.62 1265 ARG A CA 1
ATOM 9842 C C . ARG A 1 1265 ? 12.373 35.826 -23.950 1.00 87.62 1265 ARG A C 1
ATOM 9844 O O . ARG A 1 1265 ? 12.795 36.962 -24.138 1.00 87.62 1265 ARG A O 1
ATOM 9851 N N . LEU A 1 1266 ? 11.842 35.474 -22.777 1.00 84.62 1266 LEU A N 1
ATOM 9852 C CA . LEU A 1 1266 ? 11.770 36.383 -21.624 1.00 84.62 1266 LEU A CA 1
ATOM 9853 C C . LEU A 1 1266 ? 13.132 36.595 -20.944 1.00 84.62 1266 LEU A C 1
ATOM 9855 O O . LEU A 1 1266 ? 13.326 37.605 -20.264 1.00 84.62 1266 LEU A O 1
ATOM 9859 N N . ASN A 1 1267 ? 14.069 35.660 -21.101 1.00 80.62 1267 ASN A N 1
ATOM 9860 C CA . ASN A 1 1267 ? 15.440 35.798 -20.621 1.00 80.62 1267 ASN A CA 1
ATOM 9861 C C . ASN A 1 1267 ? 16.243 36.750 -21.519 1.00 80.62 1267 ASN A C 1
ATOM 9863 O O . ASN A 1 1267 ? 17.012 37.555 -21.010 1.00 80.62 1267 ASN A O 1
ATOM 9867 N N . GLU A 1 1268 ? 15.993 36.743 -22.830 1.00 77.62 1268 GLU A N 1
ATOM 9868 C CA . GLU A 1 1268 ? 16.566 37.704 -23.786 1.00 77.62 1268 GLU A CA 1
ATOM 9869 C C . GLU A 1 1268 ? 16.075 39.142 -23.556 1.00 77.62 1268 GLU A C 1
ATOM 9871 O O . GLU A 1 1268 ? 16.805 40.093 -23.824 1.00 77.62 1268 GLU A O 1
ATOM 9876 N N . ARG A 1 1269 ? 14.880 39.326 -22.967 1.00 77.50 1269 ARG A N 1
ATOM 9877 C CA . ARG A 1 1269 ? 14.392 40.649 -22.527 1.00 77.50 1269 ARG A CA 1
ATOM 9878 C C . ARG A 1 1269 ? 15.222 41.250 -21.377 1.00 77.50 1269 ARG A C 1
ATOM 9880 O O . ARG A 1 1269 ? 15.079 42.439 -21.096 1.00 77.50 1269 ARG A O 1
ATOM 9887 N N . LYS A 1 1270 ? 16.116 40.482 -20.729 1.00 52.41 1270 LYS A N 1
ATOM 9888 C CA . LYS A 1 1270 ? 17.165 41.018 -19.838 1.00 52.41 1270 LYS A CA 1
ATOM 9889 C C . LYS A 1 1270 ? 18.364 41.526 -20.659 1.00 52.41 1270 LYS A C 1
ATOM 9891 O O . LYS A 1 1270 ? 19.455 40.970 -20.593 1.00 52.41 1270 LYS A O 1
ATOM 9896 N N . ALA A 1 1271 ? 18.157 42.619 -21.383 1.00 35.06 1271 ALA A N 1
ATOM 9897 C CA . ALA A 1 1271 ? 19.193 43.588 -21.746 1.00 35.06 1271 ALA A CA 1
ATOM 9898 C C . ALA A 1 1271 ? 18.502 44.957 -21.867 1.00 35.06 1271 ALA A C 1
ATOM 9900 O O . ALA A 1 1271 ? 17.506 45.086 -22.581 1.00 35.06 1271 ALA A O 1
ATOM 9901 N N . PRO A 1 1272 ? 18.941 45.950 -21.084 1.00 36.19 1272 PRO A N 1
ATOM 9902 C CA . PRO A 1 1272 ? 20.135 46.702 -21.471 1.00 36.19 1272 PRO A CA 1
ATOM 9903 C C . PRO A 1 1272 ? 21.417 46.292 -20.749 1.00 36.19 1272 PRO A C 1
ATOM 9905 O O . PRO A 1 1272 ? 21.365 46.026 -19.526 1.00 36.19 1272 PRO A O 1
#

Solvent-accessible surface area (backbone atoms only — not comparable to full-atom values): 70082 Å² total; per-residue (Å²): 129,78,96,80,77,56,53,14,58,66,33,47,46,31,53,51,47,11,46,54,50,21,52,75,62,14,29,76,41,31,45,55,65,35,40,55,45,22,45,50,58,58,76,86,71,96,69,94,74,90,85,70,79,96,82,74,96,81,78,86,74,80,74,40,68,52,36,53,30,32,48,68,40,65,22,44,51,71,49,28,48,53,41,47,51,57,56,54,74,67,50,73,61,50,85,75,54,63,97,70,65,44,78,27,75,68,30,57,48,29,56,49,47,13,54,52,46,22,59,72,74,68,32,74,30,32,41,53,66,37,44,52,61,32,45,51,70,37,75,70,48,38,51,25,31,39,74,15,64,34,81,52,65,67,43,45,53,50,29,48,49,64,74,50,60,90,68,75,35,77,49,55,61,64,85,65,88,58,90,60,55,52,48,65,72,35,32,46,55,45,33,57,38,36,70,73,54,72,55,77,80,69,60,97,46,65,67,61,30,55,48,46,55,56,26,54,72,39,96,66,40,28,17,34,30,39,31,28,66,76,48,38,49,69,65,49,37,53,55,42,41,24,42,27,27,72,69,52,70,44,61,78,90,46,39,72,42,45,39,31,37,49,40,66,62,62,50,52,57,93,45,94,44,74,66,53,34,54,48,52,50,48,48,37,54,47,54,52,64,73,42,91,58,54,58,36,39,33,29,70,54,42,57,64,40,37,29,72,92,81,70,80,92,82,65,59,58,50,44,77,71,47,51,62,37,50,71,71,64,66,49,43,42,39,34,29,38,35,62,69,51,38,56,66,50,38,62,69,34,69,74,50,47,63,35,42,33,88,40,81,50,63,65,56,52,60,73,53,33,37,53,36,49,60,63,42,41,66,58,54,26,60,74,49,62,38,46,75,40,70,62,20,45,51,42,26,28,55,48,27,71,68,73,39,71,92,51,32,38,45,42,46,27,51,51,44,50,50,53,31,35,47,52,39,38,53,57,68,74,44,75,55,67,72,55,52,52,47,52,53,51,39,52,52,33,51,52,50,40,62,58,33,71,76,52,86,52,74,65,43,52,53,49,34,54,50,36,51,49,52,33,50,52,46,48,64,62,42,49,63,56,49,55,49,52,54,50,54,54,48,55,53,46,56,45,42,56,43,52,52,50,45,53,55,48,52,47,51,28,55,47,25,56,71,75,64,41,60,65,62,21,47,49,32,65,72,42,57,47,53,54,43,50,53,48,44,53,50,52,52,52,54,49,54,51,51,55,50,54,51,52,68,72,51,48,101,78,53,74,74,90,66,72,72,51,35,36,46,66,48,39,37,49,53,50,19,68,77,68,70,48,58,49,76,67,70,71,56,53,69,68,61,52,64,70,47,40,46,65,56,49,51,74,75,42,63,75,35,63,70,44,46,48,53,54,45,51,55,50,49,38,49,76,69,65,74,42,65,79,43,38,22,57,25,36,39,38,30,27,50,49,51,56,44,70,69,54,49,51,40,52,46,19,34,70,75,66,74,31,57,78,36,43,46,78,43,62,18,71,76,30,45,49,79,74,38,49,37,55,36,32,13,23,42,84,93,41,91,54,39,90,45,70,5,59,50,43,44,49,32,68,78,40,38,71,29,31,43,36,35,38,44,49,88,42,39,21,73,72,52,54,54,52,52,46,43,32,36,59,60,9,36,45,66,30,33,81,70,50,79,36,64,36,39,65,23,36,41,39,34,31,30,59,67,42,19,73,67,63,59,54,90,83,51,97,82,33,60,80,50,73,70,54,52,51,54,34,52,47,49,48,60,74,71,44,57,69,74,57,61,74,54,39,72,42,81,34,68,55,42,55,76,44,73,71,44,41,36,54,51,51,55,52,53,52,50,54,52,43,52,52,31,53,75,67,77,36,52,50,44,79,45,71,40,71,67,39,48,51,49,48,35,62,74,16,49,37,91,70,42,24,54,61,53,29,63,60,46,48,42,62,59,46,49,52,53,48,50,52,35,45,75,70,57,21,42,55,82,72,38,74,44,45,32,40,69,53,99,91,38,71,42,70,57,67,81,46,79,82,77,93,72,76,95,77,82,87,76,82,92,80,89,86,92,82,83,85,88,85,81,86,80,88,84,82,92,78,84,88,79,85,84,86,83,89,79,86,84,83,85,82,82,75,76,55,32,33,35,35,32,29,38,90,41,78,59,24,36,51,31,51,54,53,36,49,76,70,62,38,30,35,38,38,43,38,55,45,74,71,55,53,62,60,55,47,50,39,66,67,52,35,51,34,37,75,70,67,37,37,46,82,44,74,48,73,55,77,88,44,77,70,58,54,76,70,50,76,82,26,34,33,37,40,44,58,63,64,64,70,68,55,84,68,97,49,46,56,74,69,30,26,48,51,29,30,51,50,52,52,47,51,54,55,43,46,60,75,37,88,61,30,50,37,39,39,38,64,48,44,43,68,30,80,80,52,78,75,70,74,90,65,93,43,30,65,58,27,43,41,28,15,34,32,49,24,52,50,52,48,53,52,46,49,72,72,66,61,53,89,40,39,38,35,38,38,23,40,45,40,67,42,51,65,61,72,70,49,77,57,33,92,83,45,38,39,68,65,62,49,45,73,76,38,22,64,55,49,35,21,42,50,31,84,62,68,70,60,95,60,68,51,66,46,31,50,23,33,41,68,52,53,18,48,50,61,59,51,56,69,38,71,89,68,35,71,62,79,39,75,38,45,39,44,27,95,52,98,83,40,65,55,65,42,63,53,50,49,52,50,40,60,71,76,40,43,66,43,44,74,71,52,78,44,42,78,58,38,71,62,68,62,46,82,39,91,78,80,29,59,70,37,37,68,57,69,68,58,81,64,62,52,69,70,59,37,49,49,51,30,51,54,49,38,51,59,25,45,64,60,74,62,135

Radius of gyration: 40.92 Å; Cα contacts (8 Å, |Δi|>4): 1877; chains: 1; bounding box: 111×87×115 Å

pLDDT: mean 80.17, std 15.51, range [23.73, 96.69]
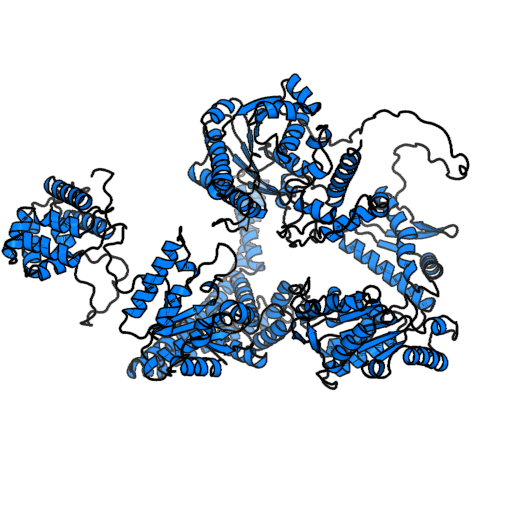
InterPro domains:
  IPR001270 ClpA/B family [PR00300] (635-653)
  IPR001270 ClpA/B family [PR00300] (680-698)
  IPR001270 ClpA/B family [PR00300] (709-727)
  IPR001270 ClpA/B family [PR00300] (742-756)
  IPR001509 NAD-dependent epimerase/dehydratase [PF01370] (949-1181)
  IPR003593 AAA+ ATPase domain [SM00382] (220-366)
  IPR003593 AAA+ ATPase domain [SM00382] (631-776)
  IPR003959 ATPase, AAA-type, core [PF00004] (225-344)
  IPR003959 ATPase, AAA-type, core [PF07724] (634-795)
  IPR004176 Clp, repeat (R) N-terminal domain [PF02861] (7-145)
  IPR004176 Clp, repeat (R) N-terminal domain [PS51903] (1-166)
  IPR018368 ClpA/B, conserved site 1 [PS00870] (317-329)
  IPR019489 Clp ATPase, C-terminal [PF10431] (802-883)
  IPR019489 Clp ATPase, C-terminal [SM01086] (802-893)
  IPR027417 P-loop containing nucleoside triphosphate hydrolase [G3DSA:3.40.50.300] (169-365)
  IPR027417 P-loop containing nucleoside triphosphate hydrolase [G3DSA:3.40.50.300] (366-579)
  IPR027417 P-loop containing nucleoside triphosphate hydrolase [G3DSA:3.40.50.300] (585-801)
  IPR027417 P-loop containing nucleoside triphosphate hydrolase [SSF52540] (182-548)
  IPR027417 P-loop containing nucleoside triphosphate hydrolase [SSF52540] (581-891)
  IPR028299 ClpA/B, conserved site 2 [PS00871] (665-683)

Organism: Talaromyces atroroseus (NCBI:txid1441469)

Sequence (1272 aa):
MNSNTQFTDRANKALLDSNDLAEQYAHSQILPLHLAVSLLNPPAGGTDDENQPAGVSGDSSSAPLFKQVVERARGDPQLLERALMKLLVRQPSQDPPPERVAVSPALAKVIRAATELSKTQRDSFVAIDHLIVSLVQDSQVQKALSDSNIPNVKLIDNAVSQIRGNKRVDSKTADSEEEHENLKKFTIDMTALAREGKIDPVIGREEEIRRVIRILTRRTKNNPVLIGEPGVGKTTVVEGLARRIVNADVPANLAHCKLLSLDVGSLVAGSKYRGEFEERMKGVLKEIEDSRETIVLFVDEIHLLMGAGSSGEGGMDAANLLKPMLARGQLHCIGATTLGEYRKYIEKDQAFERRFQQVLVKEPSVPETISILRGLKERYEVHHGVNILDGAIVSAATLAARYLTARRLPDSAVDLIDEAAAAVRVTRESEPEALDNLERRLRQLQIEIHALEREKDAASKTRLELAKQEAANVAEELRPLREKYEQEKKRSKDIQDAKMKLDSLKVKRDESMRSGDTATAADLEYYAIPETQALIQRLETERAKADAEDRARAGNQGETLMPDAVGPDQINEIVARWTGIPVTRLKTTEKDKLLQMEKHLAKIVVGQKEAVQSVSNAIRLQRSGLANPNQPPSFLFCGPSGTGKTLLTKALAEFLFDDPKAMIRFDMSEYQERHSLSRMIGAPPGYVGHDAGGQLTENLRRRPFSILLFDEVEKAAKEVLTVLLQLMDDGRITDGQGRIVDAKNCIVVMTSNLGAEYLARPTAKDGRIEPATRELVMGALRDYFLPEFLNRISSIVIFNRLTKREIRSIVDIRLNEIQRRLELNDKDLKINCTEEVKDYLGDAGYSPAYGARPLSRLIEREVLNRLAVLLLRGSIQDGEIAEVVMKDGRIDVLPNHTESEVADEEMVDSDDALAEIEENSGDMDLYEWSSPHFMLRSRSSTRVLIEQITGVTGYIGFQTLTLALERGYRVRAVVRKEANISELKRSPDIAKSSDQGQLQIVVIPDFLKDSFFECLDGINAIIHLASPLAIETDDYDADIIKPAVYMVTTVLEAASRVPSIRRVVLTSSLTDVNTSVEGPFFGAMQAYWASKALARVATKDYIREAKPQFDFVNLLPSVVIGPDDRLDFDPSATAESLLQGTRASVLAPALTSSLNSPFPYVGTPVHVADVARAHVDAVDAVRVPGYSEFILSSDTPDGVVWDVDIRNICNKSFAEEVSSKVLPLGGSLTAVKWRLDAQETHETFGWQFMPFEETMKGLISQYLRLNERKAP

Secondary structure (DSSP, 8-state):
--TT--B-HHHHHHHHHHHHHHHHTTBSEE-HHHHHHHHHS----SSS-----S------PPPPHHHHHHHHTT--HHHHHHHHHHHHHTS-B-SSPPSSPEEPHHHHHHHHHHHHHHHHHT-SSB-HHHHHHHHTTSHHHHHHHHHTT---THHHHHHHHHHHTT----STTTT---TTHHHHHHEEEHHHHHHTT-SPPP-S-HHHHHHHHHHHT-SSS-EEEEE--TTS-HHHHHHHHHHHHHTT-S-HHHHT-EEEEE-HHHHHTT-SSHHHHHHHHHHHHHHHHH-SS-EEEEETTGGGGB--TTSSS---B-HHHHHHHHHHT--EEEEEE-HHHIIIIITT-HHHHTTEEEEE-PPPPHHHHHHHHHHHHHHHHHHH--EE-HHHHHHHHHHHHHH-TTS-TTHHHHHHHHHHHHHHHHHHHSPPHHHHHHHHHHHHHHHHHHHHTT--SHHHHHHHHHHHHHHHHHHHHHHHHHHHHHHHHHHHHHHHHHHHHHHHHHHHHHHHHHHT-HHHHHHIIIIIHHHHHHHHHHHHHHHHHHHHHHHHHHGGG---S---EE-HHHHHHHHHHHH---HHHHHS-HHHHHHHHHHHHHHHSTT-HHHHHHHHHHHHHHHTT-S-TTS--EEEEES-TTSSHHHHHHHHHHHHHS-GGGEEEEEGGGG-STTHHHHHHBPPTTSTTTTSBPHHHHHHHH-SS-EEEEETGGGS-HHHHHHHHHHHHHSEEE-TTSPEEE-TT-EEEEEE-TTHHHHHS---TT-PPPHHHHHHHHHHHHHHS-HHHHTT-SEEEEPPPPPHHHHHHHHHHHHHHHHHHHHHTT---EEEE-HHHHHHHHHHS-BTTTBTHHHHHHHIIIIIHHHHHHHHTTSS-TT-EEEEEEETTEEEE--SS------------------------------------------------EEEEE-TTSHHHHHHHHHHHHTT-EEEEEESSTHHHHHHTTSHHHHHHHHTTSEEEEE-S-TTSGGGGGG-TT-SEEEE---------S-HIIIIIHHHHHHHHHHHHHHHT-TT--EEEEE--GGGGG----S---SHHHHHHHHHHHHHHHHHHHHHHH--SSEEEEEEESEEES--HHHHT-TT--HHHHSSGGGHHHHHHHH-SS---SSPEES-EEEHHHHHHHHHHTT-TTTSPTTEEEEE----TT---HHHHHHHHHHHH-HHHHHTTSS-------EE------HHHHHHH-SPPPPHHHHHHHHHHHHHHHHHT---